Protein 8A12 (pdb70)

Radius of gyration: 35.51 Å; Cα contacts (8 Å, |Δi|>4): 1707; chains: 3; bounding box: 98×62×115 Å

Organism: Plasmodium falciparum (isolate 3D7) (NCBI:txid36329)

Secondary structure (DSSP, 8-state):
---HHHHHHHHHH--------B-TTSPBPTT-EEEES--HHHHH-TT---EEEEEPTT-BTTBEEEEEEES------EEE-GGGEEE--TT--GGG-SBGGGSS--SHHHHHHHHHHHHHTT--EEEETTEEEEE--SS--S-SSHHHHHHHHH-S-GGGSPP-HHHHHHHHHHHHHHH---EEEEEE-STTSSHHHHHHHHHHHHT--SS--TTHHHHHHHHHHHHHHHHHHEE--SS-TTEE-SEEEEEEEE-TTS-EEEEEEEEE---GGGGT---TT--SBHHHHHHHHHS-HHHHHHHT---GGG-TTS-TT----TT--HHHHHHHHHHHHHHTT--HHHHHHHHHHHHHHHHHHT--EEEE----EEEE-GGGHHHHHHHHHHTT--HHHHHHHHHEEEEEETTEEEEEE--HHHHHHHHHHHHHHHHHHHHHHHHHHHHHHHS-TT--SS-EEEEE-------SSB-HHHHHHHHHHHHHHHHHHHHHHHHHHHHHHHHT--GGG------HHHHHHHH-SSSSHHHHHHHHHTSTT--HHHHHHHHHHH-TTSTTEEE-SSSTTSEEEEEETTEEEEEE-TTHHHHHH----THHHHHHHT-SSHHHHHHTTTPPP---GGG-HHHHHHHHHHHHHHHHHTSEEEEEEEE---SS--SS---HHHHHHHHHHTTHHHHHHHHHSSS-EEEEHHHHHHHHGGGGHHHHT-TTS-HHHHHHHHHHHHT--GGGEEE-SSEEEE-HHHHHHHHHHHHHHTGGGHHHHHHHHHHHHHHHHHHHHHHTHHHHHHHHHHHHHHHHT-/-HHHHHHHHHH-BTTEEEHHHHHHHHHHTT----HHHHHHHHHHHTTEEEHHHHHHHHHHT--TT--HHHHSHHHHHT-TT--SEEEHHHHHHHHHHSSSPPPHHHHHHHHHHH-SSSEEEHHHHHHHHH-/----HHHHHHHHHHHTTT-SEE-HHHHHHHHHTTT----HHHHHTS-SSEEHHHHHHHHHHH--SS-TTTTT--SSS----EE-HHHHHHHHHHTT----HHHHHHHHHHH-SS---EEHHHHHHHHHHT-

Foldseek 3Di:
DQDPVLVVVLVVLAFADADDQADPVRWGDVFFKWKFQDDVVCVVDLLDRIFMWGFDTPAHRQKTWTATPPPHDDRDIDIDGRRGIHHEQPDDDLVPAAELLPGPDNHQVNVQVSCQVCQLVVNQWGDLVPEIEGADQLDDPVCLDPVNLCVCQVPPDNNVPHDDLSVVLLVQLCVCVVPVFFEEEEEEEAWPLQLLVSVLSSLVSQQDAPPDEPQVLLSLLVNLCSLVQQQLAFWCDLQHNRTGQWKKKKKFDGDSRHRTQFMAIDTHRGPLCLQQDDDPLIWGRLNLLLCLVAPDPVLCVVLVGDHQLPFNRTDNPNSDDPPDDSNVSSVSNVVSLVSLVQDPVSVQLLVLLVSLLRLLRVFAWDFDPVVTFIDTDPVCLVSQVSSCVSLLFDSVLLRCVLFWDWDADPRDTDIDTDHRVSSNLVSSLVSSLSSVLSSVLSSVSSNVVGHDPPHDSHIYMYIRAYFQDADPAAEPSNLLRLLLNLLVVQLVQVLLLVVVVVVCVVFVHDCPQADGDDPVLLNCQDDPAPRHLLNLLLVLLVDVPRDLQVSLVVSVVRHPVDPQWAADPPPSRFKTWGQGPLGIGIYGSVCSSVVFQSFDAAVVLVSQLPRPDVSSVCSCPPPDHDPDSVRTSSSVSVVVSVVVSVVNSSGHYRHYQGAHQDSPSHRSRGRSSRRSSSCRSRCSSVSSVNCLGDQNDKDFLVRCCVLQCQLPVVLSPDPVDDSLVSVVVSLVPNPDDPRQWDRTPGIIGGRPVRVVSSVVSSCVSVVVCPVVVVVVVVVVVVVVVVVVVVVCVVVVVVVVVVVVVVVVVD/DVLLVVQCVVQDDPQKHFLVSLCVSLVVVVFHDFVVLVVVLCVPPNGIGHSVSSVVSSVVRRPPVDDLVVVCVVVCVVVVVPPLKDFLVVQLCVQQPDGPHDPSVVSCVLVVVVDVDRIDNSSVSSVVSSD/DDDCLVVLLVLVCVLQVNDQKHALVSLCVSCVLQQFDDDPVVSVPDDRIDGSVNSSVVCVVGADPPQRNVVLPNPVDPPCAFDAPVVVVVVCVVVPHPQDPVNVVVLCVQQPPDNDRGHSVSSSVSSVVVD

Solvent-accessible surface area: 48955 Å² total

Structure (mmCIF, N/CA/C/O backbone):
data_8A12
#
_entry.id   8A12
#
_cell.length_a   90.125
_cell.length_b   115.140
_cell.length_c   170.223
_cell.angle_alpha   90.000
_cell.angle_beta   90.000
_cell.angle_gamma   90.000
#
_symmetry.space_group_name_H-M   'P 21 21 21'
#
loop_
_entity.id
_entity.type
_entity.pdbx_description
1 polymer Myosin-A
2 polymer 'Myosin A tail domain interacting protein'
3 polymer 'Myosin essential light chain ELC'
4 non-polymer "ADENOSINE-5'-DIPHOSPHATE"
5 non-polymer 'SULFATE ION'
6 non-polymer 1,2-ETHANEDIOL
7 non-polymer 'MAGNESIUM ION'
8 water water
#
loop_
_atom_site.group_PDB
_atom_site.id
_atom_site.type_symbol
_atom_site.label_atom_id
_atom_site.label_alt_id
_atom_site.label_comp_id
_atom_site.label_asym_id
_atom_site.label_entity_id
_atom_site.label_seq_id
_atom_site.pdbx_PDB_ins_code
_atom_site.Cartn_x
_atom_site.Cartn_y
_atom_site.Cartn_z
_atom_site.occupancy
_atom_site.B_iso_or_equiv
_atom_site.auth_seq_id
_atom_site.auth_comp_id
_atom_site.auth_asym_id
_atom_site.auth_atom_id
_atom_site.pdbx_PDB_model_num
ATOM 1 N N . ALA A 1 2 ? 1.284 17.440 30.649 1.00 71.68 2 ALA A N 1
ATOM 2 C CA . ALA A 1 2 ? 0.704 18.543 31.433 1.00 85.66 2 ALA A CA 1
ATOM 3 C C . ALA A 1 2 ? -0.756 18.242 31.788 1.00 90.03 2 ALA A C 1
ATOM 4 O O . ALA A 1 2 ? -1.491 17.675 30.960 1.00 82.22 2 ALA A O 1
ATOM 6 N N . VAL A 1 3 ? -1.185 18.625 32.995 1.00 79.48 3 VAL A N 1
ATOM 7 C CA . VAL A 1 3 ? -2.500 18.215 33.490 1.00 88.77 3 VAL A CA 1
ATOM 8 C C . VAL A 1 3 ? -3.548 19.180 32.937 1.00 82.87 3 VAL A C 1
ATOM 9 O O . VAL A 1 3 ? -3.593 20.350 33.320 1.00 89.17 3 VAL A O 1
ATOM 13 N N . THR A 1 4 ? -4.388 18.682 32.029 1.00 84.01 4 THR A N 1
ATOM 14 C CA . THR A 1 4 ? -5.455 19.469 31.430 1.00 89.22 4 THR A CA 1
ATOM 15 C C . THR A 1 4 ? -6.545 19.767 32.459 1.00 89.34 4 THR A C 1
ATOM 16 O O . THR A 1 4 ? -6.723 19.050 33.451 1.00 92.53 4 THR A O 1
ATOM 20 N N . ASN A 1 5 ? -7.281 20.852 32.217 1.00 90.11 5 ASN A N 1
ATOM 21 C CA . ASN A 1 5 ? -8.436 21.138 33.055 1.00 95.95 5 ASN A CA 1
ATOM 22 C C . ASN A 1 5 ? -9.586 20.187 32.761 1.00 92.34 5 ASN A C 1
ATOM 23 O O . ASN A 1 5 ? -10.463 20.022 33.618 1.00 89.42 5 ASN A O 1
ATOM 28 N N . GLU A 1 6 ? -9.593 19.558 31.575 1.00 81.81 6 GLU A N 1
ATOM 29 C CA . GLU A 1 6 ? -10.489 18.432 31.339 1.00 85.90 6 GLU A CA 1
ATOM 30 C C . GLU A 1 6 ? -10.075 17.200 32.152 1.00 84.58 6 GLU A C 1
ATOM 31 O O . GLU A 1 6 ? -10.941 16.419 32.570 1.00 78.61 6 GLU A O 1
ATOM 37 N N . GLU A 1 7 ? -8.777 17.033 32.437 1.00 74.59 7 GLU A N 1
ATOM 38 C CA . GLU A 1 7 ? -8.349 15.910 33.275 1.00 82.88 7 GLU A CA 1
ATOM 39 C C . GLU A 1 7 ? -8.674 16.117 34.755 1.00 83.46 7 GLU A C 1
ATOM 40 O O . GLU A 1 7 ? -8.962 15.141 35.465 1.00 60.45 7 GLU A O 1
ATOM 46 N N . ILE A 1 8 ? -8.605 17.365 35.242 1.00 84.85 8 ILE A N 1
ATOM 47 C CA . ILE A 1 8 ? -9.029 17.660 36.608 1.00 83.97 8 ILE A CA 1
ATOM 48 C C . ILE A 1 8 ? -10.537 17.463 36.749 1.00 74.46 8 ILE A C 1
ATOM 49 O O . ILE A 1 8 ? -11.024 16.969 37.776 1.00 69.08 8 ILE A O 1
ATOM 54 N N . LYS A 1 9 ? -11.298 17.848 35.722 1.00 72.32 9 LYS A N 1
ATOM 55 C CA . LYS A 1 9 ? -12.752 17.710 35.759 1.00 85.14 9 LYS A CA 1
ATOM 56 C C . LYS A 1 9 ? -13.152 16.236 35.848 1.00 81.48 9 LYS A C 1
ATOM 57 O O . LYS A 1 9 ? -13.938 15.843 36.722 1.00 80.95 9 LYS A O 1
ATOM 63 N N . THR A 1 10 ? -12.584 15.387 34.988 1.00 77.32 10 THR A N 1
ATOM 64 C CA . THR A 1 10 ? -13.008 13.989 35.024 1.00 80.39 10 THR A CA 1
ATOM 65 C C . THR A 1 10 ? -12.450 13.266 36.246 1.00 73.09 10 THR A C 1
ATOM 66 O O . THR A 1 10 ? -13.115 12.371 36.794 1.00 78.31 10 THR A O 1
ATOM 70 N N . ALA A 1 11 ? -11.230 13.616 36.682 1.00 63.97 11 ALA A N 1
ATOM 71 C CA . ALA A 1 11 ? -10.700 12.994 37.895 1.00 66.13 11 ALA A CA 1
ATOM 72 C C . ALA A 1 11 ? -11.594 13.302 39.097 1.00 71.31 11 ALA A C 1
ATOM 73 O O . ALA A 1 11 ? -11.899 12.406 39.895 1.00 61.81 11 ALA A O 1
ATOM 75 N N . SER A 1 12 ? -12.070 14.551 39.217 1.00 74.55 12 SER A N 1
ATOM 76 C CA . SER A 1 12 ? -12.921 14.916 40.352 1.00 76.23 12 SER A CA 1
ATOM 77 C C . SER A 1 12 ? -14.299 14.246 40.321 1.00 69.79 12 SER A C 1
ATOM 78 O O . SER A 1 12 ? -14.945 14.148 41.382 1.00 72.88 12 SER A O 1
ATOM 81 N N . LYS A 1 13 ? -14.758 13.757 39.152 1.00 71.40 13 LYS A N 1
ATOM 82 C CA . LYS A 1 13 ? -16.007 12.980 39.131 1.00 77.56 13 LYS A CA 1
ATOM 83 C C . LYS A 1 13 ? -15.836 11.560 39.676 1.00 72.79 13 LYS A C 1
ATOM 84 O O . LYS A 1 13 ? -16.777 10.997 40.269 1.00 78.02 13 LYS A O 1
ATOM 90 N N . ILE A 1 14 ? -14.662 10.960 39.457 1.00 65.85 14 ILE A N 1
ATOM 91 C CA . ILE A 1 14 ? -14.377 9.637 40.003 1.00 69.48 14 ILE A CA 1
ATOM 92 C C . ILE A 1 14 ? -14.282 9.694 41.515 1.00 63.69 14 ILE A C 1
ATOM 93 O O . ILE A 1 14 ? -14.678 8.737 42.203 1.00 58.00 14 ILE A O 1
ATOM 98 N N . VAL A 1 15 ? -13.816 10.834 42.053 1.00 56.63 15 VAL A N 1
ATOM 99 C CA . VAL A 1 15 ? -13.642 10.984 43.496 1.00 65.39 15 VAL A CA 1
ATOM 100 C C . VAL A 1 15 ? -14.976 10.820 44.218 1.00 72.49 15 VAL A C 1
ATOM 101 O O . VAL A 1 15 ? -15.975 11.465 43.869 1.00 69.38 15 VAL A O 1
ATOM 105 N N . ARG A 1 16 ? -14.992 9.953 45.239 1.00 66.49 16 ARG A N 1
ATOM 106 C CA . ARG A 1 16 ? -16.163 9.698 46.071 1.00 68.99 16 ARG A CA 1
ATOM 107 C C . ARG A 1 16 ? -15.682 9.605 47.517 1.00 69.52 16 ARG A C 1
ATOM 108 O O . ARG A 1 16 ? -14.509 9.307 47.789 1.00 66.40 16 ARG A O 1
ATOM 116 N N . ARG A 1 17 ? -16.596 9.867 48.446 1.00 68.89 17 ARG A N 1
ATOM 117 C CA . ARG A 1 17 ? -16.351 9.702 49.875 1.00 72.73 17 ARG A CA 1
ATOM 118 C C . ARG A 1 17 ? -17.367 8.685 50.381 1.00 69.19 17 ARG A C 1
ATOM 119 O O . ARG A 1 17 ? -18.580 8.886 50.226 1.00 77.37 17 ARG A O 1
ATOM 127 N N . VAL A 1 18 ? -16.876 7.589 50.961 1.00 69.80 18 VAL A N 1
ATOM 128 C CA . VAL A 1 18 ? -17.776 6.548 51.465 1.00 84.05 18 VAL A CA 1
ATOM 129 C C . VAL A 1 18 ? -17.858 6.467 53.005 1.00 73.61 18 VAL A C 1
ATOM 130 O O . VAL A 1 18 ? -18.815 6.966 53.611 1.00 79.73 18 VAL A O 1
ATOM 144 N N . ASN A 1 20 ? -17.212 7.016 57.014 1.00 62.63 20 ASN A N 1
ATOM 145 C CA . ASN A 1 20 ? -17.098 8.188 57.856 1.00 67.75 20 ASN A CA 1
ATOM 146 C C . ASN A 1 20 ? -15.804 8.177 58.658 1.00 63.48 20 ASN A C 1
ATOM 147 O O . ASN A 1 20 ? -15.195 7.130 58.925 1.00 53.34 20 ASN A O 1
ATOM 152 N N . VAL A 1 21 ? -15.376 9.371 59.011 1.00 61.13 21 VAL A N 1
ATOM 153 C CA . VAL A 1 21 ? -14.142 9.563 59.749 1.00 57.04 21 VAL A CA 1
ATOM 154 C C . VAL A 1 21 ? -14.473 9.527 61.227 1.00 50.75 21 VAL A C 1
ATOM 155 O O . VAL A 1 21 ? -15.435 10.151 61.670 1.00 61.61 21 VAL A O 1
ATOM 159 N N . GLU A 1 22 ? -13.687 8.780 61.981 1.00 58.33 22 GLU A N 1
ATOM 160 C CA . GLU A 1 22 ? -13.910 8.593 63.396 1.00 59.42 22 GLU A CA 1
ATOM 161 C C . GLU A 1 22 ? -12.851 9.382 64.146 1.00 54.78 22 GLU A C 1
ATOM 162 O O . GLU A 1 22 ? -11.895 8.808 64.674 1.00 54.37 22 GLU A O 1
ATOM 168 N N . ALA A 1 23 ? -12.995 10.714 64.138 1.00 56.89 23 ALA A N 1
ATOM 169 C CA . ALA A 1 23 ? -11.944 11.549 64.702 1.00 54.76 23 ALA A CA 1
ATOM 170 C C . ALA A 1 23 ? -12.171 11.815 66.175 1.00 53.34 23 ALA A C 1
ATOM 171 O O . ALA A 1 23 ? -11.266 12.352 66.837 1.00 51.40 23 ALA A O 1
ATOM 173 N N . PHE A 1 24 ? -13.351 11.473 66.708 1.00 52.31 24 PHE A N 1
ATOM 174 C CA . PHE A 1 24 ? -13.720 11.814 68.080 1.00 58.71 24 PHE A CA 1
ATOM 175 C C . PHE A 1 24 ? -13.959 10.571 68.917 1.00 54.19 24 PHE A C 1
ATOM 176 O O . PHE A 1 24 ? -14.451 9.558 68.421 1.00 61.47 24 PHE A O 1
ATOM 184 N N . ASP A 1 25 ? -13.579 10.666 70.192 1.00 65.40 25 ASP A N 1
ATOM 185 C CA . ASP A 1 25 ? -13.845 9.656 71.198 1.00 65.99 25 ASP A CA 1
ATOM 186 C C . ASP A 1 25 ? -15.269 9.827 71.741 1.00 69.19 25 ASP A C 1
ATOM 187 O O . ASP A 1 25 ? -15.988 10.769 71.370 1.00 61.06 25 ASP A O 1
ATOM 192 N N . LYS A 1 26 ? -15.701 8.859 72.581 1.00 74.79 26 LYS A N 1
ATOM 193 C CA . LYS A 1 26 ? -17.057 8.914 73.136 1.00 64.79 26 LYS A CA 1
ATOM 194 C C . LYS A 1 26 ? -17.267 10.220 73.878 1.00 60.68 26 LYS A C 1
ATOM 195 O O . LYS A 1 26 ? -18.359 10.801 73.864 1.00 69.87 26 LYS A O 1
ATOM 201 N N . SER A 1 27 ? -16.212 10.718 74.504 1.00 63.20 27 SER A N 1
ATOM 202 C CA . SER A 1 27 ? -16.285 12.013 75.162 1.00 64.12 27 SER A CA 1
ATOM 203 C C . SER A 1 27 ? -16.615 13.154 74.212 1.00 68.33 27 SER A C 1
ATOM 204 O O . SER A 1 27 ? -16.976 14.242 74.672 1.00 70.69 27 SER A O 1
ATOM 207 N N . GLY A 1 28 ? -16.487 12.949 72.903 1.00 70.55 28 GLY A N 1
ATOM 208 C CA . GLY A 1 28 ? -16.605 14.036 71.941 1.00 71.32 28 GLY A CA 1
ATOM 209 C C . GLY A 1 28 ? -15.336 14.834 71.698 1.00 64.24 28 GLY A C 1
ATOM 210 O O . GLY A 1 28 ? -15.391 15.882 71.035 1.00 63.12 28 GLY A O 1
ATOM 211 N N . SER A 1 29 ? -14.211 14.383 72.229 1.00 56.96 29 SER A N 1
ATOM 212 C CA . SER A 1 29 ? -12.913 15.015 72.073 1.00 62.93 29 SER A CA 1
ATOM 213 C C . SER A 1 29 ? -12.143 14.345 70.935 1.00 54.23 29 SER A C 1
ATOM 214 O O . SER A 1 29 ? -12.313 13.155 70.670 1.00 53.44 29 SER A O 1
ATOM 217 N N . VAL A 1 30 ? -11.283 15.110 70.285 1.00 47.70 30 VAL A N 1
ATOM 218 C CA . VAL A 1 30 ? -10.580 14.631 69.100 1.00 50.48 30 VAL A CA 1
ATOM 219 C C . VAL A 1 30 ? -9.496 13.685 69.559 1.00 36.52 30 VAL A C 1
ATOM 220 O O . VAL A 1 30 ? -8.795 13.957 70.542 1.00 50.61 30 VAL A O 1
ATOM 224 N N . PHE A 1 31 ? -9.317 12.591 68.831 1.00 41.09 31 PHE A N 1
ATOM 225 C CA . PHE A 1 31 ? -8.210 11.697 69.161 1.00 48.21 31 PHE A CA 1
ATOM 226 C C . PHE A 1 31 ? -6.888 12.431 68.939 1.00 53.43 31 PHE A C 1
ATOM 227 O O . PHE A 1 31 ? -6.600 12.917 67.839 1.00 47.91 31 PHE A O 1
ATOM 235 N N . LYS A 1 32 ? -6.052 12.473 69.952 1.00 50.48 32 LYS A N 1
ATOM 236 C CA . LYS A 1 32 ? -4.822 13.235 69.829 1.00 43.46 32 LYS A CA 1
ATOM 237 C C . LYS A 1 32 ? -4.012 12.796 68.622 1.00 48.53 32 LYS A C 1
ATOM 238 O O . LYS A 1 32 ? -3.552 11.654 68.551 1.00 44.13 32 LYS A O 1
ATOM 244 N N . GLY A 1 33 ? -3.812 13.717 67.679 1.00 49.94 33 GLY A N 1
ATOM 245 C CA . GLY A 1 33 ? -2.979 13.443 66.513 1.00 39.67 33 GLY A CA 1
ATOM 246 C C . GLY A 1 33 ? -3.685 12.833 65.327 1.00 34.54 33 GLY A C 1
ATOM 247 O O . GLY A 1 33 ? -3.016 12.484 64.325 1.00 39.26 33 GLY A O 1
ATOM 248 N N . TYR A 1 34 ? -5.010 12.720 65.386 1.00 42.73 34 TYR A N 1
ATOM 249 C CA . TYR A 1 34 ? -5.743 11.974 64.376 1.00 35.58 34 TYR A CA 1
ATOM 250 C C . TYR A 1 34 ? -5.449 12.545 63.004 1.00 40.24 34 TYR A C 1
ATOM 251 O O . TYR A 1 34 ? -5.584 13.747 62.789 1.00 38.66 34 TYR A O 1
ATOM 260 N N . GLN A 1 35 ? -5.194 11.673 62.050 1.00 39.51 35 GLN A N 1
ATOM 261 C CA . GLN A 1 35 ? -4.836 12.042 60.688 1.00 39.63 35 GLN A CA 1
ATOM 262 C C . GLN A 1 35 ? -5.944 11.678 59.715 1.00 46.51 35 GLN A C 1
ATOM 263 O O . GLN A 1 35 ? -6.551 10.614 59.834 1.00 38.92 35 GLN A O 1
ATOM 269 N N . ILE A 1 36 ? -6.145 12.550 58.714 1.00 40.79 36 ILE A N 1
ATOM 270 C CA . ILE A 1 36 ? -7.087 12.344 57.627 1.00 35.67 36 ILE A CA 1
ATOM 271 C C . ILE A 1 36 ? -6.442 12.764 56.316 1.00 43.20 36 ILE A C 1
ATOM 272 O O . ILE A 1 36 ? -5.417 13.441 56.296 1.00 39.31 36 ILE A O 1
ATOM 277 N N . TRP A 1 37 ? -7.071 12.380 55.201 1.00 45.17 37 TRP A N 1
ATOM 278 C CA . TRP A 1 37 ? -6.727 12.915 53.881 1.00 38.37 37 TRP A CA 1
ATOM 279 C C . TRP A 1 37 ? -7.756 13.978 53.553 1.00 39.90 37 TRP A C 1
ATOM 280 O O . TRP A 1 37 ? -8.927 13.809 53.876 1.00 36.03 37 TRP A O 1
ATOM 291 N N . THR A 1 38 ? -7.365 15.017 52.805 1.00 40.63 38 THR A N 1
ATOM 292 C CA . THR A 1 38 ? -8.380 15.931 52.294 1.00 35.47 38 THR A CA 1
ATOM 293 C C . THR A 1 38 ? -7.947 16.421 50.928 1.00 35.29 38 THR A C 1
ATOM 294 O O . THR A 1 38 ? -6.767 16.312 50.563 1.00 36.04 38 THR A O 1
ATOM 298 N N . ASP A 1 39 ? -8.929 16.888 50.145 1.00 36.68 39 ASP A N 1
ATOM 299 C CA . ASP A 1 39 ? -8.668 17.478 48.837 1.00 41.78 39 ASP A CA 1
ATOM 300 C C . ASP A 1 39 ? -8.738 19.016 48.863 1.00 30.35 39 ASP A C 1
ATOM 301 O O . ASP A 1 39 ? -8.840 19.659 47.804 1.00 40.60 39 ASP A O 1
ATOM 306 N N . ILE A 1 40 ? -8.688 19.622 50.047 1.00 37.22 40 ILE A N 1
ATOM 307 C CA . ILE A 1 40 ? -8.732 21.071 50.202 1.00 38.35 40 ILE A CA 1
ATOM 308 C C . ILE A 1 40 ? -7.381 21.506 50.739 1.00 44.70 40 ILE A C 1
ATOM 309 O O . ILE A 1 40 ? -7.017 21.168 51.865 1.00 41.44 40 ILE A O 1
ATOM 314 N N . SER A 1 41 ? -6.615 22.226 49.922 1.00 37.24 41 SER A N 1
ATOM 315 C CA . SER A 1 41 ? -5.271 22.616 50.289 1.00 37.81 41 SER A CA 1
ATOM 316 C C . SER A 1 41 ? -4.691 23.548 49.228 1.00 40.46 41 SER A C 1
ATOM 317 O O . SER A 1 41 ? -4.881 23.336 48.019 1.00 42.90 41 SER A O 1
ATOM 320 N N . PRO A 1 42 ? -4.025 24.616 49.629 1.00 39.61 42 PRO A N 1
ATOM 321 C CA . PRO A 1 42 ? -3.316 25.411 48.626 1.00 46.12 42 PRO A CA 1
ATOM 322 C C . PRO A 1 42 ? -2.305 24.576 47.870 1.00 41.85 42 PRO A C 1
ATOM 323 O O . PRO A 1 42 ? -1.984 24.887 46.725 1.00 38.56 42 PRO A O 1
ATOM 327 N N . THR A 1 43 ? -1.743 23.551 48.503 1.00 41.13 43 THR A N 1
ATOM 328 C CA . THR A 1 43 ? -0.863 22.657 47.771 1.00 40.90 43 THR A CA 1
ATOM 329 C C . THR A 1 43 ? -1.559 22.102 46.554 1.00 44.49 43 THR A C 1
ATOM 330 O O . THR A 1 43 ? -0.940 21.935 45.509 1.00 37.56 43 THR A O 1
ATOM 334 N N . ILE A 1 44 ? -2.864 21.866 46.654 1.00 46.70 44 ILE A N 1
ATOM 335 C CA . ILE A 1 44 ? -3.584 21.215 45.584 1.00 44.85 44 ILE A CA 1
ATOM 336 C C . ILE A 1 44 ? -3.968 22.233 44.535 1.00 42.48 44 ILE A C 1
ATOM 337 O O . ILE A 1 44 ? -3.927 21.933 43.350 1.00 40.78 44 ILE A O 1
ATOM 342 N N . GLU A 1 45 ? -4.252 23.473 44.923 1.00 40.01 45 GLU A N 1
ATOM 343 C CA . GLU A 1 45 ? -4.568 24.478 43.908 1.00 43.49 45 GLU A CA 1
ATOM 344 C C . GLU A 1 45 ? -3.338 24.829 43.088 1.00 43.29 45 GLU A C 1
ATOM 345 O O . GLU A 1 45 ? -3.446 25.259 41.938 1.00 42.85 45 GLU A O 1
ATOM 351 N N . ASN A 1 46 ? -2.166 24.649 43.651 1.00 41.33 46 ASN A N 1
ATOM 352 C CA . ASN A 1 46 ? -0.951 25.120 43.030 1.00 35.36 46 ASN A CA 1
ATOM 353 C C . ASN A 1 46 ? -0.191 24.021 42.310 1.00 44.30 46 ASN A C 1
ATOM 354 O O . ASN A 1 46 ? 0.702 24.330 41.510 1.00 45.76 46 ASN A O 1
ATOM 359 N N . ASP A 1 47 ? -0.411 22.756 42.654 1.00 43.91 47 ASP A N 1
ATOM 360 C CA . ASP A 1 47 ? 0.343 21.659 42.038 1.00 40.32 47 ASP A CA 1
ATOM 361 C C . ASP A 1 47 ? -0.590 20.635 41.425 1.00 36.30 47 ASP A C 1
ATOM 362 O O . ASP A 1 47 ? -1.087 19.752 42.140 1.00 42.09 47 ASP A O 1
ATOM 367 N N . PRO A 1 48 ? -0.804 20.654 40.110 1.00 46.11 48 PRO A N 1
ATOM 368 C CA . PRO A 1 48 ? -1.775 19.696 39.517 1.00 50.14 48 PRO A CA 1
ATOM 369 C C . PRO A 1 48 ? -1.363 18.204 39.611 1.00 39.38 48 PRO A C 1
ATOM 370 O O . PRO A 1 48 ? -2.182 17.328 39.329 1.00 48.27 48 PRO A O 1
ATOM 374 N N . ASN A 1 49 ? -0.149 17.888 40.034 1.00 42.19 49 ASN A N 1
ATOM 375 C CA . ASN A 1 49 ? 0.161 16.495 40.281 1.00 42.82 49 ASN A CA 1
ATOM 376 C C . ASN A 1 49 ? -0.475 15.984 41.564 1.00 45.27 49 ASN A C 1
ATOM 377 O O . ASN A 1 49 ? -0.470 14.772 41.781 1.00 38.75 49 ASN A O 1
ATOM 382 N N . ILE A 1 50 ? -0.997 16.851 42.437 1.00 37.59 50 ILE A N 1
ATOM 383 C CA . ILE A 1 50 ? -1.426 16.442 43.771 1.00 38.87 50 ILE A CA 1
ATOM 384 C C . ILE A 1 50 ? -2.919 16.665 43.890 1.00 39.36 50 ILE A C 1
ATOM 385 O O . ILE A 1 50 ? -3.406 17.759 43.578 1.00 41.39 50 ILE A O 1
ATOM 390 N N . MET A 1 51 ? -3.638 15.657 44.355 1.00 33.30 51 MET A N 1
ATOM 391 C CA . MET A 1 51 ? -5.082 15.709 44.564 1.00 44.19 51 MET A CA 1
ATOM 392 C C . MET A 1 51 ? -5.493 15.670 46.020 1.00 40.91 51 MET A C 1
ATOM 393 O O . MET A 1 51 ? -6.572 16.167 46.337 1.00 39.53 51 MET A O 1
ATOM 398 N N . PHE A 1 52 ? -4.681 15.076 46.900 1.00 37.84 52 PHE A N 1
ATOM 399 C CA . PHE A 1 52 ? -5.002 14.999 48.311 1.00 41.66 52 PHE A CA 1
ATOM 400 C C . PHE A 1 52 ? -3.783 15.341 49.139 1.00 43.01 52 PHE A C 1
ATOM 401 O O . PHE A 1 52 ? -2.654 15.137 48.719 1.00 37.93 52 PHE A O 1
ATOM 409 N N . VAL A 1 53 ? -4.019 15.869 50.340 1.00 37.27 53 VAL A N 1
ATOM 410 C CA . VAL A 1 53 ? -2.936 16.036 51.283 1.00 36.13 53 VAL A CA 1
ATOM 411 C C . VAL A 1 53 ? -3.356 15.415 52.600 1.00 34.95 53 VAL A C 1
ATOM 412 O O . VAL A 1 53 ? -4.538 15.174 52.862 1.00 32.62 53 VAL A O 1
ATOM 416 N N . LYS A 1 54 ? -2.368 15.192 53.456 1.00 35.48 54 LYS A N 1
ATOM 417 C CA . LYS A 1 54 ? -2.588 14.619 54.767 1.00 41.54 54 LYS A CA 1
ATOM 418 C C . LYS A 1 54 ? -2.606 15.724 55.807 1.00 42.79 54 LYS A C 1
ATOM 419 O O . LYS A 1 54 ? -1.773 16.633 55.753 1.00 38.09 54 LYS A O 1
ATOM 425 N N . CYS A 1 55 ? -3.534 15.633 56.757 1.00 34.45 55 CYS A N 1
ATOM 426 C CA . CYS A 1 55 ? -3.745 16.650 57.771 1.00 38.87 55 CYS A CA 1
ATOM 427 C C . CYS A 1 55 ? -3.974 16.003 59.122 1.00 40.82 55 CYS A C 1
ATOM 428 O O . CYS A 1 55 ? -4.369 14.835 59.205 1.00 36.09 55 CYS A O 1
ATOM 431 N N . VAL A 1 56 ? -3.784 16.783 60.181 1.00 36.12 56 VAL A N 1
ATOM 432 C CA . VAL A 1 56 ? -4.110 16.365 61.535 1.00 34.42 56 VAL A CA 1
ATOM 433 C C . VAL A 1 56 ? -5.356 17.116 61.949 1.00 39.75 56 VAL A C 1
ATOM 434 O O . VAL A 1 56 ? -5.419 18.340 61.786 1.00 33.45 56 VAL A O 1
ATOM 438 N N . VAL A 1 57 ? -6.364 16.415 62.437 1.00 39.75 57 VAL A N 1
ATOM 439 C CA . VAL A 1 57 ? -7.505 17.120 63.025 1.00 38.74 57 VAL A CA 1
ATOM 440 C C . VAL A 1 57 ? -7.115 17.732 64.368 1.00 38.76 57 VAL A C 1
ATOM 441 O O . VAL A 1 57 ? -6.524 17.074 65.231 1.00 39.87 57 VAL A O 1
ATOM 445 N N . GLN A 1 58 ? -7.522 18.960 64.587 1.00 37.81 58 GLN A N 1
ATOM 446 C CA . GLN A 1 58 ? -7.089 19.725 65.757 1.00 47.01 58 GLN A CA 1
ATOM 447 C C . GLN A 1 58 ? -8.053 19.616 66.933 1.00 48.06 58 GLN A C 1
ATOM 448 O O . GLN A 1 58 ? -9.278 19.630 66.768 1.00 45.30 58 GLN A O 1
ATOM 454 N N . GLN A 1 59 ? -7.492 19.573 68.137 1.00 50.59 59 GLN A N 1
ATOM 455 C CA . GLN A 1 59 ? -8.296 19.630 69.344 1.00 54.96 59 GLN A CA 1
ATOM 456 C C . GLN A 1 59 ? -9.276 20.771 69.219 1.00 48.05 59 GLN A C 1
ATOM 457 O O . GLN A 1 59 ? -8.907 21.883 68.853 1.00 56.35 59 GLN A O 1
ATOM 463 N N . GLY A 1 60 ? -10.539 20.486 69.465 1.00 56.69 60 GLY A N 1
ATOM 464 C CA . GLY A 1 60 ? -11.538 21.527 69.385 1.00 45.19 60 GLY A CA 1
ATOM 465 C C . GLY A 1 60 ? -12.429 21.463 68.176 1.00 61.18 60 GLY A C 1
ATOM 466 O O . GLY A 1 60 ? -13.456 22.163 68.144 1.00 66.51 60 GLY A O 1
ATOM 467 N N . SER A 1 61 ? -12.075 20.673 67.172 1.00 52.73 61 SER A N 1
ATOM 468 C CA . SER A 1 61 ? -12.965 20.584 66.033 1.00 55.69 61 SER A CA 1
ATOM 469 C C . SER A 1 61 ? -14.335 20.107 66.495 1.00 65.51 61 SER A C 1
ATOM 470 O O . SER A 1 61 ? -14.514 19.635 67.623 1.00 56.61 61 SER A O 1
ATOM 473 N N . LYS A 1 62 ? -15.288 20.172 65.566 1.00 57.95 62 LYS A N 1
ATOM 474 C CA . LYS A 1 62 ? -16.676 19.814 65.779 1.00 61.66 62 LYS A CA 1
ATOM 475 C C . LYS A 1 62 ? -17.052 18.801 64.713 1.00 58.31 62 LYS A C 1
ATOM 476 O O . LYS A 1 62 ? -16.436 18.718 63.643 1.00 65.72 62 LYS A O 1
ATOM 482 N N . LYS A 1 63 ? -18.059 18.006 65.025 1.00 57.24 63 LYS A N 1
ATOM 483 C CA . LYS A 1 63 ? -18.353 16.855 64.190 1.00 68.53 63 LYS A CA 1
ATOM 484 C C . LYS A 1 63 ? -18.742 17.291 62.782 1.00 64.07 63 LYS A C 1
ATOM 485 O O . LYS A 1 63 ? -18.469 16.575 61.808 1.00 62.40 63 LYS A O 1
ATOM 491 N N . GLU A 1 64 ? -19.325 18.483 62.661 1.00 67.36 64 GLU A N 1
ATOM 492 C CA . GLU A 1 64 ? -19.898 18.986 61.423 1.00 69.44 64 GLU A CA 1
ATOM 493 C C . GLU A 1 64 ? -18.945 19.867 60.623 1.00 54.35 64 GLU A C 1
ATOM 494 O O . GLU A 1 64 ? -19.246 20.170 59.463 1.00 54.58 64 GLU A O 1
ATOM 500 N N . LYS A 1 65 ? -17.841 20.323 61.220 1.00 61.26 65 LYS A N 1
ATOM 501 C CA . LYS A 1 65 ? -16.854 21.142 60.514 1.00 51.49 65 LYS A CA 1
ATOM 502 C C . LYS A 1 65 ? -15.531 20.920 61.215 1.00 46.80 65 LYS A C 1
ATOM 503 O O . LYS A 1 65 ? -15.339 21.401 62.335 1.00 51.69 65 LYS A O 1
ATOM 509 N N . LEU A 1 66 ? -14.641 20.183 60.570 1.00 42.35 66 LEU A N 1
ATOM 510 C CA . LEU A 1 66 ? -13.373 19.841 61.165 1.00 48.58 66 LEU A CA 1
ATOM 511 C C . LEU A 1 66 ? -12.364 20.966 60.941 1.00 43.90 66 LEU A C 1
ATOM 512 O O . LEU A 1 66 ? -12.336 21.588 59.887 1.00 46.42 66 LEU A O 1
ATOM 517 N N . THR A 1 67 ? -11.546 21.219 61.950 1.00 44.83 67 THR A N 1
ATOM 518 C CA . THR A 1 67 ? -10.420 22.115 61.856 1.00 44.20 67 THR A CA 1
ATOM 519 C C . THR A 1 67 ? -9.175 21.270 61.747 1.00 40.62 67 THR A C 1
ATOM 520 O O . THR A 1 67 ? -8.952 20.371 62.576 1.00 39.62 67 THR A O 1
ATOM 524 N N . VAL A 1 68 ? -8.384 21.511 60.709 1.00 38.08 68 VAL A N 1
ATOM 525 C CA . VAL A 1 68 ? -7.269 20.624 60.390 1.00 36.55 68 VAL A CA 1
ATOM 526 C C . VAL A 1 68 ? -6.035 21.452 60.036 1.00 43.14 68 VAL A C 1
ATOM 527 O O . VAL A 1 68 ? -6.126 22.621 59.659 1.00 39.55 68 VAL A O 1
ATOM 531 N N . VAL A 1 69 ? -4.865 20.835 60.158 1.00 38.12 69 VAL A N 1
ATOM 532 C CA . VAL A 1 69 ? -3.586 21.436 59.797 1.00 34.84 69 VAL A CA 1
ATOM 533 C C . VAL A 1 69 ? -2.852 20.434 58.904 1.00 40.97 69 VAL A C 1
ATOM 534 O O . VAL A 1 69 ? -2.728 19.269 59.261 1.00 36.14 69 VAL A O 1
ATOM 538 N N . GLN A 1 70 ? -2.410 20.861 57.727 1.00 34.39 70 GLN A N 1
ATOM 539 C CA . GLN A 1 70 ? -1.762 19.964 56.797 1.00 33.76 70 GLN A CA 1
ATOM 540 C C . GLN A 1 70 ? -0.363 19.591 57.311 1.00 40.31 70 GLN A C 1
ATOM 541 O O . GLN A 1 70 ? 0.403 20.455 57.752 1.00 37.95 70 GLN A O 1
ATOM 547 N N . ILE A 1 71 ? 0.011 18.313 57.198 1.00 38.14 71 ILE A N 1
ATOM 548 C CA . ILE A 1 71 ? 1.354 17.895 57.575 1.00 36.02 71 ILE A CA 1
ATOM 549 C C . ILE A 1 71 ? 2.130 17.275 56.425 1.00 34.64 71 ILE A C 1
ATOM 550 O O . ILE A 1 71 ? 3.365 17.251 56.493 1.00 43.19 71 ILE A O 1
ATOM 555 N N . ASP A 1 72 ? 1.493 16.766 55.394 1.00 40.24 72 ASP A N 1
ATOM 556 C CA . ASP A 1 72 ? 2.229 16.102 54.326 1.00 43.61 72 ASP A CA 1
ATOM 557 C C . ASP A 1 72 ? 1.473 16.374 53.050 1.00 37.81 72 ASP A C 1
ATOM 558 O O . ASP A 1 72 ? 0.304 15.966 52.948 1.00 44.75 72 ASP A O 1
ATOM 563 N N . PRO A 1 73 ? 2.062 17.078 52.055 1.00 36.26 73 PRO A N 1
ATOM 564 C CA . PRO A 1 73 ? 3.395 17.673 52.026 1.00 38.80 73 PRO A CA 1
ATOM 565 C C . PRO A 1 73 ? 3.521 18.768 53.039 1.00 42.30 73 PRO A C 1
ATOM 566 O O . PRO A 1 73 ? 2.509 19.236 53.578 1.00 46.44 73 PRO A O 1
ATOM 570 N N . PRO A 1 74 ? 4.746 19.212 53.281 1.00 46.86 74 PRO A N 1
ATOM 571 C CA . PRO A 1 74 ? 4.964 20.226 54.313 1.00 39.78 74 PRO A CA 1
ATOM 572 C C . PRO A 1 74 ? 4.156 21.492 54.056 1.00 44.05 74 PRO A C 1
ATOM 573 O O . PRO A 1 74 ? 4.031 21.961 52.916 1.00 39.59 74 PRO A O 1
ATOM 577 N N . GLY A 1 75 ? 3.647 22.082 55.139 1.00 40.47 75 GLY A N 1
ATOM 578 C CA . GLY A 1 75 ? 2.821 23.266 55.037 1.00 43.55 75 GLY A CA 1
ATOM 579 C C . GLY A 1 75 ? 3.251 24.412 55.944 1.00 43.24 75 GLY A C 1
ATOM 580 O O . GLY A 1 75 ? 4.439 24.693 56.117 1.00 48.00 75 GLY A O 1
ATOM 581 N N . THR A 1 76 ? 2.247 25.152 56.413 1.00 38.37 76 THR A N 1
ATOM 582 C CA . THR A 1 76 ? 2.458 26.390 57.137 1.00 38.18 76 THR A CA 1
ATOM 583 C C . THR A 1 76 ? 2.125 26.264 58.596 1.00 42.30 76 THR A C 1
ATOM 584 O O . THR A 1 76 ? 2.443 27.168 59.348 1.00 38.56 76 THR A O 1
ATOM 588 N N . GLY A 1 77 ? 1.423 25.206 59.001 1.00 37.06 77 GLY A N 1
ATOM 589 C CA . GLY A 1 77 ? 0.884 25.142 60.347 1.00 41.19 77 GLY A CA 1
ATOM 590 C C . GLY A 1 77 ? -0.435 25.837 60.529 1.00 38.26 77 GLY A C 1
ATOM 591 O O . GLY A 1 77 ? -0.992 25.801 61.639 1.00 40.49 77 GLY A O 1
ATOM 592 N N . THR A 1 78 ? -0.959 26.447 59.485 1.00 38.72 78 THR A N 1
ATOM 593 C CA . THR A 1 78 ? -2.194 27.190 59.590 1.00 38.23 78 THR A CA 1
ATOM 594 C C . THR A 1 78 ? -3.435 26.304 59.781 1.00 36.13 78 THR A C 1
ATOM 595 O O . THR A 1 78 ? -3.727 25.471 58.916 1.00 36.38 78 THR A O 1
ATOM 599 N N . PRO A 1 79 ? -4.239 26.524 60.817 1.00 32.64 79 PRO A N 1
ATOM 600 C CA . PRO A 1 79 ? -5.535 25.843 60.895 1.00 35.34 79 PRO A CA 1
ATOM 601 C C . PRO A 1 79 ? -6.475 26.283 59.799 1.00 42.95 79 PRO A C 1
ATOM 602 O O . PRO A 1 79 ? -6.496 27.445 59.417 1.00 40.17 79 PRO A O 1
ATOM 606 N N . TYR A 1 80 ? -7.283 25.351 59.293 1.00 41.37 80 TYR A N 1
ATOM 607 C CA . TYR A 1 80 ? -8.401 25.741 58.448 1.00 38.52 80 TYR A CA 1
ATOM 608 C C . TYR A 1 80 ? -9.465 24.679 58.549 1.00 40.80 80 TYR A C 1
ATOM 609 O O . TYR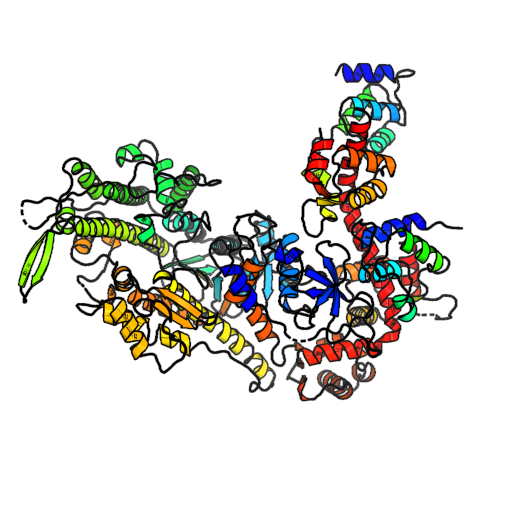 A 1 80 ? -9.243 23.615 59.121 1.00 36.03 80 TYR A O 1
ATOM 618 N N . ASP A 1 81 ? -10.625 24.964 57.979 1.00 40.21 81 ASP A N 1
ATOM 619 C CA . ASP A 1 81 ? -11.840 24.214 58.255 1.00 43.28 81 ASP A CA 1
ATOM 620 C C . ASP A 1 81 ? -12.300 23.514 57.000 1.00 46.92 81 ASP A C 1
ATOM 621 O O . ASP A 1 81 ? -12.264 24.085 55.913 1.00 43.20 81 ASP A O 1
ATOM 626 N N . ILE A 1 82 ? -12.676 22.245 57.138 1.00 46.50 82 ILE A N 1
ATOM 627 C CA . ILE A 1 82 ? -13.210 21.479 56.025 1.00 41.98 82 ILE A CA 1
ATOM 628 C C . ILE A 1 82 ? -14.507 20.804 56.479 1.00 42.07 82 ILE A C 1
ATOM 629 O O . ILE A 1 82 ? -14.626 20.344 57.623 1.00 49.70 82 ILE A O 1
ATOM 634 N N . ASP A 1 83 ? -15.479 20.749 55.593 1.00 50.06 83 ASP A N 1
ATOM 635 C CA . ASP A 1 83 ? -16.651 19.929 55.823 1.00 54.63 83 ASP A CA 1
ATOM 636 C C . ASP A 1 83 ? -16.255 18.449 55.861 1.00 52.17 83 ASP A C 1
ATOM 637 O O . ASP A 1 83 ? -15.386 18.010 55.091 1.00 50.26 83 ASP A O 1
ATOM 642 N N . PRO A 1 84 ? -16.859 17.662 56.764 1.00 55.39 84 PRO A N 1
ATOM 643 C CA . PRO A 1 84 ? -16.495 16.235 56.874 1.00 48.34 84 PRO A CA 1
ATOM 644 C C . PRO A 1 84 ? -16.573 15.453 55.588 1.00 46.95 84 PRO A C 1
ATOM 645 O O . PRO A 1 84 ? -15.852 14.462 55.427 1.00 54.86 84 PRO A O 1
ATOM 649 N N . THR A 1 85 ? -17.440 15.834 54.669 1.00 49.39 85 THR A N 1
ATOM 650 C CA . THR A 1 85 ? -17.481 15.166 53.379 1.00 48.95 85 THR A CA 1
ATOM 651 C C . THR A 1 85 ? -16.256 15.434 52.518 1.00 56.60 85 THR A C 1
ATOM 652 O O . THR A 1 85 ? -16.233 14.981 51.364 1.00 53.12 85 THR A O 1
ATOM 656 N N . HIS A 1 86 ? -15.293 16.221 52.995 1.00 44.91 86 HIS A N 1
ATOM 657 C CA . HIS A 1 86 ? -14.031 16.426 52.310 1.00 47.31 86 HIS A CA 1
ATOM 658 C C . HIS A 1 86 ? -12.873 15.849 53.100 1.00 48.24 86 HIS A C 1
ATOM 659 O O . HIS A 1 86 ? -11.735 16.254 52.896 1.00 37.77 86 HIS A O 1
ATOM 666 N N . ALA A 1 87 ? -13.167 14.996 54.066 1.00 41.98 87 ALA A N 1
ATOM 667 C CA . ALA A 1 87 ? -12.166 14.276 54.826 1.00 49.08 87 ALA A CA 1
ATOM 668 C C . ALA A 1 87 ? -12.327 12.778 54.588 1.00 42.50 87 ALA A C 1
ATOM 669 O O . ALA A 1 87 ? -13.442 12.280 54.439 1.00 48.23 87 ALA A O 1
ATOM 671 N N . TRP A 1 88 ? -11.209 12.078 54.555 1.00 38.99 88 TRP A N 1
ATOM 672 C CA . TRP A 1 88 ? -11.202 10.658 54.214 1.00 40.08 88 TRP A CA 1
ATOM 673 C C . TRP A 1 88 ? -10.336 9.986 55.248 1.00 44.93 88 TRP A C 1
ATOM 674 O O . TRP A 1 88 ? -9.334 10.568 55.690 1.00 38.07 88 TRP A O 1
ATOM 685 N N . ASN A 1 89 ? -10.718 8.791 55.674 1.00 38.38 89 ASN A N 1
ATOM 686 C CA . ASN A 1 89 ? -9.839 8.063 56.580 1.00 38.55 89 ASN A CA 1
ATOM 687 C C . ASN A 1 89 ? -8.482 7.815 55.957 1.00 43.31 89 ASN A C 1
ATOM 688 O O . ASN A 1 89 ? -8.349 7.722 54.742 1.00 39.34 89 ASN A O 1
ATOM 693 N N . CYS A 1 90 ? -7.487 7.633 56.828 1.00 35.27 90 CYS A N 1
ATOM 694 C CA . CYS A 1 90 ? -6.095 7.486 56.500 1.00 37.68 90 CYS A CA 1
ATOM 695 C C . CYS A 1 90 ? -5.568 6.223 57.158 1.00 45.21 90 CYS A C 1
ATOM 696 O O . CYS A 1 90 ? -5.953 5.904 58.289 1.00 50.38 90 CYS A O 1
ATOM 699 N N . ASN A 1 91 ? -4.772 5.453 56.409 1.00 48.30 91 ASN A N 1
ATOM 700 C CA . ASN A 1 91 ? -4.065 4.292 56.963 1.00 42.57 91 ASN A CA 1
ATOM 701 C C . ASN A 1 91 ? -2.718 4.820 57.441 1.00 42.10 91 ASN A C 1
ATOM 702 O O . ASN A 1 91 ? -1.710 4.801 56.707 1.00 49.27 91 ASN A O 1
ATOM 707 N N . SER A 1 92 ? -2.696 5.322 58.684 1.00 52.69 92 SER A N 1
ATOM 708 C CA . SER A 1 92 ? -1.601 6.170 59.149 1.00 55.36 92 SER A CA 1
ATOM 709 C C . SER A 1 92 ? -0.330 5.398 59.473 1.00 58.20 92 SER A C 1
ATOM 710 O O . SER A 1 92 ? 0.770 5.957 59.309 1.00 63.35 92 SER A O 1
ATOM 713 N N . GLN A 1 93 ? -0.432 4.153 59.967 1.00 47.10 93 GLN A N 1
ATOM 714 C CA . GLN A 1 93 ? 0.757 3.441 60.432 1.00 59.03 93 GLN A CA 1
ATOM 715 C C . GLN A 1 93 ? 1.098 2.166 59.663 1.00 56.79 93 GLN A C 1
ATOM 716 O O . GLN A 1 93 ? 1.868 1.346 60.158 1.00 81.86 93 GLN A O 1
ATOM 722 N N . VAL A 1 94 ? 0.598 1.975 58.488 1.00 61.84 94 VAL A N 1
ATOM 723 C CA . VAL A 1 94 ? 0.829 0.714 57.787 1.00 57.73 94 VAL A CA 1
ATOM 724 C C . VAL A 1 94 ? 2.020 0.871 56.860 1.00 47.44 94 VAL A C 1
ATOM 725 O O . VAL A 1 94 ? 2.168 1.909 56.229 1.00 52.84 94 VAL A O 1
ATOM 729 N N . ASP A 1 95 ? 2.863 -0.149 56.776 1.00 45.33 95 ASP A N 1
ATOM 730 C CA . ASP A 1 95 ? 3.980 -0.140 55.842 1.00 49.99 95 ASP A CA 1
ATOM 731 C C . ASP A 1 95 ? 3.471 -0.595 54.473 1.00 51.78 95 ASP A C 1
ATOM 732 O O . ASP A 1 95 ? 3.172 -1.766 54.312 1.00 46.88 95 ASP A O 1
ATOM 737 N N . PRO A 1 96 ? 3.375 0.257 53.462 1.00 41.55 96 PRO A N 1
ATOM 738 C CA . PRO A 1 96 ? 2.827 -0.216 52.180 1.00 38.86 96 PRO A CA 1
ATOM 739 C C . PRO A 1 96 ? 3.609 -1.335 51.538 1.00 41.83 96 PRO A C 1
ATOM 740 O O . PRO A 1 96 ? 3.071 -2.028 50.678 1.00 40.44 96 PRO A O 1
ATOM 744 N N . MET A 1 97 ? 4.866 -1.540 51.892 1.00 37.60 97 MET A N 1
ATOM 745 C CA . MET A 1 97 ? 5.603 -2.651 51.311 1.00 39.72 97 MET A CA 1
ATOM 746 C C . MET A 1 97 ? 5.314 -3.989 51.967 1.00 46.43 97 MET A C 1
ATOM 747 O O . MET A 1 97 ? 5.830 -5.012 51.492 1.00 43.57 97 MET A O 1
ATOM 752 N N . SER A 1 98 ? 4.505 -4.033 53.015 1.00 37.81 98 SER A N 1
ATOM 753 C CA . SER A 1 98 ? 4.481 -5.231 53.828 1.00 44.57 98 SER A CA 1
ATOM 754 C C . SER A 1 98 ? 3.485 -6.237 53.303 1.00 46.08 98 SER A C 1
ATOM 755 O O . SER A 1 98 ? 3.412 -7.346 53.835 1.00 51.67 98 SER A O 1
ATOM 758 N N . PHE A 1 99 ? 2.715 -5.881 52.285 1.00 45.90 99 PHE A N 1
ATOM 759 C CA . PHE A 1 99 ? 1.818 -6.853 51.690 1.00 47.86 99 PHE A CA 1
ATOM 760 C C . PHE A 1 99 ? 1.421 -6.396 50.290 1.00 43.02 99 PHE A C 1
ATOM 761 O O . PHE A 1 99 ? 1.571 -5.228 49.919 1.00 44.72 99 PHE A O 1
ATOM 769 N N . GLY A 1 100 ? 0.910 -7.350 49.521 1.00 38.99 100 GLY A N 1
ATOM 770 C CA . GLY A 1 100 ? 0.835 -7.190 48.087 1.00 41.80 100 GLY A CA 1
ATOM 771 C C . GLY A 1 100 ? -0.499 -6.777 47.512 1.00 39.73 100 GLY A C 1
ATOM 772 O O . GLY A 1 100 ? -0.511 -6.269 46.390 1.00 40.36 100 GLY A O 1
ATOM 773 N N . ASP A 1 101 ? -1.614 -6.989 48.225 1.00 35.75 101 ASP A N 1
ATOM 774 C CA . ASP A 1 101 ? -2.937 -6.641 47.734 1.00 34.71 101 ASP A CA 1
ATOM 775 C C . ASP A 1 101 ? -3.482 -5.397 48.410 1.00 38.72 101 ASP A C 1
ATOM 776 O O . ASP A 1 101 ? -3.387 -5.246 49.624 1.00 36.70 101 ASP A O 1
ATOM 781 N N . ILE A 1 102 ? -4.107 -4.532 47.613 1.00 42.75 102 ILE A N 1
ATOM 782 C CA . ILE A 1 102 ? -4.657 -3.296 48.132 1.00 36.69 102 ILE A CA 1
ATOM 783 C C . ILE A 1 102 ? -5.747 -3.575 49.147 1.00 35.57 102 ILE A C 1
ATOM 784 O O . ILE A 1 102 ? -6.036 -2.735 49.986 1.00 37.54 102 ILE A O 1
ATOM 789 N N . GLY A 1 103 ? -6.400 -4.699 49.063 1.00 43.33 103 GLY A N 1
ATOM 790 C CA . GLY A 1 103 ? -7.595 -4.880 49.893 1.00 37.42 103 GLY A CA 1
ATOM 791 C C . GLY A 1 103 ? -7.307 -5.272 51.321 1.00 36.26 103 GLY A C 1
ATOM 792 O O . GLY A 1 103 ? -8.217 -5.361 52.140 1.00 42.81 103 GLY A O 1
ATOM 793 N N . LEU A 1 104 ? -6.054 -5.473 51.637 1.00 41.76 104 LEU A N 1
ATOM 794 C CA . LEU A 1 104 ? -5.614 -5.730 52.988 1.00 39.99 104 LEU A CA 1
ATOM 795 C C . LEU A 1 104 ? -5.450 -4.464 53.798 1.00 46.71 104 LEU A C 1
ATOM 796 O O . LEU A 1 104 ? -5.119 -4.576 54.983 1.00 44.45 104 LEU A O 1
ATOM 801 N N . LEU A 1 105 ? -5.566 -3.289 53.178 1.00 42.35 105 LEU A N 1
ATOM 802 C CA . LEU A 1 105 ? -5.557 -2.027 53.912 1.00 46.02 105 LEU A CA 1
ATOM 803 C C . LEU A 1 105 ? -6.847 -1.902 54.708 1.00 40.31 105 LEU A C 1
ATOM 804 O O . LEU A 1 105 ? -7.920 -2.341 54.277 1.00 41.33 105 LEU A O 1
ATOM 809 N N A ASN A 1 106 ? -6.752 -1.278 55.878 0.61 40.48 106 ASN A N 1
ATOM 810 N N B ASN A 1 106 ? -6.758 -1.266 55.869 0.39 40.57 106 ASN A N 1
ATOM 811 C CA A ASN A 1 106 ? -7.964 -1.053 56.658 0.61 44.77 106 ASN A CA 1
ATOM 812 C CA B ASN A 1 106 ? -7.966 -1.073 56.663 0.39 44.75 106 ASN A CA 1
ATOM 813 C C A ASN A 1 106 ? -8.956 -0.203 55.877 0.61 43.89 106 ASN A C 1
ATOM 814 C C B ASN A 1 106 ? -8.963 -0.173 55.932 0.39 43.95 106 ASN A C 1
ATOM 815 O O A ASN A 1 106 ? -10.152 -0.503 55.826 0.61 49.26 106 ASN A O 1
ATOM 816 O O B ASN A 1 106 ? -10.172 -0.426 55.952 0.39 49.17 106 ASN A O 1
ATOM 825 N N . HIS A 1 107 ? -8.481 0.875 55.267 1.00 46.91 107 HIS A N 1
ATOM 826 C CA . HIS A 1 107 ? -9.325 1.749 54.466 1.00 44.67 107 HIS A CA 1
ATOM 827 C C . HIS A 1 107 ? -8.828 1.736 53.036 1.00 41.89 107 HIS A C 1
ATOM 828 O O . HIS A 1 107 ? -7.645 1.994 52.791 1.00 37.86 107 HIS A O 1
ATOM 835 N N . THR A 1 108 ? -9.725 1.481 52.089 1.00 37.79 108 THR A N 1
ATOM 836 C CA . THR A 1 108 ? -9.383 1.439 50.677 1.00 40.90 108 THR A CA 1
ATOM 837 C C . THR A 1 108 ? -10.039 2.565 49.892 1.00 40.59 108 THR A C 1
ATOM 838 O O . THR A 1 108 ? -10.332 2.407 48.705 1.00 37.55 108 THR A O 1
ATOM 842 N N . ASN A 1 109 ? -10.262 3.710 50.526 1.00 35.95 109 ASN A N 1
ATOM 843 C CA . ASN A 1 109 ? -10.806 4.851 49.806 1.00 40.74 109 ASN A CA 1
ATOM 844 C C . ASN A 1 109 ? -9.754 5.328 48.815 1.00 30.52 109 ASN A C 1
ATOM 845 O O . ASN A 1 109 ? -8.581 4.934 48.887 1.00 36.94 109 ASN A O 1
ATOM 850 N N . ILE A 1 110 ? -10.162 6.246 47.930 1.00 38.49 110 ILE A N 1
ATOM 851 C CA . ILE A 1 110 ? -9.248 6.668 46.855 1.00 38.48 110 ILE A CA 1
ATOM 852 C C . ILE A 1 110 ? -7.963 7.256 47.308 1.00 37.73 110 ILE A C 1
ATOM 853 O O . ILE A 1 110 ? -6.877 6.827 46.844 1.00 37.32 110 ILE A O 1
ATOM 858 N N . PRO A 1 111 ? -7.898 8.274 48.193 1.00 36.58 111 PRO A N 1
ATOM 859 C CA . PRO A 1 111 ? -6.580 8.784 48.614 1.00 37.91 111 PRO A CA 1
ATOM 860 C C . PRO A 1 111 ? -5.713 7.735 49.278 1.00 33.53 111 PRO A C 1
ATOM 861 O O . PRO A 1 111 ? -4.485 7.812 49.179 1.00 33.28 111 PRO A O 1
ATOM 865 N N . CYS A 1 112 ? -6.303 6.774 49.995 1.00 33.47 112 CYS A N 1
ATOM 866 C CA . CYS A 1 112 ? -5.533 5.684 50.586 1.00 38.13 112 CYS A CA 1
ATOM 867 C C . CYS A 1 112 ? -4.939 4.747 49.518 1.00 38.52 112 CYS A C 1
ATOM 868 O O . CYS A 1 112 ? -3.776 4.332 49.615 1.00 37.49 112 CYS A O 1
ATOM 871 N N . VAL A 1 113 ? -5.738 4.380 48.517 1.00 36.68 113 VAL A N 1
ATOM 872 C CA . VAL A 1 113 ? -5.235 3.570 47.394 1.00 37.89 113 VAL A CA 1
ATOM 873 C C . VAL A 1 113 ? -4.103 4.284 46.673 1.00 34.70 113 VAL A C 1
ATOM 874 O O . VAL A 1 113 ? -3.024 3.708 46.429 1.00 36.76 113 VAL A O 1
ATOM 878 N N . LEU A 1 114 ? -4.301 5.558 46.351 1.00 35.22 114 LEU A N 1
ATOM 879 C CA . LEU A 1 114 ? -3.239 6.276 45.642 1.00 32.43 114 LEU A CA 1
ATOM 880 C C . LEU A 1 114 ? -1.965 6.314 46.467 1.00 38.30 114 LEU A C 1
ATOM 881 O O . LEU A 1 114 ? -0.857 6.133 45.936 1.00 35.13 114 LEU A O 1
ATOM 886 N N . ASP A 1 115 ? -2.090 6.581 47.761 1.00 40.35 115 ASP A N 1
ATOM 887 C CA . ASP A 1 115 ? -0.893 6.696 48.572 1.00 33.48 115 ASP A CA 1
ATOM 888 C C . ASP A 1 115 ? -0.174 5.376 48.735 1.00 39.02 115 ASP A C 1
ATOM 889 O O . ASP A 1 115 ? 1.057 5.371 48.855 1.00 34.33 115 ASP A O 1
ATOM 894 N N . PHE A 1 116 ? -0.914 4.262 48.793 1.00 39.11 116 PHE A N 1
ATOM 895 C CA . PHE A 1 116 ? -0.316 2.929 48.894 1.00 33.61 116 PHE A CA 1
ATOM 896 C C . PHE A 1 116 ? 0.486 2.543 47.658 1.00 31.58 116 PHE A C 1
ATOM 897 O O . PHE A 1 116 ? 1.617 2.024 47.759 1.00 36.06 116 PHE A O 1
ATOM 905 N N . LEU A 1 117 ? -0.122 2.718 46.480 1.00 34.33 117 LEU A N 1
ATOM 906 C CA . LEU A 1 117 ? 0.574 2.460 45.231 1.00 35.11 117 LEU A CA 1
ATOM 907 C C . LEU A 1 117 ? 1.790 3.354 45.093 1.00 36.84 117 LEU A C 1
ATOM 908 O O . LEU A 1 117 ? 2.841 2.923 44.568 1.00 35.57 117 LEU A O 1
ATOM 913 N N . LYS A 1 118 ? 1.644 4.611 45.495 1.00 33.21 118 LYS A N 1
ATOM 914 C CA . LYS A 1 118 ? 2.697 5.607 45.314 1.00 36.10 118 LYS A CA 1
ATOM 915 C C . LYS A 1 118 ? 3.916 5.247 46.117 1.00 33.89 118 LYS A C 1
ATOM 916 O O . LYS A 1 118 ? 5.039 5.249 45.604 1.00 35.71 118 LYS A O 1
ATOM 922 N N . HIS A 1 119 ? 3.730 4.930 47.395 1.00 37.08 119 HIS A N 1
ATOM 923 C CA . HIS A 1 119 ? 4.890 4.608 48.204 1.00 41.76 119 HIS A CA 1
ATOM 924 C C . HIS A 1 119 ? 5.533 3.302 47.795 1.00 39.57 119 HIS A C 1
ATOM 925 O O . HIS A 1 119 ? 6.762 3.188 47.847 1.00 37.68 119 HIS A O 1
ATOM 932 N N . ARG A 1 120 ? 4.745 2.326 47.325 1.00 38.76 120 ARG A N 1
ATOM 933 C CA . ARG A 1 120 ? 5.353 1.129 46.761 1.00 34.52 120 ARG A CA 1
ATOM 934 C C . ARG A 1 120 ? 6.174 1.499 45.549 1.00 37.69 120 ARG A C 1
ATOM 935 O O . ARG A 1 120 ? 7.330 1.062 45.406 1.00 37.53 120 ARG A O 1
ATOM 943 N N . TYR A 1 121 ? 5.601 2.330 44.676 1.00 32.65 121 TYR A N 1
ATOM 944 C CA . TYR A 1 121 ? 6.253 2.687 43.420 1.00 42.39 121 TYR A CA 1
ATOM 945 C C . TYR A 1 121 ? 7.529 3.472 43.673 1.00 44.47 121 TYR A C 1
ATOM 946 O O . TYR A 1 121 ? 8.518 3.308 42.947 1.00 39.00 121 TYR A O 1
ATOM 955 N N . LEU A 1 122 ? 7.511 4.379 44.648 1.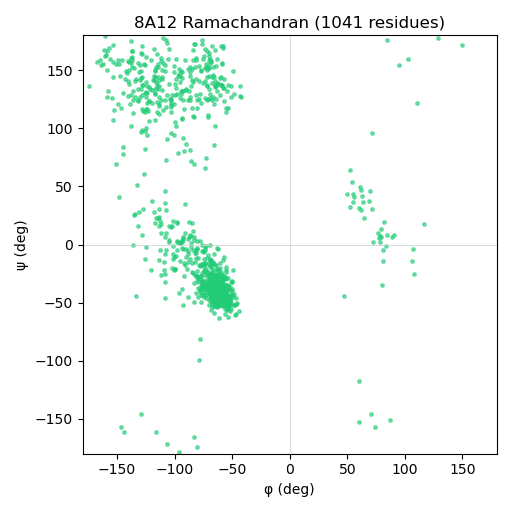00 34.99 122 LEU A N 1
ATOM 956 C CA . LEU A 1 122 ? 8.711 5.148 44.921 1.00 42.08 122 LEU A CA 1
ATOM 957 C C . LEU A 1 122 ? 9.795 4.261 45.492 1.00 42.56 122 LEU A C 1
ATOM 958 O O . LEU A 1 122 ? 10.965 4.627 45.464 1.00 45.53 122 LEU A O 1
ATOM 963 N N . LYS A 1 123 ? 9.444 3.084 45.984 1.00 39.72 123 LYS A N 1
ATOM 964 C CA . LYS A 1 123 ? 10.451 2.101 46.362 1.00 46.98 123 LYS A CA 1
ATOM 965 C C . LYS A 1 123 ? 10.686 1.041 45.282 1.00 39.59 123 LYS A C 1
ATOM 966 O O . LYS A 1 123 ? 11.275 -0.015 45.557 1.00 47.68 123 LYS A O 1
ATOM 972 N N . ASN A 1 124 ? 10.293 1.338 44.046 1.00 42.45 124 ASN A N 1
ATOM 973 C CA . ASN A 1 124 ? 10.482 0.459 42.905 1.00 33.80 124 ASN A CA 1
ATOM 974 C C . ASN A 1 124 ? 9.715 -0.837 43.008 1.00 37.51 124 ASN A C 1
ATOM 975 O O . ASN A 1 124 ? 10.061 -1.801 42.355 1.00 38.05 124 ASN A O 1
ATOM 980 N N . GLN A 1 125 ? 8.658 -0.896 43.793 1.00 35.35 125 GLN A N 1
ATOM 981 C CA . GLN A 1 125 ? 7.775 -2.066 43.824 1.00 31.85 125 GLN A CA 1
ATOM 982 C C . GLN A 1 125 ? 6.588 -1.659 42.966 1.00 38.56 125 GLN A C 1
ATOM 983 O O . GLN A 1 125 ? 5.708 -0.929 43.433 1.00 36.87 125 GLN A O 1
ATOM 989 N N . ILE A 1 126 ? 6.616 -2.004 41.671 1.00 33.78 126 ILE A N 1
ATOM 990 C CA . ILE A 1 126 ? 5.648 -1.426 40.737 1.00 32.46 126 ILE A CA 1
ATOM 991 C C . ILE A 1 126 ? 4.429 -2.291 40.507 1.00 30.31 126 ILE A C 1
ATOM 992 O O . ILE A 1 126 ? 3.538 -1.874 39.788 1.00 34.56 126 ILE A O 1
ATOM 997 N N . TYR A 1 127 ? 4.331 -3.446 41.171 1.00 33.65 127 TYR A N 1
ATOM 998 C CA . TYR A 1 127 ? 3.311 -4.459 40.955 1.00 34.50 127 TYR A CA 1
ATOM 999 C C . TYR A 1 127 ? 2.558 -4.667 42.262 1.00 36.63 127 TYR A C 1
ATOM 1000 O O . TYR A 1 127 ? 3.188 -4.818 43.301 1.00 32.52 127 TYR A O 1
ATOM 1009 N N . THR A 1 128 ? 1.226 -4.714 42.215 1.00 33.47 128 THR A N 1
ATOM 1010 C CA . THR A 1 128 ? 0.349 -4.706 43.367 1.00 35.36 128 THR A CA 1
ATOM 1011 C C . THR A 1 128 ? -0.904 -5.422 42.895 1.00 35.28 128 THR A C 1
ATOM 1012 O O . THR A 1 128 ? -1.279 -5.272 41.745 1.00 38.65 128 THR A O 1
ATOM 1016 N N . THR A 1 129 ? -1.559 -6.188 43.742 1.00 32.88 129 THR A N 1
ATOM 1017 C CA . THR A 1 129 ? -2.756 -6.853 43.274 1.00 39.34 129 THR A CA 1
ATOM 1018 C C . THR A 1 129 ? -3.985 -6.183 43.842 1.00 37.64 129 THR A C 1
ATOM 1019 O O . THR A 1 129 ? -3.926 -5.463 44.841 1.00 40.87 129 THR A O 1
ATOM 1023 N N . ALA A 1 130 ? -5.108 -6.423 43.156 1.00 35.99 130 ALA A N 1
ATOM 1024 C CA . ALA A 1 130 ? -6.459 -6.068 43.555 1.00 38.82 130 ALA A CA 1
ATOM 1025 C C . ALA A 1 130 ? -7.219 -7.280 42.971 1.00 37.71 130 ALA A C 1
ATOM 1026 O O . ALA A 1 130 ? -7.805 -7.227 41.857 1.00 31.62 130 ALA A O 1
ATOM 1028 N N . VAL A 1 131 ? -7.139 -8.403 43.683 1.00 39.09 131 VAL A N 1
ATOM 1029 C CA . VAL A 1 131 ? -7.525 -9.705 43.138 1.00 41.32 131 VAL A CA 1
ATOM 1030 C C . VAL A 1 131 ? -8.825 -9.521 42.371 1.00 33.81 131 VAL A C 1
ATOM 1031 O O . VAL A 1 131 ? -9.749 -8.885 42.901 1.00 42.34 131 VAL A O 1
ATOM 1035 N N . PRO A 1 132 ? -8.975 -10.108 41.171 1.00 39.46 132 PRO A N 1
ATOM 1036 C CA . PRO A 1 132 ? -7.997 -10.885 40.411 1.00 39.14 132 PRO A CA 1
ATOM 1037 C C . PRO A 1 132 ? -7.039 -10.068 39.530 1.00 39.06 132 PRO A C 1
ATOM 1038 O O . PRO A 1 132 ? -6.469 -10.627 38.576 1.00 40.48 132 PRO A O 1
ATOM 1042 N N . LEU A 1 133 ? -6.901 -8.782 39.798 1.00 40.38 133 LEU A N 1
ATOM 1043 C CA . LEU A 1 133 ? -6.177 -7.898 38.914 1.00 31.53 133 LEU A CA 1
ATOM 1044 C C . LEU A 1 133 ? -4.748 -7.815 39.388 1.00 35.62 133 LEU A C 1
ATOM 1045 O O . LEU A 1 133 ? -4.474 -7.851 40.589 1.00 38.17 133 LEU A O 1
ATOM 1050 N N . ILE A 1 134 ? -3.828 -7.626 38.464 1.00 39.57 134 ILE A N 1
ATOM 1051 C CA . ILE A 1 134 ? -2.456 -7.260 38.807 1.00 37.15 134 ILE A CA 1
ATOM 1052 C C . ILE A 1 134 ? -2.232 -5.877 38.232 1.00 35.02 134 ILE A C 1
ATOM 1053 O O . ILE A 1 134 ? -2.511 -5.647 37.040 1.00 33.37 134 ILE A O 1
ATOM 1058 N N . VAL A 1 135 ? -1.866 -4.927 39.099 1.00 30.69 135 VAL A N 1
ATOM 1059 C CA . VAL A 1 135 ? -1.584 -3.550 38.693 1.00 33.27 135 VAL A CA 1
ATOM 1060 C C . VAL A 1 135 ? -0.078 -3.407 38.461 1.00 39.45 135 VAL A C 1
ATOM 1061 O O . VAL A 1 135 ? 0.724 -3.784 39.326 1.00 35.67 135 VAL A O 1
ATOM 1065 N N . ALA A 1 136 ? 0.319 -2.854 37.313 1.00 32.84 136 ALA A N 1
ATOM 1066 C CA . ALA A 1 136 ? 1.724 -2.662 36.963 1.00 34.03 136 ALA A CA 1
ATOM 1067 C C . ALA A 1 136 ? 1.973 -1.221 36.536 1.00 38.40 136 ALA A C 1
ATOM 1068 O O . ALA A 1 136 ? 1.455 -0.770 35.513 1.00 33.72 136 ALA A O 1
ATOM 1070 N N . ILE A 1 137 ? 2.804 -0.502 37.289 1.00 33.26 137 ILE A N 1
ATOM 1071 C CA . ILE A 1 137 ? 3.031 0.919 37.033 1.00 37.90 137 ILE A CA 1
ATOM 1072 C C . ILE A 1 137 ? 4.350 1.079 36.317 1.00 28.79 137 ILE A C 1
ATOM 1073 O O . ILE A 1 137 ? 5.391 0.603 36.798 1.00 34.42 137 ILE A O 1
ATOM 1078 N N . ASN A 1 138 ? 4.327 1.794 35.200 1.00 35.10 138 ASN A N 1
ATOM 1079 C CA . ASN A 1 138 ? 5.525 1.956 34.385 1.00 27.77 138 ASN A CA 1
ATOM 1080 C C . ASN A 1 138 ? 6.574 2.754 35.133 1.00 38.10 138 ASN A C 1
ATOM 1081 O O . ASN A 1 138 ? 6.330 3.911 35.429 1.00 36.05 138 ASN A O 1
ATOM 1086 N N . PRO A 1 139 ? 7.780 2.210 35.368 1.00 32.87 139 PRO A N 1
ATOM 1087 C CA . PRO A 1 139 ? 8.797 2.960 36.126 1.00 34.61 139 PRO A CA 1
ATOM 1088 C C . PRO A 1 139 ? 9.661 3.837 35.258 1.00 37.98 139 PRO A C 1
ATOM 1089 O O . PRO A 1 139 ? 10.468 4.618 35.792 1.00 39.27 139 PRO A O 1
ATOM 1093 N N . TYR A 1 140 ? 9.534 3.712 33.947 1.00 36.07 140 TYR A N 1
ATOM 1094 C CA . TYR A 1 140 ? 10.262 4.516 32.959 1.00 41.29 140 TYR A CA 1
ATOM 1095 C C . TYR A 1 140 ? 11.753 4.471 33.239 1.00 41.80 140 TYR A C 1
ATOM 1096 O O . TYR A 1 140 ? 12.458 5.448 33.012 1.00 44.21 140 TYR A O 1
ATOM 1105 N N . LYS A 1 141 ? 12.219 3.341 33.762 1.00 40.21 141 LYS A N 1
ATOM 1106 C CA . LYS A 1 141 ? 13.639 3.035 33.878 1.00 48.97 141 LYS A CA 1
ATOM 1107 C C . LYS A 1 141 ? 13.772 1.548 34.090 1.00 46.18 141 LYS A C 1
ATOM 1108 O O . LYS A 1 141 ? 12.846 0.892 34.563 1.00 39.77 141 LYS A O 1
ATOM 1114 N N . ASP A 1 142 ? 14.930 1.016 33.723 1.00 49.34 142 ASP A N 1
ATOM 1115 C CA . ASP A 1 142 ? 15.185 -0.395 33.977 1.00 44.65 142 ASP A CA 1
ATOM 1116 C C . ASP A 1 142 ? 15.393 -0.640 35.466 1.00 47.76 142 ASP A C 1
ATOM 1117 O O . ASP A 1 142 ? 16.428 -0.286 36.031 1.00 55.83 142 ASP A O 1
ATOM 1122 N N . LEU A 1 143 ? 14.430 -1.305 36.098 1.00 48.04 143 LEU A N 1
ATOM 1123 C CA . LEU A 1 143 ? 14.561 -1.587 37.508 1.00 37.11 143 LEU A CA 1
ATOM 1124 C C . LEU A 1 143 ? 15.411 -2.782 37.788 1.00 38.86 143 LEU A C 1
ATOM 1125 O O . LEU A 1 143 ? 15.652 -3.080 38.952 1.00 36.47 143 LEU A O 1
ATOM 1130 N N . GLY A 1 144 ? 15.736 -3.565 36.778 1.00 46.26 144 GLY A N 1
ATOM 1131 C CA . GLY A 1 144 ? 16.513 -4.745 37.057 1.00 43.55 144 GLY A CA 1
ATOM 1132 C C . GLY A 1 144 ? 15.716 -5.897 37.604 1.00 41.86 144 GLY A C 1
ATOM 1133 O O . GLY A 1 144 ? 16.309 -6.848 38.124 1.00 39.60 144 GLY A O 1
ATOM 1134 N N . ASN A 1 145 ? 14.381 -5.845 37.529 1.00 43.03 145 ASN A N 1
ATOM 1135 C CA . ASN A 1 145 ? 13.559 -6.849 38.204 1.00 44.54 145 ASN A CA 1
ATOM 1136 C C . ASN A 1 145 ? 12.996 -7.889 37.251 1.00 39.83 145 ASN A C 1
ATOM 1137 O O . ASN A 1 145 ? 12.107 -8.662 37.651 1.00 43.00 145 ASN A O 1
ATOM 1142 N N . THR A 1 146 ? 13.524 -7.970 36.026 1.00 40.03 146 THR A N 1
ATOM 1143 C CA . THR A 1 146 ? 13.036 -8.941 35.050 1.00 43.91 146 THR A CA 1
ATOM 1144 C C . THR A 1 146 ? 14.192 -9.633 34.345 1.00 45.05 146 THR A C 1
ATOM 1145 O O . THR A 1 146 ? 14.011 -10.190 33.254 1.00 44.06 146 THR A O 1
ATOM 1149 N N . THR A 1 147 ? 15.353 -9.691 34.993 1.00 40.09 147 THR A N 1
ATOM 1150 C CA . THR A 1 147 ? 16.501 -10.387 34.441 1.00 41.19 147 THR A CA 1
ATOM 1151 C C . THR A 1 147 ? 16.300 -11.906 34.522 1.00 47.59 147 THR A C 1
ATOM 1152 O O . THR A 1 147 ? 15.432 -12.390 35.233 1.00 45.21 147 THR A O 1
ATOM 1156 N N . ASN A 1 148 ? 17.156 -12.673 33.832 1.00 47.32 148 ASN A N 1
ATOM 1157 C CA . ASN A 1 148 ? 17.162 -14.130 34.032 1.00 47.39 148 ASN A CA 1
ATOM 1158 C C . ASN A 1 148 ? 17.250 -14.522 35.506 1.00 52.50 148 ASN A C 1
ATOM 1159 O O . ASN A 1 148 ? 16.636 -15.515 35.921 1.00 48.14 148 ASN A O 1
ATOM 1164 N N . GLU A 1 149 ? 17.931 -13.738 36.334 1.00 46.94 149 GLU A N 1
ATOM 1165 C CA . GLU A 1 149 ? 18.052 -14.135 37.730 1.00 50.20 149 GLU A CA 1
ATOM 1166 C C . GLU A 1 149 ? 16.704 -14.034 38.429 1.00 41.29 149 GLU A C 1
ATOM 1167 O O . GLU A 1 149 ? 16.384 -14.852 39.297 1.00 49.66 149 GLU A O 1
ATOM 1173 N N . TRP A 1 150 ? 15.910 -13.007 38.099 1.00 47.23 150 TRP A N 1
ATOM 1174 C CA . TRP A 1 150 ? 14.561 -12.903 38.669 1.00 40.21 150 TRP A CA 1
ATOM 1175 C C . TRP A 1 150 ? 13.585 -13.942 38.091 1.00 39.14 150 TRP A C 1
ATOM 1176 O O . TRP A 1 150 ? 12.665 -14.384 38.790 1.00 39.07 150 TRP A O 1
ATOM 1187 N N . ILE A 1 151 ? 13.697 -14.271 36.799 1.00 42.67 151 ILE A N 1
ATOM 1188 C CA . ILE A 1 151 ? 12.935 -15.393 36.238 1.00 40.45 151 ILE A CA 1
ATOM 1189 C C . ILE A 1 151 ? 13.201 -16.648 37.029 1.00 46.69 151 ILE A C 1
ATOM 1190 O O . ILE A 1 151 ? 12.273 -17.340 37.479 1.00 41.20 151 ILE A O 1
ATOM 1195 N N . ARG A 1 152 ? 14.484 -16.980 37.189 1.00 44.96 152 ARG A N 1
ATOM 1196 C CA . ARG A 1 152 ? 14.824 -18.209 37.889 1.00 51.20 152 ARG A CA 1
ATOM 1197 C C . ARG A 1 152 ? 14.320 -18.152 39.305 1.00 41.98 152 ARG A C 1
ATOM 1198 O O . ARG A 1 152 ? 13.867 -19.165 39.842 1.00 47.60 152 ARG A O 1
ATOM 1206 N N . ARG A 1 153 ? 14.359 -16.960 39.922 1.00 46.46 153 ARG A N 1
ATOM 1207 C CA . ARG A 1 153 ? 13.825 -16.814 41.278 1.00 42.45 153 ARG A CA 1
ATOM 1208 C C . ARG A 1 153 ? 12.323 -17.104 41.307 1.00 41.31 153 ARG A C 1
ATOM 1209 O O . ARG A 1 153 ? 11.851 -17.913 42.101 1.00 42.41 153 ARG A O 1
ATOM 1217 N N . TYR A 1 154 ? 11.542 -16.434 40.470 1.00 39.37 154 TYR A N 1
ATOM 1218 C CA . TYR A 1 154 ? 10.107 -16.686 40.524 1.00 43.59 154 TYR A CA 1
ATOM 1219 C C . TYR A 1 154 ? 9.761 -18.081 40.053 1.00 43.19 154 TYR A C 1
ATOM 1220 O O . TYR A 1 154 ? 8.767 -18.660 40.507 1.00 40.79 154 TYR A O 1
ATOM 1229 N N . ARG A 1 155 ? 10.594 -18.679 39.196 1.00 44.52 155 ARG A N 1
ATOM 1230 C CA . ARG A 1 155 ? 10.258 -20.008 38.704 1.00 42.86 155 ARG A CA 1
ATOM 1231 C C . ARG A 1 155 ? 10.614 -21.088 39.728 1.00 46.37 155 ARG A C 1
ATOM 1232 O O . ARG A 1 155 ? 9.812 -21.998 39.985 1.00 39.48 155 ARG A O 1
ATOM 1240 N N . ASP A 1 156 ? 11.812 -21.006 40.338 1.00 45.16 156 ASP A N 1
ATOM 1241 C CA . ASP A 1 156 ? 12.334 -22.120 41.137 1.00 43.62 156 ASP A CA 1
ATOM 1242 C C . ASP A 1 156 ? 12.115 -21.959 42.632 1.00 43.00 156 ASP A C 1
ATOM 1243 O O . ASP A 1 156 ? 12.345 -22.914 43.373 1.00 51.03 156 ASP A O 1
ATOM 1248 N N . THR A 1 157 ? 11.682 -20.800 43.103 1.00 47.95 157 THR A N 1
ATOM 1249 C CA . THR A 1 157 ? 11.383 -20.681 44.518 1.00 52.01 157 THR A CA 1
ATOM 1250 C C . THR A 1 157 ? 10.291 -21.678 44.884 1.00 53.80 157 THR A C 1
ATOM 1251 O O . THR A 1 157 ? 9.328 -21.872 44.136 1.00 56.75 157 THR A O 1
ATOM 1255 N N . ALA A 1 158 ? 10.473 -22.342 46.027 1.00 51.60 158 ALA A N 1
ATOM 1256 C CA . ALA A 1 158 ? 9.496 -23.322 46.487 1.00 56.68 158 ALA A CA 1
ATOM 1257 C C . ALA A 1 158 ? 8.109 -22.700 46.650 1.00 54.79 158 ALA A C 1
ATOM 1258 O O . ALA A 1 158 ? 7.114 -23.256 46.170 1.00 58.60 158 ALA A O 1
ATOM 1260 N N . ASP A 1 159 ? 8.022 -21.549 47.325 1.00 66.12 159 ASP A N 1
ATOM 1261 C CA . ASP A 1 159 ? 6.739 -20.896 47.597 1.00 67.14 159 ASP A CA 1
ATOM 1262 C C . ASP A 1 159 ? 6.724 -19.453 47.104 1.00 63.39 159 ASP A C 1
ATOM 1263 O O . ASP A 1 159 ? 7.177 -18.547 47.818 1.00 54.15 159 ASP A O 1
ATOM 1268 N N . HIS A 1 160 ? 6.161 -19.241 45.903 1.00 60.18 160 HIS A N 1
ATOM 1269 C CA . HIS A 1 160 ? 6.271 -17.934 45.249 1.00 64.12 160 HIS A CA 1
ATOM 1270 C C . HIS A 1 160 ? 5.370 -16.874 45.896 1.00 64.82 160 HIS A C 1
ATOM 1271 O O . HIS A 1 160 ? 5.540 -15.665 45.631 1.00 61.06 160 HIS A O 1
ATOM 1278 N N . THR A 1 161 ? 4.367 -17.303 46.672 1.00 57.81 161 THR A N 1
ATOM 1279 C CA . THR A 1 161 ? 3.511 -16.361 47.376 1.00 63.61 161 THR A CA 1
ATOM 1280 C C . THR A 1 161 ? 4.296 -15.571 48.417 1.00 61.15 161 THR A C 1
ATOM 1281 O O . THR A 1 161 ? 3.806 -14.539 48.889 1.00 61.71 161 THR A O 1
ATOM 1285 N N . LYS A 1 162 ? 5.477 -16.053 48.798 1.00 58.75 162 LYS A N 1
ATOM 1286 C CA . LYS A 1 162 ? 6.393 -15.329 49.671 1.00 56.55 162 LYS A CA 1
ATOM 1287 C C . LYS A 1 162 ? 7.233 -14.300 48.929 1.00 62.21 162 LYS A C 1
ATOM 1288 O O . LYS A 1 162 ? 7.964 -13.527 49.570 1.00 60.21 162 LYS A O 1
ATOM 1294 N N . LEU A 1 163 ? 7.158 -14.264 47.590 1.00 62.11 163 LEU A N 1
ATOM 1295 C CA . LEU A 1 163 ? 7.730 -13.154 46.837 1.00 52.49 163 LEU A CA 1
ATOM 1296 C C . LEU A 1 163 ? 6.693 -12.059 46.621 1.00 49.74 163 LEU A C 1
ATOM 1297 O O . LEU A 1 163 ? 5.483 -12.282 46.741 1.00 43.73 163 LEU A O 1
ATOM 1302 N N . PRO A 1 164 ? 7.130 -10.838 46.353 1.00 46.02 164 PRO A N 1
ATOM 1303 C CA . PRO A 1 164 ? 6.159 -9.761 46.081 1.00 45.28 164 PRO A CA 1
ATOM 1304 C C . PRO A 1 164 ? 5.447 -10.008 44.763 1.00 42.45 164 PRO A C 1
ATOM 1305 O O . PRO A 1 164 ? 5.991 -10.700 43.895 1.00 39.95 164 PRO A O 1
ATOM 1309 N N . PRO A 1 165 ? 4.256 -9.443 44.572 1.00 42.68 165 PRO A N 1
ATOM 1310 C CA . PRO A 1 165 ? 3.587 -9.522 43.268 1.00 38.27 165 PRO A CA 1
ATOM 1311 C C . PRO A 1 165 ? 4.519 -9.136 42.128 1.00 39.02 165 PRO A C 1
ATOM 1312 O O . PRO A 1 165 ? 5.396 -8.288 42.290 1.00 39.13 165 PRO A O 1
ATOM 1316 N N . HIS A 1 166 ? 4.293 -9.734 40.952 1.00 34.03 166 HIS A N 1
ATOM 1317 C CA . HIS A 1 166 ? 5.168 -9.542 39.781 1.00 36.82 166 HIS A CA 1
ATOM 1318 C C . HIS A 1 166 ? 4.443 -10.114 38.565 1.00 35.80 166 HIS A C 1
ATOM 1319 O O . HIS A 1 166 ? 3.616 -10.995 38.713 1.00 33.46 166 HIS A O 1
ATOM 1326 N N . VAL A 1 167 ? 4.804 -9.659 37.356 1.00 39.58 167 VAL A N 1
ATOM 1327 C CA . VAL A 1 167 ? 4.226 -10.310 36.177 1.00 34.08 167 VAL A CA 1
ATOM 1328 C C . VAL A 1 167 ? 4.634 -11.777 36.115 1.00 38.34 167 VAL A C 1
ATOM 1329 O O . VAL A 1 167 ? 3.891 -12.635 35.604 1.00 38.43 167 VAL A O 1
ATOM 1333 N N . PHE A 1 168 ? 5.784 -12.120 36.671 1.00 35.32 168 PHE A N 1
ATOM 1334 C CA . PHE A 1 168 ? 6.186 -13.528 36.691 1.00 35.39 168 PHE A CA 1
ATOM 1335 C C . PHE A 1 168 ? 5.302 -14.348 37.622 1.00 32.95 168 PHE A C 1
ATOM 1336 O O . PHE A 1 168 ? 5.164 -15.539 37.440 1.00 36.86 168 PHE A O 1
ATOM 1344 N N . THR A 1 169 ? 4.791 -13.781 38.693 1.00 36.58 169 THR A N 1
ATOM 1345 C CA . THR A 1 169 ? 3.827 -14.510 39.509 1.00 36.41 169 THR A CA 1
ATOM 1346 C C . THR A 1 169 ? 2.640 -14.952 38.671 1.00 40.83 169 THR A C 1
ATOM 1347 O O . THR A 1 169 ? 2.177 -16.084 38.790 1.00 39.10 169 THR A O 1
ATOM 1351 N N . CYS A 1 170 ? 2.179 -14.077 37.773 1.00 44.72 170 CYS A N 1
ATOM 1352 C CA . CYS A 1 170 ? 1.089 -14.385 36.855 1.00 34.81 170 CYS A CA 1
ATOM 1353 C C . CYS A 1 170 ? 1.509 -15.432 35.833 1.00 32.08 170 CYS A C 1
ATOM 1354 O O . CYS A 1 170 ? 0.785 -16.407 35.587 1.00 34.93 170 CYS A O 1
ATOM 1357 N N . ALA A 1 171 ? 2.686 -15.292 35.254 1.00 32.73 171 ALA A N 1
ATOM 1358 C CA . ALA A 1 171 ? 3.128 -16.324 34.326 1.00 37.42 171 ALA A CA 1
ATOM 1359 C C . ALA A 1 171 ? 3.220 -17.667 35.017 1.00 39.14 171 ALA A C 1
ATOM 1360 O O . ALA A 1 171 ? 2.819 -18.692 34.449 1.00 36.83 171 ALA A O 1
ATOM 1362 N N . ARG A 1 172 ? 3.765 -17.708 36.227 1.00 38.62 172 ARG A N 1
ATOM 1363 C CA . ARG A 1 172 ? 3.920 -19.002 36.885 1.00 36.98 172 ARG A CA 1
ATOM 1364 C C . ARG A 1 172 ? 2.581 -19.626 37.264 1.00 38.87 172 ARG A C 1
ATOM 1365 O O . ARG A 1 172 ? 2.389 -20.863 37.135 1.00 37.93 172 ARG A O 1
ATOM 1373 N N . GLU A 1 173 ? 1.686 -18.818 37.859 1.00 37.92 173 GLU A N 1
ATOM 1374 C CA . GLU A 1 173 ? 0.394 -19.351 38.289 1.00 33.94 173 GLU A CA 1
ATOM 1375 C C . GLU A 1 173 ? -0.448 -19.791 37.093 1.00 37.40 173 GLU A C 1
ATOM 1376 O O . GLU A 1 173 ? -1.160 -20.789 37.157 1.00 36.37 173 GLU A O 1
ATOM 1382 N N . ALA A 1 174 ? -0.344 -19.091 35.971 1.00 34.28 174 ALA A N 1
ATOM 1383 C CA . ALA A 1 174 ? -1.066 -19.523 34.789 1.00 34.66 174 ALA A CA 1
ATOM 1384 C C . ALA A 1 174 ? -0.518 -20.833 34.234 1.00 36.65 174 ALA A C 1
ATOM 1385 O O . ALA A 1 174 ? -1.284 -21.717 33.826 1.00 31.97 174 ALA A O 1
ATOM 1387 N N . LEU A 1 175 ? 0.805 -20.942 34.093 1.00 31.06 175 LEU A N 1
ATOM 1388 C CA . LEU A 1 175 ? 1.364 -22.191 33.593 1.00 34.57 175 LEU A CA 1
ATOM 1389 C C . LEU A 1 175 ? 1.082 -23.352 34.558 1.00 34.70 175 LEU A C 1
ATOM 1390 O O . LEU A 1 175 ? 0.762 -24.466 34.137 1.00 35.81 175 LEU A O 1
ATOM 1395 N N . SER A 1 176 ? 1.122 -23.097 35.845 1.00 38.26 176 SER A N 1
ATOM 1396 C CA . SER A 1 176 ? 0.832 -24.119 36.844 1.00 39.62 176 SER A CA 1
ATOM 1397 C C . SER A 1 176 ? -0.615 -24.611 36.785 1.00 35.97 176 SER A C 1
ATOM 1398 O O . SER A 1 176 ? -0.883 -25.831 36.894 1.00 37.00 176 SER A O 1
ATOM 1401 N N A ASN A 1 177 ? -1.572 -23.701 36.677 0.55 35.04 177 ASN A N 1
ATOM 1402 N N B ASN A 1 177 ? -1.565 -23.685 36.655 0.45 35.07 177 ASN A N 1
ATOM 1403 C CA A ASN A 1 177 ? -2.947 -24.165 36.507 0.55 39.13 177 ASN A CA 1
ATOM 1404 C CA B ASN A 1 177 ? -2.965 -24.089 36.523 0.45 39.14 177 ASN A CA 1
ATOM 1405 C C A ASN A 1 177 ? -3.088 -24.928 35.199 0.55 35.83 177 ASN A C 1
ATOM 1406 C C B ASN A 1 177 ? -3.209 -24.790 35.183 0.45 35.89 177 ASN A C 1
ATOM 1407 O O A ASN A 1 177 ? -3.715 -25.985 35.145 0.55 33.72 177 ASN A O 1
ATOM 1408 O O B ASN A 1 177 ? -4.050 -25.679 35.093 0.45 33.89 177 ASN A O 1
ATOM 1417 N N . LEU A 1 178 ? -2.481 -24.432 34.130 1.00 37.62 178 LEU A N 1
ATOM 1418 C CA . LEU A 1 178 ? -2.664 -25.115 32.845 1.00 36.71 178 LEU A CA 1
ATOM 1419 C C . LEU A 1 178 ? -2.257 -26.579 32.928 1.00 42.90 178 LEU A C 1
ATOM 1420 O O . LEU A 1 178 ? -2.992 -27.483 32.472 1.00 38.29 178 LEU A O 1
ATOM 1425 N N . HIS A 1 179 ? -1.087 -26.846 33.492 1.00 35.20 179 HIS A N 1
ATOM 1426 C CA . HIS A 1 179 ? -0.575 -28.191 33.610 1.00 37.94 179 HIS A CA 1
ATOM 1427 C C . HIS A 1 179 ? -1.160 -28.908 34.813 1.00 39.00 179 HIS A C 1
ATOM 1428 O O . HIS A 1 179 ? -1.049 -30.126 34.882 1.00 39.63 179 HIS A O 1
ATOM 1435 N N . GLY A 1 180 ? -1.776 -28.183 35.745 1.00 33.83 180 GLY A N 1
ATOM 1436 C CA . GLY A 1 180 ? -2.332 -28.712 36.972 1.00 34.91 180 GLY A CA 1
ATOM 1437 C C . GLY A 1 180 ? -3.697 -29.317 36.726 1.00 41.84 180 GLY A C 1
ATOM 1438 O O . GLY A 1 180 ? -3.990 -30.384 37.253 1.00 36.00 180 GLY A O 1
ATOM 1439 N N . VAL A 1 181 ? -4.548 -28.663 35.924 1.00 35.84 181 VAL A N 1
ATOM 1440 C CA . VAL A 1 181 ? -5.893 -29.185 35.700 1.00 36.96 181 VAL A CA 1
ATOM 1441 C C . VAL A 1 181 ? -6.242 -29.218 34.224 1.00 39.68 181 VAL A C 1
ATOM 1442 O O . VAL A 1 181 ? -7.422 -29.341 33.870 1.00 41.41 181 VAL A O 1
ATOM 1446 N N . ASN A 1 182 ? -5.226 -29.095 33.350 1.00 36.19 182 ASN A N 1
ATOM 1447 C CA . ASN A 1 182 ? -5.369 -29.292 31.911 1.00 36.21 182 ASN A CA 1
ATOM 1448 C C . ASN A 1 182 ? -6.336 -28.264 31.347 1.00 37.18 182 ASN A C 1
ATOM 1449 O O . ASN A 1 182 ? -7.167 -28.563 30.509 1.00 40.95 182 ASN A O 1
ATOM 1454 N N . LYS A 1 183 ? -6.226 -27.036 31.812 1.00 37.25 183 LYS A N 1
ATOM 1455 C CA . LYS A 1 183 ? -7.096 -25.945 31.395 1.00 36.95 183 LYS A CA 1
ATOM 1456 C C . LYS A 1 183 ? -6.303 -24.853 30.689 1.00 35.12 183 LYS A C 1
ATOM 1457 O O . LYS A 1 183 ? -5.282 -24.373 31.212 1.00 36.97 183 LYS A O 1
ATOM 1463 N N . SER A 1 184 ? -6.771 -24.438 29.507 1.00 35.32 184 SER A N 1
ATOM 1464 C CA . SER A 1 184 ? -6.144 -23.319 28.823 1.00 34.24 184 SER A CA 1
ATOM 1465 C C . SER A 1 184 ? -6.295 -22.031 29.617 1.00 37.35 184 SER A C 1
ATOM 1466 O O . SER A 1 184 ? -7.234 -21.837 30.380 1.00 35.76 184 SER A O 1
ATOM 1469 N N . GLN A 1 185 ? -5.358 -21.113 29.407 1.00 32.59 185 GLN A N 1
ATOM 1470 C CA . GLN A 1 185 ? -5.286 -19.881 30.146 1.00 32.41 185 GLN A CA 1
ATOM 1471 C C . GLN A 1 185 ? -5.123 -18.768 29.148 1.00 33.35 185 GLN A C 1
ATOM 1472 O O . GLN A 1 185 ? -4.640 -18.993 28.029 1.00 39.43 185 GLN A O 1
ATOM 1478 N N . THR A 1 186 ? -5.518 -17.563 29.550 1.00 33.84 186 THR A N 1
ATOM 1479 C CA . THR A 1 186 ? -5.241 -16.359 28.776 1.00 33.57 186 THR A CA 1
ATOM 1480 C C . THR A 1 186 ? -4.827 -15.254 29.706 1.00 30.67 186 THR A C 1
ATOM 1481 O O . THR A 1 186 ? -5.541 -14.969 30.683 1.00 35.89 186 THR A O 1
ATOM 1485 N N . ILE A 1 187 ? -3.693 -14.628 29.383 1.00 30.26 187 ILE A N 1
ATOM 1486 C CA . ILE A 1 187 ? -3.190 -13.442 30.060 1.00 28.69 187 ILE A CA 1
ATOM 1487 C C . ILE A 1 187 ? -3.513 -12.232 29.221 1.00 32.54 187 ILE A C 1
ATOM 1488 O O . ILE A 1 187 ? -2.967 -12.070 28.127 1.00 32.56 187 ILE A O 1
ATOM 1493 N N . ILE A 1 188 ? -4.263 -11.308 29.788 1.00 27.73 188 ILE A N 1
ATOM 1494 C CA . ILE A 1 188 ? -4.857 -10.179 29.092 1.00 31.79 188 ILE A CA 1
ATOM 1495 C C . ILE A 1 188 ? -4.222 -8.923 29.673 1.00 34.66 188 ILE A C 1
ATOM 1496 O O . ILE A 1 188 ? -4.411 -8.630 30.855 1.00 34.24 188 ILE A O 1
ATOM 1501 N N . VAL A 1 189 ? -3.462 -8.195 28.869 1.00 35.59 189 VAL A N 1
ATOM 1502 C CA . VAL A 1 189 ? -2.684 -7.056 29.344 1.00 32.61 189 VAL A CA 1
ATOM 1503 C C . VAL A 1 189 ? -3.270 -5.825 28.709 1.00 33.85 189 VAL A C 1
ATOM 1504 O O . VAL A 1 189 ? -3.240 -5.711 27.492 1.00 34.48 189 VAL A O 1
ATOM 1508 N N . SER A 1 190 ? -3.760 -4.884 29.502 1.00 30.62 190 SER A N 1
ATOM 1509 C CA . SER A 1 190 ? -4.461 -3.736 28.963 1.00 34.78 190 SER A CA 1
ATOM 1510 C C . SER A 1 190 ? -3.996 -2.488 29.688 1.00 40.79 190 SER A C 1
ATOM 1511 O O . SER A 1 190 ? -3.275 -2.546 30.687 1.00 32.10 190 SER A O 1
ATOM 1514 N N . GLY A 1 191 ? -4.343 -1.358 29.128 1.00 32.62 191 GLY A N 1
ATOM 1515 C CA . GLY A 1 191 ? -3.899 -0.084 29.658 1.00 36.17 191 GLY A CA 1
ATOM 1516 C C . GLY A 1 191 ? -3.773 0.918 28.527 1.00 34.64 191 GLY A C 1
ATOM 1517 O O . GLY A 1 191 ? -3.838 0.574 27.349 1.00 36.01 191 GLY A O 1
ATOM 1518 N N . GLU A 1 192 ? -3.542 2.167 28.898 1.00 33.71 192 GLU A N 1
ATOM 1519 C CA . GLU A 1 192 ? -3.466 3.196 27.889 1.00 36.35 192 GLU A CA 1
ATOM 1520 C C . GLU A 1 192 ? -2.063 3.222 27.295 1.00 36.44 192 GLU A C 1
ATOM 1521 O O . GLU A 1 192 ? -1.151 2.534 27.757 1.00 32.66 192 GLU A O 1
ATOM 1527 N N . SER A 1 193 ? -1.920 4.029 26.241 1.00 36.42 193 SER A N 1
ATOM 1528 C CA . SER A 1 193 ? -0.671 4.156 25.506 1.00 41.78 193 SER A CA 1
ATOM 1529 C C . SER A 1 193 ? 0.490 4.517 26.416 1.00 40.57 193 SER A C 1
ATOM 1530 O O . SER A 1 193 ? 0.434 5.487 27.170 1.00 36.86 193 SER A O 1
ATOM 1533 N N . GLY A 1 194 ? 1.601 3.794 26.267 1.00 36.43 194 GLY A N 1
ATOM 1534 C CA . GLY A 1 194 ? 2.754 4.077 27.090 1.00 34.55 194 GLY A CA 1
ATOM 1535 C C . GLY A 1 194 ? 2.669 3.546 28.503 1.00 30.62 194 GLY A C 1
ATOM 1536 O O . GLY A 1 194 ? 3.636 3.718 29.268 1.00 36.17 194 GLY A O 1
ATOM 1537 N N . ALA A 1 195 ? 1.620 2.783 28.853 1.00 29.54 195 ALA A N 1
ATOM 1538 C CA . ALA A 1 195 ? 1.550 2.231 30.214 1.00 35.82 195 ALA A CA 1
ATOM 1539 C C . ALA A 1 195 ? 2.417 1.008 30.466 1.00 34.90 195 ALA A C 1
ATOM 1540 O O . ALA A 1 195 ? 2.658 0.669 31.621 1.00 32.29 195 ALA A O 1
ATOM 1542 N N . GLY A 1 196 ? 2.874 0.311 29.422 1.00 42.00 196 GLY A N 1
ATOM 1543 C CA . GLY A 1 196 ? 3.811 -0.782 29.625 1.00 37.60 196 GLY A CA 1
ATOM 1544 C C . GLY A 1 196 ? 3.323 -2.159 29.226 1.00 38.92 196 GLY A C 1
ATOM 1545 O O . GLY A 1 196 ? 3.904 -3.142 29.661 1.00 36.42 196 GLY A O 1
ATOM 1546 N N . LYS A 1 197 ? 2.271 -2.245 28.425 1.00 35.25 197 LYS A N 1
ATOM 1547 C CA . LYS A 1 197 ? 1.693 -3.533 28.098 1.00 37.61 197 LYS A CA 1
ATOM 1548 C C . LYS A 1 197 ? 2.629 -4.394 27.272 1.00 38.16 197 LYS A C 1
ATOM 1549 O O . LYS A 1 197 ? 2.696 -5.622 27.459 1.00 32.87 197 LYS A O 1
ATOM 1555 N N . THR A 1 198 ? 3.309 -3.801 26.301 1.00 32.27 198 THR A N 1
ATOM 1556 C CA . THR A 1 198 ? 4.140 -4.595 25.405 1.00 31.56 198 THR A CA 1
ATOM 1557 C C . THR A 1 198 ? 5.402 -5.036 26.116 1.00 40.95 198 THR A C 1
ATOM 1558 O O . THR A 1 198 ? 5.873 -6.160 25.913 1.00 35.58 198 THR A O 1
ATOM 1562 N N . GLU A 1 199 ? 5.943 -4.194 26.993 1.00 32.40 199 GLU A N 1
ATOM 1563 C CA . GLU A 1 199 ? 7.083 -4.616 27.799 1.00 36.35 199 GLU A CA 1
ATOM 1564 C C . GLU A 1 199 ? 6.693 -5.746 28.731 1.00 34.08 199 GLU A C 1
ATOM 1565 O O . GLU A 1 199 ? 7.410 -6.746 28.871 1.00 34.32 199 GLU A O 1
ATOM 1571 N N . ALA A 1 200 ? 5.542 -5.620 29.379 1.00 34.67 200 ALA A N 1
ATOM 1572 C CA . ALA A 1 200 ? 5.099 -6.708 30.247 1.00 31.47 200 ALA A CA 1
ATOM 1573 C C . ALA A 1 200 ? 4.962 -8.024 29.477 1.00 31.28 200 ALA A C 1
ATOM 1574 O O . ALA A 1 200 ? 5.358 -9.093 29.950 1.00 32.41 200 ALA A O 1
ATOM 1576 N N . THR A 1 201 ? 4.289 -7.972 28.337 1.00 30.90 201 THR A N 1
ATOM 1577 C CA . THR A 1 201 ? 4.136 -9.111 27.440 1.00 40.02 201 THR A CA 1
ATOM 1578 C C . THR A 1 201 ? 5.488 -9.747 27.118 1.00 37.10 201 THR A C 1
ATOM 1579 O O . THR A 1 201 ? 5.666 -10.962 27.236 1.00 39.37 201 THR A O 1
ATOM 1583 N N . LYS A 1 202 ? 6.452 -8.960 26.681 1.00 38.31 202 LYS A N 1
ATOM 1584 C CA . LYS A 1 202 ? 7.752 -9.557 26.393 1.00 34.79 202 LYS A CA 1
ATOM 1585 C C . LYS A 1 202 ? 8.412 -10.134 27.645 1.00 33.57 202 LYS A C 1
ATOM 1586 O O . LYS A 1 202 ? 9.135 -11.124 27.548 1.00 36.06 202 LYS A O 1
ATOM 1592 N N . GLN A 1 203 ? 8.237 -9.516 28.818 1.00 30.84 203 GLN A N 1
ATOM 1593 C CA . GLN A 1 203 ? 8.819 -10.082 30.034 1.00 36.81 203 GLN A CA 1
ATOM 1594 C C . GLN A 1 203 ? 8.237 -11.462 30.334 1.00 35.41 203 GLN A C 1
ATOM 1595 O O . GLN A 1 203 ? 8.954 -12.384 30.709 1.00 32.22 203 GLN A O 1
ATOM 1601 N N . ILE A 1 204 ? 6.923 -11.589 30.210 1.00 34.20 204 ILE A N 1
ATOM 1602 C CA . ILE A 1 204 ? 6.259 -12.862 30.425 1.00 29.28 204 ILE A CA 1
ATOM 1603 C C . ILE A 1 204 ? 6.685 -13.875 29.390 1.00 31.04 204 ILE A C 1
ATOM 1604 O O . ILE A 1 204 ? 6.927 -15.040 29.703 1.00 32.00 204 ILE A O 1
ATOM 1609 N N . MET A 1 205 ? 6.809 -13.454 28.135 1.00 31.90 205 MET A N 1
ATOM 1610 C CA . MET A 1 205 ? 7.264 -14.388 27.123 1.00 34.92 205 MET A CA 1
ATOM 1611 C C . MET A 1 205 ? 8.645 -14.945 27.476 1.00 40.56 205 MET A C 1
ATOM 1612 O O . MET A 1 205 ? 8.946 -16.140 27.275 1.00 37.26 205 MET A O 1
ATOM 1617 N N . ARG A 1 206 ? 9.517 -14.087 27.979 1.00 35.39 206 ARG A N 1
ATOM 1618 C CA . ARG A 1 206 ? 10.878 -14.525 28.254 1.00 35.07 206 ARG A CA 1
ATOM 1619 C C . ARG A 1 206 ? 10.895 -15.520 29.409 1.00 34.31 206 ARG A C 1
ATOM 1620 O O . ARG A 1 206 ? 11.690 -16.465 29.424 1.00 36.58 206 ARG A O 1
ATOM 1628 N N . TYR A 1 207 ? 10.052 -15.283 30.399 1.00 33.69 207 TYR A N 1
ATOM 1629 C CA . TYR A 1 207 ? 9.858 -16.237 31.482 1.00 36.86 207 TYR A CA 1
ATOM 1630 C C . TYR A 1 207 ? 9.455 -17.611 30.949 1.00 34.28 207 TYR A C 1
ATOM 1631 O O . TYR A 1 207 ? 9.998 -18.638 31.379 1.00 36.98 207 TYR A O 1
ATOM 1640 N N . PHE A 1 208 ? 8.499 -17.640 30.019 1.00 31.29 208 PHE A N 1
ATOM 1641 C CA . PHE A 1 208 ? 7.974 -18.881 29.455 1.00 35.37 208 PHE A CA 1
ATOM 1642 C C . PHE A 1 208 ? 8.993 -19.565 28.570 1.00 37.57 208 PHE A C 1
ATOM 1643 O O . PHE A 1 208 ? 8.995 -20.797 28.437 1.00 34.25 208 PHE A O 1
ATOM 1651 N N . ALA A 1 209 ? 9.843 -18.785 27.928 1.00 29.79 209 ALA A N 1
ATOM 1652 C CA . ALA A 1 209 ? 10.968 -19.326 27.181 1.00 35.25 209 ALA A CA 1
ATOM 1653 C C . ALA A 1 209 ? 12.121 -19.845 28.056 1.00 36.64 209 ALA A C 1
ATOM 1654 O O . ALA A 1 209 ? 13.044 -20.451 27.517 1.00 45.90 209 ALA A O 1
ATOM 1656 N N . SER A 1 210 ? 12.105 -19.675 29.359 1.00 36.12 210 SER A N 1
ATOM 1657 C CA . SER A 1 210 ? 13.256 -20.094 30.171 1.00 42.86 210 SER A CA 1
ATOM 1658 C C . SER A 1 210 ? 13.005 -21.491 30.675 1.00 35.94 210 SER A C 1
ATOM 1659 O O . SER A 1 210 ? 12.167 -21.698 31.561 1.00 52.48 210 SER A O 1
ATOM 1662 N N . SER A 1 211 ? 13.717 -22.461 30.127 1.00 45.85 211 SER A N 1
ATOM 1663 C CA . SER A 1 211 ? 13.463 -23.829 30.533 1.00 43.50 211 SER A CA 1
ATOM 1664 C C . SER A 1 211 ? 14.464 -24.201 31.608 1.00 50.87 211 SER A C 1
ATOM 1665 O O . SER A 1 211 ? 15.593 -23.707 31.629 1.00 55.26 211 SER A O 1
ATOM 1668 N N . LYS A 1 212 ? 14.033 -25.032 32.542 1.00 47.60 212 LYS A N 1
ATOM 1669 C CA . LYS A 1 212 ? 14.973 -25.444 33.577 1.00 60.22 212 LYS A CA 1
ATOM 1670 C C . LYS A 1 212 ? 16.122 -26.263 32.991 1.00 55.10 212 LYS A C 1
ATOM 1671 O O . LYS A 1 212 ? 17.262 -26.156 33.461 1.00 52.76 212 LYS A O 1
ATOM 1677 N N . SER A 1 213 ? 15.862 -27.056 31.955 1.00 52.06 213 SER A N 1
ATOM 1678 C CA . SER A 1 213 ? 16.877 -27.977 31.453 1.00 57.48 213 SER A CA 1
ATOM 1679 C C . SER A 1 213 ? 16.750 -28.193 29.947 1.00 56.74 213 SER A C 1
ATOM 1680 O O . SER A 1 213 ? 16.898 -29.316 29.453 1.00 69.62 213 SER A O 1
ATOM 1683 N N . GLY A 1 214 ? 16.484 -27.134 29.200 1.00 53.62 214 GLY A N 1
ATOM 1684 C CA . GLY A 1 214 ? 16.607 -27.203 27.764 1.00 53.86 214 GLY A CA 1
ATOM 1685 C C . GLY A 1 214 ? 15.271 -27.324 27.041 1.00 50.07 214 GLY A C 1
ATOM 1686 O O . GLY A 1 214 ? 14.241 -27.709 27.604 1.00 51.46 214 GLY A O 1
ATOM 1687 N N . ASN A 1 215 ? 15.303 -26.971 25.760 1.00 53.23 215 ASN A N 1
ATOM 1688 C CA . ASN A 1 215 ? 14.118 -26.973 24.896 1.00 50.87 215 ASN A CA 1
ATOM 1689 C C . ASN A 1 215 ? 14.475 -27.551 23.529 1.00 52.49 215 ASN A C 1
ATOM 1690 O O . ASN A 1 215 ? 15.050 -26.864 22.678 1.00 49.56 215 ASN A O 1
ATOM 1695 N N . MET A 1 216 ? 14.107 -28.810 23.297 1.00 54.20 216 MET A N 1
ATOM 1696 C CA . MET A 1 216 ? 14.415 -29.422 21.999 1.00 54.48 216 MET A CA 1
ATOM 1697 C C . MET A 1 216 ? 13.763 -28.653 20.841 1.00 55.08 216 MET A C 1
ATOM 1698 O O . MET A 1 216 ? 14.244 -28.733 19.694 1.00 52.72 216 MET A O 1
ATOM 1703 N N . ASP A 1 217 ? 12.662 -27.925 21.098 1.00 52.57 217 ASP A N 1
ATOM 1704 C CA . ASP A 1 217 ? 12.037 -27.108 20.057 1.00 56.05 217 ASP A CA 1
ATOM 1705 C C . ASP A 1 217 ? 12.580 -25.672 20.038 1.00 52.66 217 ASP A C 1
ATOM 1706 O O . ASP A 1 217 ? 11.843 -24.717 19.740 1.00 44.17 217 ASP A O 1
ATOM 1711 N N . LEU A 1 218 ? 13.867 -25.495 20.334 1.00 50.60 218 LEU A N 1
ATOM 1712 C CA . LEU A 1 218 ? 14.447 -24.153 20.297 1.00 50.25 218 LEU A CA 1
ATOM 1713 C C . LEU A 1 218 ? 14.196 -23.466 18.954 1.00 41.20 218 LEU A C 1
ATOM 1714 O O . LEU A 1 218 ? 13.982 -22.258 18.895 1.00 48.23 218 LEU A O 1
ATOM 1719 N N . ARG A 1 219 ? 14.216 -24.219 17.869 1.00 40.58 219 ARG A N 1
ATOM 1720 C CA . ARG A 1 219 ? 13.996 -23.617 16.561 1.00 44.73 219 ARG A CA 1
ATOM 1721 C C . ARG A 1 219 ? 12.696 -22.843 16.517 1.00 39.82 219 ARG A C 1
ATOM 1722 O O . ARG A 1 219 ? 12.642 -21.737 15.956 1.00 40.46 219 ARG A O 1
ATOM 1730 N N . ILE A 1 220 ? 11.631 -23.409 17.082 1.00 34.85 220 ILE A N 1
ATOM 1731 C CA . ILE A 1 220 ? 10.329 -22.752 17.040 1.00 39.05 220 ILE A CA 1
ATOM 1732 C C . ILE A 1 220 ? 10.251 -21.631 18.060 1.00 37.48 220 ILE A C 1
ATOM 1733 O O . ILE A 1 220 ? 9.666 -20.586 17.791 1.00 34.36 220 ILE A O 1
ATOM 1738 N N . GLN A 1 221 ? 10.777 -21.844 19.260 1.00 41.12 221 GLN A N 1
ATOM 1739 C CA . GLN A 1 221 ? 10.825 -20.753 20.234 1.00 42.72 221 GLN A CA 1
ATOM 1740 C C . GLN A 1 221 ? 11.639 -19.574 19.717 1.00 38.57 221 GLN A C 1
ATOM 1741 O O . GLN A 1 221 ? 11.299 -18.410 19.959 1.00 37.61 221 GLN A O 1
ATOM 1747 N N . THR A 1 222 ? 12.771 -19.848 19.063 1.00 38.26 222 THR A N 1
ATOM 1748 C CA . THR A 1 222 ? 13.591 -18.757 18.535 1.00 37.84 222 THR A CA 1
ATOM 1749 C C . THR A 1 222 ? 12.845 -17.946 17.499 1.00 34.86 222 THR A C 1
ATOM 1750 O O . THR A 1 222 ? 12.997 -16.717 17.412 1.00 37.81 222 THR A O 1
ATOM 1754 N N . ALA A 1 223 ? 12.020 -18.602 16.705 1.00 34.89 223 ALA A N 1
ATOM 1755 C CA . ALA A 1 223 ? 11.215 -17.883 15.733 1.00 39.56 223 ALA A CA 1
ATOM 1756 C C . ALA A 1 223 ? 10.158 -17.053 16.405 1.00 39.25 223 ALA A C 1
ATOM 1757 O O . ALA A 1 223 ? 9.848 -15.954 15.956 1.00 36.72 223 ALA A O 1
ATOM 1759 N N . ILE A 1 224 ? 9.548 -17.576 17.454 1.00 35.00 224 ILE A N 1
ATOM 1760 C CA . ILE A 1 224 ? 8.522 -16.814 18.170 1.00 27.76 224 ILE A CA 1
ATOM 1761 C C . ILE A 1 224 ? 9.110 -15.600 18.839 1.00 38.89 224 ILE A C 1
ATOM 1762 O O . ILE A 1 224 ? 8.526 -14.508 18.801 1.00 35.75 224 ILE A O 1
ATOM 1767 N N . MET A 1 225 ? 10.201 -15.778 19.563 1.00 36.08 225 MET A N 1
ATOM 1768 C CA . MET A 1 225 ? 10.820 -14.618 20.196 1.00 39.08 225 MET A CA 1
ATOM 1769 C C . MET A 1 225 ? 11.353 -13.675 19.138 1.00 39.67 225 MET A C 1
ATOM 1770 O O . MET A 1 225 ? 11.352 -12.452 19.327 1.00 41.14 225 MET A O 1
ATOM 1775 N N . ALA A 1 226 ? 11.815 -14.221 18.006 1.00 47.25 226 ALA A N 1
ATOM 1776 C CA . ALA A 1 226 ? 12.368 -13.324 16.992 1.00 39.88 226 ALA A CA 1
ATOM 1777 C C . ALA A 1 226 ? 11.316 -12.415 16.423 1.00 42.60 226 ALA A C 1
ATOM 1778 O O . ALA A 1 226 ? 11.641 -11.391 15.820 1.00 44.19 226 ALA A O 1
ATOM 1780 N N . ALA A 1 227 ? 10.063 -12.799 16.536 1.00 39.41 227 ALA A N 1
ATOM 1781 C CA . ALA A 1 227 ? 8.978 -12.019 15.976 1.00 38.33 227 ALA A CA 1
ATOM 1782 C C . ALA A 1 227 ? 8.725 -10.724 16.722 1.00 44.97 227 ALA A C 1
ATOM 1783 O O . ALA A 1 227 ? 8.134 -9.803 16.143 1.00 41.04 227 ALA A O 1
ATOM 1785 N N . ASN A 1 228 ? 9.101 -10.625 17.994 1.00 36.35 228 ASN A N 1
ATOM 1786 C CA . ASN A 1 228 ? 8.892 -9.367 18.714 1.00 42.41 228 ASN A CA 1
ATOM 1787 C C . ASN A 1 228 ? 9.512 -8.139 18.046 1.00 37.38 228 ASN A C 1
ATOM 1788 O O . ASN A 1 228 ? 8.767 -7.173 17.771 1.00 41.47 228 ASN A O 1
ATOM 1793 N N . PRO A 1 229 ? 10.792 -8.139 17.657 1.00 31.46 229 PRO A N 1
ATOM 1794 C CA . PRO A 1 229 ? 11.353 -6.958 16.988 1.00 39.14 229 PRO A CA 1
ATOM 1795 C C . PRO A 1 229 ? 10.745 -6.744 15.646 1.00 37.82 229 PRO A C 1
ATOM 1796 O O . PRO A 1 229 ? 10.673 -5.588 15.185 1.00 36.62 229 PRO A O 1
ATOM 1800 N N . VAL A 1 230 ? 10.330 -7.826 14.983 1.00 39.52 230 VAL A N 1
ATOM 1801 C CA . VAL A 1 230 ? 9.759 -7.714 13.633 1.00 39.04 230 VAL A CA 1
ATOM 1802 C C . VAL A 1 230 ? 8.348 -7.147 13.706 1.00 40.90 230 VAL A C 1
ATOM 1803 O O . VAL A 1 230 ? 7.961 -6.272 12.920 1.00 35.47 230 VAL A O 1
ATOM 1807 N N . LEU A 1 231 ? 7.539 -7.648 14.635 1.00 33.19 231 LEU A N 1
ATOM 1808 C CA . LEU A 1 231 ? 6.205 -7.068 14.812 1.00 40.88 231 LEU A CA 1
ATOM 1809 C C . LEU A 1 231 ? 6.253 -5.606 15.290 1.00 35.82 231 LEU A C 1
ATOM 1810 O O . LEU A 1 231 ? 5.489 -4.757 14.806 1.00 32.69 231 LEU A O 1
ATOM 1815 N N . GLU A 1 232 ? 7.204 -5.276 16.159 1.00 34.52 232 GLU A N 1
ATOM 1816 C CA . GLU A 1 232 ? 7.367 -3.881 16.551 1.00 40.51 232 GLU A CA 1
ATOM 1817 C C . GLU A 1 232 ? 7.815 -3.008 15.390 1.00 41.74 232 GLU A C 1
ATOM 1818 O O . GLU A 1 232 ? 7.326 -1.875 15.239 1.00 35.97 232 GLU A O 1
ATOM 1824 N N . ALA A 1 233 ? 8.718 -3.509 14.546 1.00 37.66 233 ALA A N 1
ATOM 1825 C CA . ALA A 1 233 ? 9.207 -2.680 13.441 1.00 37.04 233 ALA A CA 1
ATOM 1826 C C . ALA A 1 233 ? 8.100 -2.358 12.462 1.00 38.63 233 ALA A C 1
ATOM 1827 O O . ALA A 1 233 ? 8.024 -1.237 11.937 1.00 39.57 233 ALA A O 1
ATOM 1829 N N . PHE A 1 234 ? 7.244 -3.327 12.174 1.00 34.01 234 PHE A N 1
ATOM 1830 C CA . PHE A 1 234 ? 6.247 -3.129 11.136 1.00 34.05 234 PHE A CA 1
ATOM 1831 C C . PHE A 1 234 ? 4.966 -2.564 11.706 1.00 36.83 234 PHE A C 1
ATOM 1832 O O . PHE A 1 234 ? 4.124 -2.078 10.935 1.00 38.00 234 PHE A O 1
ATOM 1840 N N . GLY A 1 235 ? 4.761 -2.666 13.026 1.00 37.49 235 GLY A N 1
ATOM 1841 C CA . GLY A 1 235 ? 3.456 -2.326 13.568 1.00 34.73 235 GLY A CA 1
ATOM 1842 C C . GLY A 1 235 ? 3.496 -1.272 14.658 1.00 37.54 235 GLY A C 1
ATOM 1843 O O . GLY A 1 235 ? 2.456 -0.881 15.170 1.00 34.70 235 GLY A O 1
ATOM 1844 N N . ASN A 1 236 ? 4.681 -0.807 15.031 1.00 35.07 236 ASN A N 1
ATOM 1845 C CA . ASN A 1 236 ? 4.821 0.174 16.088 1.00 34.62 236 ASN A CA 1
ATOM 1846 C C . ASN A 1 236 ? 5.389 1.453 15.501 1.00 39.70 236 ASN A C 1
ATOM 1847 O O . ASN A 1 236 ? 6.124 1.426 14.520 1.00 38.12 236 ASN A O 1
ATOM 1852 N N . ALA A 1 237 ? 5.068 2.567 16.133 1.00 40.66 237 ALA A N 1
ATOM 1853 C CA . ALA A 1 237 ? 5.437 3.870 15.622 1.00 36.29 237 ALA A CA 1
ATOM 1854 C C . ALA A 1 237 ? 5.661 4.764 16.818 1.00 37.79 237 ALA A C 1
ATOM 1855 O O . ALA A 1 237 ? 5.149 4.497 17.914 1.00 38.37 237 ALA A O 1
ATOM 1857 N N . LYS A 1 238 ? 6.469 5.803 16.612 1.00 38.07 238 LYS A N 1
ATOM 1858 C CA . LYS A 1 238 ? 6.676 6.827 17.620 1.00 41.83 238 LYS A CA 1
ATOM 1859 C C . LYS A 1 238 ? 5.507 7.782 17.572 1.00 41.66 238 LYS A C 1
ATOM 1860 O O . LYS A 1 238 ? 5.323 8.456 16.556 1.00 41.03 238 LYS A O 1
ATOM 1866 N N . THR A 1 239 ? 4.744 7.863 18.664 1.00 36.44 239 THR A N 1
ATOM 1867 C CA . THR A 1 239 ? 3.743 8.898 18.904 1.00 42.45 239 THR A CA 1
ATOM 1868 C C . THR A 1 239 ? 4.186 9.842 20.027 1.00 43.84 239 THR A C 1
ATOM 1869 O O . THR A 1 239 ? 5.233 9.675 20.674 1.00 41.36 239 THR A O 1
ATOM 1873 N N . ILE A 1 240 ? 3.357 10.854 20.289 1.00 48.87 240 ILE A N 1
ATOM 1874 C CA . ILE A 1 240 ? 3.676 11.797 21.360 1.00 37.01 240 ILE A CA 1
ATOM 1875 C C . ILE A 1 240 ? 3.627 11.092 22.706 1.00 40.40 240 ILE A C 1
ATOM 1876 O O . ILE A 1 240 ? 4.442 11.371 23.597 1.00 50.00 240 ILE A O 1
ATOM 1881 N N . ARG A 1 241 ? 2.774 10.089 22.848 1.00 43.34 241 ARG A N 1
ATOM 1882 C CA . ARG A 1 241 ? 2.660 9.399 24.131 1.00 44.69 241 ARG A CA 1
ATOM 1883 C C . ARG A 1 241 ? 3.614 8.209 24.286 1.00 49.34 241 ARG A C 1
ATOM 1884 O O . ARG A 1 241 ? 3.911 7.805 25.429 1.00 42.21 241 ARG A O 1
ATOM 1892 N N . ASN A 1 242 ? 4.112 7.639 23.193 1.00 36.82 242 ASN A N 1
ATOM 1893 C CA . ASN A 1 242 ? 4.968 6.470 23.309 1.00 37.97 242 ASN A CA 1
ATOM 1894 C C . ASN A 1 242 ? 5.911 6.406 22.118 1.00 38.82 242 ASN A C 1
ATOM 1895 O O . ASN A 1 242 ? 5.479 6.310 20.970 1.00 38.76 242 ASN A O 1
ATOM 1900 N N . ASN A 1 243 ? 7.204 6.529 22.389 1.00 37.69 243 ASN A N 1
ATOM 1901 C CA . ASN A 1 243 ? 8.187 6.362 21.344 1.00 39.23 243 ASN A CA 1
ATOM 1902 C C . ASN A 1 243 ? 8.073 5.023 20.628 1.00 36.04 243 ASN A C 1
ATOM 1903 O O . ASN A 1 243 ? 8.612 4.885 19.516 1.00 41.09 243 ASN A O 1
ATOM 1908 N N . ASN A 1 244 ? 7.411 4.037 21.238 1.00 39.22 244 ASN A N 1
ATOM 1909 C CA . ASN A 1 244 ? 7.272 2.673 20.683 1.00 46.35 244 ASN A CA 1
ATOM 1910 C C . ASN A 1 244 ? 5.827 2.185 20.768 1.00 37.90 244 ASN A C 1
ATOM 1911 O O . ASN A 1 244 ? 5.554 1.106 21.283 1.00 37.21 244 ASN A O 1
ATOM 1916 N N . SER A 1 245 ? 4.891 2.994 20.275 1.00 38.90 245 SER A N 1
ATOM 1917 C CA . SER A 1 245 ? 3.460 2.716 20.389 1.00 38.21 245 SER A CA 1
ATOM 1918 C C . SER A 1 245 ? 3.077 1.572 19.485 1.00 42.10 245 SER A C 1
ATOM 1919 O O . SER A 1 245 ? 3.370 1.622 18.292 1.00 41.82 245 SER A O 1
ATOM 1922 N N . SER A 1 246 ? 2.461 0.527 20.052 1.00 40.27 246 SER A N 1
ATOM 1923 C CA . SER A 1 246 ? 1.860 -0.522 19.238 1.00 39.95 246 SER A CA 1
ATOM 1924 C C . SER A 1 246 ? 0.634 -0.003 18.515 1.00 35.06 246 SER A C 1
ATOM 1925 O O . SER A 1 246 ? -0.303 0.494 19.149 1.00 39.20 246 SER A O 1
ATOM 1928 N N . ARG A 1 247 ? 0.590 -0.157 17.181 1.00 37.40 247 ARG A N 1
ATOM 1929 C CA . ARG A 1 247 ? -0.541 0.388 16.430 1.00 34.78 247 ARG A CA 1
ATOM 1930 C C . ARG A 1 247 ? -1.456 -0.720 15.929 1.00 38.54 247 ARG A C 1
ATOM 1931 O O . ARG A 1 247 ? -1.992 -0.628 14.828 1.00 39.66 247 ARG A O 1
ATOM 1939 N N . PHE A 1 248 ? -1.617 -1.770 16.728 1.00 36.75 248 PHE A N 1
ATOM 1940 C CA . PHE A 1 248 ? -2.373 -2.983 16.448 1.00 42.36 248 PHE A CA 1
ATOM 1941 C C . PHE A 1 248 ? -2.567 -3.680 17.786 1.00 40.12 248 PHE A C 1
ATOM 1942 O O . PHE A 1 248 ? -1.813 -3.430 18.735 1.00 41.95 248 PHE A O 1
ATOM 1950 N N . GLY A 1 249 ? -3.569 -4.555 17.855 1.00 39.05 249 GLY A N 1
ATOM 1951 C CA . GLY A 1 249 ? -3.725 -5.449 18.974 1.00 38.26 249 GLY A CA 1
ATOM 1952 C C . GLY A 1 249 ? -3.139 -6.810 18.656 1.00 43.87 249 GLY A C 1
ATOM 1953 O O . GLY A 1 249 ? -3.175 -7.245 17.520 1.00 32.16 249 GLY A O 1
ATOM 1954 N N . ARG A 1 250 ? -2.555 -7.460 19.660 1.00 38.65 250 ARG A N 1
ATOM 1955 C CA . ARG A 1 250 ? -1.821 -8.682 19.401 1.00 37.16 250 ARG A CA 1
ATOM 1956 C C . ARG A 1 250 ? -2.406 -9.782 20.259 1.00 36.48 250 ARG A C 1
ATOM 1957 O O . ARG A 1 250 ? -2.517 -9.607 21.471 1.00 34.29 250 ARG A O 1
ATOM 1965 N N . PHE A 1 251 ? -2.711 -10.921 19.650 1.00 33.62 251 PHE A N 1
ATOM 1966 C CA . PHE A 1 251 ? -3.149 -12.108 20.375 1.00 30.99 251 PHE A CA 1
ATOM 1967 C C . PHE A 1 251 ? -2.204 -13.233 20.043 1.00 28.89 251 PHE A C 1
ATOM 1968 O O . PHE A 1 251 ? -1.872 -13.447 18.865 1.00 33.94 251 PHE A O 1
ATOM 1976 N N . MET A 1 252 ? -1.787 -13.970 21.037 1.00 32.75 252 MET A N 1
ATOM 1977 C CA . MET A 1 252 ? -0.904 -15.094 20.811 1.00 33.66 252 MET A CA 1
ATOM 1978 C C . MET A 1 252 ? -1.467 -16.320 21.483 1.00 33.27 252 MET A C 1
ATOM 1979 O O . MET A 1 252 ? -2.083 -16.242 22.547 1.00 36.56 252 MET A O 1
ATOM 1984 N N . GLN A 1 253 ? -1.196 -17.487 20.906 1.00 31.34 253 GLN A N 1
ATOM 1985 C CA . GLN A 1 253 ? -1.394 -18.740 21.600 1.00 29.92 253 GLN A CA 1
ATOM 1986 C C . GLN A 1 253 ? -0.043 -19.421 21.706 1.00 31.61 253 GLN A C 1
ATOM 1987 O O . GLN A 1 253 ? 0.747 -19.366 20.761 1.00 40.02 253 GLN A O 1
ATOM 1993 N N . LEU A 1 254 ? 0.235 -20.076 22.823 1.00 31.96 254 LEU A N 1
ATOM 1994 C CA . LEU A 1 254 ? 1.550 -20.654 23.006 1.00 39.70 254 LEU A CA 1
ATOM 1995 C C . LEU A 1 254 ? 1.407 -22.000 23.693 1.00 36.68 254 LEU A C 1
ATOM 1996 O O . LEU A 1 254 ? 0.536 -22.180 24.544 1.00 33.51 254 LEU A O 1
ATOM 2001 N N . VAL A 1 255 ? 2.312 -22.911 23.353 1.00 31.81 255 VAL A N 1
ATOM 2002 C CA . VAL A 1 255 ? 2.374 -24.229 23.957 1.00 36.51 255 VAL A CA 1
ATOM 2003 C C . VAL A 1 255 ? 3.668 -24.269 24.719 1.00 33.21 255 VAL A C 1
ATOM 2004 O O . VAL A 1 255 ? 4.735 -23.982 24.153 1.00 36.32 255 VAL A O 1
ATOM 2008 N N . ILE A 1 256 ? 3.586 -24.498 26.015 1.00 36.70 256 ILE A N 1
ATOM 2009 C CA . ILE A 1 256 ? 4.734 -24.287 26.894 1.00 29.04 256 ILE A CA 1
ATOM 2010 C C . ILE A 1 256 ? 4.920 -25.496 27.793 1.00 32.57 256 ILE A C 1
ATOM 2011 O O . ILE A 1 256 ? 4.001 -25.831 28.558 1.00 31.45 256 ILE A O 1
ATOM 2016 N N . SER A 1 257 ? 6.125 -26.097 27.766 1.00 33.81 257 SER A N 1
ATOM 2017 C CA . SER A 1 257 ? 6.373 -27.227 28.657 1.00 43.69 257 SER A CA 1
ATOM 2018 C C . SER A 1 257 ? 6.281 -26.797 30.120 1.00 35.24 257 SER A C 1
ATOM 2019 O O . SER A 1 257 ? 6.445 -25.624 30.461 1.00 35.91 257 SER A O 1
ATOM 2022 N N . HIS A 1 258 ? 6.065 -27.772 31.000 1.00 38.83 258 HIS A N 1
ATOM 2023 C CA . HIS A 1 258 ? 5.742 -27.420 32.378 1.00 39.58 258 HIS A CA 1
ATOM 2024 C C . HIS A 1 258 ? 6.954 -26.909 33.113 1.00 40.99 258 HIS A C 1
ATOM 2025 O O . HIS A 1 258 ? 6.791 -26.206 34.110 1.00 47.75 258 HIS A O 1
ATOM 2032 N N . GLU A 1 259 ? 8.151 -27.141 32.583 1.00 39.55 259 GLU A N 1
ATOM 2033 C CA . GLU A 1 259 ? 9.390 -26.604 33.137 1.00 41.93 259 GLU A CA 1
ATOM 2034 C C . GLU A 1 259 ? 9.957 -25.447 32.322 1.00 46.29 259 GLU A C 1
ATOM 2035 O O . GLU A 1 259 ? 11.139 -25.104 32.469 1.00 44.30 259 GLU A O 1
ATOM 2041 N N . GLY A 1 260 ? 9.140 -24.863 31.457 1.00 41.69 260 GLY A N 1
ATOM 2042 C CA . GLY A 1 260 ? 9.582 -23.807 30.567 1.00 35.67 260 GLY A CA 1
ATOM 2043 C C . GLY A 1 260 ? 9.980 -24.316 29.200 1.00 34.29 260 GLY A C 1
ATOM 2044 O O . GLY A 1 260 ? 10.339 -25.482 29.001 1.00 35.48 260 GLY A O 1
ATOM 2045 N N . GLY A 1 261 ? 9.871 -23.422 28.231 1.00 35.18 261 GLY A N 1
ATOM 2046 C CA . GLY A 1 261 ? 10.243 -23.672 26.866 1.00 38.10 261 GLY A CA 1
ATOM 2047 C C . GLY A 1 261 ? 8.993 -23.718 26.031 1.00 32.87 261 GLY A C 1
ATOM 2048 O O . GLY A 1 261 ? 8.052 -24.458 26.363 1.00 37.80 261 GLY A O 1
ATOM 2049 N N . ILE A 1 262 ? 8.941 -22.844 25.034 1.00 34.86 262 ILE A N 1
ATOM 2050 C CA . ILE A 1 262 ? 7.812 -22.679 24.121 1.00 30.69 262 ILE A CA 1
ATOM 2051 C C . ILE A 1 262 ? 7.986 -23.669 22.995 1.00 36.24 262 ILE A C 1
ATOM 2052 O O . ILE A 1 262 ? 9.059 -23.712 22.368 1.00 40.40 262 ILE A O 1
ATOM 2057 N N . ARG A 1 263 ? 6.955 -24.483 22.734 1.00 30.20 263 ARG A N 1
ATOM 2058 C CA . ARG A 1 263 ? 7.053 -25.562 21.763 1.00 31.58 263 ARG A CA 1
ATOM 2059 C C . ARG A 1 263 ? 6.257 -25.295 20.511 1.00 36.37 263 ARG A C 1
ATOM 2060 O O . ARG A 1 263 ? 6.615 -25.810 19.455 1.00 31.92 263 ARG A O 1
ATOM 2068 N N . TYR A 1 264 ? 5.251 -24.420 20.573 1.00 32.77 264 TYR A N 1
ATOM 2069 C CA . TYR A 1 264 ? 4.421 -24.091 19.419 1.00 30.87 264 TYR A CA 1
ATOM 2070 C C . TYR A 1 264 ? 3.860 -22.721 19.706 1.00 32.95 264 TYR A C 1
ATOM 2071 O O . TYR A 1 264 ? 3.776 -22.318 20.861 1.00 35.14 264 TYR A O 1
ATOM 2080 N N . GLY A 1 265 ? 3.419 -22.021 18.666 1.00 35.03 265 GLY A N 1
ATOM 2081 C CA . GLY A 1 265 ? 2.674 -20.803 18.936 1.00 37.88 265 GLY A CA 1
ATOM 2082 C C . GLY A 1 265 ? 1.866 -20.396 17.724 1.00 39.97 265 GLY A C 1
ATOM 2083 O O . GLY A 1 265 ? 1.919 -21.042 16.682 1.00 36.22 265 GLY A O 1
ATOM 2084 N N . 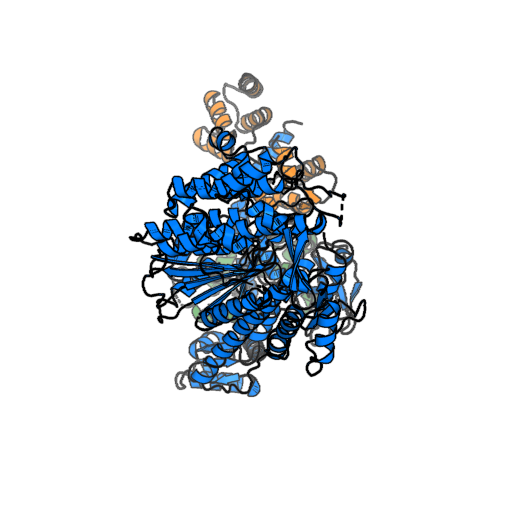SER A 1 266 ? 1.128 -19.293 17.856 1.00 37.81 266 SER A N 1
ATOM 2085 C CA . SER A 1 266 ? 0.336 -18.753 16.765 1.00 35.08 266 SER A CA 1
ATOM 2086 C C . SER A 1 266 ? 0.114 -17.296 17.082 1.00 38.06 266 SER A C 1
ATOM 2087 O O . SER A 1 266 ? -0.211 -16.989 18.226 1.00 37.72 266 SER A O 1
ATOM 2090 N N . VAL A 1 267 ? 0.350 -16.410 16.103 1.00 37.98 267 VAL A N 1
ATOM 2091 C CA . VAL A 1 267 ? 0.221 -14.960 16.275 1.00 35.06 267 VAL A CA 1
ATOM 2092 C C . VAL A 1 267 ? -0.919 -14.383 15.431 1.00 39.21 267 VAL A C 1
ATOM 2093 O O . VAL A 1 267 ? -1.134 -14.799 14.280 1.00 40.10 267 VAL A O 1
ATOM 2097 N N . VAL A 1 268 ? -1.634 -13.405 16.015 1.00 38.47 268 VAL A N 1
ATOM 2098 C CA . VAL A 1 268 ? -2.720 -12.662 15.384 1.00 33.80 268 VAL A CA 1
ATOM 2099 C C . VAL A 1 268 ? -2.555 -11.166 15.662 1.00 36.47 268 VAL A C 1
ATOM 2100 O O . VAL A 1 268 ? -2.381 -10.759 16.815 1.00 38.34 268 VAL A O 1
ATOM 2104 N N . ALA A 1 269 ? -2.557 -10.345 14.601 1.00 38.51 269 ALA A N 1
ATOM 2105 C CA . ALA A 1 269 ? -2.538 -8.896 14.726 1.00 37.37 269 ALA A CA 1
ATOM 2106 C C . ALA A 1 269 ? -3.862 -8.402 14.180 1.00 45.18 269 ALA A C 1
ATOM 2107 O O . ALA A 1 269 ? -4.295 -8.885 13.135 1.00 50.17 269 ALA A O 1
ATOM 2109 N N . PHE A 1 270 ? -4.535 -7.489 14.892 1.00 43.26 270 PHE A N 1
ATOM 2110 C CA . PHE A 1 270 ? -5.745 -6.884 14.351 1.00 46.67 270 PHE A CA 1
ATOM 2111 C C . PHE A 1 270 ? -5.742 -5.377 14.633 1.00 56.64 270 PHE A C 1
ATOM 2112 O O . PHE A 1 270 ? -4.912 -4.849 15.391 1.00 42.44 270 PHE A O 1
ATOM 2120 N N . LEU A 1 271 ? -6.571 -4.671 13.861 1.00 58.50 271 LEU A N 1
ATOM 2121 C CA . LEU A 1 271 ? -6.754 -3.233 14.026 1.00 50.69 271 LEU A CA 1
ATOM 2122 C C . LEU A 1 271 ? -5.515 -2.420 13.637 1.00 48.22 271 LEU A C 1
ATOM 2123 O O . LEU A 1 271 ? -5.186 -1.430 14.293 1.00 50.82 271 LEU A O 1
ATOM 2128 N N . LEU A 1 272 ? -4.802 -2.822 12.586 1.00 49.09 272 LEU A N 1
ATOM 2129 C CA . LEU A 1 272 ? -3.627 -2.050 12.211 1.00 52.08 272 LEU A CA 1
ATOM 2130 C C . LEU A 1 272 ? -4.067 -0.663 11.721 1.00 55.08 272 LEU A C 1
ATOM 2131 O O . LEU A 1 272 ? -4.924 -0.545 10.848 1.00 57.53 272 LEU A O 1
ATOM 2136 N N . GLU A 1 273 ? -3.490 0.388 12.305 1.00 51.11 273 GLU A N 1
ATOM 2137 C CA . GLU A 1 273 ? -3.709 1.756 11.845 1.00 55.61 273 GLU A CA 1
ATOM 2138 C C . GLU A 1 273 ? -3.141 2.017 10.449 1.00 61.74 273 GLU A C 1
ATOM 2139 O O . GLU A 1 273 ? -2.008 2.505 10.322 1.00 46.22 273 GLU A O 1
ATOM 2145 N N . LYS A 1 274 ? -3.930 1.699 9.408 1.00 54.40 274 LYS A N 1
ATOM 2146 C CA . LYS A 1 274 ? -3.464 1.877 8.029 1.00 66.87 274 LYS A CA 1
ATOM 2147 C C . LYS A 1 274 ? -3.053 3.327 7.747 1.00 62.83 274 LYS A C 1
ATOM 2148 O O . LYS A 1 274 ? -1.963 3.592 7.197 1.00 55.10 274 LYS A O 1
ATOM 2154 N N . SER A 1 275 ? -3.917 4.283 8.116 1.00 46.81 275 SER A N 1
ATOM 2155 C CA . SER A 1 275 ? -3.654 5.682 7.792 1.00 51.96 275 SER A CA 1
ATOM 2156 C C . SER A 1 275 ? -2.246 6.141 8.171 1.00 52.46 275 SER A C 1
ATOM 2157 O O . SER A 1 275 ? -1.762 7.162 7.668 1.00 54.44 275 SER A O 1
ATOM 2160 N N . ARG A 1 276 ? -1.588 5.470 9.097 1.00 50.24 276 ARG A N 1
ATOM 2161 C CA . ARG A 1 276 ? -0.332 6.026 9.570 1.00 48.70 276 ARG A CA 1
ATOM 2162 C C . ARG A 1 276 ? 0.698 6.025 8.462 1.00 46.99 276 ARG A C 1
ATOM 2163 O O . ARG A 1 276 ? 1.677 6.783 8.515 1.00 50.52 276 ARG A O 1
ATOM 2171 N N . ILE A 1 277 ? 0.570 5.108 7.511 1.00 49.98 277 ILE A N 1
ATOM 2172 C CA . ILE A 1 277 ? 1.642 5.057 6.536 1.00 51.07 277 ILE A CA 1
ATOM 2173 C C . ILE A 1 277 ? 1.538 6.200 5.525 1.00 52.91 277 ILE A C 1
ATOM 2174 O O . ILE A 1 277 ? 2.526 6.481 4.832 1.00 51.85 277 ILE A O 1
ATOM 2179 N N . ILE A 1 278 ? 0.378 6.855 5.419 1.00 47.77 278 ILE A N 1
ATOM 2180 C CA . ILE A 1 278 ? 0.182 7.963 4.475 1.00 49.42 278 ILE A CA 1
ATOM 2181 C C . ILE A 1 278 ? 0.566 9.305 5.093 1.00 51.43 278 ILE A C 1
ATOM 2182 O O . ILE A 1 278 ? 1.261 10.126 4.470 1.00 51.76 278 ILE A O 1
ATOM 2187 N N . THR A 1 279 ? 0.142 9.557 6.334 1.00 45.68 279 THR A N 1
ATOM 2188 C CA . THR A 1 279 ? 0.466 10.815 6.989 1.00 51.11 279 THR A CA 1
ATOM 2189 C C . THR A 1 279 ? 0.592 10.628 8.502 1.00 44.17 279 THR A C 1
ATOM 2190 O O . THR A 1 279 ? 0.068 9.668 9.080 1.00 54.47 279 THR A O 1
ATOM 2194 N N . GLN A 1 280 ? 1.297 11.564 9.141 1.00 42.09 280 GLN A N 1
ATOM 2195 C CA . GLN A 1 280 ? 1.557 11.493 10.566 1.00 54.48 280 GLN A CA 1
ATOM 2196 C C . GLN A 1 280 ? 1.439 12.888 11.144 1.00 52.96 280 GLN A C 1
ATOM 2197 O O . GLN A 1 280 ? 1.848 13.845 10.502 1.00 50.71 280 GLN A O 1
ATOM 2203 N N . ASP A 1 281 ? 0.856 12.996 12.331 1.00 52.61 281 ASP A N 1
ATOM 2204 C CA . ASP A 1 281 ? 0.809 14.268 13.022 1.00 49.74 281 ASP A CA 1
ATOM 2205 C C . ASP A 1 281 ? 2.226 14.746 13.256 1.00 60.42 281 ASP A C 1
ATOM 2206 O O . ASP A 1 281 ? 3.197 14.009 13.058 1.00 50.51 281 ASP A O 1
ATOM 2211 N N . ASP A 1 282 ? 2.349 15.985 13.714 1.00 57.10 282 ASP A N 1
ATOM 2212 C CA . ASP A 1 282 ? 3.668 16.533 13.946 1.00 53.07 282 ASP A CA 1
ATOM 2213 C C . ASP A 1 282 ? 4.273 15.911 15.198 1.00 48.31 282 ASP A C 1
ATOM 2214 O O . ASP A 1 282 ? 3.561 15.501 16.128 1.00 47.52 282 ASP A O 1
ATOM 2219 N N A ASN A 1 283 ? 5.604 15.836 15.202 0.53 47.09 283 ASN A N 1
ATOM 2220 N N B ASN A 1 283 ? 5.603 15.830 15.209 0.47 47.12 283 ASN A N 1
ATOM 2221 C CA A ASN A 1 283 ? 6.382 15.193 16.255 0.53 54.10 283 ASN A CA 1
ATOM 2222 C CA B ASN A 1 283 ? 6.334 15.202 16.295 0.47 54.04 283 ASN A CA 1
ATOM 2223 C C A ASN A 1 283 ? 6.128 13.691 16.328 0.53 44.73 283 ASN A C 1
ATOM 2224 C C B ASN A 1 283 ? 6.074 13.696 16.361 0.47 44.79 283 ASN A C 1
ATOM 2225 O O A ASN A 1 283 ? 6.502 13.045 17.314 0.53 49.88 283 ASN A O 1
ATOM 2226 O O B ASN A 1 283 ? 6.394 13.053 17.370 0.47 49.94 283 ASN A O 1
ATOM 2235 N N . GLU A 1 284 ? 5.517 13.116 15.295 1.00 40.28 284 GLU A N 1
ATOM 2236 C CA . GLU A 1 284 ? 5.239 11.678 15.243 1.00 44.00 284 GLU A CA 1
ATOM 2237 C C . GLU A 1 284 ? 5.856 11.066 13.998 1.00 51.88 284 GLU A C 1
ATOM 2238 O O . GLU A 1 284 ? 5.940 11.716 12.941 1.00 48.41 284 GLU A O 1
ATOM 2244 N N . ARG A 1 285 ? 6.222 9.779 14.086 1.00 42.17 285 ARG A N 1
ATOM 2245 C CA . ARG A 1 285 ? 6.752 9.086 12.917 1.00 44.63 285 ARG A CA 1
ATOM 2246 C C . ARG A 1 285 ? 5.749 8.099 12.330 1.00 45.44 285 ARG A C 1
ATOM 2247 O O . ARG A 1 285 ? 4.727 7.780 12.937 1.00 41.09 285 ARG A O 1
ATOM 2255 N N . SER A 1 286 ? 6.117 7.528 11.190 1.00 36.09 286 SER A N 1
ATOM 2256 C CA . SER A 1 286 ? 5.429 6.362 10.664 1.00 40.66 286 SER A CA 1
ATOM 2257 C C . SER A 1 286 ? 6.002 5.114 11.350 1.00 36.55 286 SER A C 1
ATOM 2258 O O . SER A 1 286 ? 6.676 5.202 12.397 1.00 35.78 286 SER A O 1
ATOM 2261 N N . TYR A 1 287 ? 5.716 3.950 10.798 1.00 31.90 287 TYR A N 1
ATOM 2262 C CA . TYR A 1 287 ? 6.182 2.683 11.377 1.00 37.45 287 TYR A CA 1
ATOM 2263 C C . TYR A 1 287 ? 7.689 2.636 11.382 1.00 33.82 287 TYR A C 1
ATOM 2264 O O . TYR A 1 287 ? 8.337 3.106 10.452 1.00 34.44 287 TYR A O 1
ATOM 2273 N N . HIS A 1 288 ? 8.256 2.129 12.469 1.00 30.37 288 HIS A N 1
ATOM 2274 C CA . HIS A 1 288 ? 9.710 2.156 12.602 1.00 38.86 288 HIS A CA 1
ATOM 2275 C C . HIS A 1 288 ? 10.451 1.620 11.379 1.00 41.04 288 HIS A C 1
ATOM 2276 O O . HIS A 1 288 ? 11.588 2.048 11.103 1.00 38.10 288 HIS A O 1
ATOM 2283 N N . ILE A 1 289 ? 9.853 0.643 10.665 1.00 38.34 289 ILE A N 1
ATOM 2284 C CA . ILE A 1 289 ? 10.613 -0.157 9.700 1.00 38.89 289 ILE A CA 1
ATOM 2285 C C . ILE A 1 289 ? 11.139 0.721 8.589 1.00 41.55 289 ILE A C 1
ATOM 2286 O O . ILE A 1 289 ? 12.241 0.495 8.064 1.00 40.58 289 ILE A O 1
ATOM 2291 N N . PHE A 1 290 ? 10.367 1.742 8.215 1.00 46.06 290 PHE A N 1
ATOM 2292 C CA . PHE A 1 290 ? 10.785 2.635 7.132 1.00 42.19 290 PHE A CA 1
ATOM 2293 C C . PHE A 1 290 ? 12.086 3.328 7.485 1.00 39.93 290 PHE A C 1
ATOM 2294 O O . PHE A 1 290 ? 12.928 3.564 6.620 1.00 38.68 290 PHE A O 1
ATOM 2302 N N . TYR A 1 291 ? 12.220 3.751 8.730 1.00 36.75 291 TYR A N 1
ATOM 2303 C CA . TYR A 1 291 ? 13.412 4.465 9.169 1.00 42.41 291 TYR A CA 1
ATOM 2304 C C . TYR A 1 291 ? 14.565 3.511 9.406 1.00 43.44 291 TYR A C 1
ATOM 2305 O O . TYR A 1 291 ? 15.702 3.868 9.147 1.00 38.70 291 TYR A O 1
ATOM 2314 N N . GLN A 1 292 ? 14.286 2.326 9.961 1.00 39.86 292 GLN A N 1
ATOM 2315 C CA . GLN A 1 292 ? 15.283 1.281 10.094 1.00 39.24 292 GLN A CA 1
ATOM 2316 C C . GLN A 1 292 ? 15.912 0.973 8.756 1.00 39.14 292 GLN A C 1
ATOM 2317 O O . GLN A 1 292 ? 17.137 0.988 8.615 1.00 38.61 292 GLN A O 1
ATOM 2323 N N . PHE A 1 293 ? 15.065 0.731 7.760 1.00 37.11 293 PHE A N 1
ATOM 2324 C CA . PHE A 1 293 ? 15.442 0.371 6.394 1.00 42.90 293 PHE A CA 1
ATOM 2325 C C . PHE A 1 293 ? 16.206 1.476 5.682 1.00 42.01 293 PHE A C 1
ATOM 2326 O O . PHE A 1 293 ? 17.234 1.217 5.033 1.00 39.43 293 PHE A O 1
ATOM 2334 N N . LEU A 1 294 ? 15.680 2.693 5.689 1.00 40.49 294 LEU A N 1
ATOM 2335 C CA . LEU A 1 294 ? 16.339 3.728 4.890 1.00 43.15 294 LEU A CA 1
ATOM 2336 C C . LEU A 1 294 ? 17.704 4.118 5.451 1.00 41.60 294 LEU A C 1
ATOM 2337 O O . LEU A 1 294 ? 18.613 4.479 4.691 1.00 47.07 294 LEU A O 1
ATOM 2342 N N . LYS A 1 295 ? 17.840 4.110 6.779 1.00 41.56 295 LYS A N 1
ATOM 2343 C CA . LYS A 1 295 ? 19.104 4.387 7.435 1.00 43.69 295 LYS A CA 1
ATOM 2344 C C . LYS A 1 295 ? 19.998 3.169 7.553 1.00 45.26 295 LYS A C 1
ATOM 2345 O O . LYS A 1 295 ? 21.213 3.323 7.724 1.00 48.30 295 LYS A O 1
ATOM 2351 N N . GLY A 1 296 ? 19.428 1.971 7.530 1.00 45.60 296 GLY A N 1
ATOM 2352 C CA . GLY A 1 296 ? 20.216 0.789 7.787 1.00 42.67 296 GLY A CA 1
ATOM 2353 C C . GLY A 1 296 ? 20.652 0.031 6.552 1.00 43.78 296 GLY A C 1
ATOM 2354 O O . GLY A 1 296 ? 21.621 -0.730 6.632 1.00 46.80 296 GLY A O 1
ATOM 2355 N N . ALA A 1 297 ? 19.969 0.219 5.415 1.00 41.15 297 ALA A N 1
ATOM 2356 C CA . ALA A 1 297 ? 20.292 -0.545 4.208 1.00 46.81 297 ALA A CA 1
ATOM 2357 C C . ALA A 1 297 ? 21.731 -0.287 3.796 1.00 43.95 297 ALA A C 1
ATOM 2358 O O . ALA A 1 297 ? 22.216 0.834 3.921 1.00 45.06 297 ALA A O 1
ATOM 2360 N N . ASN A 1 298 ? 22.423 -1.311 3.276 1.00 48.97 298 ASN A N 1
ATOM 2361 C CA . ASN A 1 298 ? 23.798 -1.051 2.844 1.00 45.08 298 ASN A CA 1
ATOM 2362 C C . ASN A 1 298 ? 23.794 -0.399 1.457 1.00 45.37 298 ASN A C 1
ATOM 2363 O O . ASN A 1 298 ? 22.774 -0.344 0.769 1.00 50.11 298 ASN A O 1
ATOM 2368 N N A SER A 1 299 ? 24.957 0.095 1.043 0.55 49.25 299 SER A N 1
ATOM 2369 N N B SER A 1 299 ? 24.964 0.098 1.040 0.45 49.24 299 SER A N 1
ATOM 2370 C CA A SER A 1 299 ? 25.042 0.857 -0.198 0.55 47.78 299 SER A CA 1
ATOM 2371 C CA B SER A 1 299 ? 25.037 0.857 -0.208 0.45 47.79 299 SER A CA 1
ATOM 2372 C C A SER A 1 299 ? 24.572 0.055 -1.407 0.55 46.19 299 SER A C 1
ATOM 2373 C C B SER A 1 299 ? 24.520 0.048 -1.392 0.45 46.19 299 SER A C 1
ATOM 2374 O O A SER A 1 299 ? 24.031 0.626 -2.367 0.55 44.46 299 SER A O 1
ATOM 2375 O O B SER A 1 299 ? 23.948 0.606 -2.344 0.45 44.48 299 SER A O 1
ATOM 2380 N N . THR A 1 300 ? 24.769 -1.258 -1.396 1.00 47.78 300 THR A N 1
ATOM 2381 C CA . THR A 1 300 ? 24.310 -2.070 -2.526 1.00 46.89 300 THR A CA 1
ATOM 2382 C C . THR A 1 300 ? 22.793 -2.168 -2.539 1.00 45.57 300 THR A C 1
ATOM 2383 O O . THR A 1 300 ? 22.161 -2.151 -3.605 1.00 40.22 300 THR A O 1
ATOM 2387 N N . MET A 1 301 ? 22.178 -2.273 -1.368 1.00 47.23 301 MET A N 1
ATOM 2388 C CA . MET A 1 301 ? 20.718 -2.331 -1.349 1.00 49.48 301 MET A CA 1
ATOM 2389 C C . MET A 1 301 ? 20.108 -0.970 -1.682 1.00 44.64 301 MET A C 1
ATOM 2390 O O . MET A 1 301 ? 19.075 -0.897 -2.357 1.00 46.56 301 MET A O 1
ATOM 2395 N N . LYS A 1 302 ? 20.721 0.132 -1.237 1.00 49.76 302 LYS A N 1
ATOM 2396 C CA . LYS A 1 302 ? 20.153 1.439 -1.594 1.00 45.98 302 LYS A CA 1
ATOM 2397 C C . LYS A 1 302 ? 20.229 1.639 -3.097 1.00 46.52 302 LYS A C 1
ATOM 2398 O O . LYS A 1 302 ? 19.275 2.106 -3.736 1.00 48.17 302 LYS A O 1
ATOM 2404 N N . SER A 1 303 ? 21.356 1.268 -3.687 1.00 44.81 303 SER A N 1
ATOM 2405 C CA . SER A 1 303 ? 21.514 1.463 -5.116 1.00 47.13 303 SER A CA 1
ATOM 2406 C C . SER A 1 303 ? 20.534 0.589 -5.884 1.00 42.63 303 SER A C 1
ATOM 2407 O O . SER A 1 303 ? 19.951 1.012 -6.892 1.00 52.28 303 SER A O 1
ATOM 2410 N N . LYS A 1 304 ? 20.344 -0.637 -5.422 1.00 50.36 304 LYS A N 1
ATOM 2411 C CA . LYS A 1 304 ? 19.461 -1.573 -6.109 1.00 53.19 304 LYS A CA 1
ATOM 2412 C C . LYS A 1 304 ? 18.022 -1.068 -6.116 1.00 57.65 304 LYS A C 1
ATOM 2413 O O . LYS A 1 304 ? 17.334 -1.105 -7.142 1.00 47.92 304 LYS A O 1
ATOM 2419 N N . PHE A 1 305 ? 17.565 -0.550 -4.992 1.00 47.20 305 PHE A N 1
ATOM 2420 C CA . PHE A 1 305 ? 16.192 -0.115 -4.842 1.00 48.37 305 PHE A CA 1
ATOM 2421 C C . PHE A 1 305 ? 15.995 1.365 -5.153 1.00 52.30 305 PHE A C 1
ATOM 2422 O O . PHE A 1 305 ? 14.864 1.856 -5.112 1.00 53.62 305 PHE A O 1
ATOM 2430 N N . GLY A 1 306 ? 17.061 2.100 -5.442 1.00 48.09 306 GLY A N 1
ATOM 2431 C CA . GLY A 1 306 ? 16.922 3.530 -5.630 1.00 47.04 306 GLY A CA 1
ATOM 2432 C C . GLY A 1 306 ? 16.419 4.269 -4.414 1.00 51.47 306 GLY A C 1
ATOM 2433 O O . GLY A 1 306 ? 15.535 5.130 -4.510 1.00 56.98 306 GLY A O 1
ATOM 2434 N N . LEU A 1 307 ? 17.001 3.969 -3.264 1.00 48.40 307 LEU A N 1
ATOM 2435 C CA . LEU A 1 307 ? 16.529 4.550 -2.020 1.00 52.29 307 LEU A CA 1
ATOM 2436 C C . LEU A 1 307 ? 17.142 5.918 -1.804 1.00 48.95 307 LEU A C 1
ATOM 2437 O O . LEU A 1 307 ? 18.328 6.119 -2.063 1.00 49.56 307 LEU A O 1
ATOM 2442 N N . LYS A 1 308 ? 16.331 6.851 -1.303 1.00 53.96 308 LYS A N 1
ATOM 2443 C CA . LYS A 1 308 ? 16.746 8.174 -0.869 1.00 48.74 308 LYS A CA 1
ATOM 2444 C C . LYS A 1 308 ? 16.735 8.242 0.660 1.00 48.28 308 LYS A C 1
ATOM 2445 O O . LYS A 1 308 ? 16.573 7.223 1.359 1.00 44.93 308 LYS A O 1
ATOM 2451 N N . GLY A 1 309 ? 16.932 9.442 1.198 1.00 47.88 309 GLY A N 1
ATOM 2452 C CA . GLY A 1 309 ? 17.045 9.589 2.632 1.00 43.17 309 GLY A CA 1
ATOM 2453 C C . GLY A 1 309 ? 15.712 9.687 3.323 1.00 48.72 309 GLY A C 1
ATOM 2454 O O . GLY A 1 309 ? 14.680 9.851 2.668 1.00 42.99 309 GLY A O 1
ATOM 2455 N N . VAL A 1 310 ? 15.743 9.559 4.659 1.00 46.88 310 VAL A N 1
ATOM 2456 C CA . VAL A 1 310 ? 14.502 9.591 5.436 1.00 48.82 310 VAL A CA 1
ATOM 2457 C C . VAL A 1 310 ? 13.748 10.892 5.243 1.00 53.42 310 VAL A C 1
ATOM 2458 O O . VAL A 1 310 ? 12.517 10.933 5.390 1.00 48.02 310 VAL A O 1
ATOM 2462 N N . THR A 1 311 ? 14.451 11.979 4.923 1.00 52.07 311 THR A N 1
ATOM 2463 C CA . THR A 1 311 ? 13.797 13.266 4.760 1.00 48.97 311 THR A CA 1
ATOM 2464 C C . THR A 1 311 ? 13.292 13.472 3.354 1.00 47.55 311 THR A C 1
ATOM 2465 O O . THR A 1 311 ? 12.763 14.536 3.059 1.00 53.12 311 THR A O 1
ATOM 2469 N N . GLU A 1 312 ? 13.363 12.458 2.493 1.00 48.20 312 GLU A N 1
ATOM 2470 C CA . GLU A 1 312 ? 13.060 12.680 1.086 1.00 49.28 312 GLU A CA 1
ATOM 2471 C C . GLU A 1 312 ? 11.862 11.870 0.604 1.00 47.43 312 GLU A C 1
ATOM 2472 O O . GLU A 1 312 ? 11.755 11.549 -0.584 1.00 53.55 312 GLU A O 1
ATOM 2478 N N . TYR A 1 313 ? 10.932 11.542 1.487 1.00 49.11 313 TYR A N 1
ATOM 2479 C CA . TYR A 1 313 ? 9.776 10.754 1.074 1.00 43.66 313 TYR A CA 1
ATOM 2480 C C . TYR A 1 313 ? 8.487 11.426 1.510 1.00 42.81 313 TYR A C 1
ATOM 2481 O O . TYR A 1 313 ? 8.334 11.798 2.679 1.00 49.07 313 TYR A O 1
ATOM 2490 N N . LYS A 1 314 ? 7.572 11.592 0.563 1.00 47.94 314 LYS A N 1
ATOM 2491 C CA . LYS A 1 314 ? 6.293 12.200 0.877 1.00 47.57 314 LYS A CA 1
ATOM 2492 C C . LYS A 1 314 ? 5.643 11.534 2.087 1.00 46.58 314 LYS A C 1
ATOM 2493 O O . LYS A 1 314 ? 5.136 12.225 2.974 1.00 47.64 314 LYS A O 1
ATOM 2499 N N . LEU A 1 315 ? 5.686 10.197 2.151 1.00 45.96 315 LEU A N 1
ATOM 2500 C CA . LEU A 1 315 ? 4.980 9.425 3.171 1.00 46.34 315 LEU A CA 1
ATOM 2501 C C . LEU A 1 315 ? 5.626 9.506 4.538 1.00 50.62 315 LEU A C 1
ATOM 2502 O O . LEU A 1 315 ? 5.081 8.918 5.482 1.00 49.00 315 LEU A O 1
ATOM 2507 N N . LEU A 1 316 ? 6.759 10.181 4.687 1.00 47.12 316 LEU A N 1
ATOM 2508 C CA . LEU A 1 316 ? 7.471 10.213 5.955 1.00 45.36 316 LEU A CA 1
ATOM 2509 C C . LEU A 1 316 ? 7.637 11.663 6.358 1.00 50.34 316 LEU A C 1
ATOM 2510 O O . LEU A 1 316 ? 8.216 12.461 5.601 1.00 48.70 316 LEU A O 1
ATOM 2515 N N . ASN A 1 317 ? 7.118 11.998 7.538 1.00 51.53 317 ASN A N 1
ATOM 2516 C CA . ASN A 1 317 ? 7.188 13.344 8.067 1.00 42.12 317 ASN A CA 1
ATOM 2517 C C . ASN A 1 317 ? 8.648 13.739 8.077 1.00 42.34 317 ASN A C 1
ATOM 2518 O O . ASN A 1 317 ? 9.433 13.132 8.800 1.00 44.72 317 ASN A O 1
ATOM 2523 N N . PRO A 1 318 ? 9.061 14.728 7.278 1.00 46.85 318 PRO A N 1
ATOM 2524 C CA . PRO A 1 318 ? 10.495 15.024 7.149 1.00 44.21 318 PRO A CA 1
ATOM 2525 C C . PRO A 1 318 ? 11.132 15.563 8.398 1.00 47.95 318 PRO A C 1
ATOM 2526 O O . PRO A 1 318 ? 12.370 15.568 8.488 1.00 51.34 318 PRO A O 1
ATOM 2530 N N . ASN A 1 319 ? 10.342 16.020 9.365 1.00 49.41 319 ASN A N 1
ATOM 2531 C CA . ASN A 1 319 ? 10.863 16.689 10.552 1.00 49.56 319 ASN A CA 1
ATOM 2532 C C . ASN A 1 319 ? 10.946 15.813 11.795 1.00 55.53 319 ASN A C 1
ATOM 2533 O O . ASN A 1 319 ? 11.605 16.212 12.756 1.00 52.14 319 ASN A O 1
ATOM 2538 N N . SER A 1 320 ? 10.361 14.607 11.803 1.00 50.42 320 SER A N 1
ATOM 2539 C CA . SER A 1 320 ? 10.370 13.805 13.032 1.00 46.23 320 SER A CA 1
ATOM 2540 C C . SER A 1 320 ? 11.207 12.526 12.932 1.00 47.65 320 SER A C 1
ATOM 2541 O O . SER A 1 320 ? 11.067 11.620 13.770 1.00 53.65 320 SER A O 1
ATOM 2544 N N . THR A 1 321 ? 12.137 12.462 11.983 1.00 41.80 321 THR A N 1
ATOM 2545 C CA . THR A 1 321 ? 12.734 11.205 11.566 1.00 43.60 321 THR A CA 1
ATOM 2546 C C . THR A 1 321 ? 13.621 10.613 12.625 1.00 48.36 321 THR A C 1
ATOM 2547 O O . THR A 1 321 ? 14.013 9.447 12.503 1.00 47.54 321 THR A O 1
ATOM 2551 N N . GLU A 1 322 ? 13.960 11.382 13.634 1.00 46.20 322 GLU A N 1
ATOM 2552 C CA . GLU A 1 322 ? 14.912 10.976 14.651 1.00 47.91 322 GLU A CA 1
ATOM 2553 C C . GLU A 1 322 ? 14.191 10.929 15.978 1.00 53.47 322 GLU A C 1
ATOM 2554 O O . GLU A 1 322 ? 13.463 11.873 16.305 1.00 52.14 322 GLU A O 1
ATOM 2560 N N . VAL A 1 323 ? 14.412 9.845 16.735 1.00 51.93 323 VAL A N 1
ATOM 2561 C CA . VAL A 1 323 ? 13.782 9.603 18.025 1.00 46.07 323 VAL A CA 1
ATOM 2562 C C . VAL A 1 323 ? 14.880 9.378 19.054 1.00 49.59 323 VAL A C 1
ATOM 2563 O O . VAL A 1 323 ? 15.753 8.527 18.867 1.00 48.97 323 VAL A O 1
ATOM 2567 N N . SER A 1 324 ? 14.839 10.130 20.140 1.00 57.97 324 SER A N 1
ATOM 2568 C CA . SER A 1 324 ? 15.911 10.055 21.122 1.00 55.54 324 SER A CA 1
ATOM 2569 C C . SER A 1 324 ? 15.938 8.674 21.763 1.00 42.40 324 SER A C 1
ATOM 2570 O O . SER A 1 324 ? 14.901 8.117 22.124 1.00 53.96 324 SER A O 1
ATOM 2573 N N . GLY A 1 325 ? 17.139 8.131 21.933 1.00 58.07 325 GLY A N 1
ATOM 2574 C CA . GLY A 1 325 ? 17.269 6.806 22.509 1.00 48.11 325 GLY A CA 1
ATOM 2575 C C . GLY A 1 325 ? 16.970 5.670 21.554 1.00 43.94 325 GLY A C 1
ATOM 2576 O O . GLY A 1 325 ? 16.846 4.519 21.988 1.00 49.53 325 GLY A O 1
ATOM 2577 N N . VAL A 1 326 ? 16.779 5.960 20.278 1.00 47.65 326 VAL A N 1
ATOM 2578 C CA . VAL A 1 326 ? 16.422 4.952 19.298 1.00 43.77 326 VAL A CA 1
ATOM 2579 C C . VAL A 1 326 ? 17.448 4.987 18.178 1.00 49.69 326 VAL A C 1
ATOM 2580 O O . VAL A 1 326 ? 17.530 5.979 17.440 1.00 48.88 326 VAL A O 1
ATOM 2584 N N . ASP A 1 327 ? 18.180 3.889 18.016 1.00 45.08 327 ASP A N 1
ATOM 2585 C CA . ASP A 1 327 ? 19.175 3.704 16.957 1.00 45.07 327 ASP A CA 1
ATOM 2586 C C . ASP A 1 327 ? 18.528 2.807 15.911 1.00 43.02 327 ASP A C 1
ATOM 2587 O O . ASP A 1 327 ? 18.573 1.585 16.018 1.00 47.64 327 ASP A O 1
ATOM 2592 N N . ASP A 1 328 ? 17.959 3.422 14.876 1.00 41.03 328 ASP A N 1
ATOM 2593 C CA . ASP A 1 328 ? 17.240 2.681 13.857 1.00 37.60 328 ASP A CA 1
ATOM 2594 C C . ASP A 1 328 ? 18.157 1.772 13.069 1.00 42.95 328 ASP A C 1
ATOM 2595 O O . ASP A 1 328 ? 17.696 0.759 12.519 1.00 41.94 328 ASP A O 1
ATOM 2600 N N . VAL A 1 329 ? 19.442 2.109 12.972 1.00 42.32 329 VAL A N 1
ATOM 2601 C CA . VAL A 1 329 ? 20.368 1.243 12.245 1.00 46.41 329 VAL A CA 1
ATOM 2602 C C . VAL A 1 329 ? 20.604 -0.059 13.013 1.00 49.62 329 VAL A C 1
ATOM 2603 O O . VAL A 1 329 ? 20.544 -1.153 12.442 1.00 42.79 329 VAL A O 1
ATOM 2607 N N . LYS A 1 330 ? 20.883 0.035 14.311 1.00 44.65 330 LYS A N 1
ATOM 2608 C CA . LYS A 1 330 ? 21.038 -1.164 15.118 1.00 45.69 330 LYS A CA 1
ATOM 2609 C C . LYS A 1 330 ? 19.736 -1.944 15.161 1.00 42.89 330 LYS A C 1
ATOM 2610 O O . LYS A 1 330 ? 19.749 -3.174 15.099 1.00 43.74 330 LYS A O 1
ATOM 2616 N N . ASP A 1 331 ? 18.596 -1.248 15.241 1.00 36.97 331 ASP A N 1
ATOM 2617 C CA . ASP A 1 331 ? 17.301 -1.939 15.187 1.00 49.31 331 ASP A CA 1
ATOM 2618 C C . ASP A 1 331 ? 17.111 -2.676 13.853 1.00 42.74 331 ASP A C 1
ATOM 2619 O O . ASP A 1 331 ? 16.539 -3.774 13.805 1.00 39.74 331 ASP A O 1
ATOM 2624 N N . PHE A 1 332 ? 17.534 -2.073 12.746 1.00 41.02 332 PHE A N 1
ATOM 2625 C CA . PHE A 1 332 ? 17.404 -2.767 11.464 1.00 39.90 332 PHE A CA 1
ATOM 2626 C C . PHE A 1 332 ? 18.213 -4.057 11.450 1.00 42.95 332 PHE A C 1
ATOM 2627 O O . PHE A 1 332 ? 17.745 -5.105 10.972 1.00 41.53 332 PHE A O 1
ATOM 2635 N N . GLU A 1 333 ? 19.452 -3.996 11.923 1.00 39.77 333 GLU A N 1
ATOM 2636 C CA . GLU A 1 333 ? 20.268 -5.202 11.942 1.00 43.00 333 GLU A CA 1
ATOM 2637 C C . GLU A 1 333 ? 19.577 -6.311 12.708 1.00 41.75 333 GLU A C 1
ATOM 2638 O O . GLU A 1 333 ? 19.594 -7.472 12.284 1.00 36.11 333 GLU A O 1
ATOM 2644 N N . GLU A 1 334 ? 18.965 -5.972 13.846 1.00 37.58 334 GLU A N 1
ATOM 2645 C CA . GLU A 1 334 ? 18.246 -6.974 14.631 1.00 38.70 334 GLU A CA 1
ATOM 2646 C C . GLU A 1 334 ? 17.020 -7.498 13.881 1.00 39.94 334 GLU A C 1
ATOM 2647 O O . GLU A 1 334 ? 16.690 -8.687 13.951 1.00 41.43 334 GLU A O 1
ATOM 2653 N N . VAL A 1 335 ? 16.352 -6.632 13.122 1.00 42.66 335 VAL A N 1
ATOM 2654 C CA . VAL A 1 335 ? 15.209 -7.079 12.350 1.00 36.35 335 VAL A CA 1
ATOM 2655 C C . VAL A 1 335 ? 15.654 -8.029 11.260 1.00 41.85 335 VAL A C 1
ATOM 2656 O O . VAL A 1 335 ? 15.007 -9.042 11.015 1.00 36.00 335 VAL A O 1
ATOM 2660 N N . ILE A 1 336 ? 16.744 -7.723 10.567 1.00 35.96 336 ILE A N 1
ATOM 2661 C CA . ILE A 1 336 ? 17.221 -8.644 9.533 1.00 35.44 336 ILE A CA 1
ATOM 2662 C C . ILE A 1 336 ? 17.598 -9.994 10.157 1.00 45.03 336 ILE A C 1
ATOM 2663 O O . ILE A 1 336 ? 17.275 -11.059 9.618 1.00 40.83 336 ILE A O 1
ATOM 2668 N N . GLU A 1 337 ? 18.278 -9.983 11.302 1.00 37.40 337 GLU A N 1
ATOM 2669 C CA . GLU A 1 337 ? 18.614 -11.229 11.976 1.00 41.56 337 GLU A CA 1
ATO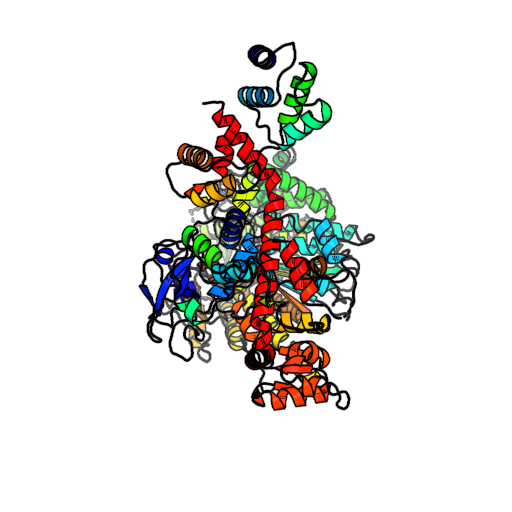M 2670 C C . GLU A 1 337 ? 17.351 -11.991 12.395 1.00 40.26 337 GLU A C 1
ATOM 2671 O O . GLU A 1 337 ? 17.273 -13.213 12.232 1.00 41.42 337 GLU A O 1
ATOM 2677 N N . SER A 1 338 ? 16.333 -11.272 12.849 1.00 38.07 338 SER A N 1
ATOM 2678 C CA . SER A 1 338 ? 15.102 -11.895 13.314 1.00 42.45 338 SER A CA 1
ATOM 2679 C C . SER A 1 338 ? 14.336 -12.510 12.171 1.00 36.79 338 SER A C 1
ATOM 2680 O O . SER A 1 338 ? 13.795 -13.608 12.305 1.00 37.00 338 SER A O 1
ATOM 2683 N N . LEU A 1 339 ? 14.247 -11.803 11.032 1.00 40.69 339 LEU A N 1
ATOM 2684 C CA . LEU A 1 339 ? 13.590 -12.416 9.874 1.00 34.04 339 LEU A CA 1
ATOM 2685 C C . LEU A 1 339 ? 14.242 -13.751 9.504 1.00 37.34 339 LEU A C 1
ATOM 2686 O O . LEU A 1 339 ? 13.552 -14.724 9.170 1.00 38.05 339 LEU A O 1
ATOM 2691 N N . LYS A 1 340 ? 15.572 -13.834 9.553 1.00 42.08 340 LYS A N 1
ATOM 2692 C CA . LYS A 1 340 ? 16.231 -15.104 9.301 1.00 36.80 340 LYS A CA 1
ATOM 2693 C C . LYS A 1 340 ? 15.824 -16.123 10.344 1.00 37.72 340 LYS A C 1
ATOM 2694 O O . LYS A 1 340 ? 15.590 -17.283 10.030 1.00 36.57 340 LYS A O 1
ATOM 2700 N N . ASN A 1 341 ? 15.739 -15.721 11.595 1.00 39.52 341 ASN A N 1
ATOM 2701 C CA . ASN A 1 341 ? 15.356 -16.663 12.630 1.00 37.21 341 ASN A CA 1
ATOM 2702 C C . ASN A 1 341 ? 13.911 -17.101 12.487 1.00 45.08 341 ASN A C 1
ATOM 2703 O O . ASN A 1 341 ? 13.534 -18.112 13.092 1.00 40.93 341 ASN A O 1
ATOM 2708 N N . MET A 1 342 ? 13.138 -16.407 11.667 1.00 37.26 342 MET A N 1
ATOM 2709 C CA . MET A 1 342 ? 11.780 -16.800 11.317 1.00 41.23 342 MET A CA 1
ATOM 2710 C C . MET A 1 342 ? 11.786 -17.677 10.071 1.00 43.68 342 MET A C 1
ATOM 2711 O O . MET A 1 342 ? 10.724 -17.944 9.510 1.00 37.68 342 MET A O 1
ATOM 2716 N N . GLU A 1 343 ? 12.966 -18.115 9.616 1.00 43.66 343 GLU A N 1
ATOM 2717 C CA . GLU A 1 343 ? 13.094 -19.026 8.475 1.00 41.23 343 GLU A CA 1
ATOM 2718 C C . GLU A 1 343 ? 12.578 -18.377 7.190 1.00 44.22 343 GLU A C 1
ATOM 2719 O O . GLU A 1 343 ? 11.979 -19.034 6.337 1.00 53.27 343 GLU A O 1
ATOM 2725 N N . LEU A 1 344 ? 12.810 -17.068 7.045 1.00 45.12 344 LEU A N 1
ATOM 2726 C CA . LEU A 1 344 ? 12.717 -16.402 5.751 1.00 44.05 344 LEU A CA 1
ATOM 2727 C C . LEU A 1 344 ? 14.088 -16.466 5.110 1.00 42.01 344 LEU A C 1
ATOM 2728 O O . LEU A 1 344 ? 15.096 -16.171 5.766 1.00 40.95 344 LEU A O 1
ATOM 2733 N N . SER A 1 345 ? 14.128 -16.842 3.830 1.00 43.53 345 SER A N 1
ATOM 2734 C CA . SER A 1 345 ? 15.413 -16.861 3.137 1.00 46.86 345 SER A CA 1
ATOM 2735 C C . SER A 1 345 ? 15.856 -15.441 2.774 1.00 50.21 345 SER A C 1
ATOM 2736 O O . SER A 1 345 ? 15.106 -14.467 2.898 1.00 46.70 345 SER A O 1
ATOM 2739 N N . GLU A 1 346 ? 17.093 -15.339 2.284 1.00 44.04 346 GLU A N 1
ATOM 2740 C CA . GLU A 1 346 ? 17.647 -14.057 1.885 1.00 47.52 346 GLU A CA 1
ATOM 2741 C C . GLU A 1 346 ? 16.868 -13.494 0.714 1.00 48.79 346 GLU A C 1
ATOM 2742 O O . GLU A 1 346 ? 16.555 -12.305 0.702 1.00 43.58 346 GLU A O 1
ATOM 2748 N N . SER A 1 347 ? 16.537 -14.334 -0.268 1.00 38.88 347 SER A N 1
ATOM 2749 C CA . SER A 1 347 ? 15.611 -13.930 -1.324 1.00 47.22 347 SER A CA 1
ATOM 2750 C C . SER A 1 347 ? 14.272 -13.455 -0.770 1.00 42.00 347 SER A C 1
ATOM 2751 O O . SER A 1 347 ? 13.747 -12.425 -1.210 1.00 44.84 347 SER A O 1
ATOM 2754 N N . ASP A 1 348 ? 13.695 -14.182 0.199 1.00 46.18 348 ASP A N 1
ATOM 2755 C CA . ASP A 1 348 ? 12.430 -13.731 0.792 1.00 42.00 348 ASP A CA 1
ATOM 2756 C C . ASP A 1 348 ? 12.600 -12.330 1.383 1.00 41.86 348 ASP A C 1
ATOM 2757 O O . ASP A 1 348 ? 11.737 -11.456 1.224 1.00 36.45 348 ASP A O 1
ATOM 2762 N N . ILE A 1 349 ? 13.679 -12.131 2.134 1.00 35.69 349 ILE A N 1
ATOM 2763 C CA . ILE A 1 349 ? 13.895 -10.869 2.807 1.00 43.54 349 ILE A CA 1
ATOM 2764 C C . ILE A 1 349 ? 14.108 -9.761 1.805 1.00 42.39 349 ILE A C 1
ATOM 2765 O O . ILE A 1 349 ? 13.693 -8.618 2.046 1.00 41.57 349 ILE A O 1
ATOM 2770 N N . GLU A 1 350 ? 14.707 -10.061 0.660 1.00 44.52 350 GLU A N 1
ATOM 2771 C CA . GLU A 1 350 ? 14.897 -9.000 -0.319 1.00 48.42 350 GLU A CA 1
ATOM 2772 C C . GLU A 1 350 ? 13.582 -8.636 -0.996 1.00 38.12 350 GLU A C 1
ATOM 2773 O O . GLU A 1 350 ? 13.360 -7.465 -1.345 1.00 45.28 350 GLU A O 1
ATOM 2779 N N . VAL A 1 351 ? 12.690 -9.607 -1.190 1.00 42.00 351 VAL A N 1
ATOM 2780 C CA . VAL A 1 351 ? 11.368 -9.261 -1.712 1.00 35.80 351 VAL A CA 1
ATOM 2781 C C . VAL A 1 351 ? 10.643 -8.358 -0.735 1.00 42.72 351 VAL A C 1
ATOM 2782 O O . VAL A 1 351 ? 9.908 -7.430 -1.119 1.00 41.30 351 VAL A O 1
ATOM 2786 N N . ILE A 1 352 ? 10.749 -8.675 0.547 1.00 43.95 352 ILE A N 1
ATOM 2787 C CA . ILE A 1 352 ? 10.013 -7.922 1.555 1.00 36.91 352 ILE A CA 1
ATOM 2788 C C . ILE A 1 352 ? 10.406 -6.452 1.490 1.00 39.07 352 ILE A C 1
ATOM 2789 O O . ILE A 1 352 ? 9.558 -5.550 1.479 1.00 38.31 352 ILE A O 1
ATOM 2794 N N . PHE A 1 353 ? 11.703 -6.181 1.486 1.00 36.55 353 PHE A N 1
ATOM 2795 C CA . PHE A 1 353 ? 12.173 -4.808 1.444 1.00 39.51 353 PHE A CA 1
ATOM 2796 C C . PHE A 1 353 ? 12.080 -4.216 0.054 1.00 41.35 353 PHE A C 1
ATOM 2797 O O . PHE A 1 353 ? 11.981 -2.991 -0.071 1.00 40.21 353 PHE A O 1
ATOM 2805 N N . SER A 1 354 ? 11.973 -5.045 -0.981 1.00 38.19 354 SER A N 1
ATOM 2806 C CA . SER A 1 354 ? 11.651 -4.472 -2.280 1.00 42.60 354 SER A CA 1
ATOM 2807 C C . SER A 1 354 ? 10.267 -3.855 -2.225 1.00 35.78 354 SER A C 1
ATOM 2808 O O . SER A 1 354 ? 10.048 -2.738 -2.704 1.00 39.89 354 SER A O 1
ATOM 2811 N N . ILE A 1 355 ? 9.313 -4.584 -1.632 1.00 42.65 355 ILE A N 1
ATOM 2812 C CA . ILE A 1 355 ? 7.941 -4.073 -1.550 1.00 41.03 355 ILE A CA 1
ATOM 2813 C C . ILE A 1 355 ? 7.922 -2.823 -0.712 1.00 37.75 355 ILE A C 1
ATOM 2814 O O . ILE A 1 355 ? 7.305 -1.821 -1.080 1.00 36.56 355 ILE A O 1
ATOM 2819 N N . VAL A 1 356 ? 8.642 -2.833 0.416 1.00 42.64 356 VAL A N 1
ATOM 2820 C CA . VAL A 1 356 ? 8.685 -1.647 1.258 1.00 35.98 356 VAL A CA 1
ATOM 2821 C C . VAL A 1 356 ? 9.225 -0.455 0.477 1.00 41.34 356 VAL A C 1
ATOM 2822 O O . VAL A 1 356 ? 8.680 0.655 0.567 1.00 39.11 356 VAL A O 1
ATOM 2826 N N . ALA A 1 357 ? 10.281 -0.667 -0.319 1.00 43.14 357 ALA A N 1
ATOM 2827 C CA . ALA A 1 357 ? 10.859 0.421 -1.107 1.00 43.93 357 ALA A CA 1
ATOM 2828 C C . ALA A 1 357 ? 9.895 0.864 -2.196 1.00 36.55 357 ALA A C 1
ATOM 2829 O O . ALA A 1 357 ? 9.867 2.034 -2.577 1.00 43.40 357 ALA A O 1
ATOM 2831 N N . GLY A 1 358 ? 9.137 -0.070 -2.750 1.00 37.94 358 GLY A N 1
ATOM 2832 C CA . GLY A 1 358 ? 8.156 0.306 -3.767 1.00 48.90 358 GLY A CA 1
ATOM 2833 C C . GLY A 1 358 ? 6.999 1.141 -3.229 1.00 44.31 358 GLY A C 1
ATOM 2834 O O . GLY A 1 358 ? 6.467 2.016 -3.929 1.00 48.26 358 GLY A O 1
ATOM 2835 N N . ILE A 1 359 ? 6.562 0.862 -2.004 1.00 44.17 359 ILE A N 1
ATOM 2836 C CA . ILE A 1 359 ? 5.500 1.661 -1.392 1.00 39.35 359 ILE A CA 1
ATOM 2837 C C . ILE A 1 359 ? 5.990 3.087 -1.167 1.00 45.86 359 ILE A C 1
ATOM 2838 O O . ILE A 1 359 ? 5.317 4.067 -1.503 1.00 43.80 359 ILE A O 1
ATOM 2843 N N . LEU A 1 360 ? 7.159 3.221 -0.540 1.00 38.34 360 LEU A N 1
ATOM 2844 C CA . LEU A 1 360 ? 7.801 4.517 -0.396 1.00 38.19 360 LEU A CA 1
ATOM 2845 C C . LEU A 1 360 ? 7.939 5.243 -1.727 1.00 46.39 360 LEU A C 1
ATOM 2846 O O . LEU A 1 360 ? 7.622 6.440 -1.829 1.00 43.83 360 LEU A O 1
ATOM 2851 N N . THR A 1 361 ? 8.413 4.541 -2.762 1.00 44.05 361 THR A N 1
ATOM 2852 C CA . THR A 1 361 ? 8.656 5.189 -4.052 1.00 48.69 361 THR A CA 1
ATOM 2853 C C . THR A 1 361 ? 7.344 5.629 -4.677 1.00 52.17 361 THR A C 1
ATOM 2854 O O . THR A 1 361 ? 7.237 6.731 -5.233 1.00 50.40 361 THR A O 1
ATOM 2858 N N . LEU A 1 362 ? 6.319 4.785 -4.583 1.00 46.22 362 LEU A N 1
ATOM 2859 C CA . LEU A 1 362 ? 5.016 5.177 -5.102 1.00 49.03 362 LEU A CA 1
ATOM 2860 C C . LEU A 1 362 ? 4.495 6.412 -4.378 1.00 50.96 362 LEU A C 1
ATOM 2861 O O . LEU A 1 362 ? 3.844 7.276 -4.976 1.00 46.44 362 LEU A O 1
ATOM 2866 N N . GLY A 1 363 ? 4.752 6.525 -3.082 1.00 42.36 363 GLY A N 1
ATOM 2867 C CA . GLY A 1 363 ? 4.277 7.719 -2.416 1.00 47.05 363 GLY A CA 1
ATOM 2868 C C . GLY A 1 363 ? 4.840 8.996 -2.992 1.00 51.48 363 GLY A C 1
ATOM 2869 O O . GLY A 1 363 ? 4.248 10.058 -2.811 1.00 49.61 363 GLY A O 1
ATOM 2870 N N . ASN A 1 364 ? 5.991 8.913 -3.652 1.00 55.96 364 ASN A N 1
ATOM 2871 C CA . ASN A 1 364 ? 6.699 10.040 -4.216 1.00 46.77 364 ASN A CA 1
ATOM 2872 C C . ASN A 1 364 ? 6.299 10.337 -5.645 1.00 43.54 364 ASN A C 1
ATOM 2873 O O . ASN A 1 364 ? 6.766 11.333 -6.203 1.00 52.05 364 ASN A O 1
ATOM 2878 N N . VAL A 1 365 ? 5.440 9.512 -6.238 1.00 51.45 365 VAL A N 1
ATOM 2879 C CA . VAL A 1 365 ? 4.878 9.822 -7.542 1.00 53.08 365 VAL A CA 1
ATOM 2880 C C . VAL A 1 365 ? 3.850 10.930 -7.403 1.00 55.04 365 VAL A C 1
ATOM 2881 O O . VAL A 1 365 ? 2.905 10.814 -6.622 1.00 49.93 365 VAL A O 1
ATOM 2885 N N . ARG A 1 366 ? 4.011 11.993 -8.176 1.00 46.49 366 ARG A N 1
ATOM 2886 C CA . ARG A 1 366 ? 3.084 13.117 -8.143 1.00 61.02 366 ARG A CA 1
ATOM 2887 C C . ARG A 1 366 ? 2.093 13.026 -9.289 1.00 59.42 366 ARG A C 1
ATOM 2888 O O . ARG A 1 366 ? 2.447 12.604 -10.393 1.00 53.55 366 ARG A O 1
ATOM 2896 N N . LEU A 1 367 ? 0.853 13.414 -9.020 1.00 58.42 367 LEU A N 1
ATOM 2897 C CA . LEU A 1 367 ? -0.182 13.470 -10.039 1.00 66.09 367 LEU A CA 1
ATOM 2898 C C . LEU A 1 367 ? -0.562 14.922 -10.297 1.00 61.58 367 LEU A C 1
ATOM 2899 O O . LEU A 1 367 ? -0.362 15.805 -9.445 1.00 60.10 367 LEU A O 1
ATOM 2904 N N . ILE A 1 368 ? -1.186 15.143 -11.459 1.00 66.34 368 ILE A N 1
ATOM 2905 C CA . ILE A 1 368 ? -1.613 16.472 -11.887 1.00 73.51 368 ILE A CA 1
ATOM 2906 C C . ILE A 1 368 ? -3.005 16.407 -12.493 1.00 73.17 368 ILE A C 1
ATOM 2907 O O . ILE A 1 368 ? -3.459 15.344 -12.937 1.00 68.98 368 ILE A O 1
ATOM 2912 N N A GLU A 1 369 ? -3.684 17.563 -12.496 0.50 75.82 369 GLU A N 1
ATOM 2913 N N B GLU A 1 369 ? -3.682 17.567 -12.503 0.50 75.82 369 GLU A N 1
ATOM 2914 C CA A GLU A 1 369 ? -4.952 17.710 -13.206 0.50 77.00 369 GLU A CA 1
ATOM 2915 C CA B GLU A 1 369 ? -4.959 17.729 -13.196 0.50 77.00 369 GLU A CA 1
ATOM 2916 C C A GLU A 1 369 ? -4.664 17.984 -14.676 0.50 76.05 369 GLU A C 1
ATOM 2917 C C B GLU A 1 369 ? -4.690 18.007 -14.673 0.50 76.06 369 GLU A C 1
ATOM 2918 O O A GLU A 1 369 ? -4.002 18.971 -15.008 0.50 77.06 369 GLU A O 1
ATOM 2919 O O B GLU A 1 369 ? -4.057 19.011 -15.010 0.50 77.08 369 GLU A O 1
ATOM 2930 N N . LYS A 1 370 ? -5.144 17.107 -15.551 1.00 76.29 370 LYS A N 1
ATOM 2931 C CA . LYS A 1 370 ? -5.069 17.292 -17.001 1.00 81.47 370 LYS A CA 1
ATOM 2932 C C . LYS A 1 370 ? -6.461 17.709 -17.489 1.00 90.38 370 LYS A C 1
ATOM 2933 O O . LYS A 1 370 ? -7.424 16.939 -17.395 1.00 91.80 370 LYS A O 1
ATOM 2939 N N . GLN A 1 371 ? -6.577 18.936 -17.984 1.00 100.43 371 GLN A N 1
ATOM 2940 C CA . GLN A 1 371 ? -7.842 19.475 -18.470 1.00 105.64 371 GLN A CA 1
ATOM 2941 C C . GLN A 1 371 ? -7.750 19.686 -19.975 1.00 108.72 371 GLN A C 1
ATOM 2942 O O . GLN A 1 371 ? -6.806 20.325 -20.457 1.00 105.88 371 GLN A O 1
ATOM 2948 N N . GLU A 1 372 ? -8.712 19.119 -20.709 1.00 110.52 372 GLU A N 1
ATOM 2949 C CA . GLU A 1 372 ? -8.757 19.211 -22.168 1.00 109.46 372 GLU A CA 1
ATOM 2950 C C . GLU A 1 372 ? -10.162 19.567 -22.627 1.00 93.54 372 GLU A C 1
ATOM 2951 O O . GLU A 1 372 ? -11.127 18.931 -22.196 1.00 91.55 372 GLU A O 1
ATOM 2957 N N . SER A 1 376 ? -13.769 16.145 -19.404 1.00 82.11 376 SER A N 1
ATOM 2958 C CA . SER A 1 376 ? -13.768 16.534 -17.996 1.00 92.45 376 SER A CA 1
ATOM 2959 C C . SER A 1 376 ? -12.371 16.486 -17.333 1.00 103.24 376 SER A C 1
ATOM 2960 O O . SER A 1 376 ? -11.406 15.953 -17.908 1.00 83.52 376 SER A O 1
ATOM 2963 N N . ASP A 1 377 ? -12.294 17.059 -16.121 1.00 89.31 377 ASP A N 1
ATOM 2964 C CA . ASP A 1 377 ? -11.075 17.068 -15.313 1.00 89.61 377 ASP A CA 1
ATOM 2965 C C . ASP A 1 377 ? -10.540 15.654 -15.131 1.00 87.73 377 ASP A C 1
ATOM 2966 O O . ASP A 1 377 ? -11.213 14.794 -14.546 1.00 82.55 377 ASP A O 1
ATOM 2971 N N . ALA A 1 378 ? -9.330 15.409 -15.630 1.00 83.39 378 ALA A N 1
ATOM 2972 C CA . ALA A 1 378 ? -8.707 14.098 -15.509 1.00 76.68 378 ALA A CA 1
ATOM 2973 C C . ALA A 1 378 ? -7.383 14.182 -14.758 1.00 77.56 378 ALA A C 1
ATOM 2974 O O . ALA A 1 378 ? -6.754 15.237 -14.645 1.00 78.11 378 ALA A O 1
ATOM 2976 N N . ALA A 1 379 ? -6.966 13.047 -14.229 1.00 70.81 379 ALA A N 1
ATOM 2977 C CA . ALA A 1 379 ? -5.691 12.957 -13.547 1.00 66.68 379 ALA A CA 1
ATOM 2978 C C . ALA A 1 379 ? -4.646 12.336 -14.467 1.00 60.32 379 ALA A C 1
ATOM 2979 O O . ALA A 1 379 ? -4.963 11.587 -15.401 1.00 56.46 379 ALA A O 1
ATOM 2981 N N . ALA A 1 380 ? -3.393 12.677 -14.203 1.00 57.75 380 ALA A N 1
ATOM 2982 C CA . ALA A 1 380 ? -2.287 12.081 -14.924 1.00 62.71 380 ALA A CA 1
ATOM 2983 C C . ALA A 1 380 ? -1.069 12.052 -14.018 1.00 56.83 380 ALA A C 1
ATOM 2984 O O . ALA A 1 380 ? -0.945 12.840 -13.071 1.00 57.58 380 ALA A O 1
ATOM 2986 N N . ILE A 1 381 ? -0.182 11.119 -14.309 1.00 59.38 381 ILE A N 1
ATOM 2987 C CA . ILE A 1 381 ? 1.116 11.085 -13.648 1.00 65.08 381 ILE A CA 1
ATOM 2988 C C . ILE A 1 381 ? 1.989 12.167 -14.278 1.00 57.88 381 ILE A C 1
ATOM 2989 O O . ILE A 1 381 ? 2.193 12.173 -15.495 1.00 62.06 381 ILE A O 1
ATOM 2994 N N . MET A 1 382 ? 2.471 13.102 -13.459 1.00 56.72 382 MET A N 1
ATOM 2995 C CA . MET A 1 382 ? 3.479 14.054 -13.890 1.00 62.33 382 MET A CA 1
ATOM 2996 C C . MET A 1 382 ? 4.551 13.350 -14.714 1.00 70.18 382 MET A C 1
ATOM 2997 O O . MET A 1 382 ? 5.097 12.324 -14.292 1.00 59.59 382 MET A O 1
ATOM 3002 N N . ASP A 1 383 ? 4.830 13.884 -15.911 1.00 72.47 383 ASP A N 1
ATOM 3003 C CA . ASP A 1 383 ? 5.716 13.172 -16.827 1.00 69.31 383 ASP A CA 1
ATOM 3004 C C . ASP A 1 383 ? 7.103 13.046 -16.244 1.00 55.03 383 ASP A C 1
ATOM 3005 O O . ASP A 1 383 ? 7.832 12.101 -16.563 1.00 68.46 383 ASP A O 1
ATOM 3010 N N . GLU A 1 384 ? 7.487 14.001 -15.399 1.00 63.49 384 GLU A N 1
ATOM 3011 C CA . GLU A 1 384 ? 8.776 13.933 -14.731 1.00 62.99 384 GLU A CA 1
ATOM 3012 C C . GLU A 1 384 ? 8.871 12.706 -13.822 1.00 73.62 384 GLU A C 1
ATOM 3013 O O . GLU A 1 384 ? 9.977 12.216 -13.535 1.00 69.20 384 GLU A O 1
ATOM 3019 N N . ASP A 1 385 ? 7.731 12.186 -13.370 1.00 67.99 385 ASP A N 1
ATOM 3020 C CA . ASP A 1 385 ? 7.732 11.131 -12.368 1.00 62.17 385 ASP A CA 1
ATOM 3021 C C . ASP A 1 385 ? 7.350 9.786 -12.944 1.00 58.72 385 ASP A C 1
ATOM 3022 O O . ASP A 1 385 ? 7.126 8.837 -12.185 1.00 66.39 385 ASP A O 1
ATOM 3027 N N . MET A 1 386 ? 7.263 9.665 -14.263 1.00 54.65 386 MET A N 1
ATOM 3028 C CA . MET A 1 386 ? 6.790 8.400 -14.812 1.00 61.26 386 MET A CA 1
ATOM 3029 C C . MET A 1 386 ? 7.793 7.272 -14.572 1.00 60.27 386 MET A C 1
ATOM 3030 O O . MET A 1 386 ? 7.412 6.094 -14.472 1.00 55.92 386 MET A O 1
ATOM 3035 N N . GLY A 1 387 ? 9.067 7.603 -14.505 1.00 56.17 387 GLY A N 1
ATOM 3036 C CA . GLY A 1 387 ? 10.072 6.607 -14.260 1.00 58.72 387 GLY A CA 1
ATOM 3037 C C . GLY A 1 387 ? 10.011 6.187 -12.812 1.00 45.63 387 GLY A C 1
ATOM 3038 O O . GLY A 1 387 ? 10.258 5.029 -12.510 1.00 49.24 387 GLY A O 1
ATOM 3039 N N . VAL A 1 388 ? 9.757 7.148 -11.922 1.00 52.80 388 VAL A N 1
ATOM 3040 C CA . VAL A 1 388 ? 9.605 6.851 -10.506 1.00 53.99 388 VAL A CA 1
ATOM 3041 C C . VAL A 1 388 ? 8.433 5.921 -10.318 1.00 51.12 388 VAL A C 1
ATOM 3042 O O . VAL A 1 388 ? 8.497 4.975 -9.541 1.00 45.91 388 VAL A O 1
ATOM 3046 N N . PHE A 1 389 ? 7.331 6.189 -11.029 1.00 56.91 389 PHE A N 1
ATOM 3047 C CA . PHE A 1 389 ? 6.188 5.285 -10.992 1.00 45.08 389 PHE A CA 1
ATOM 3048 C C . PHE A 1 389 ? 6.567 3.894 -11.463 1.00 46.75 389 PHE A C 1
ATOM 3049 O O . PHE A 1 389 ? 6.227 2.893 -10.819 1.00 48.79 389 PHE A O 1
ATOM 3057 N N . ASN A 1 390 ? 7.247 3.792 -12.604 1.00 53.54 390 ASN A N 1
ATOM 3058 C CA . ASN A 1 390 ? 7.590 2.467 -13.123 1.00 48.94 390 ASN A CA 1
ATOM 3059 C C . ASN A 1 390 ? 8.491 1.696 -12.151 1.00 42.28 390 ASN A C 1
ATOM 3060 O O . ASN A 1 390 ? 8.347 0.476 -11.989 1.00 51.44 390 ASN A O 1
ATOM 3065 N N . LYS A 1 391 ? 9.477 2.369 -11.557 1.00 41.28 391 LYS A N 1
ATOM 3066 C CA . LYS A 1 391 ? 10.345 1.708 -10.582 1.00 51.24 391 LYS A CA 1
ATOM 3067 C C . LYS A 1 391 ? 9.548 1.265 -9.357 1.00 44.14 391 LYS A C 1
ATOM 3068 O O . LYS A 1 391 ? 9.788 0.189 -8.798 1.00 53.35 391 LYS A O 1
ATOM 3074 N N . ALA A 1 392 ? 8.603 2.088 -8.920 1.00 46.14 392 ALA A N 1
ATOM 3075 C CA . ALA A 1 392 ? 7.764 1.698 -7.792 1.00 48.25 392 ALA A CA 1
ATOM 3076 C C . ALA A 1 392 ? 7.047 0.387 -8.075 1.00 45.40 392 ALA A C 1
ATOM 3077 O O . ALA A 1 392 ? 7.076 -0.527 -7.248 1.00 52.62 392 ALA A O 1
ATOM 3079 N N . CYS A 1 393 ? 6.418 0.263 -9.263 1.00 47.67 393 CYS A N 1
ATOM 3080 C CA . CYS A 1 393 ? 5.705 -0.977 -9.595 1.00 46.47 393 CYS A CA 1
ATOM 3081 C C . CYS A 1 393 ? 6.648 -2.156 -9.819 1.00 55.76 393 CYS A C 1
ATOM 3082 O O . CYS A 1 393 ? 6.307 -3.307 -9.479 1.00 50.03 393 CYS A O 1
ATOM 3085 N N . GLU A 1 394 ? 7.827 -1.907 -10.389 1.00 47.05 394 GLU A N 1
ATOM 3086 C CA . GLU A 1 394 ? 8.813 -2.973 -10.464 1.00 49.62 394 GLU A CA 1
ATOM 3087 C C . GLU A 1 394 ? 9.215 -3.456 -9.073 1.00 47.27 394 GLU A C 1
ATOM 3088 O O . GLU A 1 394 ? 9.394 -4.665 -8.849 1.00 51.59 394 GLU A O 1
ATOM 3094 N N . LEU A 1 395 ? 9.399 -2.520 -8.131 1.00 52.37 395 LEU A N 1
ATOM 3095 C CA . LEU A 1 395 ? 9.832 -2.904 -6.795 1.00 41.92 395 LEU A CA 1
ATOM 3096 C C . LEU A 1 395 ? 8.773 -3.753 -6.137 1.00 45.87 395 LEU A C 1
ATOM 3097 O O . LEU A 1 395 ? 9.101 -4.626 -5.332 1.00 44.86 395 LEU A O 1
ATOM 3102 N N . MET A 1 396 ? 7.506 -3.534 -6.485 1.00 42.09 396 MET A N 1
ATOM 3103 C CA . MET A 1 396 ? 6.370 -4.281 -5.951 1.00 39.69 396 MET A CA 1
ATOM 3104 C C . MET A 1 396 ? 6.008 -5.470 -6.802 1.00 48.26 396 MET A C 1
ATOM 3105 O O . MET A 1 396 ? 5.054 -6.177 -6.473 1.00 48.77 396 MET A O 1
ATOM 3110 N N . TYR A 1 397 ? 6.779 -5.752 -7.857 1.00 44.57 397 TYR A N 1
ATOM 3111 C CA . TYR A 1 397 ? 6.469 -6.860 -8.748 1.00 47.03 397 TYR A CA 1
ATOM 3112 C C . TYR A 1 397 ? 5.063 -6.724 -9.282 1.00 43.76 397 TYR A C 1
ATOM 3113 O O . TYR A 1 397 ? 4.319 -7.700 -9.335 1.00 48.64 397 TYR A O 1
ATOM 3122 N N . LEU A 1 398 ? 4.701 -5.510 -9.680 1.00 47.22 398 LEU A N 1
ATOM 3123 C CA . LEU A 1 398 ? 3.376 -5.220 -10.196 1.00 47.34 398 LEU A CA 1
ATOM 3124 C C . LEU A 1 398 ? 3.448 -4.756 -11.648 1.00 51.47 398 LEU A C 1
ATOM 3125 O O . LEU A 1 398 ? 4.407 -4.108 -12.059 1.00 46.18 398 LEU A O 1
ATOM 3130 N N . ASP A 1 399 ? 2.396 -5.035 -12.406 1.00 56.20 399 ASP A N 1
ATOM 3131 C CA . ASP A 1 399 ? 2.335 -4.621 -13.808 1.00 52.80 399 ASP A CA 1
ATOM 3132 C C . ASP A 1 399 ? 2.158 -3.118 -13.939 1.00 44.18 399 ASP A C 1
ATOM 3133 O O . ASP A 1 399 ? 1.079 -2.606 -13.599 1.00 54.90 399 ASP A O 1
ATOM 3138 N N . PRO A 1 400 ? 3.151 -2.375 -14.431 1.00 46.50 400 PRO A N 1
ATOM 3139 C CA . PRO A 1 400 ? 3.046 -0.904 -14.350 1.00 51.65 400 PRO A CA 1
ATOM 3140 C C . PRO A 1 400 ? 1.881 -0.332 -15.143 1.00 57.07 400 PRO A C 1
ATOM 3141 O O . PRO A 1 400 ? 1.234 0.625 -14.688 1.00 55.86 400 PRO A O 1
ATOM 3145 N N A GLU A 1 401 ? 1.578 -0.884 -16.321 0.45 56.35 401 GLU A N 1
ATOM 3146 N N B GLU A 1 401 ? 1.592 -0.894 -16.322 0.55 56.35 401 GLU A N 1
ATOM 3147 C CA A GLU A 1 401 ? 0.510 -0.294 -17.119 0.45 60.29 401 GLU A CA 1
ATOM 3148 C CA B GLU A 1 401 ? 0.524 -0.343 -17.151 0.55 60.36 401 GLU A CA 1
ATOM 3149 C C A GLU A 1 401 ? -0.858 -0.597 -16.516 0.45 58.05 401 GLU A C 1
ATOM 3150 C C B GLU A 1 401 ? -0.844 -0.607 -16.526 0.55 58.08 401 GLU A C 1
ATOM 3151 O O A GLU A 1 401 ? -1.748 0.264 -16.524 0.45 55.54 401 GLU A O 1
ATOM 3152 O O B GLU A 1 401 ? -1.715 0.274 -16.527 0.55 55.53 401 GLU A O 1
ATOM 3163 N N . LEU A 1 402 ? -1.044 -1.809 -15.975 1.00 55.34 402 LEU A N 1
ATOM 3164 C CA . LEU A 1 402 ? -2.339 -2.137 -15.386 1.00 52.38 402 LEU A CA 1
ATOM 3165 C C . LEU A 1 402 ? -2.571 -1.357 -14.098 1.00 50.81 402 LEU A C 1
ATOM 3166 O O . LEU A 1 402 ? -3.690 -0.893 -13.834 1.00 55.32 402 LEU A O 1
ATOM 3171 N N . ILE A 1 403 ? -1.531 -1.192 -13.280 1.00 50.02 403 ILE A N 1
ATOM 3172 C CA . ILE A 1 403 ? -1.659 -0.359 -12.080 1.00 51.73 403 ILE A CA 1
ATOM 3173 C C . ILE A 1 403 ? -1.969 1.083 -12.456 1.00 53.22 403 ILE A C 1
ATOM 3174 O O . ILE A 1 403 ? -2.760 1.754 -11.790 1.00 60.21 403 ILE A O 1
ATOM 3179 N N . LYS A 1 404 ? -1.334 1.597 -13.509 1.00 56.81 404 LYS A N 1
ATOM 3180 C CA . LYS A 1 404 ? -1.667 2.933 -13.999 1.00 53.87 404 LYS A CA 1
ATOM 3181 C C . LYS A 1 404 ? -3.160 3.054 -14.333 1.00 51.87 404 LYS A C 1
ATOM 3182 O O . LYS A 1 404 ? -3.828 4.024 -13.948 1.00 48.87 404 LYS A O 1
ATOM 3188 N N . ARG A 1 405 ? -3.695 2.105 -15.099 1.00 56.43 405 ARG A N 1
ATOM 3189 C CA . ARG A 1 405 ? -5.083 2.252 -15.539 1.00 54.13 405 ARG A CA 1
ATOM 3190 C C . ARG A 1 405 ? -6.022 2.264 -14.342 1.00 58.86 405 ARG A C 1
ATOM 3191 O O . ARG A 1 405 ? -6.976 3.040 -14.301 1.00 58.30 405 ARG A O 1
ATOM 3199 N N . GLU A 1 406 ? -5.711 1.480 -13.311 1.00 58.38 406 GLU A N 1
ATOM 3200 C CA . GLU A 1 406 ? -6.588 1.440 -12.147 1.00 53.98 406 GLU A CA 1
ATOM 3201 C C . GLU A 1 406 ? -6.560 2.743 -11.366 1.00 60.14 406 GLU A C 1
ATOM 3202 O O . GLU A 1 406 ? -7.548 3.105 -10.708 1.00 54.09 406 GLU A O 1
ATOM 3208 N N . ILE A 1 407 ? -5.445 3.462 -11.399 1.00 53.79 407 ILE A N 1
ATOM 3209 C CA . ILE A 1 407 ? -5.402 4.720 -10.663 1.00 45.47 407 ILE A CA 1
ATOM 3210 C C . ILE A 1 407 ? -5.994 5.873 -11.443 1.00 54.88 407 ILE A C 1
ATOM 3211 O O . ILE A 1 407 ? -6.433 6.857 -10.832 1.00 53.66 407 ILE A O 1
ATOM 3216 N N . LEU A 1 408 ? -6.011 5.783 -12.777 1.00 56.11 408 LEU A N 1
ATOM 3217 C CA . LEU A 1 408 ? -6.438 6.883 -13.640 1.00 60.24 408 LEU A CA 1
ATOM 3218 C C . LEU A 1 408 ? -7.780 6.661 -14.324 1.00 53.62 408 LEU A C 1
ATOM 3219 O O . LEU A 1 408 ? -8.508 7.628 -14.553 1.00 56.34 408 LEU A O 1
ATOM 3224 N N . ILE A 1 409 ? -8.130 5.421 -14.651 1.00 60.55 409 ILE A N 1
ATOM 3225 C CA . ILE A 1 409 ? -9.344 5.115 -15.401 1.00 56.89 409 ILE A CA 1
ATOM 3226 C C . ILE A 1 409 ? -10.439 4.653 -14.443 1.00 59.75 409 ILE A C 1
ATOM 3227 O O . ILE A 1 409 ? -10.237 3.760 -13.613 1.00 59.35 409 ILE A O 1
ATOM 3232 N N . LYS A 1 410 ? -11.598 5.277 -14.560 1.00 66.54 410 LYS A N 1
ATOM 3233 C CA . LYS A 1 410 ? -12.765 5.029 -13.727 1.00 65.96 410 LYS A CA 1
ATOM 3234 C C . LYS A 1 410 ? -13.805 4.300 -14.564 1.00 65.76 410 LYS A C 1
ATOM 3235 O O . LYS A 1 410 ? -13.877 4.477 -15.781 1.00 73.06 410 LYS A O 1
ATOM 3241 N N . VAL A 1 411 ? -14.605 3.468 -13.917 1.00 62.81 411 VAL A N 1
ATOM 3242 C CA . VAL A 1 411 ? -15.772 2.897 -14.564 1.00 60.41 411 VAL A CA 1
ATOM 3243 C C . VAL A 1 411 ? -16.979 3.155 -13.676 1.00 62.25 411 VAL A C 1
ATOM 3244 O O . VAL A 1 411 ? -17.036 2.670 -12.544 1.00 66.94 411 VAL A O 1
ATOM 3248 N N . THR A 1 412 ? -17.917 3.952 -14.164 1.00 65.78 412 THR A N 1
ATOM 3249 C CA . THR A 1 412 ? -19.126 4.279 -13.433 1.00 61.37 412 THR A CA 1
ATOM 3250 C C . THR A 1 412 ? -20.286 3.566 -14.106 1.00 61.80 412 THR A C 1
ATOM 3251 O O . THR A 1 412 ? -20.234 3.254 -15.294 1.00 67.44 412 THR A O 1
ATOM 3255 N N . VAL A 1 413 ? -21.334 3.311 -13.336 1.00 60.30 413 VAL A N 1
ATOM 3256 C CA . VAL A 1 413 ? -22.576 2.737 -13.836 1.00 65.57 413 VAL A CA 1
ATOM 3257 C C . VAL A 1 413 ? -23.632 3.826 -13.761 1.00 66.92 413 VAL A C 1
ATOM 3258 O O . VAL A 1 413 ? -23.980 4.287 -12.663 1.00 64.57 413 VAL A O 1
ATOM 3262 N N . ALA A 1 414 ? -24.142 4.234 -14.921 1.00 67.03 414 ALA A N 1
ATOM 3263 C CA . ALA A 1 414 ? -25.223 5.204 -15.025 1.00 61.88 414 ALA A CA 1
ATOM 3264 C C . ALA A 1 414 ? -26.346 4.574 -15.836 1.00 71.16 414 ALA A C 1
ATOM 3265 O O . ALA A 1 414 ? -26.093 3.935 -16.868 1.00 62.21 414 ALA A O 1
ATOM 3267 N N . GLY A 1 415 ? -27.589 4.815 -15.412 1.00 74.23 415 GLY A N 1
ATOM 3268 C CA . GLY A 1 415 ? -28.703 4.016 -15.895 1.00 65.85 415 GLY A CA 1
ATOM 3269 C C . GLY A 1 415 ? -28.380 2.589 -15.475 1.00 84.86 415 GLY A C 1
ATOM 3270 O O . GLY A 1 415 ? -28.235 2.277 -14.276 1.00 88.68 415 GLY A O 1
ATOM 3271 N N . GLY A 1 416 ? -28.213 1.714 -16.452 1.00 70.98 416 GLY A N 1
ATOM 3272 C CA . GLY A 1 416 ? -27.656 0.416 -16.126 1.00 80.37 416 GLY A CA 1
ATOM 3273 C C . GLY A 1 416 ? -26.477 0.092 -17.009 1.00 76.32 416 GLY A C 1
ATOM 3274 O O . GLY A 1 416 ? -26.229 -1.076 -17.333 1.00 82.96 416 GLY A O 1
ATOM 3275 N N . THR A 1 417 ? -25.753 1.130 -17.425 1.00 78.29 417 THR A N 1
ATOM 3276 C CA . THR A 1 417 ? -24.660 0.977 -18.372 1.00 73.58 417 THR A CA 1
ATOM 3277 C C . THR A 1 417 ? -23.338 1.368 -17.724 1.00 65.02 417 THR A C 1
ATOM 3278 O O . THR A 1 417 ? -23.266 2.334 -16.953 1.00 62.83 417 THR A O 1
ATOM 3282 N N . LYS A 1 418 ? -22.314 0.580 -18.039 1.00 72.31 418 LYS A N 1
ATOM 3283 C CA . LYS A 1 418 ? -20.940 0.842 -17.651 1.00 62.05 418 LYS A CA 1
ATOM 3284 C C . LYS A 1 418 ? -20.349 1.895 -18.589 1.00 66.30 418 LYS A C 1
ATOM 3285 O O . LYS A 1 418 ? -20.365 1.739 -19.820 1.00 72.01 418 LYS A O 1
ATOM 3291 N N . ILE A 1 419 ? -19.829 2.968 -18.008 1.00 59.05 419 ILE A N 1
ATOM 3292 C CA . ILE A 1 419 ? -19.323 4.110 -18.740 1.00 65.61 419 ILE A CA 1
ATOM 3293 C C . ILE A 1 419 ? -17.896 4.322 -18.290 1.00 62.27 419 ILE A C 1
ATOM 3294 O O . ILE A 1 419 ? -17.650 4.591 -17.110 1.00 60.49 419 ILE A O 1
ATOM 3299 N N . GLU A 1 420 ? -16.951 4.182 -19.205 1.00 66.13 420 GLU A N 1
ATOM 3300 C CA . GLU A 1 420 ? -15.571 4.469 -18.854 1.00 65.72 420 GLU A CA 1
ATOM 3301 C C . GLU A 1 420 ? -15.382 5.979 -18.735 1.00 60.54 420 GLU A C 1
ATOM 3302 O O . GLU A 1 420 ? -15.967 6.766 -19.485 1.00 77.27 420 GLU A O 1
ATOM 3308 N N . GLY A 1 421 ? -14.610 6.382 -17.744 1.00 61.37 421 GLY A N 1
ATOM 3309 C CA . GLY A 1 421 ? -14.288 7.774 -17.515 1.00 61.20 421 GLY A CA 1
ATOM 3310 C C . GLY A 1 421 ? -12.878 7.898 -16.955 1.00 62.53 421 GLY A C 1
ATOM 3311 O O . GLY A 1 421 ? -12.048 6.992 -17.107 1.00 60.88 421 GLY A O 1
ATOM 3312 N N . ARG A 1 422 ? -12.598 8.996 -16.266 1.00 60.16 422 ARG A N 1
ATOM 3313 C CA . ARG A 1 422 ? -11.268 9.259 -15.743 1.00 59.93 422 ARG A CA 1
ATOM 3314 C C . ARG A 1 422 ? -11.430 9.778 -14.319 1.00 62.99 422 ARG A C 1
ATOM 3315 O O . ARG A 1 422 ? -12.299 10.613 -14.059 1.00 60.81 422 ARG A O 1
ATOM 3323 N N . TRP A 1 423 ? -10.656 9.213 -13.388 1.00 58.60 423 TRP A N 1
ATOM 3324 C CA . TRP A 1 423 ? -10.550 9.775 -12.047 1.00 62.77 423 TRP A CA 1
ATOM 3325 C C . TRP A 1 423 ? -9.936 11.166 -12.120 1.00 55.70 423 TRP A C 1
ATOM 3326 O O . TRP A 1 423 ? -8.989 11.406 -12.873 1.00 57.81 423 TRP A O 1
ATOM 3337 N N . ASN A 1 424 ? -10.484 12.094 -11.347 1.00 60.11 424 ASN A N 1
ATOM 3338 C CA . ASN A 1 424 ? -9.832 13.385 -11.230 1.00 63.48 424 ASN A CA 1
ATOM 3339 C C . ASN A 1 424 ? -8.616 13.252 -10.304 1.00 61.10 424 ASN A C 1
ATOM 3340 O O . ASN A 1 424 ? -8.356 12.197 -9.723 1.00 65.76 424 ASN A O 1
ATOM 3345 N N . LYS A 1 425 ? -7.855 14.335 -10.158 1.00 63.01 425 LYS A N 1
ATOM 3346 C CA . LYS A 1 425 ? -6.650 14.290 -9.341 1.00 66.40 425 LYS A CA 1
ATOM 3347 C C . LYS A 1 425 ? -6.961 13.784 -7.937 1.00 59.63 425 LYS A C 1
ATOM 3348 O O . LYS A 1 425 ? -6.345 12.826 -7.470 1.00 66.92 425 LYS A O 1
ATOM 3354 N N . ASN A 1 426 ? -7.898 14.424 -7.237 1.00 62.48 426 ASN A N 1
ATOM 3355 C CA . ASN A 1 426 ? -8.121 14.086 -5.833 1.00 63.35 426 ASN A CA 1
ATOM 3356 C C . ASN A 1 426 ? -8.445 12.606 -5.673 1.00 59.04 426 ASN A C 1
ATOM 3357 O O . ASN A 1 426 ? -7.840 11.902 -4.852 1.00 66.10 426 ASN A O 1
ATOM 3362 N N . ASP A 1 427 ? -9.385 12.104 -6.471 1.00 53.24 427 ASP A N 1
ATOM 3363 C CA . ASP A 1 427 ? -9.744 10.697 -6.365 1.00 55.15 427 ASP A CA 1
ATOM 3364 C C . ASP A 1 427 ? -8.568 9.802 -6.751 1.00 58.19 427 ASP A C 1
ATOM 3365 O O . ASP A 1 427 ? -8.358 8.749 -6.141 1.00 56.46 427 ASP A O 1
ATOM 3370 N N . ALA A 1 428 ? -7.788 10.180 -7.768 1.00 56.45 428 ALA A N 1
ATOM 3371 C CA . ALA A 1 428 ? -6.684 9.311 -8.161 1.00 56.22 428 ALA A CA 1
ATOM 3372 C C . ALA A 1 428 ? -5.627 9.265 -7.070 1.00 59.48 428 ALA A C 1
ATOM 3373 O O . ALA A 1 428 ? -4.977 8.226 -6.891 1.00 54.10 428 ALA A O 1
ATOM 3375 N N . GLU A 1 429 ? -5.455 10.362 -6.317 1.00 51.86 429 GLU A N 1
ATOM 3376 C CA . GLU A 1 429 ? -4.517 10.336 -5.201 1.00 51.73 429 GLU A CA 1
ATOM 3377 C C . GLU A 1 429 ? -4.994 9.376 -4.125 1.00 55.90 429 GLU A C 1
ATOM 3378 O O . GLU A 1 429 ? -4.191 8.648 -3.522 1.00 52.62 429 GLU A O 1
ATOM 3384 N N . VAL A 1 430 ? -6.297 9.401 -3.844 1.00 52.18 430 VAL A N 1
ATOM 3385 C CA . VAL A 1 430 ? -6.867 8.490 -2.861 1.00 51.86 430 VAL A CA 1
ATOM 3386 C C . VAL A 1 430 ? -6.581 7.050 -3.258 1.00 54.46 430 VAL A C 1
ATOM 3387 O O . VAL A 1 430 ? -6.316 6.201 -2.406 1.00 50.56 430 VAL A O 1
ATOM 3391 N N . LEU A 1 431 ? -6.648 6.754 -4.557 1.00 50.43 431 LEU A N 1
ATOM 3392 C CA . LEU A 1 431 ? -6.451 5.397 -5.023 1.00 47.97 431 LEU A CA 1
ATOM 3393 C C . LEU A 1 431 ? -4.997 4.998 -4.921 1.00 51.64 431 LEU A C 1
ATOM 3394 O O . LEU A 1 431 ? -4.687 3.869 -4.533 1.00 53.95 431 LEU A O 1
ATOM 3399 N N . LYS A 1 432 ? -4.097 5.896 -5.311 1.00 46.52 432 LYS A N 1
ATOM 3400 C CA . LYS A 1 432 ? -2.671 5.671 -5.133 1.00 42.46 432 LYS A CA 1
ATOM 3401 C C . LYS A 1 432 ? -2.368 5.448 -3.663 1.00 47.25 432 LYS A C 1
ATOM 3402 O O . LYS A 1 432 ? -1.655 4.511 -3.305 1.00 47.77 432 LYS A O 1
ATOM 3408 N N . SER A 1 433 ? -2.952 6.273 -2.798 1.00 42.33 433 SER A N 1
ATOM 3409 C CA . SER A 1 433 ? -2.739 6.128 -1.364 1.00 52.83 433 SER A CA 1
ATOM 3410 C C . SER A 1 433 ? -3.296 4.818 -0.855 1.00 45.72 433 SER A C 1
ATOM 3411 O O . SER A 1 433 ? -2.667 4.146 -0.040 1.00 48.58 433 SER A O 1
ATOM 3414 N N . SER A 1 434 ? -4.465 4.420 -1.325 1.00 47.72 434 SER A N 1
ATOM 3415 C CA . SER A 1 434 ? -5.016 3.187 -0.768 1.00 52.74 434 SER A CA 1
ATOM 3416 C C . SER A 1 434 ? -4.198 1.974 -1.205 1.00 45.87 434 SER A C 1
ATOM 3417 O O . SER A 1 434 ? -4.105 0.973 -0.472 1.00 53.53 434 SER A O 1
ATOM 3420 N N . LEU A 1 435 ? -3.597 2.026 -2.394 1.00 45.95 435 LEU A N 1
ATOM 3421 C CA . LEU A 1 435 ? -2.681 0.956 -2.798 1.00 49.30 435 LEU A CA 1
ATOM 3422 C C . LEU A 1 435 ? -1.471 0.882 -1.849 1.00 48.43 435 LEU A C 1
ATOM 3423 O O . LEU A 1 435 ? -1.098 -0.197 -1.356 1.00 49.86 435 LEU A O 1
ATOM 3428 N N . CYS A 1 436 ? -0.855 2.027 -1.552 1.00 44.13 436 CYS A N 1
ATOM 3429 C CA . CYS A 1 436 ? 0.227 2.025 -0.579 1.00 41.39 436 CYS A CA 1
ATOM 3430 C C . CYS A 1 436 ? -0.221 1.390 0.741 1.00 44.44 436 CYS A C 1
ATOM 3431 O O . CYS A 1 436 ? 0.442 0.509 1.271 1.00 45.16 436 CYS A O 1
ATOM 3434 N N . LYS A 1 437 ? -1.336 1.844 1.302 1.00 48.34 437 LYS A N 1
ATOM 3435 C CA . LYS A 1 437 ? -1.776 1.303 2.583 1.00 48.90 437 LYS A CA 1
ATOM 3436 C C . LYS A 1 437 ? -2.051 -0.197 2.501 1.00 45.93 437 LYS A C 1
ATOM 3437 O O . LYS A 1 437 ? -1.662 -0.965 3.391 1.00 45.65 437 LYS A O 1
ATOM 3443 N N . ALA A 1 438 ? -2.754 -0.625 1.465 1.00 47.94 438 ALA A N 1
ATOM 3444 C CA . ALA A 1 438 ? -3.142 -2.032 1.371 1.00 41.25 438 ALA A CA 1
ATOM 3445 C C . ALA A 1 438 ? -1.932 -2.933 1.180 1.00 41.68 438 ALA A C 1
ATOM 3446 O O . ALA A 1 438 ? -1.887 -4.045 1.694 1.00 38.95 438 ALA A O 1
ATOM 3448 N N . MET A 1 439 ? -0.954 -2.489 0.405 1.00 43.30 439 MET A N 1
ATOM 3449 C CA . MET A 1 439 ? 0.216 -3.332 0.195 1.00 37.64 439 MET A CA 1
ATOM 3450 C C . MET A 1 439 ? 0.983 -3.479 1.504 1.00 49.74 439 MET A C 1
ATOM 3451 O O . MET A 1 439 ? 1.488 -4.558 1.804 1.00 41.80 439 MET A O 1
ATOM 3456 N N . TYR A 1 440 ? 1.082 -2.392 2.298 1.00 41.44 440 TYR A N 1
ATOM 3457 C CA . TYR A 1 440 ? 1.812 -2.455 3.563 1.00 42.31 440 TYR A CA 1
ATOM 3458 C C . TYR A 1 440 ? 1.103 -3.344 4.564 1.00 41.35 440 TYR A C 1
ATOM 3459 O O . TYR A 1 440 ? 1.700 -4.267 5.132 1.00 38.14 440 TYR A O 1
ATOM 3468 N N . GLU A 1 441 ? -0.178 -3.101 4.778 1.00 40.05 441 GLU A N 1
ATOM 3469 C CA . GLU A 1 441 ? -0.950 -3.965 5.672 1.00 46.60 441 GLU A CA 1
ATOM 3470 C C . GLU A 1 441 ? -0.863 -5.438 5.266 1.00 41.67 441 GLU A C 1
ATOM 3471 O O . GLU A 1 441 ? -0.611 -6.297 6.113 1.00 41.53 441 GLU A O 1
ATOM 3477 N N . LYS A 1 442 ? -1.116 -5.765 3.992 1.00 38.72 442 LYS A N 1
ATOM 3478 C CA . LYS A 1 442 ? -1.072 -7.180 3.621 1.00 36.94 442 LYS A CA 1
ATOM 3479 C C . LYS A 1 442 ? 0.332 -7.749 3.766 1.00 41.97 442 LYS A C 1
ATOM 3480 O O . LYS A 1 442 ? 0.483 -8.958 3.973 1.00 38.71 442 LYS A O 1
ATOM 3486 N N . LEU A 1 443 ? 1.376 -6.927 3.609 1.00 38.97 443 LEU A N 1
ATOM 3487 C CA . LEU A 1 443 ? 2.734 -7.446 3.794 1.00 40.19 443 LEU A CA 1
ATOM 3488 C C . LEU A 1 443 ? 2.982 -7.770 5.268 1.00 40.01 443 LEU A C 1
ATOM 3489 O O . LEU A 1 443 ? 3.515 -8.824 5.605 1.00 41.87 443 LEU A O 1
ATOM 3494 N N . PHE A 1 444 ? 2.589 -6.882 6.171 1.00 37.49 444 PHE A N 1
ATOM 3495 C CA . PHE A 1 444 ? 2.602 -7.203 7.606 1.00 33.33 444 PHE A CA 1
ATOM 3496 C C . PHE A 1 444 ? 1.880 -8.521 7.906 1.00 41.95 444 PHE A C 1
ATOM 3497 O O . PHE A 1 444 ? 2.434 -9.429 8.541 1.00 37.04 444 PHE A O 1
ATOM 3505 N N . LEU A 1 445 ? 0.622 -8.622 7.481 1.00 37.23 445 LEU A N 1
ATOM 3506 C CA . LEU A 1 445 ? -0.135 -9.838 7.732 1.00 41.06 445 LEU A CA 1
ATOM 3507 C C . LEU A 1 445 ? 0.475 -11.043 7.032 1.00 41.44 445 LEU A C 1
ATOM 3508 O O . LEU A 1 445 ? 0.368 -12.161 7.531 1.00 40.84 445 LEU A O 1
ATOM 3513 N N . TRP A 1 446 ? 1.111 -10.856 5.885 1.00 42.79 446 TRP A N 1
ATOM 3514 C CA . TRP A 1 446 ? 1.776 -11.979 5.233 1.00 37.32 446 TRP A CA 1
ATOM 3515 C C . TRP A 1 446 ? 2.980 -12.433 6.058 1.00 37.43 446 TRP A C 1
ATOM 3516 O O . TRP A 1 446 ? 3.308 -13.623 6.113 1.00 37.55 446 TRP A O 1
ATOM 3527 N N . ILE A 1 447 ? 3.690 -11.502 6.688 1.00 38.73 447 ILE A N 1
ATOM 3528 C CA . ILE A 1 447 ? 4.843 -11.931 7.470 1.00 42.11 447 ILE A CA 1
ATOM 3529 C C . ILE A 1 447 ? 4.371 -12.767 8.630 1.00 41.59 447 ILE A C 1
ATOM 3530 O O . ILE A 1 447 ? 4.990 -13.763 9.005 1.00 35.74 447 ILE A O 1
ATOM 3535 N N . ILE A 1 448 ? 3.228 -12.404 9.190 1.00 38.98 448 ILE A N 1
ATOM 3536 C CA . ILE A 1 448 ? 2.684 -13.143 10.314 1.00 42.17 448 ILE A CA 1
ATOM 3537 C C . ILE A 1 448 ? 2.195 -14.510 9.866 1.00 37.69 448 ILE A C 1
ATOM 3538 O O . ILE A 1 448 ? 2.361 -15.506 10.585 1.00 36.02 448 ILE A O 1
ATOM 3543 N N . ARG A 1 449 ? 1.636 -14.596 8.658 1.00 38.68 449 ARG A N 1
ATOM 3544 C CA . ARG A 1 449 ? 1.131 -15.884 8.202 1.00 41.46 449 ARG A CA 1
ATOM 3545 C C . ARG A 1 449 ? 2.298 -16.801 7.958 1.00 36.91 449 ARG A C 1
ATOM 3546 O O . ARG A 1 449 ? 2.235 -18.010 8.244 1.00 42.56 449 ARG A O 1
ATOM 3554 N N . HIS A 1 450 ? 3.385 -16.243 7.430 1.00 42.01 450 HIS A N 1
ATOM 3555 C CA . HIS A 1 450 ? 4.598 -17.037 7.252 1.00 40.23 450 HIS A CA 1
ATOM 3556 C C . HIS A 1 450 ? 5.083 -17.554 8.586 1.00 42.09 450 HIS A C 1
ATOM 3557 O O . HIS A 1 450 ? 5.421 -18.743 8.737 1.00 41.72 450 HIS A O 1
ATOM 3564 N N . LEU A 1 451 ? 5.169 -16.660 9.568 1.00 39.49 451 LEU A N 1
ATOM 3565 C CA . LEU A 1 451 ? 5.606 -17.063 10.896 1.00 39.76 451 LEU A CA 1
ATOM 3566 C C . LEU A 1 451 ? 4.734 -18.207 11.395 1.00 39.64 451 LEU A C 1
ATOM 3567 O O . LEU A 1 451 ? 5.226 -19.226 11.882 1.00 36.40 451 LEU A O 1
ATOM 3572 N N . ASN A 1 452 ? 3.418 -18.050 11.280 1.00 33.42 452 ASN A N 1
ATOM 3573 C CA . ASN A 1 452 ? 2.518 -19.052 11.812 1.00 34.27 452 ASN A CA 1
ATOM 3574 C C . ASN A 1 452 ? 2.712 -20.386 11.096 1.00 39.58 452 ASN A C 1
ATOM 3575 O O . ASN A 1 452 ? 2.612 -21.444 11.718 1.00 38.11 452 ASN A O 1
ATOM 3580 N N . SER A 1 453 ? 3.061 -20.361 9.801 1.00 37.64 453 SER A N 1
ATOM 3581 C CA . SER A 1 453 ? 3.266 -21.609 9.088 1.00 37.91 453 SER A CA 1
ATOM 3582 C C . SER A 1 453 ? 4.468 -22.359 9.603 1.00 43.73 453 SER A C 1
ATOM 3583 O O . SER A 1 453 ? 4.615 -23.517 9.261 1.00 46.08 453 SER A O 1
ATOM 3586 N N . ARG A 1 454 ? 5.352 -21.724 10.384 1.00 34.09 454 ARG A N 1
ATOM 3587 C CA . ARG A 1 454 ? 6.524 -22.407 10.925 1.00 39.11 454 ARG A CA 1
ATOM 3588 C C . ARG A 1 454 ? 6.384 -22.806 12.388 1.00 45.00 454 ARG A C 1
ATOM 3589 O O . ARG A 1 454 ? 7.174 -23.618 12.877 1.00 38.97 454 ARG A O 1
ATOM 3597 N N . ILE A 1 455 ? 5.472 -22.173 13.129 1.00 39.33 455 ILE A N 1
ATOM 3598 C CA . ILE A 1 455 ? 5.415 -22.355 14.572 1.00 38.29 455 ILE A CA 1
ATOM 3599 C C . ILE A 1 455 ? 4.153 -23.052 15.042 1.00 39.81 455 ILE A C 1
ATOM 3600 O O . ILE A 1 455 ? 4.102 -23.458 16.203 1.00 42.35 455 ILE A O 1
ATOM 3605 N N . GLU A 1 456 ? 3.152 -23.189 14.231 1.00 36.20 456 GLU A N 1
ATOM 3606 C CA . GLU A 1 456 ? 1.869 -23.704 14.693 1.00 38.47 456 GLU A CA 1
ATOM 3607 C C . GLU A 1 456 ? 1.902 -25.216 14.737 1.00 45.97 456 GLU A C 1
ATOM 3608 O O . GLU A 1 456 ? 2.622 -25.826 13.956 1.00 42.64 456 GLU A O 1
ATOM 3614 N N . PRO A 1 457 ? 1.108 -25.836 15.607 1.00 38.03 457 PRO A N 1
ATOM 3615 C CA . PRO A 1 457 ? 1.017 -27.287 15.635 1.00 39.89 457 PRO A CA 1
ATOM 3616 C C . PRO A 1 457 ? 0.161 -27.808 14.490 1.00 50.08 457 PRO A C 1
ATOM 3617 O O . PRO A 1 457 ? -0.795 -27.161 14.045 1.00 52.08 457 PRO A O 1
ATOM 3621 N N . GLU A 1 458 ? 0.502 -29.021 14.036 1.00 49.80 458 GLU A N 1
ATOM 3622 C CA . GLU A 1 458 ? -0.168 -29.580 12.867 1.00 60.47 458 GLU A CA 1
ATOM 3623 C C . GLU A 1 458 ? -1.678 -29.627 13.079 1.00 49.94 458 GLU A C 1
ATOM 3624 O O . GLU A 1 458 ? -2.460 -29.201 12.213 1.00 73.85 458 GLU A O 1
ATOM 3630 N N . GLY A 1 459 ? -2.115 -30.135 14.221 1.00 50.16 459 GLY A N 1
ATOM 3631 C CA . GLY A 1 459 ? -3.534 -30.393 14.342 1.00 53.22 459 GLY A CA 1
ATOM 3632 C C . GLY A 1 459 ? -4.337 -29.386 15.130 1.00 55.55 459 GLY A C 1
ATOM 3633 O O . GLY A 1 459 ? -5.439 -29.686 15.581 1.00 54.59 459 GLY A O 1
ATOM 3634 N N . GLY A 1 460 ? -3.822 -28.180 15.287 1.00 46.25 460 GLY A N 1
ATOM 3635 C CA . GLY A 1 460 ? -4.441 -27.233 16.184 1.00 46.24 460 GLY A CA 1
ATOM 3636 C C . GLY A 1 460 ? -3.993 -27.416 17.621 1.00 47.06 460 GLY A C 1
ATOM 3637 O O . GLY A 1 460 ? -3.228 -28.310 17.963 1.00 46.75 460 GLY A O 1
ATOM 3638 N N . PHE A 1 461 ? -4.474 -26.519 18.485 1.00 40.84 461 PHE A N 1
ATOM 3639 C CA . PHE A 1 461 ? -4.068 -26.513 19.875 1.00 41.81 461 PHE A CA 1
ATOM 3640 C C . PHE A 1 461 ? -5.047 -27.349 20.676 1.00 46.35 461 PHE A C 1
ATOM 3641 O O . PHE A 1 461 ? -6.263 -27.163 20.570 1.00 48.13 461 PHE A O 1
ATOM 3649 N N . LYS A 1 462 ? -4.511 -28.229 21.507 1.00 43.62 462 LYS A N 1
ATOM 3650 C CA . LYS A 1 462 ? -5.260 -28.866 22.577 1.00 48.73 462 LYS A CA 1
ATOM 3651 C C . LYS A 1 462 ? -5.383 -27.863 23.730 1.00 55.59 462 LYS A C 1
ATOM 3652 O O . LYS A 1 462 ? -6.388 -27.171 23.880 1.00 67.71 462 LYS A O 1
ATOM 3658 N N . THR A 1 463 ? -4.357 -27.748 24.529 1.00 47.91 463 THR A N 1
ATOM 3659 C CA . THR A 1 463 ? -4.332 -26.827 25.635 1.00 47.05 463 THR A CA 1
ATOM 3660 C C . THR A 1 463 ? -3.327 -25.764 25.278 1.00 41.67 463 THR A C 1
ATOM 3661 O O . THR A 1 463 ? -2.364 -26.056 24.582 1.00 44.51 463 THR A O 1
ATOM 3665 N N . PHE A 1 464 ? -3.594 -24.519 25.667 1.00 37.61 464 PHE A N 1
ATOM 3666 C CA . PHE A 1 464 ? -2.749 -23.427 25.186 1.00 31.98 464 PHE A CA 1
ATOM 3667 C C . PHE A 1 464 ? -2.776 -22.289 26.191 1.00 35.28 464 PHE A C 1
ATOM 3668 O O . PHE A 1 464 ? -3.684 -22.183 27.028 1.00 36.07 464 PHE A O 1
ATOM 3676 N N . MET A 1 465 ? -1.724 -21.476 26.142 1.00 33.83 465 MET A N 1
ATOM 3677 C CA . MET A 1 465 ? -1.577 -20.253 26.915 1.00 34.71 465 MET A CA 1
ATOM 3678 C C . MET A 1 465 ? -1.844 -19.098 25.958 1.00 35.44 465 MET A C 1
ATOM 3679 O O . MET A 1 465 ? -1.043 -18.857 25.035 1.00 40.88 465 MET A O 1
ATOM 3684 N N . GLY A 1 466 ? -2.927 -18.352 26.194 1.00 31.89 466 GLY A N 1
ATOM 3685 C CA . GLY A 1 466 ? -3.233 -17.175 25.419 1.00 30.56 466 GLY A CA 1
ATOM 3686 C C . GLY A 1 466 ? -2.544 -15.953 25.998 1.00 34.89 466 GLY A C 1
ATOM 3687 O O . GLY A 1 466 ? -2.271 -15.883 27.179 1.00 31.82 466 GLY A O 1
ATOM 3688 N N . MET A 1 467 ? -2.261 -14.961 25.162 1.00 29.14 467 MET A N 1
ATOM 3689 C CA . MET A 1 467 ? -1.797 -13.683 25.672 1.00 31.01 467 MET A CA 1
ATOM 3690 C C . MET A 1 467 ? -2.383 -12.644 24.771 1.00 34.90 467 MET A C 1
ATOM 3691 O O . MET A 1 467 ? -2.375 -12.852 23.552 1.00 32.21 467 MET A O 1
ATOM 3696 N N . LEU A 1 468 ? -3.013 -11.608 25.348 1.00 33.61 468 LEU A N 1
ATOM 3697 C CA . LEU A 1 468 ? -3.595 -10.500 24.597 1.00 35.54 468 LEU A CA 1
ATOM 3698 C C . LEU A 1 468 ? -2.901 -9.231 25.063 1.00 36.27 468 LEU A C 1
ATOM 3699 O O . LEU A 1 468 ? -2.728 -9.055 26.268 1.00 32.68 468 LEU A O 1
ATOM 3704 N N . ASP A 1 469 ? -2.476 -8.389 24.128 1.00 33.98 469 ASP A N 1
ATOM 3705 C CA . ASP A 1 469 ? -1.786 -7.116 24.380 1.00 34.75 469 ASP A CA 1
ATOM 3706 C C . ASP A 1 469 ? -2.567 -6.096 23.577 1.00 42.90 469 ASP A C 1
ATOM 3707 O O . ASP A 1 469 ? -2.376 -6.009 22.359 1.00 41.33 469 ASP A O 1
ATOM 3712 N N . ILE A 1 470 ? -3.473 -5.359 24.226 1.00 39.86 470 ILE A N 1
ATOM 3713 C CA . ILE A 1 470 ? -4.433 -4.509 23.516 1.00 38.20 470 ILE A CA 1
ATOM 3714 C C . ILE A 1 470 ? -4.632 -3.184 24.251 1.00 37.85 470 ILE A C 1
ATOM 3715 O O . ILE A 1 470 ? -4.436 -3.078 25.465 1.00 43.21 470 ILE A O 1
ATOM 3720 N N . PHE A 1 471 ? -5.087 -2.184 23.500 1.00 46.69 471 PHE A N 1
ATOM 3721 C CA . PHE A 1 471 ? -5.468 -0.898 24.070 1.00 47.83 471 PHE A CA 1
ATOM 3722 C C . PHE A 1 471 ? -6.576 -1.117 25.073 1.00 39.81 471 PHE A C 1
ATOM 3723 O O . PHE A 1 471 ? -7.507 -1.895 24.815 1.00 46.55 471 PHE A O 1
ATOM 3731 N N . GLY A 1 472 ? -6.485 -0.434 26.215 1.00 41.09 472 GLY A N 1
ATOM 3732 C CA . GLY A 1 472 ? -7.597 -0.371 27.154 1.00 42.06 472 GLY A CA 1
ATOM 3733 C C . GLY A 1 472 ? -8.625 0.675 26.716 1.00 44.92 472 GLY A C 1
ATOM 3734 O O . GLY A 1 472 ? -8.539 1.244 25.632 1.00 40.57 472 GLY A O 1
ATOM 3735 N N . PHE A 1 473 ? -9.628 0.917 27.555 1.00 47.53 473 PHE A N 1
ATOM 3736 C CA . PHE A 1 473 ? -10.602 1.950 27.202 1.00 48.24 473 PHE A CA 1
ATOM 3737 C C . PHE A 1 473 ? -9.883 3.250 26.841 1.00 41.64 473 PHE A C 1
ATOM 3738 O O . PHE A 1 473 ? -8.952 3.667 27.545 1.00 55.23 473 PHE A O 1
ATOM 3746 N N . GLU A 1 474 ? -10.346 3.896 25.766 1.00 49.08 474 GLU A N 1
ATOM 3747 C CA . GLU A 1 474 ? -9.779 5.143 25.245 1.00 59.70 474 GLU A CA 1
ATOM 3748 C C . GLU A 1 474 ? -10.846 6.230 25.210 1.00 61.65 474 GLU A C 1
ATOM 3749 O O . GLU A 1 474 ? -11.877 6.081 24.534 1.00 58.26 474 GLU A O 1
ATOM 3755 N N . VAL A 1 475 ? -10.573 7.350 25.870 1.00 70.96 475 VAL A N 1
ATOM 3756 C CA . VAL A 1 475 ? -11.496 8.490 25.884 1.00 73.14 475 VAL A CA 1
ATOM 3757 C C . VAL A 1 475 ? -10.676 9.723 25.490 1.00 70.63 475 VAL A C 1
ATOM 3758 O O . VAL A 1 475 ? -9.957 10.294 26.315 1.00 68.58 475 VAL A O 1
ATOM 3762 N N . PHE A 1 476 ? -10.736 10.094 24.212 1.00 75.22 476 PHE A N 1
ATOM 3763 C CA . PHE A 1 476 ? -10.075 11.272 23.671 1.00 80.28 476 PHE A CA 1
ATOM 3764 C C . PHE A 1 476 ? -11.089 12.382 23.403 1.00 84.66 476 PHE A C 1
ATOM 3765 O O . PHE A 1 476 ? -12.309 12.174 23.427 1.00 84.19 476 PHE A O 1
ATOM 3773 N N . LYS A 1 477 ? -10.565 13.582 23.137 1.00 87.79 477 LYS A N 1
ATOM 3774 C CA . LYS A 1 477 ? -11.421 14.682 22.711 1.00 91.44 477 LYS A CA 1
ATOM 3775 C C . LYS A 1 477 ? -12.251 14.264 21.501 1.00 85.60 477 LYS A C 1
ATOM 3776 O O . LYS A 1 477 ? -13.489 14.212 21.548 1.00 79.65 477 LYS A O 1
ATOM 3782 N N . ASN A 1 478 ? -11.572 13.945 20.402 1.00 77.75 478 ASN A N 1
ATOM 3783 C CA . ASN A 1 478 ? -12.233 13.444 19.207 1.00 84.96 478 ASN A CA 1
ATOM 3784 C C . ASN A 1 478 ? -12.091 11.920 19.179 1.00 83.14 478 ASN A C 1
ATOM 3785 O O . ASN A 1 478 ? -11.012 11.391 18.887 1.00 75.99 478 ASN A O 1
ATOM 3790 N N . ASN A 1 479 ? -13.182 11.221 19.483 1.00 76.13 479 ASN A N 1
ATOM 3791 C CA . ASN A 1 479 ? -13.248 9.780 19.329 1.00 62.19 479 ASN A CA 1
ATOM 3792 C C . ASN A 1 479 ? -13.815 9.425 17.970 1.00 56.82 479 ASN A C 1
ATOM 3793 O O . ASN A 1 479 ? -14.907 9.863 17.615 1.00 67.55 479 ASN A O 1
ATOM 3798 N N . SER A 1 480 ? -13.074 8.633 17.214 1.00 54.97 480 SER A N 1
ATOM 3799 C CA . SER A 1 480 ? -13.549 8.235 15.897 1.00 64.23 480 SER A CA 1
ATOM 3800 C C . SER A 1 480 ? -13.769 6.723 15.812 1.00 52.44 480 SER A C 1
ATOM 3801 O O . SER A 1 480 ? -13.928 6.055 16.838 1.00 51.59 480 SER A O 1
ATOM 3804 N N . LEU A 1 481 ? -13.832 6.194 14.587 1.00 55.12 481 LEU A N 1
ATOM 3805 C CA . LEU A 1 481 ? -14.211 4.803 14.400 1.00 49.70 481 LEU A CA 1
ATOM 3806 C C . LEU A 1 481 ? -13.220 3.859 15.082 1.00 60.70 481 LEU A C 1
ATOM 3807 O O . LEU A 1 481 ? -13.622 2.861 15.693 1.00 52.97 481 LEU A O 1
ATOM 3812 N N . GLU A 1 482 ? -11.925 4.161 14.977 1.00 57.79 482 GLU A N 1
ATOM 3813 C CA . GLU A 1 482 ? -10.888 3.356 15.603 1.00 49.86 482 GLU A CA 1
ATOM 3814 C C . GLU A 1 482 ? -11.115 3.238 17.091 1.00 51.11 482 GLU A C 1
ATOM 3815 O O . GLU A 1 482 ? -10.855 2.186 17.686 1.00 54.38 482 GLU A O 1
ATOM 3821 N N . GLN A 1 483 ? -11.569 4.317 17.726 1.00 54.10 483 GLN A N 1
ATOM 3822 C CA . GLN A 1 483 ? -11.831 4.266 19.156 1.00 54.82 483 GLN A CA 1
ATOM 3823 C C . GLN A 1 483 ? -13.089 3.448 19.449 1.00 51.44 483 GLN A C 1
ATOM 3824 O O . GLN A 1 483 ? -13.182 2.783 20.487 1.00 46.62 483 GLN A O 1
ATOM 3830 N N . LEU A 1 484 ? -14.095 3.547 18.588 1.00 43.43 484 LEU A N 1
ATOM 3831 C CA . LEU A 1 484 ? -15.286 2.723 18.770 1.00 56.20 484 LEU A CA 1
ATOM 3832 C C . LEU A 1 484 ? -14.911 1.244 18.811 1.00 46.14 484 LEU A C 1
ATOM 3833 O O . LEU A 1 484 ? -15.323 0.506 19.712 1.00 51.73 484 LEU A O 1
ATOM 3838 N N . PHE A 1 485 ? -14.144 0.786 17.825 1.00 47.29 485 PHE A N 1
ATOM 3839 C CA . PHE A 1 485 ? -13.762 -0.617 17.815 1.00 54.74 485 PHE A CA 1
ATOM 3840 C C . PHE A 1 485 ? -12.988 -0.973 19.082 1.00 46.13 485 PHE A C 1
ATOM 3841 O O . PHE A 1 485 ? -13.165 -2.055 19.656 1.00 44.72 485 PHE A O 1
ATOM 3849 N N . ILE A 1 486 ? -12.106 -0.087 19.526 1.00 49.34 486 ILE A N 1
ATOM 3850 C CA . ILE A 1 486 ? -11.313 -0.398 20.716 1.00 45.10 486 ILE A CA 1
ATOM 3851 C C . ILE A 1 486 ? -12.208 -0.546 21.923 1.00 45.75 486 ILE A C 1
ATOM 3852 O O . ILE A 1 486 ? -11.970 -1.407 22.776 1.00 44.95 486 ILE A O 1
ATOM 3857 N N . ASN A 1 487 ? -13.209 0.325 22.039 1.00 42.53 487 ASN A N 1
ATOM 3858 C CA . ASN A 1 487 ? -14.024 0.399 23.248 1.00 46.23 487 ASN A CA 1
ATOM 3859 C C . ASN A 1 487 ? -15.077 -0.680 23.267 1.00 40.22 487 ASN A C 1
ATOM 3860 O O . ASN A 1 487 ? -15.486 -1.125 24.338 1.00 45.82 487 ASN A O 1
ATOM 3865 N N . ILE A 1 488 ? -15.494 -1.141 22.094 1.00 44.27 488 ILE A N 1
ATOM 3866 C CA . ILE A 1 488 ? -16.283 -2.366 22.009 1.00 45.90 488 ILE A CA 1
ATOM 3867 C C . ILE A 1 488 ? -15.466 -3.561 22.487 1.00 43.35 488 ILE A C 1
ATOM 3868 O O . ILE A 1 488 ? -15.954 -4.419 23.240 1.00 40.57 488 ILE A O 1
ATOM 3873 N N . THR A 1 489 ? -14.209 -3.653 22.043 1.00 44.41 489 THR A N 1
ATOM 3874 C CA . THR A 1 489 ? -13.364 -4.753 22.517 1.00 41.06 489 THR A CA 1
ATOM 3875 C C . THR A 1 489 ? -13.303 -4.760 24.038 1.00 35.33 489 THR A C 1
ATOM 3876 O O . THR A 1 489 ? -13.403 -5.814 24.683 1.00 41.06 489 THR A O 1
ATOM 3880 N N . ASN A 1 490 ? -13.144 -3.596 24.637 1.00 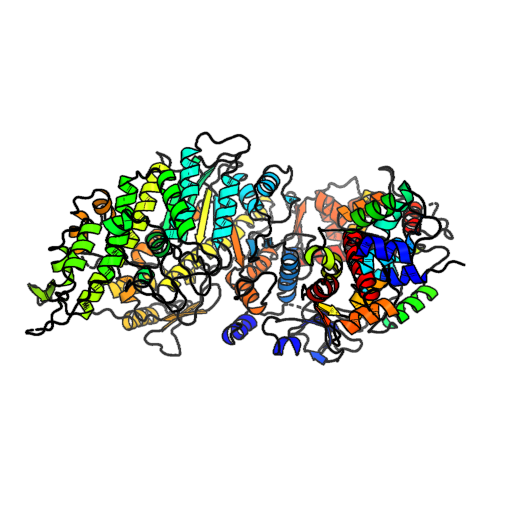41.63 490 ASN A N 1
ATOM 3881 C CA . ASN A 1 490 ? -13.015 -3.572 26.083 1.00 44.81 490 ASN A CA 1
ATOM 3882 C C . ASN A 1 490 ? -14.319 -3.803 26.802 1.00 40.38 490 ASN A C 1
ATOM 3883 O O . ASN A 1 490 ? -14.284 -4.205 27.970 1.00 45.63 490 ASN A O 1
ATOM 3888 N N . GLU A 1 491 ? -15.473 -3.610 26.155 1.00 45.82 491 GLU A N 1
ATOM 3889 C CA . GLU A 1 491 ? -16.712 -4.033 26.812 1.00 46.52 491 GLU A CA 1
ATOM 3890 C C . GLU A 1 491 ? -16.758 -5.558 26.865 1.00 44.92 491 GLU A C 1
ATOM 3891 O O . GLU A 1 491 ? -17.216 -6.148 27.856 1.00 43.46 491 GLU A O 1
ATOM 3897 N N . MET A 1 492 ? -16.275 -6.220 25.810 1.00 42.16 492 MET A N 1
ATOM 3898 C CA . MET A 1 492 ? -16.208 -7.683 25.811 1.00 35.10 492 MET A CA 1
ATOM 3899 C C . MET A 1 492 ? -15.263 -8.181 26.915 1.00 46.24 492 MET A C 1
ATOM 3900 O O . MET A 1 492 ? -15.532 -9.165 27.596 1.00 42.85 492 MET A O 1
ATOM 3905 N N . LEU A 1 493 ? -14.116 -7.543 27.079 1.00 41.41 493 LEU A N 1
ATOM 3906 C CA . LEU A 1 493 ? -13.215 -7.974 28.134 1.00 47.20 493 LEU A CA 1
ATOM 3907 C C . LEU A 1 493 ? -13.764 -7.648 29.519 1.00 39.19 493 LEU A C 1
ATOM 3908 O O . LEU A 1 493 ? -13.604 -8.438 30.462 1.00 42.98 493 LEU A O 1
ATOM 3913 N N . GLN A 1 494 ? -14.423 -6.499 29.671 1.00 41.71 494 GLN A N 1
ATOM 3914 C CA . GLN A 1 494 ? -15.079 -6.217 30.949 1.00 41.91 494 GLN A CA 1
ATOM 3915 C C . GLN A 1 494 ? -16.005 -7.354 31.326 1.00 40.31 494 GLN A C 1
ATOM 3916 O O . GLN A 1 494 ? -16.036 -7.808 32.478 1.00 38.56 494 GLN A O 1
ATOM 3922 N N . LYS A 1 495 ? -16.792 -7.825 30.368 1.00 45.22 495 LYS A N 1
ATOM 3923 C CA . LYS A 1 495 ? -17.714 -8.913 30.662 1.00 43.64 495 LYS A CA 1
ATOM 3924 C C . LYS A 1 495 ? -16.959 -10.176 31.055 1.00 44.61 495 LYS A C 1
ATOM 3925 O O . LYS A 1 495 ? -17.381 -10.920 31.957 1.00 45.96 495 LYS A O 1
ATOM 3931 N N . ASN A 1 496 ? -15.857 -10.463 30.381 1.00 46.29 496 ASN A N 1
ATOM 3932 C CA . ASN A 1 496 ? -15.064 -11.618 30.777 1.00 45.73 496 ASN A CA 1
ATOM 3933 C C . ASN A 1 496 ? -14.613 -11.479 32.220 1.00 37.97 496 ASN A C 1
ATOM 3934 O O . ASN A 1 496 ? -14.690 -12.429 32.988 1.00 39.88 496 ASN A O 1
ATOM 3939 N N . PHE A 1 497 ? -14.221 -10.268 32.625 1.00 36.36 497 PHE A N 1
ATOM 3940 C CA . PHE A 1 497 ? -13.809 -9.996 34.017 1.00 41.97 497 PHE A CA 1
ATOM 3941 C C . PHE A 1 497 ? -14.969 -10.163 35.008 1.00 47.70 497 PHE A C 1
ATOM 3942 O O . PHE A 1 497 ? -14.831 -10.851 36.033 1.00 46.67 497 PHE A O 1
ATOM 3950 N N . VAL A 1 498 ? -16.128 -9.553 34.741 1.00 47.34 498 VAL A N 1
ATOM 3951 C CA . VAL A 1 498 ? -17.210 -9.658 35.729 1.00 48.36 498 VAL A CA 1
ATOM 3952 C C . VAL A 1 498 ? -17.773 -11.063 35.776 1.00 43.62 498 VAL A C 1
ATOM 3953 O O . VAL A 1 498 ? -18.250 -11.522 36.821 1.00 48.79 498 VAL A O 1
ATOM 3957 N N . ASP A 1 499 ? -17.689 -11.800 34.676 1.00 46.60 499 ASP A N 1
ATOM 3958 C CA . ASP A 1 499 ? -18.238 -13.142 34.684 1.00 46.92 499 ASP A CA 1
ATOM 3959 C C . ASP A 1 499 ? -17.377 -14.076 35.502 1.00 46.94 499 ASP A C 1
ATOM 3960 O O . ASP A 1 499 ? -17.901 -14.931 36.212 1.00 45.64 499 ASP A O 1
ATOM 3965 N N . ILE A 1 500 ? -16.053 -13.948 35.410 1.00 48.09 500 ILE A N 1
ATOM 3966 C CA . ILE A 1 500 ? -15.169 -14.917 36.051 1.00 44.15 500 ILE A CA 1
ATOM 3967 C C . ILE A 1 500 ? -15.146 -14.653 37.522 1.00 36.33 500 ILE A C 1
ATOM 3968 O O . ILE A 1 500 ? -14.996 -15.568 38.307 1.00 38.70 500 ILE A O 1
ATOM 3973 N N . VAL A 1 501 ? -15.261 -13.401 37.931 1.00 39.98 501 VAL A N 1
ATOM 3974 C CA . VAL A 1 501 ? -15.357 -13.087 39.358 1.00 41.58 501 VAL A CA 1
ATOM 3975 C C . VAL A 1 501 ? -16.630 -13.691 39.949 1.00 42.51 501 VAL A C 1
ATOM 3976 O O . VAL A 1 501 ? -16.605 -14.353 40.991 1.00 44.47 501 VAL A O 1
ATOM 3980 N N . PHE A 1 502 ? -17.757 -13.488 39.267 1.00 46.00 502 PHE A N 1
ATOM 3981 C CA . PHE A 1 502 ? -19.019 -14.070 39.702 1.00 48.60 502 PHE A CA 1
ATOM 3982 C C . PHE A 1 502 ? -18.971 -15.593 39.713 1.00 44.46 502 PHE A C 1
ATOM 3983 O O . PHE A 1 502 ? -19.451 -16.230 40.661 1.00 51.28 502 PHE A O 1
ATOM 3991 N N . GLU A 1 503 ? -18.511 -16.200 38.610 1.00 46.89 503 GLU A N 1
ATOM 3992 C CA . GLU A 1 503 ? -18.437 -17.656 38.533 1.00 47.68 503 GLU A CA 1
ATOM 3993 C C . GLU A 1 503 ? -17.663 -18.216 39.713 1.00 45.44 503 GLU A C 1
ATOM 3994 O O . GLU A 1 503 ? -18.067 -19.197 40.329 1.00 48.76 503 GLU A O 1
ATOM 4000 N N . ARG A 1 504 ? -16.518 -17.619 40.019 1.00 46.11 504 ARG A N 1
ATOM 4001 C CA . ARG A 1 504 ? -15.622 -18.183 41.029 1.00 43.55 504 ARG A CA 1
ATOM 4002 C C . ARG A 1 504 ? -16.187 -18.000 42.426 1.00 46.20 504 ARG A C 1
ATOM 4003 O O . ARG A 1 504 ? -16.035 -18.875 43.291 1.00 47.37 504 ARG A O 1
ATOM 4011 N N . GLU A 1 505 ? -16.821 -16.851 42.672 1.00 46.00 505 GLU A N 1
ATOM 4012 C CA . GLU A 1 505 ? -17.442 -16.636 43.974 1.00 50.03 505 GLU A CA 1
ATOM 4013 C C . GLU A 1 505 ? -18.619 -17.582 44.162 1.00 52.16 505 GLU A C 1
ATOM 4014 O O . GLU A 1 505 ? -18.770 -18.190 45.230 1.00 51.83 505 GLU A O 1
ATOM 4020 N N A SER A 1 506 ? -19.462 -17.717 43.131 0.46 49.17 506 SER A N 1
ATOM 4021 N N B SER A 1 506 ? -19.472 -17.705 43.136 0.54 49.14 506 SER A N 1
ATOM 4022 C CA A SER A 1 506 ? -20.630 -18.586 43.229 0.46 56.56 506 SER A CA 1
ATOM 4023 C CA B SER A 1 506 ? -20.629 -18.588 43.236 0.54 56.60 506 SER A CA 1
ATOM 4024 C C A SER A 1 506 ? -20.219 -20.030 43.467 0.46 54.34 506 SER A C 1
ATOM 4025 C C B SER A 1 506 ? -20.198 -20.021 43.496 0.54 54.33 506 SER A C 1
ATOM 4026 O O A SER A 1 506 ? -20.864 -20.751 44.233 0.46 59.51 506 SER A O 1
ATOM 4027 O O B SER A 1 506 ? -20.810 -20.731 44.299 0.54 59.53 506 SER A O 1
ATOM 4032 N N . LYS A 1 507 ? -19.141 -20.474 42.826 1.00 51.41 507 LYS A N 1
ATOM 4033 C CA . LYS A 1 507 ? -18.708 -21.847 43.025 1.00 51.77 507 LYS A CA 1
ATOM 4034 C C . LYS A 1 507 ? -18.234 -22.066 44.448 1.00 54.43 507 LYS A C 1
ATOM 4035 O O . LYS A 1 507 ? -18.505 -23.113 45.038 1.00 57.47 507 LYS A O 1
ATOM 4041 N N . LEU A 1 508 ? -17.505 -21.105 45.016 1.00 51.53 508 LEU A N 1
ATOM 4042 C CA . LEU A 1 508 ? -17.018 -21.271 46.381 1.00 50.64 508 LEU A CA 1
ATOM 4043 C C . LEU A 1 508 ? -18.183 -21.319 47.371 1.00 56.32 508 LEU A C 1
ATOM 4044 O O . LEU A 1 508 ? -18.185 -22.131 48.299 1.00 55.72 508 LEU A O 1
ATOM 4049 N N . TYR A 1 509 ? -19.151 -20.427 47.215 1.00 51.97 509 TYR A N 1
ATOM 4050 C CA . TYR A 1 509 ? -20.313 -20.440 48.091 1.00 58.06 509 TYR A CA 1
ATOM 4051 C C . TYR A 1 509 ? -21.010 -21.786 48.006 1.00 62.77 509 TYR A C 1
ATOM 4052 O O . TYR A 1 509 ? -21.262 -22.431 49.030 1.00 62.96 509 TYR A O 1
ATOM 4061 N N . LYS A 1 510 ? -21.284 -22.250 46.779 1.00 59.90 510 LYS A N 1
ATOM 4062 C CA . LYS A 1 510 ? -21.958 -23.539 46.589 1.00 62.92 510 LYS A CA 1
ATOM 4063 C C . LYS A 1 510 ? -21.150 -24.698 47.174 1.00 58.61 510 LYS A C 1
ATOM 4064 O O . LYS A 1 510 ? -21.675 -25.482 47.966 1.00 65.59 510 LYS A O 1
ATOM 4070 N N . ASP A 1 511 ? -19.866 -24.812 46.829 1.00 58.03 511 ASP A N 1
ATOM 4071 C CA . ASP A 1 511 ? -19.063 -25.885 47.413 1.00 59.28 511 ASP A CA 1
ATOM 4072 C C . ASP A 1 511 ? -19.079 -25.860 48.937 1.00 64.52 511 ASP A C 1
ATOM 4073 O O . ASP A 1 511 ? -18.798 -26.881 49.572 1.00 68.47 511 ASP A O 1
ATOM 4078 N N . GLU A 1 512 ? -19.383 -24.726 49.548 1.00 62.68 512 GLU A N 1
ATOM 4079 C CA . GLU A 1 512 ? -19.313 -24.592 50.992 1.00 57.48 512 GLU A CA 1
ATOM 4080 C C . GLU A 1 512 ? -20.693 -24.525 51.644 1.00 49.30 512 GLU A C 1
ATOM 4081 O O . GLU A 1 512 ? -20.792 -24.495 52.880 1.00 58.31 512 GLU A O 1
ATOM 4087 N N . GLY A 1 513 ? -21.755 -24.506 50.851 1.00 56.04 513 GLY A N 1
ATOM 4088 C CA . GLY A 1 513 ? -23.104 -24.562 51.353 1.00 58.78 513 GLY A CA 1
ATOM 4089 C C . GLY A 1 513 ? -23.731 -23.220 51.644 1.00 66.23 513 GLY A C 1
ATOM 4090 O O . GLY A 1 513 ? -24.818 -23.185 52.230 1.00 63.72 513 GLY A O 1
ATOM 4091 N N . ILE A 1 514 ? -23.085 -22.133 51.265 1.00 58.64 514 ILE A N 1
ATOM 4092 C CA . ILE A 1 514 ? -23.529 -20.770 51.547 1.00 53.36 514 ILE A CA 1
ATOM 4093 C C . ILE A 1 514 ? -24.485 -20.326 50.455 1.00 63.04 514 ILE A C 1
ATOM 4094 O O . ILE A 1 514 ? -24.354 -20.684 49.275 1.00 63.66 514 ILE A O 1
ATOM 4099 N N . SER A 1 515 ? -25.434 -19.487 50.830 1.00 68.92 515 SER A N 1
ATOM 4100 C CA . SER A 1 515 ? -26.450 -19.066 49.880 1.00 73.14 515 SER A CA 1
ATOM 4101 C C . SER A 1 515 ? -25.905 -18.001 48.941 1.00 68.76 515 SER A C 1
ATOM 4102 O O . SER A 1 515 ? -25.366 -16.977 49.386 1.00 71.46 515 SER A O 1
ATOM 4105 N N . THR A 1 516 ? -26.090 -18.228 47.643 1.00 77.70 516 THR A N 1
ATOM 4106 C CA . THR A 1 516 ? -25.652 -17.312 46.600 1.00 71.84 516 THR A CA 1
ATOM 4107 C C . THR A 1 516 ? -26.673 -16.221 46.316 1.00 73.92 516 THR A C 1
ATOM 4108 O O . THR A 1 516 ? -26.426 -15.359 45.473 1.00 74.97 516 THR A O 1
ATOM 4112 N N . ALA A 1 517 ? -27.825 -16.233 46.980 1.00 81.89 517 ALA A N 1
ATOM 4113 C CA . ALA A 1 517 ? -28.833 -15.232 46.650 1.00 88.50 517 ALA A CA 1
ATOM 4114 C C . ALA A 1 517 ? -28.342 -13.829 46.969 1.00 81.14 517 ALA A C 1
ATOM 4115 O O . ALA A 1 517 ? -28.866 -12.849 46.421 1.00 75.03 517 ALA A O 1
ATOM 4117 N N . GLU A 1 518 ? -27.310 -13.721 47.791 1.00 72.94 518 GLU A N 1
ATOM 4118 C CA . GLU A 1 518 ? -26.756 -12.437 48.170 1.00 79.53 518 GLU A CA 1
ATOM 4119 C C . GLU A 1 518 ? -25.674 -11.931 47.218 1.00 83.23 518 GLU A C 1
ATOM 4120 O O . GLU A 1 518 ? -25.063 -10.899 47.507 1.00 86.03 518 GLU A O 1
ATOM 4126 N N . LEU A 1 519 ? -25.404 -12.628 46.111 1.00 79.20 519 LEU A N 1
ATOM 4127 C CA . LEU A 1 519 ? -24.307 -12.263 45.224 1.00 73.28 519 LEU A CA 1
ATOM 4128 C C . LEU A 1 519 ? -24.773 -11.232 44.204 1.00 69.05 519 LEU A C 1
ATOM 4129 O O . LEU A 1 519 ? -25.914 -11.240 43.754 1.00 78.98 519 LEU A O 1
ATOM 4134 N N . LYS A 1 520 ? -23.878 -10.326 43.857 1.00 68.56 520 LYS A N 1
ATOM 4135 C CA . LYS A 1 520 ? -24.172 -9.233 42.954 1.00 71.77 520 LYS A CA 1
ATOM 4136 C C . LYS A 1 520 ? -23.365 -9.380 41.665 1.00 77.29 520 LYS A C 1
ATOM 4137 O O . LYS A 1 520 ? -22.299 -10.025 41.603 1.00 68.87 520 LYS A O 1
ATOM 4143 N N . TYR A 1 521 ? -23.913 -8.767 40.626 1.00 71.14 521 TYR A N 1
ATOM 4144 C CA . TYR A 1 521 ? -23.371 -8.884 39.283 1.00 71.96 521 TYR A CA 1
ATOM 4145 C C . TYR A 1 521 ? -23.819 -7.623 38.558 1.00 70.37 521 TYR A C 1
ATOM 4146 O O . TYR A 1 521 ? -25.002 -7.278 38.583 1.00 68.05 521 TYR A O 1
ATOM 4155 N N . THR A 1 522 ? -22.871 -6.910 37.978 1.00 75.36 522 THR A N 1
ATOM 4156 C CA . THR A 1 522 ? -23.117 -5.645 37.293 1.00 64.16 522 THR A CA 1
ATOM 4157 C C . THR A 1 522 ? -23.006 -5.932 35.803 1.00 65.57 522 THR A C 1
ATOM 4158 O O . THR A 1 522 ? -21.919 -5.869 35.215 1.00 77.71 522 THR A O 1
ATOM 4162 N N . SER A 1 523 ? -24.130 -6.269 35.186 1.00 55.51 523 SER A N 1
ATOM 4163 C CA . SER A 1 523 ? -24.112 -6.624 33.782 1.00 55.30 523 SER A CA 1
ATOM 4164 C C . SER A 1 523 ? -23.765 -5.427 32.905 1.00 58.07 523 SER A C 1
ATOM 4165 O O . SER A 1 523 ? -24.138 -4.283 33.183 1.00 55.44 523 SER A O 1
ATOM 4168 N N . ASN A 1 524 ? -23.036 -5.696 31.830 1.00 55.63 524 ASN A N 1
ATOM 4169 C CA . ASN A 1 524 ? -22.899 -4.727 30.751 1.00 54.72 524 ASN A CA 1
ATOM 4170 C C . ASN A 1 524 ? -23.513 -5.260 29.466 1.00 51.82 524 ASN A C 1
ATOM 4171 O O . ASN A 1 524 ? -23.169 -4.801 28.371 1.00 58.35 524 ASN A O 1
ATOM 4176 N N . LYS A 1 525 ? -24.444 -6.212 29.592 1.00 59.29 525 LYS A N 1
ATOM 4177 C CA . LYS A 1 525 ? -25.175 -6.746 28.441 1.00 54.31 525 LYS A CA 1
ATOM 4178 C C . LYS A 1 525 ? -25.832 -5.646 27.599 1.00 55.83 525 LYS A C 1
ATOM 4179 O O . LYS A 1 525 ? -25.771 -5.667 26.360 1.00 56.69 525 LYS A O 1
ATOM 4185 N N . GLU A 1 526 ? -26.476 -4.684 28.238 1.00 52.28 526 GLU A N 1
ATOM 4186 C CA . GLU A 1 526 ? -27.213 -3.707 27.449 1.00 63.86 526 GLU A CA 1
ATOM 4187 C C . GLU A 1 526 ? -26.288 -2.930 26.531 1.00 50.88 526 GLU A C 1
ATOM 4188 O O . GLU A 1 526 ? -26.617 -2.681 25.369 1.00 59.79 526 GLU A O 1
ATOM 4194 N N . VAL A 1 527 ? -25.112 -2.544 27.026 1.00 58.49 527 VAL A N 1
ATOM 4195 C CA . VAL A 1 527 ? -24.237 -1.696 26.222 1.00 52.24 527 VAL A CA 1
ATOM 4196 C C . VAL A 1 527 ? -23.561 -2.504 25.121 1.00 54.94 527 VAL A C 1
ATOM 4197 O O . VAL A 1 527 ? -23.378 -2.007 24.003 1.00 55.97 527 VAL A O 1
ATOM 4201 N N . ILE A 1 528 ? -23.225 -3.766 25.373 1.00 51.47 528 ILE A N 1
ATOM 4202 C CA . ILE A 1 528 ? -22.703 -4.589 24.278 1.00 56.51 528 ILE A CA 1
ATOM 4203 C C . ILE A 1 528 ? -23.740 -4.699 23.152 1.00 60.18 528 ILE A C 1
ATOM 4204 O O . ILE A 1 528 ? -23.412 -4.631 21.954 1.00 54.57 528 ILE A O 1
ATOM 4209 N N . ASN A 1 529 ? -25.003 -4.898 23.521 1.00 56.38 529 ASN A N 1
ATOM 4210 C CA . ASN A 1 529 ? -26.055 -5.040 22.523 1.00 58.02 529 ASN A CA 1
ATOM 4211 C C . ASN A 1 529 ? -26.242 -3.751 21.730 1.00 50.95 529 ASN A C 1
ATOM 4212 O O . ASN A 1 529 ? -26.372 -3.775 20.502 1.00 56.79 529 ASN A O 1
ATOM 4217 N N . VAL A 1 530 ? -26.237 -2.607 22.410 1.00 53.92 530 VAL A N 1
ATOM 4218 C CA . VAL A 1 530 ? -26.444 -1.369 21.695 1.00 46.22 530 VAL A CA 1
ATOM 4219 C C . VAL A 1 530 ? -25.328 -1.141 20.722 1.00 56.43 530 VAL A C 1
ATOM 4220 O O . VAL A 1 530 ? -25.494 -0.387 19.761 1.00 59.54 530 VAL A O 1
ATOM 4224 N N . LEU A 1 531 ? -24.188 -1.788 20.935 1.00 55.08 531 LEU A N 1
ATOM 4225 C CA . LEU A 1 531 ? -23.034 -1.658 20.059 1.00 55.98 531 LEU A CA 1
ATOM 4226 C C . LEU A 1 531 ? -23.002 -2.742 19.007 1.00 47.37 531 LEU A C 1
ATOM 4227 O O . LEU A 1 531 ? -22.639 -2.461 17.858 1.00 55.24 531 LEU A O 1
ATOM 4232 N N . CYS A 1 532 ? -23.390 -3.983 19.369 1.00 48.81 532 CYS A N 1
ATOM 4233 C CA . CYS A 1 532 ? -23.171 -5.119 18.475 1.00 59.39 532 CYS A CA 1
ATOM 4234 C C . CYS A 1 532 ? -24.376 -5.991 18.102 1.00 54.03 532 CYS A C 1
ATOM 4235 O O . CYS A 1 532 ? -24.225 -6.824 17.196 1.00 55.82 532 CYS A O 1
ATOM 4238 N N . GLU A 1 533 ? -25.524 -5.873 18.761 1.00 53.26 533 GLU A N 1
ATOM 4239 C CA . GLU A 1 533 ? -26.626 -6.766 18.428 1.00 63.60 533 GLU A CA 1
ATOM 4240 C C . GLU A 1 533 ? -26.964 -6.619 16.956 1.00 60.99 533 GLU A C 1
ATOM 4241 O O . GLU A 1 533 ? -27.049 -5.493 16.459 1.00 61.42 533 GLU A O 1
ATOM 4247 N N . LYS A 1 534 ? -27.151 -7.746 16.255 1.00 59.77 534 LYS A N 1
ATOM 4248 C CA . LYS A 1 534 ? -27.477 -7.678 14.825 1.00 74.95 534 LYS A CA 1
ATOM 4249 C C . LYS A 1 534 ? -28.829 -6.995 14.617 1.00 73.41 534 LYS A C 1
ATOM 4250 O O . LYS A 1 534 ? -29.796 -7.249 15.341 1.00 76.44 534 LYS A O 1
ATOM 4256 N N . GLY A 1 535 ? -28.891 -6.104 13.641 1.00 63.27 535 GLY A N 1
ATOM 4257 C CA . GLY A 1 535 ? -30.133 -5.414 13.366 1.00 68.32 535 GLY A CA 1
ATOM 4258 C C . GLY A 1 535 ? -30.430 -4.250 14.283 1.00 79.04 535 GLY A C 1
ATOM 4259 O O . GLY A 1 535 ? -30.993 -3.246 13.842 1.00 93.87 535 GLY A O 1
ATOM 4260 N N . LYS A 1 536 ? -30.051 -4.349 15.553 1.00 69.74 536 LYS A N 1
ATOM 4261 C CA . LYS A 1 536 ? -30.433 -3.297 16.493 1.00 68.73 536 LYS A CA 1
ATOM 4262 C C . LYS A 1 536 ? -29.216 -2.752 17.236 1.00 72.39 536 LYS A C 1
ATOM 4263 O O . LYS A 1 536 ? -29.143 -2.816 18.471 1.00 68.51 536 LYS A O 1
ATOM 4269 N N . SER A 1 537 ? -28.262 -2.189 16.498 1.00 61.20 537 SER A N 1
ATOM 4270 C CA . SER A 1 537 ? -27.008 -1.788 17.112 1.00 66.54 537 SER A CA 1
ATOM 4271 C C . SER A 1 537 ? -26.312 -0.743 16.260 1.00 59.18 537 SER A C 1
ATOM 4272 O O . SER A 1 537 ? -26.643 -0.538 15.094 1.00 67.93 537 SER A O 1
ATOM 4275 N N . VAL A 1 538 ? -25.303 -0.107 16.865 1.00 55.51 538 VAL A N 1
ATOM 4276 C CA . VAL A 1 538 ? -24.500 0.867 16.138 1.00 55.14 538 VAL A CA 1
ATOM 4277 C C . VAL A 1 538 ? -23.749 0.200 15.002 1.00 59.42 538 VAL A C 1
ATOM 4278 O O . VAL A 1 538 ? -23.696 0.724 13.882 1.00 65.16 538 VAL A O 1
ATOM 4282 N N . LEU A 1 539 ? -23.137 -0.945 15.263 1.00 55.97 539 LEU A N 1
ATOM 4283 C CA . LEU A 1 539 ? -22.384 -1.614 14.206 1.00 63.51 539 LEU A CA 1
ATOM 4284 C C . LEU A 1 539 ? -23.308 -2.115 13.102 1.00 61.33 539 LEU A C 1
ATOM 4285 O O . LEU A 1 539 ? -22.897 -2.223 11.939 1.00 63.36 539 LEU A O 1
ATOM 4290 N N . SER A 1 540 ? -24.545 -2.467 13.455 1.00 62.72 540 SER A N 1
ATOM 4291 C CA . SER A 1 540 ? -25.497 -2.903 12.440 1.00 67.91 540 SER A CA 1
ATOM 4292 C C . SER A 1 540 ? -25.861 -1.756 11.503 1.00 63.17 540 SER A C 1
ATOM 4293 O O . SER A 1 540 ? -25.833 -1.921 10.274 1.00 67.80 540 SER A O 1
ATOM 4296 N N . TYR A 1 541 ? -26.184 -0.581 12.072 1.00 64.11 541 TYR A N 1
ATOM 4297 C CA . TYR A 1 541 ? -26.536 0.608 11.300 1.00 67.21 541 TYR A CA 1
ATOM 4298 C C . TYR A 1 541 ? -25.334 1.274 10.630 1.00 68.02 541 TYR A C 1
ATOM 4299 O O . TYR A 1 541 ? -25.523 1.978 9.629 1.00 72.54 541 TYR A O 1
ATOM 4308 N N . LEU A 1 542 ? -24.106 1.071 11.120 1.00 70.82 542 LEU A N 1
ATOM 4309 C CA . LEU A 1 542 ? -22.948 1.507 10.331 1.00 64.21 542 LEU A CA 1
ATOM 4310 C C . LEU A 1 542 ? -22.796 0.655 9.070 1.00 65.62 542 LEU A C 1
ATOM 4311 O O . LEU A 1 542 ? -22.472 1.166 7.982 1.00 62.40 542 LEU A O 1
ATOM 4316 N N . GLU A 1 543 ? -23.036 -0.649 9.202 1.00 60.43 543 GLU A N 1
ATOM 4317 C CA . GLU A 1 543 ? -22.988 -1.543 8.054 1.00 68.93 543 GLU A CA 1
ATOM 4318 C C . GLU A 1 543 ? -24.075 -1.204 7.041 1.00 73.76 543 GLU A C 1
ATOM 4319 O O . GLU A 1 543 ? -23.790 -1.063 5.848 1.00 76.00 543 GLU A O 1
ATOM 4325 N N . ASP A 1 544 ? -25.337 -1.107 7.493 1.00 72.03 544 ASP A N 1
ATOM 4326 C CA . ASP A 1 544 ? -26.438 -0.790 6.583 1.00 69.53 544 ASP A CA 1
ATOM 4327 C C . ASP A 1 544 ? -26.141 0.485 5.802 1.00 67.36 544 ASP A C 1
ATOM 4328 O O . ASP A 1 544 ? -26.184 0.498 4.574 1.00 65.92 544 ASP A O 1
ATOM 4333 N N . GLN A 1 545 ? -25.839 1.579 6.508 1.00 64.07 545 GLN A N 1
ATOM 4334 C CA . GLN A 1 545 ? -25.507 2.828 5.827 1.00 67.71 545 GLN A CA 1
ATOM 4335 C C . GLN A 1 545 ? -24.360 2.654 4.830 1.00 78.95 545 GLN A C 1
ATOM 4336 O O . GLN A 1 545 ? -24.383 3.243 3.741 1.00 86.32 545 GLN A O 1
ATOM 4342 N N . CYS A 1 546 ? -23.336 1.870 5.179 1.00 82.90 546 CYS A N 1
ATOM 4343 C CA . CYS A 1 546 ? -22.251 1.638 4.223 1.00 82.61 546 CYS A CA 1
ATOM 4344 C C . CYS A 1 546 ? -22.761 0.941 2.965 1.00 76.27 546 CYS A C 1
ATOM 4345 O O . CYS A 1 546 ? -22.366 1.282 1.844 1.00 79.62 546 CYS A O 1
ATOM 4348 N N . LEU A 1 547 ? -23.645 -0.028 3.132 1.00 79.34 547 LEU A N 1
ATOM 4349 C CA . LEU A 1 547 ? -24.187 -0.805 2.034 1.00 71.98 547 LEU A CA 1
ATOM 4350 C C . LEU A 1 547 ? -25.365 -0.130 1.344 1.00 85.36 547 LEU A C 1
ATOM 4351 O O . LEU A 1 547 ? -26.077 -0.780 0.559 1.00 80.24 547 LEU A O 1
ATOM 4356 N N . ALA A 1 548 ? -25.604 1.144 1.635 1.00 82.44 548 ALA A N 1
ATOM 4357 C CA . ALA A 1 548 ? -26.718 1.865 1.040 1.00 82.78 548 ALA A CA 1
ATOM 4358 C C . ALA A 1 548 ? -26.211 2.931 0.081 1.00 91.92 548 ALA A C 1
ATOM 4359 O O . ALA A 1 548 ? -25.281 3.684 0.422 1.00 82.08 548 ALA A O 1
ATOM 4361 N N . PRO A 1 549 ? -26.778 3.009 -1.126 1.00 95.85 549 PRO A N 1
ATOM 4362 C CA . PRO A 1 549 ? -26.458 4.136 -2.009 1.00 79.66 549 PRO A CA 1
ATOM 4363 C C . PRO A 1 549 ? -26.931 5.428 -1.366 1.00 93.11 549 PRO A C 1
ATOM 4364 O O . PRO A 1 549 ? -28.064 5.522 -0.874 1.00 87.56 549 PRO A O 1
ATOM 4368 N N . GLY A 1 550 ? -26.046 6.421 -1.356 1.00 92.20 550 GLY A N 1
ATOM 4369 C CA . GLY A 1 550 ? -26.370 7.668 -0.691 1.00 92.74 550 GLY A CA 1
ATOM 4370 C C . GLY A 1 550 ? -26.387 7.560 0.814 1.00 93.20 550 GLY A C 1
ATOM 4371 O O . GLY A 1 550 ? -27.171 8.257 1.479 1.00 84.87 550 GLY A O 1
ATOM 4372 N N . GLY A 1 551 ? -25.570 6.671 1.372 1.00 92.46 551 GLY A N 1
ATOM 4373 C CA . GLY A 1 551 ? -25.388 6.658 2.804 1.00 74.45 551 GLY A CA 1
ATOM 4374 C C . GLY A 1 551 ? -24.568 7.853 3.241 1.00 73.77 551 GLY A C 1
ATOM 4375 O O . GLY A 1 551 ? -23.706 8.347 2.511 1.00 78.41 551 GLY A O 1
ATOM 4376 N N . THR A 1 552 ? -24.829 8.312 4.460 1.00 74.89 552 THR A N 1
ATOM 4377 C CA . THR A 1 552 ? -24.111 9.451 5.016 1.00 79.14 552 THR A CA 1
ATOM 4378 C C . THR A 1 552 ? -23.790 9.202 6.484 1.00 71.62 552 THR A C 1
ATOM 4379 O O . THR A 1 552 ? -24.457 8.420 7.168 1.00 71.08 552 THR A O 1
ATOM 4383 N N . ASP A 1 553 ? -22.762 9.893 6.969 1.00 72.20 553 ASP A N 1
ATOM 4384 C CA . ASP A 1 553 ? -22.495 9.866 8.395 1.00 74.28 553 ASP A CA 1
ATOM 4385 C C . ASP A 1 553 ? -23.745 10.241 9.164 1.00 73.59 553 ASP A C 1
ATOM 4386 O O . ASP A 1 553 ? -24.179 9.521 10.077 1.00 65.10 553 ASP A O 1
ATOM 4391 N N . GLU A 1 554 ? -24.345 11.371 8.792 1.00 76.07 554 GLU A N 1
ATOM 4392 C CA . GLU A 1 554 ? -25.477 11.913 9.541 1.00 84.10 554 GLU A CA 1
ATOM 4393 C C . GLU A 1 554 ? -26.692 10.981 9.481 1.00 65.72 554 GLU A C 1
ATOM 4394 O O . GLU A 1 554 ? -27.419 10.830 10.474 1.00 67.84 554 GLU A O 1
ATOM 4400 N N . LYS A 1 555 ? -26.931 10.356 8.326 1.00 61.60 555 LYS A N 1
ATOM 4401 C CA . LYS A 1 555 ? -28.000 9.366 8.227 1.00 69.50 555 LYS A CA 1
ATOM 4402 C C . LYS A 1 555 ? -27.709 8.163 9.111 1.00 77.50 555 LYS A C 1
ATOM 4403 O O . LYS A 1 555 ? -28.614 7.603 9.746 1.00 74.30 555 LYS A O 1
ATOM 4409 N N . PHE A 1 556 ? -26.445 7.745 9.155 1.00 83.33 556 PHE A N 1
ATOM 4410 C CA . PHE A 1 556 ? -26.049 6.719 10.104 1.00 65.37 556 PHE A CA 1
ATOM 4411 C C . PHE A 1 556 ? -26.408 7.140 11.519 1.00 67.78 556 PHE A C 1
ATOM 4412 O O . PHE A 1 556 ? -27.114 6.418 12.237 1.00 67.54 556 PHE A O 1
ATOM 4420 N N . VAL A 1 557 ? -25.930 8.312 11.943 1.00 61.79 557 VAL A N 1
ATOM 4421 C CA . VAL A 1 557 ? -26.250 8.780 13.286 1.00 58.70 557 VAL A CA 1
ATOM 4422 C C . VAL A 1 557 ? -27.758 8.812 13.465 1.00 76.21 557 VAL A C 1
ATOM 4423 O O . VAL A 1 557 ? -28.306 8.266 14.433 1.00 68.75 557 VAL A O 1
ATOM 4427 N N . SER A 1 558 ? -28.453 9.440 12.510 1.00 73.87 558 SER A N 1
ATOM 4428 C CA . SER A 1 558 ? -29.902 9.591 12.604 1.00 81.13 558 SER A CA 1
ATOM 4429 C C . SER A 1 558 ? -30.578 8.244 12.806 1.00 73.85 558 SER A C 1
ATOM 4430 O O . SER A 1 558 ? -31.371 8.062 13.744 1.00 72.77 558 SER A O 1
ATOM 4433 N N . SER A 1 559 ? -30.250 7.278 11.942 1.00 70.28 559 SER A N 1
ATOM 4434 C CA . SER A 1 559 ? -30.882 5.970 12.037 1.00 75.49 559 SER A CA 1
ATOM 4435 C C . SER A 1 559 ? -30.632 5.349 13.396 1.00 82.28 559 SER A C 1
ATOM 4436 O O . SER A 1 559 ? -31.488 4.627 13.921 1.00 83.49 559 SER A O 1
ATOM 4439 N N . CYS A 1 560 ? -29.469 5.631 13.988 1.00 80.40 560 CYS A N 1
ATOM 4440 C CA . CYS A 1 560 ? -29.154 5.085 15.306 1.00 83.61 560 CYS A CA 1
ATOM 4441 C C . CYS A 1 560 ? -30.060 5.690 16.376 1.00 78.67 560 CYS A C 1
ATOM 4442 O O . CYS A 1 560 ? -30.653 4.972 17.194 1.00 71.92 560 CYS A O 1
ATOM 4445 N N . ALA A 1 561 ? -30.103 7.024 16.439 1.00 83.46 561 ALA A N 1
ATOM 4446 C CA . ALA A 1 561 ? -30.894 7.688 17.471 1.00 84.90 561 ALA A CA 1
ATOM 4447 C C . ALA A 1 561 ? -32.346 7.231 17.421 1.00 75.79 561 ALA A C 1
ATOM 4448 O O . ALA A 1 561 ? -32.959 6.943 18.457 1.00 71.74 561 ALA A O 1
ATOM 4450 N N . THR A 1 562 ? -32.904 7.113 16.221 1.00 74.64 562 THR A N 1
ATOM 4451 C CA . THR A 1 562 ? -34.323 6.788 16.131 1.00 85.13 562 THR A CA 1
ATOM 4452 C C . THR A 1 562 ? -34.602 5.347 16.563 1.00 84.80 562 THR A C 1
ATOM 4453 O O . THR A 1 562 ? -35.667 5.066 17.132 1.00 89.31 562 THR A O 1
ATOM 4457 N N . ASN A 1 563 ? -33.650 4.434 16.362 1.00 84.85 563 ASN A N 1
ATOM 4458 C CA . ASN A 1 563 ? -33.924 3.008 16.539 1.00 90.06 563 ASN A CA 1
ATOM 4459 C C . ASN A 1 563 ? -33.424 2.425 17.854 1.00 78.30 563 ASN A C 1
ATOM 4460 O O . ASN A 1 563 ? -33.724 1.260 18.132 1.00 71.09 563 ASN A O 1
ATOM 4465 N N . LEU A 1 564 ? -32.659 3.174 18.644 1.00 79.19 564 LEU A N 1
ATOM 4466 C CA . LEU A 1 564 ? -31.982 2.659 19.826 1.00 79.16 564 LEU A CA 1
ATOM 4467 C C . LEU A 1 564 ? -32.462 3.391 21.057 1.00 82.53 564 LEU A C 1
ATOM 4468 O O . LEU A 1 564 ? -31.687 3.712 21.966 1.00 90.56 564 LEU A O 1
ATOM 4473 N N . LYS A 1 565 ? -33.751 3.700 21.083 1.00 89.37 565 LYS A N 1
ATOM 4474 C CA . LYS A 1 565 ? -34.301 4.440 22.210 1.00 89.89 565 LYS A CA 1
ATOM 4475 C C . LYS A 1 565 ? -34.559 3.521 23.391 1.00 95.65 565 LYS A C 1
ATOM 4476 O O . LYS A 1 565 ? -34.385 3.942 24.542 1.00 94.65 565 LYS A O 1
ATOM 4482 N N . GLU A 1 566 ? -34.905 2.255 23.121 1.00 97.67 566 GLU A N 1
ATOM 4483 C CA . GLU A 1 566 ? -35.384 1.335 24.148 1.00 89.21 566 GLU A CA 1
ATOM 4484 C C . GLU A 1 566 ? -34.327 1.058 25.208 1.00 85.21 566 GLU A C 1
ATOM 4485 O O . GLU A 1 566 ? -34.593 0.347 26.186 1.00 76.51 566 GLU A O 1
ATOM 4491 N N . ASN A 1 567 ? -33.128 1.611 25.029 1.00 95.66 567 ASN A N 1
ATOM 4492 C CA . ASN A 1 567 ? -32.110 1.519 26.065 1.00 100.62 567 ASN A CA 1
ATOM 4493 C C . ASN A 1 567 ? -31.336 2.823 26.214 1.00 85.92 567 ASN A C 1
ATOM 4494 O O . ASN A 1 567 ? -30.961 3.468 25.226 1.00 77.84 567 ASN A O 1
ATOM 4499 N N . ASN A 1 568 ? -31.096 3.182 27.479 1.00 79.62 568 ASN A N 1
ATOM 4500 C CA . ASN A 1 568 ? -30.334 4.376 27.821 1.00 81.49 568 ASN A CA 1
ATOM 4501 C C . ASN A 1 568 ? -28.951 4.412 27.176 1.00 88.09 568 ASN A C 1
ATOM 4502 O O . ASN A 1 568 ? -28.392 5.501 26.979 1.00 74.58 568 ASN A O 1
ATOM 4507 N N . LYS A 1 569 ? -28.399 3.246 26.817 1.00 90.14 569 LYS A N 1
ATOM 4508 C CA . LYS A 1 569 ? -26.985 3.161 26.466 1.00 79.13 569 LYS A CA 1
ATOM 4509 C C . LYS A 1 569 ? -26.627 3.999 25.246 1.00 70.63 569 LYS A C 1
ATOM 4510 O O . LYS A 1 569 ? -25.454 4.352 25.077 1.00 71.05 569 LYS A O 1
ATOM 4516 N N . PHE A 1 570 ? -27.597 4.334 24.402 1.00 84.22 570 PHE A N 1
ATOM 4517 C CA . PHE A 1 570 ? -27.377 5.303 23.342 1.00 75.21 570 PHE A CA 1
ATOM 4518 C C . PHE A 1 570 ? -27.914 6.644 23.787 1.00 77.50 570 PHE A C 1
ATOM 4519 O O . PHE A 1 570 ? -29.029 6.731 24.307 1.00 80.60 570 PHE A O 1
ATOM 4527 N N . THR A 1 571 ? -27.131 7.683 23.562 1.00 79.83 571 THR A N 1
ATOM 4528 C CA . THR A 1 571 ? -27.531 9.036 23.911 1.00 72.37 571 THR A CA 1
ATOM 4529 C C . THR A 1 571 ? -27.110 9.975 22.789 1.00 85.32 571 THR A C 1
ATOM 4530 O O . THR A 1 571 ? -25.920 10.053 22.466 1.00 77.64 571 THR A O 1
ATOM 4534 N N . PRO A 1 572 ? -28.034 10.695 22.155 1.00 93.38 572 PRO A N 1
ATOM 4535 C CA . PRO A 1 572 ? -27.607 11.702 21.173 1.00 80.71 572 PRO A CA 1
ATOM 4536 C C . PRO A 1 572 ? -26.906 12.849 21.875 1.00 79.28 572 PRO A C 1
ATOM 4537 O O . PRO A 1 572 ? -27.058 13.063 23.080 1.00 84.55 572 PRO A O 1
ATOM 4541 N N . ALA A 1 573 ? -26.097 13.566 21.101 1.00 88.94 573 ALA A N 1
ATOM 4542 C CA . ALA A 1 573 ? -25.285 14.656 21.623 1.00 95.23 573 ALA A CA 1
ATOM 4543 C C . ALA A 1 573 ? -26.095 15.946 21.652 1.00 100.42 573 ALA A C 1
ATOM 4544 O O . ALA A 1 573 ? -26.827 16.256 20.712 1.00 103.83 573 ALA A O 1
ATOM 4546 N N . LYS A 1 574 ? -25.976 16.691 22.743 0.00 96.29 574 LYS A N 1
ATOM 4547 C CA . LYS A 1 574 ? -26.679 17.966 22.801 0.00 101.06 574 LYS A CA 1
ATOM 4548 C C . LYS A 1 574 ? -26.058 18.969 21.837 0.00 102.97 574 LYS A C 1
ATOM 4549 O O . LYS A 1 574 ? -26.776 19.726 21.172 0.00 102.01 574 LYS A O 1
ATOM 4555 N N . VAL A 1 575 ? -24.735 18.966 21.723 1.00 102.15 575 VAL A N 1
ATOM 4556 C CA . VAL A 1 575 ? -24.001 19.907 20.882 1.00 97.10 575 VAL A CA 1
ATOM 4557 C C . VAL A 1 575 ? -23.566 19.190 19.608 1.00 103.30 575 VAL A C 1
ATOM 4558 O O . VAL A 1 575 ? -22.809 18.211 19.665 1.00 103.70 575 VAL A O 1
ATOM 4562 N N . ALA A 1 576 ? -24.051 19.678 18.457 1.00 114.75 576 ALA A N 1
ATOM 4563 C CA . ALA A 1 576 ? -23.743 19.119 17.129 1.00 101.65 576 ALA A CA 1
ATOM 4564 C C . ALA A 1 576 ? -24.396 17.747 16.932 1.00 102.76 576 ALA A C 1
ATOM 4565 O O . ALA A 1 576 ? -23.778 16.811 16.419 1.00 105.64 576 ALA A O 1
ATOM 4567 N N . SER A 1 577 ? -25.675 17.650 17.306 1.00 100.09 577 SER A N 1
ATOM 4568 C CA . SER A 1 577 ? -26.373 16.367 17.339 1.00 104.18 577 SER A CA 1
ATOM 4569 C C . SER A 1 577 ? -26.394 15.640 15.997 1.00 107.70 577 SER A C 1
ATOM 4570 O O . SER A 1 577 ? -26.734 14.445 15.969 1.00 93.90 577 SER A O 1
ATOM 4573 N N . ASN A 1 578 ? -26.035 16.318 14.901 1.00 111.32 578 ASN A N 1
ATOM 4574 C CA . ASN A 1 578 ? -26.196 15.746 13.566 1.00 106.40 578 ASN A CA 1
ATOM 4575 C C . ASN A 1 578 ? -25.137 14.687 13.254 1.00 97.81 578 ASN A C 1
ATOM 4576 O O . ASN A 1 578 ? -25.430 13.700 12.558 1.00 82.65 578 ASN A O 1
ATOM 4581 N N . LYS A 1 579 ? -23.900 14.886 13.742 1.00 90.78 579 LYS A N 1
ATOM 4582 C CA . LYS A 1 579 ? -22.785 13.998 13.428 1.00 94.56 579 LYS A CA 1
ATOM 4583 C C . LYS A 1 579 ? -21.987 13.639 14.685 1.00 92.01 579 LYS A C 1
ATOM 4584 O O . LYS A 1 579 ? -20.798 13.319 14.604 1.00 89.89 579 LYS A O 1
ATOM 4590 N N . ASN A 1 580 ? -22.626 13.672 15.855 1.00 94.22 580 ASN A N 1
ATOM 4591 C CA . ASN A 1 580 ? -22.011 13.229 17.101 1.00 77.23 580 ASN A CA 1
ATOM 4592 C C . ASN A 1 580 ? -23.019 12.401 17.888 1.00 81.47 580 ASN A C 1
ATOM 4593 O O . ASN A 1 580 ? -24.236 12.581 17.742 1.00 77.89 580 ASN A O 1
ATOM 4598 N N . PHE A 1 581 ? -22.502 11.480 18.713 1.00 76.41 581 PHE A N 1
ATOM 4599 C CA . PHE A 1 581 ? -23.344 10.685 19.607 1.00 75.83 581 PHE A CA 1
ATOM 4600 C C . PHE A 1 581 ? -22.519 10.178 20.779 1.00 60.01 581 PHE A C 1
ATOM 4601 O O . PHE A 1 581 ? -21.296 10.270 20.787 1.00 68.29 581 PHE A O 1
ATOM 4609 N N . ILE A 1 582 ? -23.206 9.632 21.767 1.00 64.21 582 ILE A N 1
ATOM 4610 C CA . ILE A 1 582 ? -22.594 9.256 23.033 1.00 64.54 582 ILE A CA 1
ATOM 4611 C C . ILE A 1 582 ? -23.091 7.871 23.414 1.00 72.96 582 ILE A C 1
ATOM 4612 O O . ILE A 1 582 ? -24.266 7.538 23.210 1.00 68.41 582 ILE A O 1
ATOM 4617 N N . ILE A 1 583 ? -22.179 7.063 23.951 1.00 68.49 583 ILE A N 1
ATOM 4618 C CA . ILE A 1 583 ? -22.473 5.727 24.444 1.00 65.74 583 ILE A CA 1
ATOM 4619 C C . ILE A 1 583 ? -22.159 5.727 25.927 1.00 61.70 583 ILE A C 1
ATOM 4620 O O . ILE A 1 583 ? -21.169 6.334 26.356 1.00 62.55 583 ILE A O 1
ATOM 4625 N N . GLN A 1 584 ? -22.990 5.040 26.707 1.00 61.22 584 GLN A N 1
ATOM 4626 C CA . GLN A 1 584 ? -22.769 4.904 28.145 1.00 65.99 584 GLN A CA 1
ATOM 4627 C C . GLN A 1 584 ? -21.959 3.632 28.389 1.00 65.37 584 GLN A C 1
ATOM 4628 O O . GLN A 1 584 ? -22.493 2.575 28.740 1.00 59.24 584 GLN A O 1
ATOM 4634 N N . HIS A 1 585 ? -20.638 3.750 28.188 1.00 62.46 585 HIS A N 1
ATOM 4635 C CA . HIS A 1 585 ? -19.734 2.630 28.404 1.00 55.91 585 HIS A CA 1
ATOM 4636 C C . HIS A 1 585 ? -19.657 2.332 29.897 1.00 55.54 585 HIS A C 1
ATOM 4637 O O . HIS A 1 585 ? -19.965 3.179 30.738 1.00 55.02 585 HIS A O 1
ATOM 4644 N N . THR A 1 586 ? -19.225 1.108 30.221 1.00 56.25 586 THR A N 1
ATOM 4645 C CA . THR A 1 586 ? -19.113 0.699 31.617 1.00 49.81 586 THR A CA 1
ATOM 4646 C C . THR A 1 586 ? -18.355 1.725 32.438 1.00 47.12 586 THR A C 1
ATOM 4647 O O . THR A 1 586 ? -18.690 1.936 33.595 1.00 51.10 586 THR A O 1
ATOM 4651 N N . ILE A 1 587 ? -17.381 2.424 31.851 1.00 47.45 587 ILE A N 1
ATOM 4652 C CA . ILE A 1 587 ? -16.572 3.397 32.580 1.00 48.87 587 ILE A CA 1
ATOM 4653 C C . ILE A 1 587 ? -17.113 4.807 32.471 1.00 56.29 587 ILE A C 1
ATOM 4654 O O . ILE A 1 587 ? -16.511 5.743 33.016 1.00 46.01 587 ILE A O 1
ATOM 4659 N N . GLY A 1 588 ? -18.229 4.995 31.790 1.00 56.55 588 GLY A N 1
ATOM 4660 C CA . GLY A 1 588 ? -18.855 6.288 31.722 1.00 49.83 588 GLY A CA 1
ATOM 4661 C C . GLY A 1 588 ? -19.134 6.678 30.290 1.00 55.62 588 GLY A C 1
ATOM 4662 O O . GLY A 1 588 ? -18.782 5.976 29.338 1.00 60.35 588 GLY A O 1
ATOM 4663 N N . PRO A 1 589 ? -19.757 7.832 30.115 1.00 65.53 589 PRO A N 1
ATOM 4664 C CA . PRO A 1 589 ? -20.108 8.277 28.770 1.00 54.52 589 PRO A CA 1
ATOM 4665 C C . PRO A 1 589 ? -18.873 8.614 27.957 1.00 52.50 589 PRO A C 1
ATOM 4666 O O . PRO A 1 589 ? -17.948 9.270 28.448 1.00 60.70 589 PRO A O 1
ATOM 4670 N N . ILE A 1 590 ? -18.900 8.207 26.684 1.00 55.41 590 ILE A N 1
ATOM 4671 C CA . ILE A 1 590 ? -17.843 8.508 25.725 1.00 56.62 590 ILE A CA 1
ATOM 4672 C C . ILE A 1 590 ? -18.480 9.084 24.472 1.00 65.41 590 ILE A C 1
ATOM 4673 O O . ILE A 1 590 ? -19.468 8.535 23.966 1.00 65.03 590 ILE A O 1
ATOM 4678 N N . GLN A 1 591 ? -17.908 10.175 23.966 1.00 67.81 591 GLN A N 1
ATOM 4679 C CA . GLN A 1 591 ? -18.472 10.906 22.840 1.00 66.31 591 GLN A CA 1
ATOM 4680 C C . GLN A 1 591 ? -17.696 10.586 21.578 1.00 64.20 591 GLN A C 1
ATOM 4681 O O . GLN A 1 591 ? -16.491 10.840 21.512 1.00 65.95 591 GLN A O 1
ATOM 4687 N N . TYR A 1 592 ? -18.405 10.115 20.558 1.00 65.54 592 TYR A N 1
ATOM 4688 C CA . TYR A 1 592 ? -17.824 9.797 19.269 1.00 53.94 592 TYR A CA 1
ATOM 4689 C C . TYR A 1 592 ? -18.308 10.777 18.213 1.00 70.11 592 TYR A C 1
ATOM 4690 O O . TYR A 1 592 ? -19.435 11.274 18.270 1.00 70.76 592 TYR A O 1
ATOM 4699 N N . CYS A 1 593 ? -17.453 11.009 17.224 1.00 69.51 593 CYS A N 1
ATOM 4700 C CA . CYS A 1 593 ? -17.765 11.808 16.055 1.00 63.32 593 CYS A CA 1
ATOM 4701 C C . CYS A 1 593 ? -17.905 10.870 14.866 1.00 64.27 593 CYS A C 1
ATOM 4702 O O . CYS A 1 593 ? -16.951 10.169 14.509 1.00 66.20 593 CYS A O 1
ATOM 4705 N N . ALA A 1 594 ? -19.090 10.849 14.268 1.00 61.13 594 ALA A N 1
ATOM 4706 C CA . ALA A 1 594 ? -19.385 10.015 13.116 1.00 60.72 594 ALA A CA 1
ATOM 4707 C C . ALA A 1 594 ? -18.793 10.564 11.824 1.00 63.50 594 ALA A C 1
ATOM 4708 O O . ALA A 1 594 ? -18.909 9.923 10.778 1.00 60.43 594 ALA A O 1
ATOM 4710 N N . GLU A 1 595 ? -18.201 11.747 11.857 1.00 65.23 595 GLU A N 1
ATOM 4711 C CA . GLU A 1 595 ? -17.555 12.276 10.671 1.00 69.49 595 GLU A CA 1
ATOM 4712 C C . GLU A 1 595 ? -16.604 11.234 10.105 1.00 63.37 595 GLU A C 1
ATOM 4713 O O . GLU A 1 595 ? -15.760 10.676 10.813 1.00 69.02 595 GLU A O 1
ATOM 4719 N N . SER A 1 596 ? -16.775 10.939 8.830 1.00 77.44 596 SER A N 1
ATOM 4720 C CA . SER A 1 596 ? -15.923 10.033 8.073 1.00 77.99 596 SER A CA 1
ATOM 4721 C C . SER A 1 596 ? -16.126 8.575 8.458 1.00 73.89 596 SER A C 1
ATOM 4722 O O . SER A 1 596 ? -15.424 7.706 7.908 1.00 68.29 596 SER A O 1
ATOM 4725 N N . PHE A 1 597 ? -17.046 8.262 9.378 1.00 73.06 597 PHE A N 1
ATOM 4726 C CA . PHE A 1 597 ? -17.296 6.860 9.705 1.00 59.26 597 PHE A CA 1
ATOM 4727 C C . PHE A 1 597 ? -17.466 6.025 8.443 1.00 66.63 597 PHE A C 1
ATOM 4728 O O . PHE A 1 597 ? -16.808 4.992 8.279 1.00 70.07 597 PHE A O 1
ATOM 4736 N N . LEU A 1 598 ? -18.354 6.438 7.532 1.00 66.22 598 LEU A N 1
ATOM 4737 C CA . LEU A 1 598 ? -18.578 5.597 6.354 1.00 68.91 598 LEU A CA 1
ATOM 4738 C C . LEU A 1 598 ? -17.330 5.531 5.488 1.00 71.24 598 LEU A C 1
ATOM 4739 O O . LEU A 1 598 ? -17.085 4.524 4.803 1.00 66.60 598 LEU A O 1
ATOM 4744 N N . LEU A 1 599 ? -16.548 6.605 5.475 1.00 59.76 599 LEU A N 1
ATOM 4745 C CA . LEU A 1 599 ? -15.322 6.584 4.696 1.00 69.61 599 LEU A CA 1
ATOM 4746 C C . LEU A 1 599 ? -14.356 5.560 5.277 1.00 67.17 599 LEU A C 1
ATOM 4747 O O . LEU A 1 599 ? -13.950 4.608 4.601 1.00 68.19 599 LEU A O 1
ATOM 4752 N N . LYS A 1 600 ? -13.993 5.737 6.554 1.00 69.64 600 LYS A N 1
ATOM 4753 C CA . LYS A 1 600 ? -13.075 4.813 7.211 1.00 59.79 600 LYS A CA 1
ATOM 4754 C C . LYS A 1 600 ? -13.577 3.380 7.129 1.00 55.56 600 LYS A C 1
ATOM 4755 O O . LYS A 1 600 ? -12.783 2.453 6.916 1.00 66.99 600 LYS A O 1
ATOM 4761 N N . ASN A 1 601 ? -14.885 3.166 7.265 1.00 66.04 601 ASN A N 1
ATOM 4762 C CA . ASN A 1 601 ? -15.368 1.788 7.261 1.00 61.12 601 ASN A CA 1
ATOM 4763 C C . ASN A 1 601 ? -15.202 1.110 5.915 1.00 62.11 601 ASN A C 1
ATOM 4764 O O . ASN A 1 601 ? -15.189 -0.132 5.863 1.00 62.64 601 ASN A O 1
ATOM 4769 N N . LYS A 1 602 ? -15.135 1.880 4.824 1.00 59.92 602 LYS A N 1
ATOM 4770 C CA . LYS A 1 602 ? -15.023 1.327 3.477 1.00 66.13 602 LYS A CA 1
ATOM 4771 C C . LYS A 1 602 ? -13.584 1.312 2.980 1.00 63.81 602 LYS A C 1
ATOM 4772 O O . LYS A 1 602 ? -13.328 0.852 1.864 1.00 58.84 602 LYS A O 1
ATOM 4778 N N . ASP A 1 603 ? -12.633 1.745 3.810 1.00 65.70 603 ASP A N 1
ATOM 4779 C CA . ASP A 1 603 ? -11.242 1.873 3.401 1.00 63.15 603 ASP A CA 1
ATOM 4780 C C . ASP A 1 603 ? -10.571 0.513 3.277 1.00 56.97 603 ASP A C 1
ATOM 4781 O O . ASP A 1 603 ? -9.655 0.190 4.039 1.00 66.38 603 ASP A O 1
ATOM 4786 N N . VAL A 1 604 ? -11.027 -0.278 2.315 1.00 60.57 604 VAL A N 1
ATOM 4787 C CA . VAL A 1 604 ? -10.487 -1.591 2.025 1.00 67.99 604 VAL A CA 1
ATOM 4788 C C . VAL A 1 604 ? -10.275 -1.639 0.524 1.00 64.61 604 VAL A C 1
ATOM 4789 O O . VAL A 1 604 ? -11.210 -1.396 -0.245 1.00 68.02 604 VAL A O 1
ATOM 4793 N N . LEU A 1 605 ? -9.049 -1.919 0.108 1.00 68.07 605 LEU A N 1
ATOM 4794 C CA . LEU A 1 605 ? -8.767 -2.118 -1.306 1.00 68.46 605 LEU A CA 1
ATOM 4795 C C . LEU A 1 605 ? -9.651 -3.230 -1.833 1.00 68.41 605 LEU A C 1
ATOM 4796 O O . LEU A 1 605 ? -9.635 -4.351 -1.308 1.00 78.76 605 LEU A O 1
ATOM 4801 N N . ARG A 1 606 ? -10.423 -2.942 -2.867 1.00 61.55 606 ARG A N 1
ATOM 4802 C CA . ARG A 1 606 ? -11.239 -3.991 -3.469 1.00 78.37 606 ARG A CA 1
ATOM 4803 C C . ARG A 1 606 ? -11.160 -3.838 -4.980 1.00 73.19 606 ARG A C 1
ATOM 4804 O O . ARG A 1 606 ? -10.536 -2.911 -5.504 1.00 71.25 606 ARG A O 1
ATOM 4812 N N . GLY A 1 607 ? -11.773 -4.776 -5.680 1.00 76.56 607 GLY A N 1
ATOM 4813 C CA . GLY A 1 607 ? -12.027 -4.586 -7.082 1.00 85.39 607 GLY A CA 1
ATOM 4814 C C . GLY A 1 607 ? -10.866 -5.027 -7.923 1.00 71.68 607 GLY A C 1
ATOM 4815 O O . GLY A 1 607 ? -10.124 -5.929 -7.541 1.00 67.51 607 GLY A O 1
ATOM 4816 N N . ASP A 1 608 ? -10.718 -4.395 -9.086 1.00 72.10 608 ASP A N 1
ATOM 4817 C CA . ASP A 1 608 ? -9.765 -4.852 -10.086 1.00 67.33 608 ASP A CA 1
ATOM 4818 C C . ASP A 1 608 ? -8.311 -4.669 -9.656 1.00 62.43 608 ASP A C 1
ATOM 4819 O O . ASP A 1 608 ? -7.459 -5.479 -10.048 1.00 55.68 608 ASP A O 1
ATOM 4824 N N . LEU A 1 609 ? -8.002 -3.609 -8.889 1.00 54.12 609 LEU A N 1
ATOM 4825 C CA . LEU A 1 609 ? -6.657 -3.471 -8.344 1.00 58.87 609 LEU A CA 1
ATOM 4826 C C . LEU A 1 609 ? -6.226 -4.754 -7.620 1.00 55.31 609 LEU A C 1
ATOM 4827 O O . LEU A 1 609 ? -5.152 -5.299 -7.873 1.00 53.84 609 LEU A O 1
ATOM 4832 N N . VAL A 1 610 ? -7.069 -5.291 -6.747 1.00 59.59 610 VAL A N 1
ATOM 4833 C CA . VAL A 1 610 ? -6.672 -6.530 -6.072 1.00 59.23 610 VAL A CA 1
ATOM 4834 C C . VAL A 1 610 ? -6.366 -7.643 -7.069 1.00 52.59 610 VAL A C 1
ATOM 4835 O O . VAL A 1 610 ? -5.557 -8.542 -6.783 1.00 58.16 610 VAL A O 1
ATOM 4839 N N . GLU A 1 611 ? -6.994 -7.625 -8.243 1.00 59.36 611 GLU A N 1
ATOM 4840 C CA . GLU A 1 611 ? -6.750 -8.717 -9.181 1.00 56.43 611 GLU A CA 1
ATOM 4841 C C . GLU A 1 611 ? -5.443 -8.526 -9.931 1.00 52.67 611 GLU A C 1
ATOM 4842 O O . GLU A 1 611 ? -4.773 -9.516 -10.296 1.00 49.47 611 GLU A O 1
ATOM 4848 N N . VAL A 1 612 ? -5.028 -7.268 -10.096 1.00 48.90 612 VAL A N 1
ATOM 4849 C CA . VAL A 1 612 ? -3.718 -7.001 -10.672 1.00 55.50 612 VAL A CA 1
ATOM 4850 C C . VAL A 1 612 ? -2.612 -7.447 -9.721 1.00 51.95 612 VAL A C 1
ATOM 4851 O O . VAL A 1 612 ? -1.585 -7.981 -10.143 1.00 50.75 612 VAL A O 1
ATOM 4855 N N . ILE A 1 613 ? -2.787 -7.210 -8.425 1.00 58.09 613 ILE A N 1
ATOM 4856 C CA . ILE A 1 613 ? -1.757 -7.621 -7.492 1.00 50.04 613 ILE A CA 1
ATOM 4857 C C . ILE A 1 613 ? -1.649 -9.125 -7.475 1.00 44.94 613 ILE A C 1
ATOM 4858 O O . ILE A 1 613 ? -0.548 -9.673 -7.473 1.00 45.44 613 ILE A O 1
ATOM 4863 N N . LYS A 1 614 ? -2.788 -9.815 -7.445 1.00 52.19 614 LYS A N 1
ATOM 4864 C CA . LYS A 1 614 ? -2.782 -11.266 -7.389 1.00 46.99 614 LYS A CA 1
ATOM 4865 C C . LYS A 1 614 ? -2.133 -11.853 -8.620 1.00 52.24 614 LYS A C 1
ATOM 4866 O O . LYS A 1 614 ? -1.667 -12.996 -8.567 1.00 57.03 614 LYS A O 1
ATOM 4872 N N . ASP A 1 615 ? -2.096 -11.108 -9.728 1.00 45.00 615 ASP A N 1
ATOM 4873 C CA . ASP A 1 615 ? -1.474 -11.603 -10.947 1.00 52.76 615 ASP A CA 1
ATOM 4874 C C . ASP A 1 615 ? 0.019 -11.325 -10.998 1.00 57.30 615 ASP A C 1
ATOM 4875 O O . ASP A 1 615 ? 0.632 -11.523 -12.045 1.00 61.27 615 ASP A O 1
ATOM 4880 N N . SER A 1 616 ? 0.617 -10.849 -9.913 1.00 54.22 616 SER A N 1
ATOM 4881 C CA . SER A 1 616 ? 2.055 -10.616 -9.927 1.00 54.09 616 SER A CA 1
ATOM 4882 C C . SER A 1 616 ? 2.775 -11.932 -10.194 1.00 51.23 616 SER A C 1
ATOM 4883 O O . SER A 1 616 ? 2.365 -12.991 -9.720 1.00 51.95 616 SER A O 1
ATOM 4886 N N . PRO A 1 617 ? 3.868 -11.904 -10.948 1.00 50.92 617 PRO A N 1
ATOM 4887 C CA . PRO A 1 617 ? 4.647 -13.127 -11.116 1.00 45.99 617 PRO A CA 1
ATOM 4888 C C . PRO A 1 617 ? 5.387 -13.538 -9.862 1.00 53.73 617 PRO A C 1
ATOM 4889 O O . PRO A 1 617 ? 5.861 -14.678 -9.817 1.00 55.17 617 PRO A O 1
ATOM 4893 N N . ASN A 1 618 ? 5.554 -12.636 -8.869 1.00 53.29 618 ASN A N 1
ATOM 4894 C CA . ASN A 1 618 ? 6.307 -12.949 -7.651 1.00 49.86 618 ASN A CA 1
ATOM 4895 C C . ASN A 1 618 ? 5.436 -13.724 -6.652 1.00 49.76 618 ASN A C 1
ATOM 4896 O O . ASN A 1 618 ? 4.348 -13.265 -6.279 1.00 51.45 618 ASN A O 1
ATOM 4901 N N . PRO A 1 619 ? 5.907 -14.858 -6.152 1.00 47.16 619 PRO A N 1
ATOM 4902 C CA . PRO A 1 619 ? 5.029 -15.683 -5.321 1.00 51.37 619 PRO A CA 1
ATOM 4903 C C . PRO A 1 619 ? 4.594 -15.021 -4.018 1.00 52.61 619 PRO A C 1
ATOM 4904 O O . PRO A 1 619 ? 3.455 -15.224 -3.572 1.00 57.62 619 PRO A O 1
ATOM 4908 N N . ILE A 1 620 ? 5.453 -14.234 -3.389 1.00 45.66 620 ILE A N 1
ATOM 4909 C CA . ILE A 1 620 ? 5.032 -13.545 -2.180 1.00 40.20 620 ILE A CA 1
ATOM 4910 C C . ILE A 1 620 ? 3.956 -12.526 -2.488 1.00 43.89 620 ILE A C 1
ATOM 4911 O O . ILE A 1 620 ? 2.967 -12.431 -1.761 1.00 48.58 620 ILE A O 1
ATOM 4916 N N . VAL A 1 621 ? 4.122 -11.729 -3.547 1.00 47.33 621 VAL A N 1
ATOM 4917 C CA . VAL A 1 621 ? 3.113 -10.705 -3.835 1.00 44.74 621 VAL A CA 1
ATOM 4918 C C . VAL A 1 621 ? 1.783 -11.348 -4.207 1.00 48.03 621 VAL A C 1
ATOM 4919 O O . VAL A 1 621 ? 0.708 -10.802 -3.894 1.00 45.41 621 VAL A O 1
ATOM 4923 N N . GLN A 1 622 ? 1.811 -12.492 -4.896 1.00 47.48 622 GLN A N 1
ATOM 4924 C CA . GLN A 1 622 ? 0.554 -13.202 -5.194 1.00 50.66 622 GLN A CA 1
ATOM 4925 C C . GLN A 1 622 ? -0.217 -13.573 -3.945 1.00 45.08 622 GLN A C 1
ATOM 4926 O O . GLN A 1 622 ? -1.443 -13.638 -3.988 1.00 54.71 622 GLN A O 1
ATOM 4932 N N . GLN A 1 623 ? 0.492 -13.857 -2.841 1.00 48.82 623 GLN A N 1
ATOM 4933 C CA . GLN A 1 623 ? -0.113 -14.336 -1.609 1.00 53.17 623 GLN A CA 1
ATOM 4934 C C . GLN A 1 623 ? -0.630 -13.202 -0.732 1.00 46.59 623 GLN A C 1
ATOM 4935 O O . GLN A 1 623 ? -1.421 -13.447 0.184 1.00 48.81 623 GLN A O 1
ATOM 4941 N N . LEU A 1 624 ? -0.205 -11.967 -0.995 1.00 43.04 624 LEU A N 1
ATOM 4942 C CA . LEU A 1 624 ? -0.625 -10.852 -0.146 1.00 39.96 624 LEU A CA 1
ATOM 4943 C C . LEU A 1 624 ? -2.129 -10.784 -0.022 1.00 50.82 624 LEU A C 1
ATOM 4944 O O . LEU A 1 624 ? -2.654 -10.540 1.069 1.00 50.01 624 LEU A O 1
ATOM 4949 N N . PHE A 1 625 ? -2.842 -10.947 -1.142 1.00 51.57 625 PHE A N 1
ATOM 4950 C CA . PHE A 1 625 ? -4.293 -10.860 -1.175 1.00 51.03 625 PHE A CA 1
ATOM 4951 C C . PHE A 1 625 ? -4.938 -12.211 -1.461 1.00 60.69 625 PHE A C 1
ATOM 4952 O O . PHE A 1 625 ? -6.111 -12.259 -1.828 1.00 61.38 625 PHE A O 1
ATOM 4960 N N . GLU A 1 626 ? -4.194 -13.302 -1.286 1.00 67.30 626 GLU A N 1
ATOM 4961 C CA . GLU A 1 626 ? -4.670 -14.654 -1.574 1.00 69.45 626 GLU A CA 1
ATOM 4962 C C . GLU A 1 626 ? -6.096 -14.860 -1.081 1.00 74.55 626 GLU A C 1
ATOM 4963 O O . GLU A 1 626 ? -6.408 -14.594 0.087 1.00 67.06 626 GLU A O 1
ATOM 4969 N N . GLY A 1 627 ? -6.962 -15.314 -1.996 1.00 80.12 627 GLY A N 1
ATOM 4970 C CA . GLY A 1 627 ? -8.320 -15.709 -1.671 1.00 81.26 627 GLY A CA 1
ATOM 4971 C C . GLY A 1 627 ? -9.334 -14.596 -1.483 1.00 90.87 627 GLY A C 1
ATOM 4972 O O . GLY A 1 627 ? -10.491 -14.897 -1.143 1.00 91.08 627 GLY A O 1
ATOM 4973 N N . GLN A 1 628 ? -8.953 -13.328 -1.664 1.00 84.62 628 GLN A N 1
ATOM 4974 C CA . GLN A 1 628 ? -9.915 -12.238 -1.531 1.00 90.69 628 GLN A CA 1
ATOM 4975 C C . GLN A 1 628 ? -10.997 -12.322 -2.619 1.00 94.99 628 GLN A C 1
ATOM 4976 O O . GLN A 1 628 ? -10.697 -12.561 -3.797 1.00 91.53 628 GLN A O 1
ATOM 4982 N N . VAL A 1 629 ? -12.260 -12.129 -2.212 1.00 97.88 629 VAL A N 1
ATOM 4983 C CA . VAL A 1 629 ? -13.392 -12.183 -3.136 1.00 87.94 629 VAL A CA 1
ATOM 4984 C C . VAL A 1 629 ? -13.380 -10.960 -4.041 1.00 89.16 629 VAL A C 1
ATOM 4985 O O . VAL A 1 629 ? -13.029 -9.850 -3.616 0.00 97.92 629 VAL A O 1
ATOM 4989 N N . ILE A 1 630 ? -13.788 -11.152 -5.292 1.00 100.40 630 ILE A N 1
ATOM 4990 C CA . ILE A 1 630 ? -13.793 -10.062 -6.269 1.00 107.98 630 ILE A CA 1
ATOM 4991 C C . ILE A 1 630 ? -15.035 -9.198 -6.107 1.00 106.11 630 ILE A C 1
ATOM 4992 O O . ILE A 1 630 ? -16.128 -9.697 -5.812 1.00 101.18 630 ILE A O 1
ATOM 4997 N N . GLU A 1 631 ? -14.865 -7.883 -6.295 1.00 104.29 631 GLU A N 1
ATOM 4998 C CA . GLU A 1 631 ? -15.985 -6.942 -6.265 1.00 107.52 631 GLU A CA 1
ATOM 4999 C C . GLU A 1 631 ? -15.797 -5.811 -7.283 1.00 98.75 631 GLU A C 1
ATOM 5000 O O . GLU A 1 631 ? -15.640 -4.645 -6.905 1.00 93.63 631 GLU A O 1
ATOM 5006 N N . ILE A 1 635 ? -20.217 -2.966 -3.484 1.00 83.96 635 ILE A N 1
ATOM 5007 C CA . ILE A 1 635 ? -19.529 -3.094 -2.200 1.00 87.38 635 ILE A CA 1
ATOM 5008 C C . ILE A 1 635 ? -20.256 -4.064 -1.277 1.00 79.16 635 ILE A C 1
ATOM 5009 O O . ILE A 1 635 ? -21.446 -3.901 -0.999 1.00 85.52 635 ILE A O 1
ATOM 5014 N N . ALA A 1 636 ? -19.552 -5.084 -0.808 1.00 75.40 636 ALA A N 1
ATOM 5015 C CA . ALA A 1 636 ? -20.150 -6.124 0.018 1.00 80.66 636 ALA A CA 1
ATOM 5016 C C . ALA A 1 636 ? -19.626 -6.010 1.451 1.00 88.13 636 ALA A C 1
ATOM 5017 O O . ALA A 1 636 ? -18.546 -5.462 1.699 1.00 77.70 636 ALA A O 1
ATOM 5019 N N . LYS A 1 637 ? -20.403 -6.540 2.408 1.00 83.13 637 LYS A N 1
ATOM 5020 C CA . LYS A 1 637 ? -20.056 -6.352 3.816 1.00 69.07 637 LYS A CA 1
ATOM 5021 C C . LYS A 1 637 ? -18.788 -7.107 4.192 1.00 78.47 637 LYS A C 1
ATOM 5022 O O . LYS A 1 637 ? -18.048 -6.674 5.089 1.00 69.69 637 LYS A O 1
ATOM 5028 N N . GLY A 1 638 ? -18.496 -8.206 3.494 1.00 76.69 638 GLY A N 1
ATOM 5029 C CA . GLY A 1 638 ? -17.224 -8.889 3.661 1.00 71.88 638 GLY A CA 1
ATOM 5030 C C . GLY A 1 638 ? -16.004 -8.027 3.409 1.00 73.84 638 GLY A C 1
ATOM 5031 O O . GLY A 1 638 ? -14.883 -8.466 3.702 1.00 84.13 638 GLY A O 1
ATOM 5032 N N . SER A 1 639 ? -16.179 -6.831 2.861 1.00 73.11 639 SER A N 1
ATOM 5033 C CA . SER A 1 639 ? -15.075 -5.901 2.676 1.00 76.17 639 SER A CA 1
ATOM 5034 C C . SER A 1 639 ? -15.142 -4.715 3.632 1.00 70.01 639 SER A C 1
ATOM 5035 O O . SER A 1 639 ? -14.370 -3.763 3.474 1.00 83.38 639 SER A O 1
ATOM 5038 N N . LEU A 1 640 ? -16.068 -4.717 4.587 1.00 65.45 640 LEU A N 1
ATOM 5039 C CA . LEU A 1 640 ? -16.241 -3.589 5.493 1.00 59.72 640 LEU A CA 1
ATOM 5040 C C . LEU A 1 640 ? -15.428 -3.851 6.756 1.00 65.31 640 LEU A C 1
ATOM 5041 O O . LEU A 1 640 ? -15.472 -4.951 7.313 1.00 62.14 640 LEU A O 1
ATOM 5046 N N . ILE A 1 641 ? -14.658 -2.853 7.180 1.00 60.75 641 ILE A N 1
ATOM 5047 C CA . ILE A 1 641 ? -13.827 -3.010 8.364 1.00 60.89 641 ILE A CA 1
ATOM 5048 C C . ILE A 1 641 ? -14.692 -3.381 9.560 1.00 61.27 641 ILE A C 1
ATOM 5049 O O . ILE A 1 641 ? -14.409 -4.340 10.282 1.00 58.24 641 ILE A O 1
ATOM 5054 N N . GLY A 1 642 ? -15.790 -2.668 9.768 1.00 60.56 642 GLY A N 1
ATOM 5055 C CA . GLY A 1 642 ? -16.590 -2.953 10.951 1.00 59.48 642 GLY A CA 1
ATOM 5056 C C . GLY A 1 642 ? -17.190 -4.348 10.942 1.00 48.25 642 GLY A C 1
ATOM 5057 O O . GLY A 1 642 ? -17.340 -4.982 11.983 1.00 53.04 642 GLY A O 1
ATOM 5058 N N . SER A 1 643 ? -17.543 -4.846 9.772 1.00 52.73 643 SER A N 1
ATOM 5059 C CA . SER A 1 643 ? -18.127 -6.178 9.681 1.00 58.58 643 SER A CA 1
ATOM 5060 C C . SER A 1 643 ? -17.056 -7.248 9.851 1.00 57.04 643 SER A C 1
ATOM 5061 O O . SER A 1 643 ? -17.262 -8.253 10.542 1.00 55.16 643 SER A O 1
ATOM 5064 N N . GLN A 1 644 ? -15.901 -7.050 9.234 1.00 52.26 644 GLN A N 1
ATOM 5065 C CA . GLN A 1 644 ? -14.797 -7.965 9.450 1.00 50.97 644 GLN A CA 1
ATOM 5066 C C . GLN A 1 644 ? -14.344 -7.909 10.904 1.00 59.33 644 GLN A C 1
ATOM 5067 O O . GLN A 1 644 ? -14.059 -8.945 11.511 1.00 48.58 644 GLN A O 1
ATOM 5073 N N . PHE A 1 645 ? -14.323 -6.710 11.500 1.00 54.99 645 PHE A N 1
ATOM 5074 C CA . PHE A 1 645 ? -13.799 -6.604 12.850 1.00 47.92 645 PHE A CA 1
ATOM 5075 C C . PHE A 1 645 ? -14.664 -7.371 13.836 1.00 54.39 645 PHE A C 1
ATOM 5076 O O . PHE A 1 645 ? -14.141 -8.020 14.737 1.00 48.03 645 PHE A O 1
ATOM 5084 N N . LEU A 1 646 ? -15.988 -7.289 13.701 1.00 49.41 646 LEU A N 1
ATOM 5085 C CA . LEU A 1 646 ? -16.840 -7.981 14.652 1.00 49.37 646 LEU A CA 1
ATOM 5086 C C . LEU A 1 646 ? -16.706 -9.485 14.525 1.00 54.77 646 LEU A C 1
ATOM 5087 O O . LEU A 1 646 ? -16.858 -10.203 15.523 1.00 53.80 646 LEU A O 1
ATOM 5092 N N . ASN A 1 647 ? -16.469 -9.992 13.314 1.00 52.16 647 ASN A N 1
ATOM 5093 C CA . ASN A 1 647 ? -16.217 -11.423 13.161 1.00 58.56 647 ASN A CA 1
ATOM 5094 C C . ASN A 1 647 ? -14.933 -11.826 13.886 1.00 50.29 647 ASN A C 1
ATOM 5095 O O . ASN A 1 647 ? -14.914 -12.792 14.648 1.00 52.69 647 ASN A O 1
ATOM 5100 N N . GLN A 1 648 ? -13.848 -11.098 13.650 1.00 49.67 648 GLN A N 1
ATOM 5101 C CA . GLN A 1 648 ? -12.618 -11.310 14.396 1.00 47.80 648 GLN A CA 1
ATOM 5102 C C . GLN A 1 648 ? -12.859 -11.285 15.897 1.00 46.86 648 GLN A C 1
ATOM 5103 O O . GLN A 1 648 ? -12.396 -12.161 16.631 1.00 45.68 648 GLN A O 1
ATOM 5109 N N . LEU A 1 649 ? -13.579 -10.278 16.377 1.00 45.19 649 LEU A N 1
ATOM 5110 C CA . LEU A 1 649 ? -13.730 -10.141 17.819 1.00 47.87 649 LEU A CA 1
ATOM 5111 C C . LEU A 1 649 ? -14.479 -11.325 18.399 1.00 52.50 649 LEU A C 1
ATOM 5112 O O . LEU A 1 649 ? -14.043 -11.940 19.379 1.00 47.52 649 LEU A O 1
ATOM 5117 N N . THR A 1 650 ? -15.633 -11.644 17.824 1.00 45.38 650 THR A N 1
ATOM 5118 C CA . THR A 1 650 ? -16.416 -12.778 18.298 1.00 45.79 650 THR A CA 1
ATOM 5119 C C . THR A 1 650 ? -15.595 -14.057 18.291 1.00 51.50 650 THR A C 1
ATOM 5120 O O . THR A 1 650 ? -15.594 -14.823 19.260 1.00 55.86 650 THR A O 1
ATOM 5124 N N . SER A 1 651 ? -14.872 -14.305 17.215 1.00 48.69 651 SER A N 1
ATOM 5125 C CA . SER A 1 651 ? -14.018 -15.477 17.208 1.00 58.11 651 SER A CA 1
ATOM 5126 C C . SER A 1 651 ? -12.997 -15.401 18.346 1.00 52.33 651 SER A C 1
ATOM 5127 O O . SER A 1 651 ? -12.812 -16.367 19.096 1.00 51.23 651 SER A O 1
ATOM 5130 N N . LEU A 1 652 ? -12.390 -14.234 18.549 1.00 48.16 652 LEU A N 1
ATOM 5131 C CA . LEU A 1 652 ? -11.342 -14.125 19.565 1.00 44.40 652 LEU A CA 1
ATOM 5132 C C . LEU A 1 652 ? -11.895 -14.337 20.970 1.00 48.79 652 LEU A C 1
ATOM 5133 O O . LEU A 1 652 ? -11.258 -15.015 21.794 1.00 42.40 652 LEU A O 1
ATOM 5138 N N . MET A 1 653 ? -13.088 -13.800 21.260 1.00 41.48 653 MET A N 1
ATOM 5139 C CA . MET A 1 653 ? -13.646 -13.945 22.598 1.00 44.30 653 MET A CA 1
ATOM 5140 C C . MET A 1 653 ? -14.168 -15.339 22.875 1.00 47.90 653 MET A C 1
ATOM 5141 O O . MET A 1 653 ? -14.222 -15.746 24.035 1.00 46.23 653 MET A O 1
ATOM 5146 N N . ASN A 1 654 ? -14.664 -16.040 21.861 1.00 49.12 654 ASN A N 1
ATOM 5147 C CA . ASN A 1 654 ? -15.060 -17.419 22.088 1.00 51.54 654 ASN A CA 1
ATOM 5148 C C . ASN A 1 654 ? -13.862 -18.215 22.570 1.00 48.44 654 ASN A C 1
ATOM 5149 O O . ASN A 1 654 ? -13.983 -19.043 23.472 1.00 52.64 654 ASN A O 1
ATOM 5154 N N . LEU A 1 655 ? -12.716 -18.019 21.916 1.00 43.27 655 LEU A N 1
ATOM 5155 C CA . LEU A 1 655 ? -11.457 -18.604 22.346 1.00 45.20 655 LEU A CA 1
ATOM 5156 C C . LEU A 1 655 ? -11.079 -18.166 23.763 1.00 47.21 655 LEU A C 1
ATOM 5157 O O . LEU A 1 655 ? -10.830 -19.007 24.634 1.00 47.89 655 LEU A O 1
ATOM 5162 N N . ILE A 1 656 ? -11.098 -16.862 24.038 1.00 36.05 656 ILE A N 1
ATOM 5163 C CA . ILE A 1 656 ? -10.668 -16.398 25.365 1.00 41.65 656 ILE A CA 1
ATOM 5164 C C . ILE A 1 656 ? -11.609 -16.904 26.442 1.00 40.67 656 ILE A C 1
ATOM 5165 O O . ILE A 1 656 ? -11.164 -17.301 27.522 1.00 38.56 656 ILE A O 1
ATOM 5170 N N . ASN A 1 657 ? -12.924 -16.911 26.161 1.00 40.64 657 ASN A N 1
ATOM 5171 C CA . ASN A 1 657 ? -13.907 -17.335 27.156 1.00 37.92 657 ASN A CA 1
ATOM 5172 C C . ASN A 1 657 ? -13.810 -18.806 27.469 1.00 41.43 657 ASN A C 1
ATOM 5173 O O . ASN A 1 657 ? -14.275 -19.251 28.532 1.00 45.71 657 ASN A O 1
ATOM 5178 N N . SER A 1 658 ? -13.230 -19.586 26.560 1.00 45.77 658 SER A N 1
ATOM 5179 C CA . SER A 1 658 ? -12.959 -20.975 26.872 1.00 51.87 658 SER A CA 1
ATOM 5180 C C . SER A 1 658 ? -11.733 -21.165 27.758 1.00 45.92 658 SER A C 1
ATOM 5181 O O . SER A 1 658 ? -11.397 -22.321 28.038 1.00 38.97 658 SER A O 1
ATOM 5184 N N . THR A 1 659 ? -11.071 -20.088 28.211 1.00 41.82 659 THR A N 1
ATOM 5185 C CA . THR A 1 659 ? -9.862 -20.207 29.026 1.00 37.69 659 THR A CA 1
ATOM 5186 C C . THR A 1 659 ? -10.056 -19.600 30.399 1.00 42.42 659 THR A C 1
ATOM 5187 O O . THR A 1 659 ? -11.058 -18.951 30.688 1.00 43.56 659 THR A O 1
ATOM 5191 N N . GLU A 1 660 ? -9.105 -19.870 31.274 1.00 37.83 660 GLU A N 1
ATOM 5192 C CA . GLU A 1 660 ? -9.015 -19.196 32.572 1.00 37.47 660 GLU A CA 1
ATOM 5193 C C . GLU A 1 660 ? -8.270 -17.902 32.382 1.00 34.14 660 GLU A C 1
ATOM 5194 O O . GLU A 1 660 ? -7.124 -17.927 31.898 1.00 35.26 660 GLU A O 1
ATOM 5200 N N . PRO A 1 661 ? -8.891 -16.761 32.634 1.00 36.66 661 PRO A N 1
ATOM 5201 C CA . PRO A 1 661 ? -8.238 -15.485 32.361 1.00 33.90 661 PRO A CA 1
ATOM 5202 C C . PRO A 1 661 ? -7.410 -14.966 33.525 1.00 32.02 661 PRO A C 1
ATOM 5203 O O . PRO A 1 661 ? -7.671 -15.236 34.695 1.00 41.50 661 PRO A O 1
ATOM 5207 N N . HIS A 1 662 ? -6.380 -14.208 33.152 1.00 41.46 662 HIS A N 1
ATOM 5208 C CA . HIS A 1 662 ? -5.529 -13.428 34.044 1.00 31.27 662 HIS A CA 1
ATOM 5209 C C . HIS A 1 662 ? -5.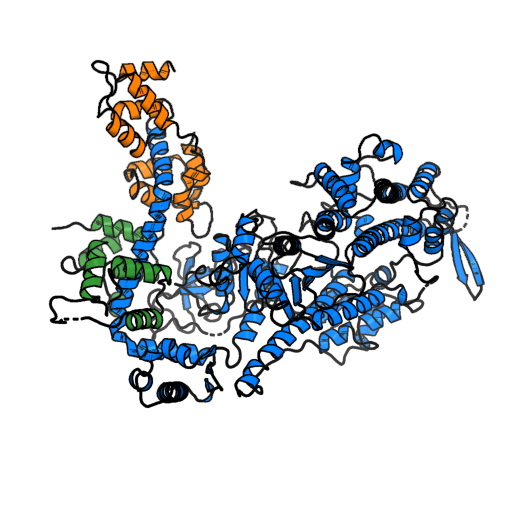477 -12.017 33.510 1.00 38.43 662 HIS A C 1
ATOM 5210 O O . HIS A 1 662 ? -5.467 -11.819 32.293 1.00 30.23 662 HIS A O 1
ATOM 5217 N N . PHE A 1 663 ? -5.439 -11.027 34.394 1.00 34.11 663 PHE A N 1
ATOM 5218 C CA . PHE A 1 663 ? -5.645 -9.642 34.019 1.00 38.92 663 PHE A CA 1
ATOM 5219 C C . PHE A 1 663 ? -4.454 -8.844 34.509 1.00 32.43 663 PHE A C 1
ATOM 5220 O O . PHE A 1 663 ? -4.277 -8.714 35.702 1.00 32.73 663 PHE A O 1
ATOM 5228 N N . ILE A 1 664 ? -3.647 -8.298 33.597 1.00 37.33 664 ILE A N 1
ATOM 5229 C CA . ILE A 1 664 ? -2.618 -7.333 33.968 1.00 29.85 664 ILE A CA 1
ATOM 5230 C C . ILE A 1 664 ? -3.033 -5.948 33.487 1.00 36.90 664 ILE A C 1
ATOM 5231 O O . ILE A 1 664 ? -3.338 -5.737 32.296 1.00 38.56 664 ILE A O 1
ATOM 5236 N N . ARG A 1 665 ? -3.080 -5.004 34.427 1.00 34.43 665 ARG A N 1
ATOM 5237 C CA . ARG A 1 665 ? -3.673 -3.689 34.224 1.00 37.53 665 ARG A CA 1
ATOM 5238 C C . ARG A 1 665 ? -2.533 -2.699 34.389 1.00 33.83 665 ARG A C 1
ATOM 5239 O O . ARG A 1 665 ? -2.104 -2.446 35.515 1.00 33.31 665 ARG A O 1
ATOM 5247 N N . CYS A 1 666 ? -2.068 -2.111 33.300 1.00 29.88 666 CYS A N 1
ATOM 5248 C CA . CYS A 1 666 ? -0.860 -1.287 33.361 1.00 32.47 666 CYS A CA 1
ATOM 5249 C C . CYS A 1 666 ? -1.229 0.169 33.528 1.00 30.71 666 CYS A C 1
ATOM 5250 O O . CYS A 1 666 ? -2.180 0.636 32.896 1.00 36.07 666 CYS A O 1
ATOM 5253 N N . ILE A 1 667 ? -0.406 0.916 34.286 1.00 36.65 667 ILE A N 1
ATOM 5254 C CA . ILE A 1 667 ? -0.657 2.324 34.582 1.00 35.54 667 ILE A CA 1
ATOM 5255 C C . ILE A 1 667 ? 0.564 3.131 34.156 1.00 31.02 667 ILE A C 1
ATOM 5256 O O . ILE A 1 667 ? 1.693 2.748 34.480 1.00 35.53 667 ILE A O 1
ATOM 5261 N N . LYS A 1 668 ? 0.337 4.216 33.416 1.00 31.79 668 LYS A N 1
ATOM 5262 C CA . LYS A 1 668 ? 1.334 5.232 33.109 1.00 36.51 668 LYS A CA 1
ATOM 5263 C C . LYS A 1 668 ? 1.273 6.333 34.161 1.00 36.09 668 LYS A C 1
ATOM 5264 O O . LYS A 1 668 ? 0.222 6.978 34.295 1.00 37.89 668 LYS A O 1
ATOM 5270 N N . PRO A 1 669 ? 2.314 6.565 34.962 1.00 34.17 669 PRO A N 1
ATOM 5271 C CA . PRO A 1 669 ? 2.147 7.448 36.133 1.00 45.50 669 PRO A CA 1
ATOM 5272 C C . PRO A 1 669 ? 2.347 8.919 35.832 1.00 42.78 669 PRO A C 1
ATOM 5273 O O . PRO A 1 669 ? 2.000 9.774 36.661 1.00 38.24 669 PRO A O 1
ATOM 5277 N N . ASN A 1 670 ? 2.879 9.238 34.669 1.00 40.94 670 ASN A N 1
ATOM 5278 C CA . ASN A 1 670 ? 3.006 10.625 34.260 1.00 39.80 670 ASN A CA 1
ATOM 5279 C C . ASN A 1 670 ? 3.151 10.634 32.754 1.00 46.02 670 ASN A C 1
ATOM 5280 O O . ASN A 1 670 ? 3.464 9.603 32.136 1.00 39.11 670 ASN A O 1
ATOM 5285 N N . GLU A 1 671 ? 2.927 11.815 32.166 1.00 50.20 671 GLU A N 1
ATOM 5286 C CA . GLU A 1 671 ? 2.985 11.999 30.719 1.00 44.61 671 GLU A CA 1
ATOM 5287 C C . GLU A 1 671 ? 4.306 12.563 30.255 1.00 38.27 671 GLU A C 1
ATOM 5288 O O . GLU A 1 671 ? 4.418 13.013 29.110 1.00 41.68 671 GLU A O 1
ATOM 5294 N N . ASN A 1 672 ? 5.335 12.471 31.085 1.00 41.62 672 ASN A N 1
ATOM 5295 C CA . ASN A 1 672 ? 6.654 12.971 30.723 1.00 41.95 672 ASN A CA 1
ATOM 5296 C C . ASN A 1 672 ? 7.693 11.881 30.535 1.00 47.02 672 ASN A C 1
ATOM 5297 O O . ASN A 1 672 ? 8.880 12.171 30.448 1.00 45.12 672 ASN A O 1
ATOM 5302 N N . LYS A 1 673 ? 7.285 10.637 30.505 1.00 44.97 673 LYS A N 1
ATOM 5303 C CA . LYS A 1 673 ? 8.207 9.508 30.333 1.00 41.81 673 LYS A CA 1
ATOM 5304 C C . LYS A 1 673 ? 9.307 9.500 31.363 1.00 41.67 673 LYS A C 1
ATOM 5305 O O . LYS A 1 673 ? 10.433 9.067 31.084 1.00 45.01 673 LYS A O 1
ATOM 5311 N N . LYS A 1 674 ? 8.977 9.894 32.578 1.00 46.05 674 LYS A N 1
ATOM 5312 C CA . LYS A 1 674 ? 10.008 10.046 33.568 1.00 42.73 674 LYS A CA 1
ATOM 5313 C C . LYS A 1 674 ? 9.833 9.037 34.673 1.00 37.59 674 LYS A C 1
ATOM 5314 O O . LYS A 1 674 ? 8.716 8.620 34.969 1.00 37.73 674 LYS A O 1
ATOM 5320 N N . PRO A 1 675 ? 10.911 8.659 35.345 1.00 41.06 675 PRO A N 1
ATOM 5321 C CA . PRO A 1 675 ? 10.788 7.824 36.543 1.00 39.31 675 PRO A CA 1
ATOM 5322 C C . PRO A 1 675 ? 10.510 8.639 37.798 1.00 46.56 675 PRO A C 1
ATOM 5323 O O . PRO A 1 675 ? 10.781 9.821 37.871 1.00 46.23 675 PRO A O 1
ATOM 5327 N N . LEU A 1 676 ? 9.966 7.975 38.803 1.00 35.21 676 LEU A N 1
ATOM 5328 C CA . LEU A 1 676 ? 9.715 8.607 40.106 1.00 48.77 676 LEU A CA 1
ATOM 5329 C C . LEU A 1 676 ? 8.981 9.943 39.983 1.00 47.08 676 LEU A C 1
ATOM 5330 O O . LEU A 1 676 ? 9.358 10.941 40.597 1.00 50.74 676 LEU A O 1
ATOM 5335 N N . GLU A 1 677 ? 7.965 9.989 39.132 1.00 34.19 677 GLU A N 1
ATOM 5336 C CA . GLU A 1 677 ? 7.120 11.160 39.000 1.00 38.46 677 GLU A CA 1
ATOM 5337 C C . GLU A 1 677 ? 5.675 10.667 38.939 1.00 45.52 677 GLU A C 1
ATOM 5338 O O . GLU A 1 677 ? 5.300 9.901 38.042 1.00 38.59 677 GLU A O 1
ATOM 5344 N N . TRP A 1 678 ? 4.848 11.166 39.834 1.00 38.54 678 TRP A N 1
ATOM 5345 C CA . TRP A 1 678 ? 3.518 10.638 40.124 1.00 35.57 678 TRP A CA 1
ATOM 5346 C C . TRP A 1 678 ? 2.445 11.689 39.933 1.00 35.26 678 TRP A C 1
ATOM 5347 O O . TRP A 1 678 ? 2.281 12.568 40.781 1.00 43.79 678 TRP A O 1
ATOM 5358 N N . CYS A 1 679 ? 1.673 11.581 38.874 1.00 37.78 679 CYS A N 1
ATOM 5359 C CA . CYS A 1 679 ? 0.586 12.543 38.633 1.00 39.30 679 CYS A CA 1
ATOM 5360 C C . CYS A 1 679 ? -0.762 11.997 39.085 1.00 44.21 679 CYS A C 1
ATOM 5361 O O . CYS A 1 679 ? -1.404 11.210 38.377 1.00 38.86 679 CYS A O 1
ATOM 5364 N N . GLU A 1 680 ? -1.231 12.451 40.233 1.00 36.37 680 GLU A N 1
ATOM 5365 C CA . GLU A 1 680 ? -2.349 11.762 40.871 1.00 43.04 680 GLU A CA 1
ATOM 5366 C C . GLU A 1 680 ? -3.612 11.832 40.034 1.00 37.02 680 GLU A C 1
ATOM 5367 O O . GLU A 1 680 ? -4.331 10.811 39.968 1.00 37.89 680 GLU A O 1
ATOM 5373 N N . PRO A 1 681 ? -3.919 12.933 39.350 1.00 38.21 681 PRO A N 1
ATOM 5374 C CA . PRO A 1 681 ? -5.160 12.940 38.547 1.00 34.14 681 PRO A CA 1
ATOM 5375 C C . PRO A 1 681 ? -5.092 11.978 37.386 1.00 37.94 681 PRO A C 1
ATOM 5376 O O . PRO A 1 681 ? -6.112 11.360 37.037 1.00 43.82 681 PRO A O 1
ATOM 5380 N N . LYS A 1 682 ? -3.938 11.853 36.714 1.00 39.95 682 LYS A N 1
ATOM 5381 C CA . LYS A 1 682 ? -3.865 10.917 35.598 1.00 40.66 682 LYS A CA 1
ATOM 5382 C C . LYS A 1 682 ? -3.939 9.486 36.101 1.00 38.82 682 LYS A C 1
ATOM 5383 O O . LYS A 1 682 ? -4.556 8.614 35.462 1.00 37.68 682 LYS A O 1
ATOM 5389 N N . ILE A 1 683 ? -3.318 9.225 37.243 1.00 35.06 683 ILE A N 1
ATOM 5390 C CA . ILE A 1 683 ? -3.359 7.871 37.762 1.00 34.66 683 ILE A CA 1
ATOM 5391 C C . ILE A 1 683 ? -4.775 7.513 38.196 1.00 40.84 683 ILE A C 1
ATOM 5392 O O . ILE A 1 683 ? -5.257 6.395 37.966 1.00 40.20 683 ILE A O 1
ATOM 5397 N N . LEU A 1 684 ? -5.456 8.436 38.864 1.00 37.82 684 LEU A N 1
ATOM 5398 C CA . LEU A 1 684 ? -6.795 8.116 39.339 1.00 39.60 684 LEU A CA 1
ATOM 5399 C C . LEU A 1 684 ? -7.717 7.853 38.164 1.00 44.17 684 LEU A C 1
ATOM 5400 O O . LEU A 1 684 ? -8.585 6.969 38.211 1.00 38.24 684 LEU A O 1
ATOM 5405 N N . ILE A 1 685 ? -7.549 8.591 37.088 1.00 42.36 685 ILE A N 1
ATOM 5406 C CA . ILE A 1 685 ? -8.377 8.339 35.916 1.00 37.46 685 ILE A CA 1
ATOM 5407 C C . ILE A 1 685 ? -8.149 6.923 35.415 1.00 46.98 685 ILE A C 1
ATOM 5408 O O . ILE A 1 685 ? -9.075 6.263 34.964 1.00 36.07 685 ILE A O 1
ATOM 5413 N N . GLN A 1 686 ? -6.921 6.418 35.500 1.00 38.93 686 GLN A N 1
ATOM 5414 C CA . GLN A 1 686 ? -6.650 5.055 35.065 1.00 42.23 686 GLN A CA 1
ATOM 5415 C C . GLN A 1 686 ? -7.122 4.007 36.079 1.00 38.74 686 GLN A C 1
ATOM 5416 O O . GLN A 1 686 ? -7.572 2.908 35.698 1.00 35.70 686 GLN A O 1
ATOM 5422 N N . LEU A 1 687 ? -7.021 4.301 37.373 1.00 39.36 687 LEU A N 1
ATOM 5423 C CA . LEU A 1 687 ? -7.589 3.387 38.359 1.00 40.17 687 LEU A CA 1
ATOM 5424 C C . LEU A 1 687 ? -9.041 3.103 37.998 1.00 35.52 687 LEU A C 1
ATOM 5425 O O . LEU A 1 687 ? -9.557 1.996 38.196 1.00 39.17 687 LEU A O 1
ATOM 5430 N N . HIS A 1 688 ? -9.725 4.103 37.501 1.00 35.50 688 HIS A N 1
ATOM 5431 C CA . HIS A 1 688 ? -11.133 3.982 37.180 1.00 37.39 688 HIS A CA 1
ATOM 5432 C C . HIS A 1 688 ? -11.324 3.226 35.865 1.00 43.99 688 HIS A C 1
ATOM 5433 O O . HIS A 1 688 ? -12.154 2.302 35.777 1.00 42.09 688 HIS A O 1
ATOM 5440 N N . ALA A 1 689 ? -10.598 3.625 34.820 1.00 37.85 689 ALA A N 1
ATOM 5441 C CA . ALA A 1 689 ? -10.804 3.007 33.521 1.00 39.00 689 ALA A CA 1
ATOM 5442 C C . ALA A 1 689 ? -10.343 1.566 33.491 1.00 33.56 689 ALA A C 1
ATOM 5443 O O . ALA A 1 689 ? -10.802 0.822 32.619 1.00 40.20 689 ALA A O 1
ATOM 5445 N N . LEU A 1 690 ? -9.526 1.120 34.457 1.00 31.54 690 LEU A N 1
ATOM 5446 C CA . LEU A 1 690 ? -9.063 -0.263 34.561 1.00 30.75 690 LEU A CA 1
ATOM 5447 C C . LEU A 1 690 ? -9.866 -1.080 35.553 1.00 36.62 690 LEU A C 1
ATOM 5448 O O . LEU A 1 690 ? -9.543 -2.238 35.812 1.00 36.63 690 LEU A O 1
ATOM 5453 N N . SER A 1 691 ? -10.891 -0.517 36.152 1.00 34.86 691 SER A N 1
ATOM 5454 C CA . SER A 1 691 ? -11.724 -1.268 37.082 1.00 31.81 691 SER A CA 1
ATOM 5455 C C . SER A 1 691 ? -10.949 -1.761 38.297 1.00 35.54 691 SER A C 1
ATOM 5456 O O . SER A 1 691 ? -11.344 -2.746 38.919 1.00 37.82 691 SER A O 1
ATOM 5459 N N . ILE A 1 692 ? -9.914 -1.025 38.711 1.00 29.11 692 ILE A N 1
ATOM 5460 C CA . ILE A 1 692 ? -9.204 -1.391 39.924 1.00 32.64 692 ILE A CA 1
ATOM 5461 C C . ILE A 1 692 ? -9.995 -0.991 41.159 1.00 38.96 692 ILE A C 1
ATOM 5462 O O . ILE A 1 692 ? -10.117 -1.774 42.117 1.00 38.47 692 ILE A O 1
ATOM 5467 N N . LEU A 1 693 ? -10.564 0.199 41.187 1.00 35.47 693 LEU A N 1
ATOM 5468 C CA . LEU A 1 693 ? -11.406 0.570 42.312 1.00 44.70 693 LEU A CA 1
ATOM 5469 C C . LEU A 1 693 ? -12.602 -0.370 42.407 1.00 45.14 693 LEU A C 1
ATOM 5470 O O . LEU A 1 693 ? -12.955 -0.838 43.504 1.00 43.49 693 LEU A O 1
ATOM 5475 N N . GLU A 1 694 ? -13.243 -0.639 41.276 1.00 37.68 694 GLU A N 1
ATOM 5476 C CA . GLU A 1 694 ? -14.355 -1.592 41.225 1.00 44.54 694 GLU A CA 1
ATOM 5477 C C . GLU A 1 694 ? -13.945 -2.984 41.696 1.00 41.34 694 GLU A C 1
ATOM 5478 O O . GLU A 1 694 ? -14.703 -3.653 42.413 1.00 40.06 694 GLU A O 1
ATOM 5484 N N . ALA A 1 695 ? -12.730 -3.418 41.376 1.00 41.71 695 ALA A N 1
ATOM 5485 C CA . ALA A 1 695 ? -12.356 -4.767 41.805 1.00 44.28 695 ALA A CA 1
ATOM 5486 C C . ALA A 1 695 ? -12.300 -4.881 43.317 1.00 39.86 695 ALA A C 1
ATOM 5487 O O . ALA A 1 695 ? -12.482 -5.974 43.890 1.00 37.50 695 ALA A O 1
ATOM 5489 N N . LEU A 1 696 ? -11.916 -3.798 43.972 1.00 42.97 696 LEU A N 1
ATOM 5490 C CA . LEU A 1 696 ? -11.907 -3.763 45.416 1.00 41.36 696 LEU A CA 1
ATOM 5491 C C . LEU A 1 696 ? -13.323 -3.890 45.917 1.00 37.69 696 LEU A C 1
ATOM 5492 O O . LEU A 1 696 ? -13.621 -4.706 46.770 1.00 43.32 696 LEU A O 1
ATOM 5497 N N . VAL A 1 697 ? -14.203 -3.044 45.418 1.00 40.50 697 VAL A N 1
ATOM 5498 C CA . VAL A 1 697 ? -15.597 -3.149 45.806 1.00 47.22 697 VAL A CA 1
ATOM 5499 C C . VAL A 1 697 ? -16.095 -4.580 45.615 1.00 49.50 697 VAL A C 1
ATOM 5500 O O . VAL A 1 697 ? -16.591 -5.214 46.549 1.00 44.51 697 VAL A O 1
ATOM 5504 N N . LEU A 1 698 ? -15.992 -5.100 44.405 1.00 46.77 698 LEU A N 1
ATOM 5505 C CA . LEU A 1 698 ? -16.491 -6.434 44.125 1.00 44.37 698 LEU A CA 1
ATOM 5506 C C . LEU A 1 698 ? -16.024 -7.450 45.156 1.00 40.99 698 LEU A C 1
ATOM 5507 O O . LEU A 1 698 ? -16.794 -8.289 45.614 1.00 47.67 698 LEU A O 1
ATOM 5512 N N . ARG A 1 699 ? -14.764 -7.385 45.542 1.00 46.69 699 ARG A N 1
ATOM 5513 C CA . ARG A 1 699 ? -14.221 -8.412 46.417 1.00 42.64 699 ARG A CA 1
ATOM 5514 C C . ARG A 1 699 ? -14.771 -8.263 47.823 1.00 53.07 699 ARG A C 1
ATOM 5515 O O . ARG A 1 699 ? -15.038 -9.267 48.492 1.00 50.78 699 ARG A O 1
ATOM 5523 N N . GLN A 1 700 ? -14.957 -7.016 48.273 1.00 51.84 700 GLN A N 1
ATOM 5524 C CA . GLN A 1 700 ? -15.409 -6.740 49.637 1.00 53.95 700 GLN A CA 1
ATOM 5525 C C . GLN A 1 700 ? -16.845 -7.153 49.889 1.00 48.75 700 GLN A C 1
ATOM 5526 O O . GLN A 1 700 ? -17.226 -7.305 51.056 1.00 69.40 700 GLN A O 1
ATOM 5532 N N . LEU A 1 701 ? -17.634 -7.353 48.838 1.00 53.96 701 LEU A N 1
ATOM 5533 C CA . LEU A 1 701 ? -19.072 -7.556 48.987 1.00 57.55 701 LEU A CA 1
ATOM 5534 C C . LEU A 1 701 ? -19.422 -8.923 49.557 1.00 53.93 701 LEU A C 1
ATOM 5535 O O . LEU A 1 701 ? -18.702 -9.908 49.398 1.00 53.98 701 LEU A O 1
ATOM 5540 N N . GLY A 1 702 ? -20.590 -8.996 50.180 1.00 56.24 702 GLY A N 1
ATOM 5541 C CA . GLY A 1 702 ? -20.951 -10.289 50.724 1.00 57.77 702 GLY A CA 1
ATOM 5542 C C . GLY A 1 702 ? -19.956 -10.808 51.756 1.00 55.96 702 GLY A C 1
ATOM 5543 O O . GLY A 1 702 ? -19.301 -10.058 52.477 1.00 54.93 702 GLY A O 1
ATOM 5544 N N . TYR A 1 703 ? -19.894 -12.132 51.863 1.00 59.49 703 TYR A N 1
ATOM 5545 C CA . TYR A 1 703 ? -19.097 -12.814 52.880 1.00 59.31 703 TYR A CA 1
ATOM 5546 C C . TYR A 1 703 ? -17.675 -12.975 52.359 1.00 56.77 703 TYR A C 1
ATOM 5547 O O . TYR A 1 703 ? -17.211 -14.063 52.003 1.00 66.27 703 TYR A O 1
ATOM 5556 N N . SER A 1 704 ? -16.974 -11.854 52.310 1.00 58.29 704 SER A N 1
ATOM 5557 C CA . SER A 1 704 ? -15.682 -11.771 51.645 1.00 58.42 704 SER A CA 1
ATOM 5558 C C . SER A 1 704 ? -14.519 -12.313 52.462 1.00 59.58 704 SER A C 1
ATOM 5559 O O . SER A 1 704 ? -13.438 -12.508 51.895 1.00 64.92 704 SER A O 1
ATOM 5562 N N . TYR A 1 705 ? -14.700 -12.582 53.752 1.00 52.16 705 TYR A N 1
ATOM 5563 C CA . TYR A 1 705 ? -13.655 -13.142 54.606 1.00 59.28 705 TYR A CA 1
ATOM 5564 C C . TYR A 1 705 ? -13.937 -14.633 54.824 1.00 53.37 705 TYR A C 1
ATOM 5565 O O . TYR A 1 705 ? -15.011 -14.994 55.309 1.00 64.73 705 TYR A O 1
ATOM 5574 N N . ARG A 1 706 ? -12.996 -15.496 54.448 1.00 63.96 706 ARG A N 1
ATOM 5575 C CA . ARG A 1 706 ? -13.152 -16.943 54.610 1.00 61.83 706 ARG A CA 1
ATOM 5576 C C . ARG A 1 706 ? -11.896 -17.501 55.251 1.00 58.81 706 ARG A C 1
ATOM 5577 O O . ARG A 1 706 ? -10.785 -17.145 54.845 1.00 73.28 706 ARG A O 1
ATOM 5585 N N . ARG A 1 707 ? -12.065 -18.356 56.254 1.00 63.20 707 ARG A N 1
ATOM 5586 C CA . ARG A 1 707 ? -10.940 -19.041 56.868 1.00 68.48 707 ARG A CA 1
ATOM 5587 C C . ARG A 1 707 ? -11.401 -20.418 57.329 1.00 60.39 707 ARG A C 1
ATOM 5588 O O . ARG A 1 707 ? -12.546 -20.601 57.752 1.00 55.40 707 ARG A O 1
ATOM 5596 N N . THR A 1 708 ? -10.503 -21.387 57.227 1.00 61.78 708 THR A N 1
ATOM 5597 C CA . THR A 1 708 ? -10.754 -22.706 57.789 1.00 68.30 708 THR A CA 1
ATOM 5598 C C . THR A 1 708 ? -10.997 -22.627 59.295 1.00 67.29 708 THR A C 1
ATOM 5599 O O . THR A 1 708 ? -10.530 -21.718 59.988 1.00 67.70 708 THR A O 1
ATOM 5603 N N . PHE A 1 709 ? -11.704 -23.628 59.814 1.00 59.94 709 PHE A N 1
ATOM 5604 C CA . PHE A 1 709 ? -12.029 -23.602 61.230 1.00 63.55 709 PHE A CA 1
ATOM 5605 C C . PHE A 1 709 ? -10.785 -23.362 62.072 1.00 70.30 709 PHE A C 1
ATOM 5606 O O . PHE A 1 709 ? -10.807 -22.543 63.001 1.00 78.08 709 PHE A O 1
ATOM 5614 N N . GLU A 1 710 ? -9.677 -24.025 61.747 1.00 73.50 710 GLU A N 1
ATOM 5615 C CA . GLU A 1 710 ? -8.482 -23.875 62.578 1.00 77.85 710 GLU A CA 1
ATOM 5616 C C . GLU A 1 710 ? -7.711 -22.606 62.262 1.00 67.18 710 GLU A C 1
ATOM 5617 O O . GLU A 1 710 ? -6.933 -22.150 63.107 1.00 68.16 710 GLU A O 1
ATOM 5623 N N . GLU A 1 711 ? -7.883 -22.046 61.061 1.00 60.36 711 GLU A N 1
ATOM 5624 C CA . GLU A 1 711 ? -7.386 -20.698 60.813 1.00 63.46 711 GLU A CA 1
ATOM 5625 C C . GLU A 1 711 ? -8.145 -19.671 61.655 1.00 63.74 711 GLU A C 1
ATOM 5626 O O . GLU A 1 711 ? -7.537 -18.842 62.345 1.00 68.91 711 GLU A O 1
ATOM 5632 N N . PHE A 1 712 ? -9.480 -19.689 61.572 1.00 62.25 712 PHE A N 1
ATOM 5633 C CA . PHE A 1 712 ? -10.306 -18.833 62.416 1.00 67.36 712 PHE A CA 1
ATOM 5634 C C . PHE A 1 712 ? -9.873 -18.940 63.865 1.00 60.47 712 PHE A C 1
ATOM 5635 O O . PHE A 1 712 ? -9.745 -17.936 64.573 1.00 64.72 712 PHE A O 1
ATOM 5643 N N . LEU A 1 713 ? -9.642 -20.159 64.329 1.00 66.47 713 LEU A N 1
ATOM 5644 C CA . LEU A 1 713 ? -9.321 -20.329 65.731 1.00 65.60 713 LEU A CA 1
ATOM 5645 C C . LEU A 1 713 ? -7.924 -19.824 66.047 1.00 73.08 713 LEU A C 1
ATOM 5646 O O . LEU A 1 713 ? -7.714 -19.267 67.130 1.00 77.07 713 LEU A O 1
ATOM 5651 N N . TYR A 1 714 ? -6.970 -19.968 65.111 1.00 73.78 714 TYR A N 1
ATOM 5652 C CA . TYR A 1 714 ? -5.618 -19.459 65.340 1.00 75.63 714 TYR A CA 1
ATOM 5653 C C . TYR A 1 714 ? -5.614 -17.947 65.335 1.00 75.15 714 TYR A C 1
ATOM 5654 O O . TYR A 1 714 ? -4.766 -17.319 65.983 1.00 80.17 714 TYR A O 1
ATOM 5663 N N . GLN A 1 715 ? -6.585 -17.356 64.648 1.00 68.69 715 GLN A N 1
ATOM 5664 C CA . GLN A 1 715 ? -6.691 -15.916 64.502 1.00 67.83 715 GLN A CA 1
ATOM 5665 C C . GLN A 1 715 ? -7.546 -15.250 65.561 1.00 60.33 715 GLN A C 1
ATOM 5666 O O . GLN A 1 715 ? -7.339 -14.070 65.848 1.00 63.47 715 GLN A O 1
ATOM 5672 N N . TYR A 1 716 ? -8.506 -15.961 66.131 1.00 59.62 716 TYR A N 1
ATOM 5673 C CA . TYR A 1 716 ? -9.522 -15.355 66.982 1.00 64.81 716 TYR A CA 1
ATOM 5674 C C . TYR A 1 716 ? -9.678 -16.120 68.284 1.00 62.12 716 TYR A C 1
ATOM 5675 O O . TYR A 1 716 ? -10.768 -16.129 68.859 1.00 70.95 716 TYR A O 1
ATOM 5684 N N . LYS A 1 717 ? -8.601 -16.780 68.741 1.00 72.09 717 LYS A N 1
ATOM 5685 C CA . LYS A 1 717 ? -8.637 -17.516 70.007 1.00 65.37 717 LYS A CA 1
ATOM 5686 C C . LYS A 1 717 ? -9.266 -16.678 71.111 1.00 70.61 717 LYS A C 1
ATOM 5687 O O . LYS A 1 717 ? -10.171 -17.138 71.818 1.00 74.57 717 LYS A O 1
ATOM 5693 N N . PHE A 1 718 ? -8.781 -15.437 71.283 1.00 68.21 718 PHE A N 1
ATOM 5694 C CA . PHE A 1 718 ? -9.048 -14.673 72.499 1.00 66.55 718 PHE A CA 1
ATOM 5695 C C . PHE A 1 718 ? -10.355 -13.909 72.449 1.00 62.29 718 PHE A C 1
ATOM 5696 O O . PHE A 1 718 ? -10.681 -13.190 73.402 1.00 66.52 718 PHE A O 1
ATOM 5704 N N . VAL A 1 719 ? -11.110 -14.030 71.364 1.00 67.10 719 VAL A N 1
ATOM 5705 C CA . VAL A 1 719 ? -12.470 -13.502 71.380 1.00 68.58 719 VAL A CA 1
ATOM 5706 C C . VAL A 1 719 ? -13.229 -14.113 72.552 1.00 55.56 719 VAL A C 1
ATOM 5707 O O . VAL A 1 719 ? -13.843 -13.416 73.360 1.00 62.18 719 VAL A O 1
ATOM 5711 N N . ASP A 1 720 ? -13.153 -15.421 72.682 1.00 67.12 720 ASP A N 1
ATOM 5712 C CA . ASP A 1 720 ? -13.696 -16.139 73.833 1.00 75.93 720 ASP A CA 1
ATOM 5713 C C . ASP A 1 720 ? -12.733 -17.300 74.084 1.00 73.29 720 ASP A C 1
ATOM 5714 O O . ASP A 1 720 ? -12.952 -18.430 73.639 1.00 75.51 720 ASP A O 1
ATOM 5719 N N . ILE A 1 721 ? -11.655 -17.007 74.812 1.00 76.38 721 ILE A N 1
ATOM 5720 C CA . ILE A 1 721 ? -10.580 -17.977 74.991 1.00 77.63 721 ILE A CA 1
ATOM 5721 C C . ILE A 1 721 ? -11.103 -19.271 75.616 1.00 85.03 721 ILE A C 1
ATOM 5722 O O . ILE A 1 721 ? -10.536 -20.354 75.385 1.00 76.84 721 ILE A O 1
ATOM 5727 N N . ALA A 1 722 ? -12.183 -19.188 76.410 1.00 81.31 722 ALA A N 1
ATOM 5728 C CA . ALA A 1 722 ? -12.775 -20.389 76.998 1.00 71.96 722 ALA A CA 1
ATOM 5729 C C . ALA A 1 722 ? -13.258 -21.338 75.902 1.00 82.12 722 ALA A C 1
ATOM 5730 O O . ALA A 1 722 ? -12.738 -22.452 75.743 1.00 78.68 722 ALA A O 1
ATOM 5732 N N . ALA A 1 723 ? -14.231 -20.881 75.100 1.00 82.81 723 ALA A N 1
ATOM 5733 C CA . ALA A 1 723 ? -14.810 -21.715 74.056 1.00 73.06 723 ALA A CA 1
ATOM 5734 C C . ALA A 1 723 ? -13.754 -22.206 73.083 1.00 71.76 723 ALA A C 1
ATOM 5735 O O . ALA A 1 723 ? -13.931 -23.248 72.439 1.00 84.68 723 ALA A O 1
ATOM 5737 N N . ALA A 1 724 ? -12.658 -21.469 72.948 1.00 75.01 724 ALA A N 1
ATOM 5738 C CA . ALA A 1 724 ? -11.653 -21.825 71.952 1.00 76.47 724 ALA A CA 1
ATOM 5739 C C . ALA A 1 724 ? -10.710 -22.916 72.444 1.00 83.82 724 ALA A C 1
ATOM 5740 O O . ALA A 1 724 ? -10.150 -23.652 71.629 1.00 79.19 724 ALA A O 1
ATOM 5742 N N . GLU A 1 725 ? -10.522 -23.036 73.760 1.00 93.64 725 GLU A N 1
ATOM 5743 C CA . GLU A 1 725 ? -9.651 -24.044 74.359 1.00 92.42 725 GLU A CA 1
ATOM 5744 C C . GLU A 1 725 ? -10.448 -25.156 75.052 1.00 87.91 725 GLU A C 1
ATOM 5745 O O . GLU A 1 725 ? -9.981 -25.762 76.013 1.00 101.62 725 GLU A O 1
ATOM 5751 N N . ASP A 1 726 ? -11.644 -25.452 74.569 1.00 85.06 726 ASP A N 1
ATOM 5752 C CA . ASP A 1 726 ? -12.435 -26.565 75.084 1.00 89.03 726 ASP A CA 1
ATOM 5753 C C . ASP A 1 726 ? -12.168 -27.805 74.228 1.00 98.13 726 ASP A C 1
ATOM 5754 O O . ASP A 1 726 ? -12.621 -27.885 73.077 1.00 90.98 726 ASP A O 1
ATOM 5759 N N . SER A 1 727 ? -11.449 -28.788 74.800 1.00 106.06 727 SER A N 1
ATOM 5760 C CA . SER A 1 727 ? -11.100 -30.003 74.054 1.00 101.22 727 SER A CA 1
ATOM 5761 C C . SER A 1 727 ? -12.310 -30.887 73.775 1.00 92.70 727 SER A C 1
ATOM 5762 O O . SER A 1 727 ? -12.232 -31.777 72.918 1.00 89.68 727 SER A O 1
ATOM 5765 N N . SER A 1 728 ? -13.411 -30.677 74.500 1.00 95.66 728 SER A N 1
ATOM 5766 C CA . SER A 1 728 ? -14.597 -31.508 74.328 1.00 92.13 728 SER A CA 1
ATOM 5767 C C . SER A 1 728 ? -15.283 -31.241 72.993 1.00 91.71 728 SER A C 1
ATOM 5768 O O . SER A 1 728 ? -15.776 -32.169 72.342 1.00 88.57 728 SER A O 1
ATOM 5771 N N . VAL A 1 729 ? -15.329 -29.993 72.570 1.00 99.02 729 VAL A N 1
ATOM 5772 C CA . VAL A 1 729 ? -16.088 -29.602 71.387 1.00 98.00 729 VAL A CA 1
ATOM 5773 C C . VAL A 1 729 ? -15.181 -29.589 70.161 1.00 88.44 729 VAL A C 1
ATOM 5774 O O . VAL A 1 729 ? -13.976 -29.331 70.249 1.00 85.74 729 VAL A O 1
ATOM 5778 N N . GLU A 1 730 ? -15.778 -29.884 69.005 1.00 92.03 730 GLU A N 1
ATOM 5779 C CA . GLU A 1 730 ? -15.062 -30.027 67.744 1.00 85.29 730 GLU A CA 1
ATOM 5780 C C . GLU A 1 730 ? -14.784 -28.666 67.108 1.00 80.63 730 GLU A C 1
ATOM 5781 O O . GLU A 1 730 ? -15.483 -27.678 67.364 1.00 77.09 730 GLU A O 1
ATOM 5787 N N . ASN A 1 731 ? -13.782 -28.632 66.223 1.00 75.45 731 ASN A N 1
ATOM 5788 C CA . ASN A 1 731 ? -13.327 -27.349 65.683 1.00 81.45 731 ASN A CA 1
ATOM 5789 C C . ASN A 1 731 ? -14.474 -26.559 65.051 1.00 75.73 731 ASN A C 1
ATOM 5790 O O . ASN A 1 731 ? -14.699 -25.386 65.377 1.00 75.37 731 ASN A O 1
ATOM 5795 N N . GLN A 1 732 ? -15.211 -27.179 64.141 1.00 67.30 732 GLN A N 1
ATOM 5796 C CA . GLN A 1 732 ? -16.373 -26.504 63.576 1.00 72.55 732 GLN A CA 1
ATOM 5797 C C . GLN A 1 732 ? -17.318 -26.002 64.665 1.00 74.28 732 GLN A C 1
ATOM 5798 O O . GLN A 1 732 ? -17.929 -24.935 64.526 1.00 75.39 732 GLN A O 1
ATOM 5804 N N . ASN A 1 733 ? -17.460 -26.747 65.753 1.00 78.78 733 ASN A N 1
ATOM 5805 C CA . ASN A 1 733 ? -18.407 -26.324 66.776 1.00 73.32 733 ASN A CA 1
ATOM 5806 C C . ASN A 1 733 ? -17.849 -25.223 67.651 1.00 68.95 733 ASN A C 1
ATOM 5807 O O . ASN A 1 733 ? -18.628 -24.417 68.180 1.00 66.49 733 ASN A O 1
ATOM 5812 N N . LYS A 1 734 ? -16.519 -25.185 67.819 1.00 69.56 734 LYS A N 1
ATOM 5813 C CA . LYS A 1 734 ? -15.883 -24.083 68.539 1.00 73.72 734 LYS A CA 1
ATOM 5814 C C . LYS A 1 734 ? -16.161 -22.757 67.849 1.00 62.37 734 LYS A C 1
ATOM 5815 O O . LYS A 1 734 ? -16.453 -21.743 68.501 1.00 66.86 734 LYS A O 1
ATOM 5821 N N . CYS A 1 735 ? -16.010 -22.731 66.529 1.00 63.40 735 CYS A N 1
ATOM 5822 C CA . CYS A 1 735 ? -16.282 -21.505 65.794 1.00 65.82 735 CYS A CA 1
ATOM 5823 C C . CYS A 1 735 ? -17.703 -21.020 66.045 1.00 59.56 735 CYS A C 1
ATOM 5824 O O . CYS A 1 735 ? -17.922 -19.835 66.325 1.00 61.35 735 CYS A O 1
ATOM 5827 N N . VAL A 1 736 ? -18.682 -21.929 65.997 1.00 60.47 736 VAL A N 1
ATOM 5828 C CA . VAL A 1 736 ? -20.062 -21.519 66.260 1.00 58.14 736 VAL A CA 1
ATOM 5829 C C . VAL A 1 736 ? -20.188 -20.949 67.665 1.00 61.75 736 VAL A C 1
ATOM 5830 O O . VAL A 1 736 ? -20.850 -19.927 67.878 1.00 64.86 736 VAL A O 1
ATOM 5834 N N . ASN A 1 737 ? -19.588 -21.619 68.650 1.00 60.76 737 ASN A N 1
ATOM 5835 C CA . ASN A 1 737 ? -19.636 -21.122 70.015 1.00 64.27 737 ASN A CA 1
ATOM 5836 C C . ASN A 1 737 ? -19.077 -19.712 70.076 1.00 67.11 737 ASN A C 1
ATOM 5837 O O . ASN A 1 737 ? -19.803 -18.762 70.394 1.00 66.18 737 ASN A O 1
ATOM 5842 N N . ILE A 1 738 ? -17.804 -19.553 69.684 1.00 66.01 738 ILE A N 1
ATOM 5843 C CA . ILE A 1 738 ? -17.144 -18.246 69.708 1.00 61.76 738 ILE A CA 1
ATOM 5844 C C . ILE A 1 738 ? -18.014 -17.184 69.051 1.00 58.42 738 ILE A C 1
ATOM 5845 O O . ILE A 1 738 ? -18.257 -16.107 69.616 1.00 58.54 738 ILE A O 1
ATOM 5850 N N . LEU A 1 739 ? -18.466 -17.458 67.825 1.00 56.20 739 LEU A N 1
ATOM 5851 C CA . LEU A 1 739 ? -19.262 -16.469 67.098 1.00 58.14 739 LEU A CA 1
ATOM 5852 C C . LEU A 1 739 ? -20.560 -16.138 67.827 1.00 62.30 739 LEU A C 1
ATOM 5853 O O . LEU A 1 739 ? -20.939 -14.965 67.907 1.00 59.58 739 LEU A O 1
ATOM 5858 N N . LYS A 1 740 ? -21.267 -17.152 68.356 1.00 60.39 740 LYS A N 1
ATOM 5859 C CA . LYS A 1 740 ? -22.507 -16.881 69.091 1.00 57.17 740 LYS A CA 1
ATOM 5860 C C . LYS A 1 740 ? -22.252 -15.988 70.302 1.00 60.70 740 LYS A C 1
ATOM 5861 O O . LYS A 1 740 ? -23.042 -15.090 70.609 1.00 66.99 740 LYS A O 1
ATOM 5867 N N . LEU A 1 741 ? -21.151 -16.208 71.000 1.00 65.89 741 LEU A N 1
ATOM 5868 C CA . LEU A 1 741 ? -20.870 -15.411 72.184 1.00 65.86 741 LEU A CA 1
ATOM 5869 C C . LEU A 1 741 ? -20.192 -14.092 71.870 1.00 63.24 741 LEU A C 1
ATOM 5870 O O . LEU A 1 741 ? -19.964 -13.320 72.790 1.00 63.57 741 LEU A O 1
ATOM 5875 N N . SER A 1 742 ? -19.830 -13.831 70.616 1.00 64.55 742 SER A N 1
ATOM 5876 C CA . SER A 1 742 ? -19.078 -12.624 70.315 1.00 64.23 742 SER A CA 1
ATOM 5877 C C . SER A 1 742 ? -19.964 -11.394 70.320 1.00 54.39 742 SER A C 1
ATOM 5878 O O . SER A 1 742 ? -19.491 -10.303 70.641 1.00 67.54 742 SER A O 1
ATOM 5881 N N . GLY A 1 743 ? -21.219 -11.531 69.909 1.00 63.24 743 GLY A N 1
ATOM 5882 C CA . GLY A 1 743 ? -22.088 -10.384 69.728 1.00 61.23 743 GLY A CA 1
ATOM 5883 C C . GLY A 1 743 ? -22.373 -10.013 68.297 1.00 62.35 743 GLY A C 1
ATOM 5884 O O . GLY A 1 743 ? -23.163 -9.086 68.070 1.00 64.54 743 GLY A O 1
ATOM 5885 N N . LEU A 1 744 ? -21.767 -10.699 67.327 1.00 61.83 744 LEU A N 1
ATOM 5886 C CA . LEU A 1 744 ? -22.073 -10.447 65.926 1.00 62.40 744 LEU A CA 1
ATOM 5887 C C . LEU A 1 744 ? -23.496 -10.863 65.619 1.00 57.23 744 LEU A C 1
ATOM 5888 O O . LEU A 1 744 ? -23.988 -11.864 66.148 1.00 66.03 744 LEU A O 1
ATOM 5893 N N . SER A 1 745 ? -24.146 -10.132 64.708 1.00 61.89 745 SER A N 1
ATOM 5894 C CA . SER A 1 745 ? -25.465 -10.561 64.259 1.00 65.13 745 SER A CA 1
ATOM 5895 C C . SER A 1 745 ? -25.350 -11.778 63.355 1.00 66.67 745 SER A C 1
ATOM 5896 O O . SER A 1 745 ? -24.331 -11.991 62.696 1.00 65.81 745 SER A O 1
ATOM 5899 N N . GLU A 1 746 ? -26.410 -12.594 63.338 1.00 75.58 746 GLU A N 1
ATOM 5900 C CA . GLU A 1 746 ? -26.418 -13.771 62.473 1.00 69.12 746 GLU A CA 1
ATOM 5901 C C . GLU A 1 746 ? -26.172 -13.364 61.028 1.00 63.57 746 GLU A C 1
ATOM 5902 O O . GLU A 1 746 ? -25.655 -14.158 60.226 1.00 69.72 746 GLU A O 1
ATOM 5908 N N . SER A 1 747 ? -26.558 -12.142 60.669 1.00 68.23 747 SER A N 1
ATOM 5909 C CA . SER A 1 747 ? -26.382 -11.681 59.297 1.00 77.12 747 SER A CA 1
ATOM 5910 C C . SER A 1 747 ? -24.924 -11.466 58.923 1.00 60.24 747 SER A C 1
ATOM 5911 O O . SER A 1 747 ? -24.634 -11.302 57.737 1.00 68.19 747 SER A O 1
ATOM 5914 N N . MET A 1 748 ? -24.019 -11.420 59.897 1.00 62.27 748 MET A N 1
ATOM 5915 C CA . MET A 1 748 ? -22.625 -11.051 59.660 1.00 58.99 748 MET A CA 1
ATOM 5916 C C . MET A 1 748 ? -21.716 -12.251 59.471 1.00 52.27 748 MET A C 1
ATOM 5917 O O . MET A 1 748 ? -20.510 -12.069 59.304 1.00 52.27 748 MET A O 1
ATOM 5922 N N . TYR A 1 749 ? -22.248 -13.465 59.507 1.00 58.72 749 TYR A N 1
ATOM 5923 C CA . TYR A 1 749 ? -21.402 -14.632 59.340 1.00 56.45 749 TYR A CA 1
ATOM 5924 C C . TYR A 1 749 ? -22.245 -15.844 59.023 1.00 56.44 749 TYR A C 1
ATOM 5925 O O . TYR A 1 749 ? -23.419 -15.906 59.387 1.00 62.16 749 TYR A O 1
ATOM 5934 N N . LYS A 1 750 ? -21.618 -16.806 58.347 1.00 60.02 750 LYS A N 1
ATOM 5935 C CA . LYS A 1 750 ? -22.215 -18.099 58.058 1.00 61.34 750 LYS A CA 1
ATOM 5936 C C . LYS A 1 750 ? -21.128 -19.157 58.185 1.00 52.57 750 LYS A C 1
ATOM 5937 O O . LYS A 1 750 ? -19.952 -18.887 57.952 1.00 59.10 750 LYS A O 1
ATOM 5943 N N . ILE A 1 751 ? -21.531 -20.359 58.584 1.00 63.35 751 ILE A N 1
ATOM 5944 C CA . ILE A 1 751 ? -20.624 -21.482 58.795 1.00 59.47 751 ILE A CA 1
ATOM 5945 C C . ILE A 1 751 ? -20.764 -22.402 57.596 1.00 60.29 751 ILE A C 1
ATOM 5946 O O . ILE A 1 751 ? -21.864 -22.889 57.320 1.00 62.77 751 ILE A O 1
ATOM 5951 N N . GLY A 1 752 ? -19.667 -22.629 56.864 1.00 59.94 752 GLY A N 1
ATOM 5952 C CA . GLY A 1 752 ? -19.666 -23.537 55.740 1.00 60.03 752 GLY A CA 1
ATOM 5953 C C . GLY A 1 752 ? -19.168 -24.938 56.087 1.00 61.17 752 GLY A C 1
ATOM 5954 O O . GLY A 1 752 ? -18.803 -25.250 57.216 1.00 61.93 752 GLY A O 1
ATOM 5955 N N . LYS A 1 753 ? -19.134 -25.779 55.053 1.00 58.81 753 LYS A N 1
ATOM 5956 C CA . LYS A 1 753 ? -18.591 -27.127 55.183 1.00 61.40 753 LYS A CA 1
ATOM 5957 C C . LYS A 1 753 ? -17.259 -27.124 55.923 1.00 60.58 753 LYS A C 1
ATOM 5958 O O . LYS A 1 753 ? -17.017 -27.960 56.797 1.00 71.08 753 LYS A O 1
ATOM 5964 N N . SER A 1 754 ? -16.367 -26.223 55.557 1.00 61.33 754 SER A N 1
ATOM 5965 C CA . SER A 1 754 ? -15.001 -26.245 56.068 1.00 62.16 754 SER A CA 1
ATOM 5966 C C . SER A 1 754 ? -14.483 -24.866 56.467 1.00 72.38 754 SER A C 1
ATOM 5967 O O . SER A 1 754 ? -13.329 -24.763 56.913 1.00 65.59 754 SER A O 1
ATOM 5970 N N . MET A 1 755 ? -15.285 -23.806 56.319 1.00 66.15 755 MET A N 1
ATOM 5971 C CA . MET A 1 755 ? -14.792 -22.455 56.474 1.00 57.51 755 MET A CA 1
ATOM 5972 C C . MET A 1 755 ? -15.815 -21.625 57.222 1.00 58.30 755 MET A C 1
ATOM 5973 O O . MET A 1 755 ? -17.017 -21.890 57.161 1.00 58.56 755 MET A O 1
ATOM 5978 N N . VAL A 1 756 ? -15.310 -20.638 57.957 1.00 59.20 756 VAL A N 1
ATOM 5979 C CA . VAL A 1 756 ? -16.130 -19.567 58.508 1.00 60.71 756 VAL A CA 1
ATOM 5980 C C . VAL A 1 756 ? -16.214 -18.455 57.476 1.00 54.48 756 VAL A C 1
ATOM 5981 O O . VAL A 1 756 ? -15.190 -17.943 57.019 1.00 52.94 756 VAL A O 1
ATOM 5985 N N . PHE A 1 757 ? -17.427 -18.074 57.106 1.00 57.28 757 PHE A N 1
ATOM 5986 C CA . PHE A 1 757 ? -17.655 -16.931 56.240 1.00 56.39 757 PHE A CA 1
ATOM 5987 C C . PHE A 1 757 ? -18.001 -15.717 57.093 1.00 51.41 757 PHE A C 1
ATOM 5988 O O . PHE A 1 757 ? -18.889 -15.777 57.950 1.00 60.37 757 PHE A O 1
ATOM 5996 N N . LEU A 1 758 ? -17.316 -14.617 56.847 1.00 53.08 758 LEU A N 1
ATOM 5997 C CA . LEU A 1 758 ? -17.591 -13.369 57.533 1.00 47.56 758 LEU A CA 1
ATOM 5998 C C . LEU A 1 758 ? -17.756 -12.263 56.508 1.00 50.49 758 LEU A C 1
ATOM 5999 O O . LEU A 1 758 ? -17.079 -12.264 55.479 1.00 51.49 758 LEU A O 1
ATOM 6004 N N . LYS A 1 759 ? -18.672 -11.349 56.769 1.00 48.57 759 LYS A N 1
ATOM 6005 C CA . LYS A 1 759 ? -18.678 -10.067 56.083 1.00 55.04 759 LYS A CA 1
ATOM 6006 C C . LYS A 1 759 ? -17.494 -9.261 56.568 1.00 52.54 759 LYS A C 1
ATOM 6007 O O . LYS A 1 759 ? -17.018 -9.466 57.689 1.00 49.06 759 LYS A O 1
ATOM 6013 N N . GLN A 1 760 ? -16.987 -8.371 55.708 1.00 54.59 760 GLN A N 1
ATOM 6014 C CA . GLN A 1 760 ? -15.823 -7.575 56.097 1.00 59.11 760 GLN A CA 1
ATOM 6015 C C . GLN A 1 760 ? -16.096 -6.860 57.416 1.00 53.21 760 GLN A C 1
ATOM 6016 O O . GLN A 1 760 ? -15.326 -6.986 58.377 1.00 58.90 760 GLN A O 1
ATOM 6022 N N . GLU A 1 761 ? -17.226 -6.147 57.500 1.00 50.22 761 GLU A N 1
ATOM 6023 C CA . GLU A 1 761 ? -17.568 -5.479 58.754 1.00 57.54 761 GLU A CA 1
ATOM 6024 C C . GLU A 1 761 ? -17.562 -6.474 59.913 1.00 54.25 761 GLU A C 1
ATOM 6025 O O . GLU A 1 761 ? -17.121 -6.152 61.016 1.00 51.00 761 GLU A O 1
ATOM 6031 N N . GLY A 1 762 ? -18.038 -7.700 59.684 1.00 59.92 762 GLY A N 1
ATOM 6032 C CA . GLY A 1 762 ? -18.059 -8.671 60.769 1.00 51.92 762 GLY A CA 1
ATOM 6033 C C . GLY A 1 762 ? -16.661 -9.018 61.235 1.00 50.49 762 GLY A C 1
ATOM 6034 O O . GLY A 1 762 ? -16.400 -9.163 62.438 1.00 51.71 762 GLY A O 1
ATOM 6035 N N . ALA A 1 763 ? -15.727 -9.117 60.291 1.00 52.68 763 ALA A N 1
ATOM 6036 C CA . ALA A 1 763 ? -14.361 -9.468 60.662 1.00 51.79 763 ALA A CA 1
ATOM 6037 C C . ALA A 1 763 ? -13.668 -8.329 61.404 1.00 53.47 763 ALA A C 1
ATOM 6038 O O . ALA A 1 763 ? -12.861 -8.578 62.314 1.00 47.90 763 ALA A O 1
ATOM 6040 N N . LYS A 1 764 ? -13.959 -7.083 61.025 1.00 49.08 764 LYS A N 1
ATOM 6041 C CA . LYS A 1 764 ? -13.399 -5.931 61.716 1.00 53.44 764 LYS A CA 1
ATOM 6042 C C . LYS A 1 764 ? -13.951 -5.824 63.134 1.00 55.66 764 LYS A C 1
ATOM 6043 O O . LYS A 1 764 ? -13.194 -5.568 64.077 1.00 51.50 764 LYS A O 1
ATOM 6049 N N . ILE A 1 765 ? -15.246 -6.101 63.322 1.00 44.45 765 ILE A N 1
ATOM 6050 C CA . ILE A 1 765 ? -15.785 -6.076 64.678 1.00 54.62 765 ILE A CA 1
ATOM 6051 C C . ILE A 1 765 ? -15.099 -7.143 65.521 1.00 54.34 765 ILE A C 1
ATOM 6052 O O . ILE A 1 765 ? -14.633 -6.882 66.637 1.00 58.71 765 ILE A O 1
ATOM 6057 N N . LEU A 1 766 ? -15.026 -8.365 64.994 1.00 54.92 766 LEU A N 1
ATOM 6058 C CA . LEU A 1 766 ? -14.424 -9.459 65.744 1.00 49.62 766 LEU A CA 1
ATOM 6059 C C . LEU A 1 766 ? -12.975 -9.150 66.086 1.00 57.02 766 LEU A C 1
ATOM 6060 O O . LEU A 1 766 ? -12.467 -9.582 67.128 1.00 51.53 766 LEU A O 1
ATOM 6065 N N . THR A 1 767 ? -12.292 -8.393 65.230 1.00 55.23 767 THR A N 1
ATOM 6066 C CA . THR A 1 767 ? -10.921 -8.015 65.535 1.00 56.63 767 THR A CA 1
ATOM 6067 C C . THR A 1 767 ? -10.873 -7.060 66.719 1.00 51.53 767 THR A C 1
ATOM 6068 O O . THR A 1 767 ? -10.057 -7.221 67.632 1.00 49.56 767 THR A O 1
ATOM 6072 N N . LYS A 1 768 ? -11.745 -6.058 66.722 1.00 55.05 768 LYS A N 1
ATOM 6073 C CA . LYS A 1 768 ? -11.830 -5.173 67.884 1.00 54.98 768 LYS A CA 1
ATOM 6074 C C . LYS A 1 768 ? -12.240 -5.931 69.139 1.00 60.71 768 LYS A C 1
ATOM 6075 O O . LYS A 1 768 ? -11.733 -5.648 70.234 1.00 54.08 768 LYS A O 1
ATOM 6081 N N . ILE A 1 769 ? -13.174 -6.885 69.008 1.00 59.11 769 ILE A N 1
ATOM 6082 C CA . ILE A 1 769 ? -13.614 -7.644 70.179 1.00 51.76 769 ILE A CA 1
ATOM 6083 C C . ILE A 1 769 ? -12.432 -8.373 70.799 1.00 59.51 769 ILE A C 1
ATOM 6084 O O . ILE A 1 769 ? -12.262 -8.398 72.025 1.00 56.15 769 ILE A O 1
ATOM 6089 N N . GLN A 1 770 ? -11.611 -9.013 69.964 1.00 65.28 770 GLN A N 1
ATOM 6090 C CA . GLN A 1 770 ? -10.470 -9.759 70.490 1.00 59.67 770 GLN A CA 1
ATOM 6091 C C . GLN A 1 770 ? -9.478 -8.834 71.191 1.00 58.96 770 GLN A C 1
ATOM 6092 O O . GLN A 1 770 ? -8.953 -9.153 72.264 1.00 57.30 770 GLN A O 1
ATOM 6098 N N . ARG A 1 771 ? -9.172 -7.705 70.569 1.00 53.18 771 ARG A N 1
ATOM 6099 C CA . ARG A 1 771 ? -8.291 -6.726 71.185 1.00 62.82 771 ARG A CA 1
ATOM 6100 C C . ARG A 1 771 ? -8.829 -6.258 72.541 1.00 63.15 771 ARG A C 1
ATOM 6101 O O . ARG A 1 771 ? -8.055 -6.115 73.491 1.00 56.35 771 ARG A O 1
ATOM 6109 N N . GLU A 1 772 ? -10.151 -6.042 72.657 1.00 62.35 772 GLU A N 1
ATOM 6110 C CA . GLU A 1 772 ? -10.731 -5.638 73.941 1.00 61.86 772 GLU A CA 1
ATOM 6111 C C . GLU A 1 772 ? -10.470 -6.688 75.015 1.00 58.85 772 GLU A C 1
ATOM 6112 O O . GLU A 1 772 ? -10.197 -6.352 76.173 1.00 65.30 772 GLU A O 1
ATOM 6118 N N . LYS A 1 773 ? -10.575 -7.965 74.666 1.00 57.77 773 LYS A N 1
ATOM 6119 C CA . LYS A 1 773 ? -10.316 -9.020 75.636 1.00 55.79 773 LYS A CA 1
ATOM 6120 C C . LYS A 1 773 ? -8.850 -9.100 76.026 1.00 64.13 773 LYS A C 1
ATOM 6121 O O . LYS A 1 773 ? -8.519 -9.819 76.970 1.00 71.63 773 LYS A O 1
ATOM 6127 N N . LEU A 1 774 ? -7.963 -8.424 75.300 1.00 63.48 774 LEU A N 1
ATOM 6128 C CA . LEU A 1 774 ? -6.531 -8.497 75.547 1.00 67.53 774 LEU A CA 1
ATOM 6129 C C . LEU A 1 774 ? -5.972 -7.173 76.041 1.00 64.15 774 LEU A C 1
ATOM 6130 O O . LEU A 1 774 ? -4.779 -6.929 75.872 1.00 62.44 774 LEU A O 1
ATOM 6135 N N . VAL A 1 775 ? -6.821 -6.318 76.635 1.00 68.56 775 VAL A N 1
ATOM 6136 C CA . VAL A 1 775 ? -6.457 -4.930 76.938 1.00 65.39 775 VAL A CA 1
ATOM 6137 C C . VAL A 1 775 ? -5.249 -4.834 77.872 1.00 64.39 775 VAL A C 1
ATOM 6138 O O . VAL A 1 775 ? -4.487 -3.855 77.814 1.00 73.94 775 VAL A O 1
ATOM 6142 N N . GLU A 1 776 ? -5.050 -5.824 78.742 1.00 68.72 776 GLU A N 1
ATOM 6143 C CA . GLU A 1 776 ? -3.934 -5.775 79.681 1.00 70.43 776 GLU A CA 1
ATOM 6144 C C . GLU A 1 776 ? -2.587 -6.077 79.037 1.00 63.43 776 GLU A C 1
ATOM 6145 O O . GLU A 1 776 ? -1.561 -5.995 79.726 1.00 56.92 776 GLU A O 1
ATOM 6151 N N . TRP A 1 777 ? -2.564 -6.449 77.756 1.00 59.90 777 TRP A N 1
ATOM 6152 C CA . TRP A 1 777 ? -1.315 -6.562 77.022 1.00 55.56 777 TRP A CA 1
ATOM 6153 C C . TRP A 1 777 ? -1.005 -5.338 76.182 1.00 53.65 777 TRP A C 1
ATOM 6154 O O . TRP A 1 777 ? 0.098 -5.264 75.622 1.00 57.22 777 TRP A O 1
ATOM 6165 N N . GLU A 1 778 ? -1.909 -4.356 76.119 1.00 52.30 778 GLU A N 1
ATOM 6166 C CA . GLU A 1 778 ? -1.722 -3.238 75.199 1.00 50.33 778 GLU A CA 1
ATOM 6167 C C . GLU A 1 778 ? -0.387 -2.536 75.441 1.00 58.93 778 GLU A C 1
ATOM 6168 O O . GLU A 1 778 ? 0.323 -2.157 74.493 1.00 54.81 778 GLU A O 1
ATOM 6174 N N . ASN A 1 779 ? -0.038 -2.316 76.711 1.00 55.93 779 ASN A N 1
ATOM 6175 C CA . ASN A 1 779 ? 1.148 -1.513 77.017 1.00 50.20 779 ASN A CA 1
ATOM 6176 C C . ASN A 1 779 ? 2.410 -2.318 76.790 1.00 50.58 779 ASN A C 1
ATOM 6177 O O . ASN A 1 779 ? 3.391 -1.816 76.226 1.00 46.32 779 ASN A O 1
ATOM 6182 N N . CYS A 1 780 ? 2.393 -3.570 77.244 1.00 51.20 780 CYS A N 1
ATOM 6183 C CA . CYS A 1 780 ? 3.483 -4.497 76.978 1.00 53.42 780 CYS A CA 1
ATOM 6184 C C . CYS A 1 780 ? 3.756 -4.633 75.480 1.00 51.52 780 CYS A C 1
ATOM 6185 O O . CYS A 1 780 ? 4.899 -4.527 75.033 1.00 51.72 780 CYS A O 1
ATOM 6188 N N . VAL A 1 781 ? 2.723 -4.840 74.679 1.00 54.24 781 VAL A N 1
ATOM 6189 C CA . VAL A 1 781 ? 2.952 -5.023 73.251 1.00 47.06 781 VAL A CA 1
ATOM 6190 C C . VAL A 1 781 ? 3.401 -3.725 72.603 1.00 49.05 781 VAL A C 1
ATOM 6191 O O . VAL A 1 781 ? 4.254 -3.730 71.693 1.00 49.61 781 VAL A O 1
ATOM 6195 N N . SER A 1 782 ? 2.827 -2.598 73.033 1.00 46.05 782 SER A N 1
ATOM 6196 C CA . SER A 1 782 ? 3.233 -1.303 72.489 1.00 49.20 782 SER A CA 1
ATOM 6197 C C . SER A 1 782 ? 4.726 -1.071 72.677 1.00 49.43 782 SER A C 1
ATOM 6198 O O . SER A 1 782 ? 5.381 -0.551 71.778 1.00 48.72 782 SER A O 1
ATOM 6201 N N . VAL A 1 783 ? 5.261 -1.373 73.868 1.00 42.94 783 VAL A N 1
ATOM 6202 C CA . VAL A 1 783 ? 6.666 -1.087 74.164 1.00 54.41 783 VAL A CA 1
ATOM 6203 C C . VAL A 1 783 ? 7.582 -2.063 73.431 1.00 50.68 783 VAL A C 1
ATOM 6204 O O . VAL A 1 783 ? 8.589 -1.671 72.838 1.00 41.27 783 VAL A O 1
ATOM 6208 N N . ILE A 1 784 ? 7.219 -3.340 73.421 1.00 42.42 784 ILE A N 1
ATOM 6209 C CA . ILE A 1 784 ? 7.978 -4.313 72.646 1.00 52.64 784 ILE A CA 1
ATOM 6210 C C . ILE A 1 784 ? 8.033 -3.904 71.177 1.00 47.51 784 ILE A C 1
ATOM 6211 O O . ILE A 1 784 ? 9.091 -3.911 70.542 1.00 50.69 784 ILE A O 1
ATOM 6216 N N . GLU A 1 785 ? 6.884 -3.574 70.605 1.00 52.85 785 GLU A N 1
ATOM 6217 C CA . GLU A 1 785 ? 6.853 -3.175 69.202 1.00 51.13 785 GLU A CA 1
ATOM 6218 C C . GLU A 1 785 ? 7.748 -1.959 68.962 1.00 46.57 785 GLU A C 1
ATOM 6219 O O . GLU A 1 785 ? 8.619 -1.972 68.080 1.00 49.88 785 GLU A O 1
ATOM 6225 N N . ALA A 1 786 ? 7.544 -0.894 69.732 1.00 38.88 786 ALA A N 1
ATOM 6226 C CA . ALA A 1 786 ? 8.276 0.336 69.480 1.00 44.72 786 ALA A CA 1
ATOM 6227 C C . ALA A 1 786 ? 9.770 0.115 69.624 1.00 41.14 786 ALA A C 1
ATOM 6228 O O . ALA A 1 786 ? 10.571 0.707 68.887 1.00 42.53 786 ALA A O 1
ATOM 6230 N N . ALA A 1 787 ? 10.175 -0.707 70.579 1.00 42.32 787 ALA A N 1
ATOM 6231 C CA . ALA A 1 787 ? 11.598 -0.918 70.809 1.00 46.61 787 ALA A CA 1
ATOM 6232 C C . ALA A 1 787 ? 12.220 -1.682 69.662 1.00 46.84 787 ALA A C 1
ATOM 6233 O O . ALA A 1 787 ? 13.383 -1.453 69.316 1.00 53.61 787 ALA A O 1
ATOM 6235 N N . ILE A 1 788 ? 11.467 -2.617 69.075 1.00 45.82 788 ILE A N 1
ATOM 6236 C CA . ILE A 1 788 ? 11.979 -3.354 67.932 1.00 49.15 788 ILE A CA 1
ATOM 6237 C C . ILE A 1 788 ? 12.036 -2.455 66.700 1.00 47.92 788 ILE A C 1
ATOM 6238 O O . ILE A 1 788 ? 12.948 -2.562 65.876 1.00 53.20 788 ILE A O 1
ATOM 6243 N N . LEU A 1 789 ? 11.073 -1.553 66.557 1.00 45.51 789 LEU A N 1
ATOM 6244 C CA . LEU A 1 789 ? 11.066 -0.670 65.399 1.00 45.38 789 LEU A CA 1
ATOM 6245 C C . LEU A 1 789 ? 12.238 0.280 65.455 1.00 49.58 789 LEU A C 1
ATOM 6246 O O . LEU A 1 789 ? 12.830 0.603 64.420 1.00 52.03 789 LEU A O 1
ATOM 6251 N N . LYS A 1 790 ? 12.580 0.761 66.651 1.00 43.87 790 LYS A N 1
ATOM 6252 C CA . LYS A 1 790 ? 13.764 1.600 66.788 1.00 42.43 790 LYS A CA 1
ATOM 6253 C C . LYS A 1 790 ? 15.015 0.847 66.349 1.00 52.42 790 LYS A C 1
ATOM 6254 O O . LYS A 1 790 ? 15.884 1.390 65.642 1.00 42.40 790 LYS A O 1
ATOM 6260 N N . HIS A 1 791 ? 15.122 -0.412 66.771 1.00 53.93 791 HIS A N 1
ATOM 6261 C CA . HIS A 1 791 ? 16.213 -1.253 66.309 1.00 51.05 791 HIS A CA 1
ATOM 6262 C C . HIS A 1 791 ? 16.192 -1.407 64.798 1.00 49.26 791 HIS A C 1
ATOM 6263 O O . HIS A 1 791 ? 17.219 -1.255 64.122 1.00 53.10 791 HIS A O 1
ATOM 6270 N N . LYS A 1 792 ? 15.030 -1.716 64.242 1.00 47.75 792 LYS A N 1
ATOM 6271 C CA . LYS A 1 792 ? 14.930 -1.791 62.795 1.00 47.13 792 LYS A CA 1
ATOM 6272 C C . LYS A 1 792 ? 15.387 -0.485 62.134 1.00 56.56 792 LYS A C 1
ATOM 6273 O O . LYS A 1 792 ? 16.110 -0.507 61.125 1.00 49.07 792 LYS A O 1
ATOM 6279 N N . TYR A 1 793 ? 14.939 0.667 62.650 1.00 53.45 793 TYR A N 1
ATOM 6280 C CA . TYR A 1 793 ? 15.246 1.909 61.959 1.00 50.90 793 TYR A CA 1
ATOM 6281 C C . TYR A 1 793 ? 16.738 2.169 62.027 1.00 57.48 793 TYR A C 1
ATOM 6282 O O . TYR A 1 793 ? 17.314 2.765 61.103 1.00 50.08 793 TYR A O 1
ATOM 6291 N N . LYS A 1 794 ? 17.382 1.719 63.114 1.00 47.80 794 LYS A N 1
ATOM 6292 C CA . LYS A 1 794 ? 18.819 1.911 63.272 1.00 42.24 794 LYS A CA 1
ATOM 6293 C C . LYS A 1 794 ? 19.594 0.997 62.346 1.00 54.13 794 LYS A C 1
ATOM 6294 O O . LYS A 1 794 ? 20.619 1.395 61.776 1.00 49.44 794 LYS A O 1
ATOM 6300 N N . GLN A 1 795 ? 19.124 -0.236 62.164 1.00 48.20 795 GLN A N 1
ATOM 6301 C CA . GLN A 1 795 ? 19.836 -1.123 61.242 1.00 52.39 795 GLN A CA 1
ATOM 6302 C C . GLN A 1 795 ? 19.851 -0.566 59.829 1.00 50.39 795 GLN A C 1
ATOM 6303 O O . GLN A 1 795 ? 20.861 -0.691 59.120 1.00 54.36 795 GLN A O 1
ATOM 6309 N N . LYS A 1 796 ? 18.754 0.070 59.410 1.00 53.28 796 LYS A N 1
ATOM 6310 C CA . LYS A 1 796 ? 18.685 0.664 58.079 1.00 48.73 796 LYS A CA 1
ATOM 6311 C C . LYS A 1 796 ? 19.681 1.804 57.947 1.00 52.77 796 LYS A C 1
ATOM 6312 O O . LYS A 1 796 ? 20.260 2.032 56.872 1.00 57.67 796 LYS A O 1
ATOM 6318 N N . VAL A 1 797 ? 19.864 2.561 59.024 1.00 47.97 797 VAL A N 1
ATOM 6319 C CA . VAL A 1 797 ? 20.856 3.617 59.003 1.00 49.92 797 VAL A CA 1
ATOM 6320 C C . VAL A 1 797 ? 22.242 3.014 58.869 1.00 53.46 797 VAL A C 1
ATOM 6321 O O . VAL A 1 797 ? 23.073 3.502 58.100 1.00 54.29 797 VAL A O 1
ATOM 6325 N N . ASN A 1 798 ? 22.523 1.961 59.635 1.00 51.35 798 ASN A N 1
ATOM 6326 C CA . ASN A 1 798 ? 23.872 1.413 59.657 1.00 51.37 798 ASN A CA 1
ATOM 6327 C C . ASN A 1 798 ? 24.329 0.997 58.267 1.00 50.98 798 ASN A C 1
ATOM 6328 O O . ASN A 1 798 ? 25.522 1.064 57.967 1.00 58.96 798 ASN A O 1
ATOM 6333 N N . LYS A 1 799 ? 23.400 0.589 57.407 1.00 56.10 799 LYS A N 1
ATOM 6334 C CA . LYS A 1 799 ? 23.766 0.193 56.053 1.00 57.40 799 LYS A CA 1
ATOM 6335 C C . LYS A 1 799 ? 24.398 1.357 55.310 1.00 57.02 799 LYS A C 1
ATOM 6336 O O . LYS A 1 799 ? 25.346 1.167 54.534 1.00 61.87 799 LYS A O 1
ATOM 6342 N N . ASN A 1 800 ? 23.868 2.571 55.515 1.00 51.80 800 ASN A N 1
ATOM 6343 C CA . ASN A 1 800 ? 24.322 3.719 54.751 1.00 54.27 800 ASN A CA 1
ATOM 6344 C C . ASN A 1 800 ? 25.427 4.495 55.428 1.00 52.32 800 ASN A C 1
ATOM 6345 O O . ASN A 1 800 ? 25.810 5.554 54.934 1.00 54.83 800 ASN A O 1
ATOM 6350 N N . ILE A 1 801 ? 25.948 4.019 56.546 1.00 54.62 801 ILE A N 1
ATOM 6351 C CA . ILE A 1 801 ? 26.982 4.769 57.251 1.00 53.09 801 ILE A CA 1
ATOM 6352 C C . ILE A 1 801 ? 28.272 4.839 56.465 1.00 53.74 801 ILE A C 1
ATOM 6353 O O . ILE A 1 801 ? 28.874 5.934 56.358 1.00 56.74 801 ILE A O 1
ATOM 6358 N N . PRO A 1 802 ? 28.757 3.743 55.842 1.00 53.28 802 PRO A N 1
ATOM 6359 C CA . PRO A 1 802 ? 29.976 3.866 55.008 1.00 53.09 802 PRO A CA 1
ATOM 6360 C C . PRO A 1 802 ? 29.898 5.005 53.993 1.00 59.68 802 PRO A C 1
ATOM 6361 O O . PRO A 1 802 ? 30.859 5.771 53.806 1.00 58.56 802 PRO A O 1
ATOM 6365 N N . SER A 1 803 ? 28.744 5.134 53.336 1.00 49.65 803 SER A N 1
ATOM 6366 C CA . SER A 1 803 ? 28.484 6.250 52.440 1.00 59.68 803 SER A CA 1
ATOM 6367 C C . SER A 1 803 ? 28.605 7.573 53.189 1.00 57.09 803 SER A C 1
ATOM 6368 O O . SER A 1 803 ? 29.225 8.528 52.708 1.00 60.71 803 SER A O 1
ATOM 6371 N N . LEU A 1 804 ? 27.992 7.658 54.365 1.00 50.34 804 LEU A N 1
ATOM 6372 C CA . LEU A 1 804 ? 28.053 8.893 55.134 1.00 54.73 804 LEU A CA 1
ATOM 6373 C C . LEU A 1 804 ? 29.498 9.257 55.446 1.00 51.09 804 LEU A C 1
ATOM 6374 O O . LEU A 1 804 ? 29.887 10.426 55.353 1.00 55.67 804 LEU A O 1
ATOM 6379 N N . LEU A 1 805 ? 30.311 8.269 55.813 1.00 52.93 805 LEU A N 1
ATOM 6380 C CA . LEU A 1 805 ? 31.700 8.580 56.114 1.00 52.59 805 LEU A CA 1
ATOM 6381 C C . LEU A 1 805 ? 32.332 9.312 54.946 1.00 57.29 805 LEU A C 1
ATOM 6382 O O . LEU A 1 805 ? 33.115 10.246 55.140 1.00 61.37 805 LEU A O 1
ATOM 6387 N N . ARG A 1 806 ? 31.978 8.904 53.715 1.00 61.02 806 ARG A N 1
ATOM 6388 C CA . ARG A 1 806 ? 32.548 9.522 52.521 1.00 58.66 806 ARG A CA 1
ATOM 6389 C C . ARG A 1 806 ? 32.098 10.962 52.398 1.00 55.12 806 ARG A C 1
ATOM 6390 O O . ARG A 1 806 ? 32.876 11.827 51.969 1.00 55.60 806 ARG A O 1
ATOM 6398 N N . VAL A 1 807 ? 30.830 11.244 52.739 1.00 54.30 807 VAL A N 1
ATOM 6399 C CA . VAL A 1 807 ? 30.352 12.626 52.706 1.00 52.08 807 VAL A CA 1
ATOM 6400 C C . VAL A 1 807 ? 31.081 13.461 53.763 1.00 60.55 807 VAL A C 1
ATOM 6401 O O . VAL A 1 807 ? 31.574 14.563 53.485 1.00 60.89 807 VAL A O 1
ATOM 6405 N N . GLN A 1 808 ? 31.160 12.945 54.999 1.00 55.08 808 GLN A N 1
ATOM 6406 C CA . GLN A 1 808 ? 31.841 13.677 56.064 1.00 50.31 808 GLN A CA 1
ATOM 6407 C C . GLN A 1 808 ? 33.307 13.893 55.719 1.00 56.16 808 GLN A C 1
ATOM 6408 O O . GLN A 1 808 ? 33.858 14.962 55.995 1.00 52.54 808 GLN A O 1
ATOM 6414 N N . ALA A 1 809 ? 33.945 12.896 55.088 1.00 55.31 809 ALA A N 1
ATOM 6415 C CA . ALA A 1 809 ? 35.359 13.009 54.721 1.00 57.76 809 ALA A CA 1
ATOM 6416 C C . ALA A 1 809 ? 35.579 14.130 53.715 1.00 62.57 809 ALA A C 1
ATOM 6417 O O . ALA A 1 809 ? 36.498 14.946 53.859 1.00 56.23 809 ALA A O 1
ATOM 6419 N N . HIS A 1 810 ? 34.736 14.198 52.681 1.00 58.10 810 HIS A N 1
ATOM 6420 C CA . HIS A 1 810 ? 34.944 15.249 51.689 1.00 61.03 810 HIS A CA 1
ATOM 6421 C C . HIS A 1 810 ? 34.644 16.628 52.267 1.00 63.89 810 HIS A C 1
ATOM 6422 O O . HIS A 1 810 ? 35.243 17.627 51.837 1.00 66.02 810 HIS A O 1
ATOM 6429 N N . ILE A 1 811 ? 33.756 16.714 53.257 1.00 58.06 811 ILE A N 1
ATOM 6430 C CA . ILE A 1 811 ? 33.496 18.018 53.866 1.00 59.33 811 ILE A CA 1
ATOM 6431 C C . ILE A 1 811 ? 34.745 18.521 54.586 1.00 65.86 811 ILE A C 1
ATOM 6432 O O . ILE A 1 811 ? 35.058 19.721 54.559 1.00 60.03 811 ILE A O 1
ATOM 6437 N N . ARG A 1 812 ? 35.467 17.612 55.269 1.00 63.22 812 ARG A N 1
ATOM 6438 C CA . ARG A 1 812 ? 36.666 18.005 56.006 1.00 62.78 812 ARG A CA 1
ATOM 6439 C C . ARG A 1 812 ? 37.820 18.284 55.055 1.00 70.24 812 ARG A C 1
ATOM 6440 O O . ARG A 1 812 ? 38.732 19.045 55.394 1.00 63.45 812 ARG A O 1
ATOM 6448 N N . LYS A 1 813 ? 37.808 17.667 53.875 1.00 64.55 813 LYS A N 1
ATOM 6449 C CA . LYS A 1 813 ? 38.748 18.059 52.832 1.00 65.38 813 LYS A CA 1
ATOM 6450 C C . LYS A 1 813 ? 38.507 19.504 52.415 1.00 69.52 813 LYS A C 1
ATOM 6451 O O . LYS A 1 813 ? 39.431 20.327 52.441 1.00 76.47 813 LYS A O 1
ATOM 6457 N N . LYS A 1 814 ? 37.259 19.848 52.058 1.00 69.45 814 LYS A N 1
ATOM 6458 C CA . LYS A 1 814 ? 36.981 21.208 51.601 1.00 71.38 814 LYS A CA 1
ATOM 6459 C C . LYS A 1 814 ? 37.257 22.225 52.704 1.00 74.38 814 LYS A C 1
ATOM 6460 O O . LYS A 1 814 ? 37.542 23.400 52.420 1.00 85.58 814 LYS A O 1
ATOM 6466 N N . MET A 1 815 ? 37.172 21.799 53.961 1.00 74.99 815 MET A N 1
ATOM 6467 C CA . MET A 1 815 ? 37.518 22.697 55.062 1.00 76.87 815 MET A CA 1
ATOM 6468 C C . MET A 1 815 ? 39.004 23.042 55.046 1.00 79.83 815 MET A C 1
ATOM 6469 O O . MET A 1 815 ? 39.386 24.186 55.312 1.00 79.96 815 MET A O 1
ATOM 6474 N N . VAL A 1 816 ? 39.856 22.057 54.774 1.00 80.16 816 VAL A N 1
ATOM 6475 C CA . VAL A 1 816 ? 41.283 22.314 54.638 1.00 79.62 816 VAL A CA 1
ATOM 6476 C C . VAL A 1 816 ? 41.515 23.275 53.490 1.00 76.55 816 VAL A C 1
ATOM 6477 O O . VAL A 1 816 ? 42.215 24.280 53.631 1.00 82.89 816 VAL A O 1
ATOM 6481 N N . ALA A 1 817 ? 40.877 23.018 52.349 1.00 78.90 817 ALA A N 1
ATOM 6482 C CA . ALA A 1 817 ? 41.012 23.913 51.205 1.00 83.86 817 ALA A CA 1
ATOM 6483 C C . ALA A 1 817 ? 40.293 25.252 51.402 1.00 95.53 817 ALA A C 1
ATOM 6484 O O . ALA A 1 817 ? 39.579 25.718 50.501 1.00 98.78 817 ALA A O 1
ATOM 6486 N N A GLN A 1 818 ? 40.500 25.885 52.558 0.51 95.36 818 GLN A N 1
ATOM 6487 N N B GLN A 1 818 ? 40.472 25.875 52.567 0.49 95.35 818 GLN A N 1
ATOM 6488 C CA A GLN A 1 818 ? 39.857 27.165 52.865 0.51 95.00 818 GLN A CA 1
ATOM 6489 C CA B GLN A 1 818 ? 39.823 27.155 52.872 0.49 94.99 818 GLN A CA 1
ATOM 6490 C C A GLN A 1 818 ? 40.435 27.833 54.116 0.51 86.48 818 GLN A C 1
ATOM 6491 C C B GLN A 1 818 ? 40.576 27.938 53.955 0.49 86.45 818 GLN A C 1
ATOM 6492 O O A GLN A 1 818 ? 41.313 27.289 54.781 0.51 82.59 818 GLN A O 1
ATOM 6493 O O B GLN A 1 818 ? 41.243 27.357 54.812 0.49 82.60 818 GLN A O 1
ATOM 6504 N N . GLU B 2 74 ? 52.838 15.114 42.897 1.00 103.33 28 GLU B N 1
ATOM 6505 C CA . GLU B 2 74 ? 53.875 14.137 43.266 1.00 110.91 28 GLU B CA 1
ATOM 6506 C C . GLU B 2 74 ? 55.025 14.784 44.051 1.00 105.81 28 GLU B C 1
ATOM 6507 O O . GLU B 2 74 ? 55.547 14.216 45.013 1.00 104.37 28 GLU B O 1
ATOM 6513 N N . SER B 2 75 ? 55.449 15.963 43.601 1.00 104.78 29 SER B N 1
ATOM 6514 C CA . SER B 2 75 ? 56.313 16.789 44.432 1.00 94.85 29 SER B CA 1
ATOM 6515 C C . SER B 2 75 ? 55.512 17.442 45.549 1.00 98.57 29 SER B C 1
ATOM 6516 O O . SER B 2 75 ? 56.028 17.625 46.662 1.00 88.34 29 SER B O 1
ATOM 6519 N N . ASP B 2 76 ? 54.250 17.805 45.265 1.00 111.17 30 ASP B N 1
ATOM 6520 C CA . ASP B 2 76 ? 53.355 18.279 46.317 1.00 99.40 30 ASP B CA 1
ATOM 6521 C C . ASP B 2 76 ? 53.297 17.281 47.461 1.00 94.41 30 ASP B C 1
ATOM 6522 O O . ASP B 2 76 ? 53.374 17.661 48.636 1.00 88.43 30 ASP B O 1
ATOM 6527 N N . VAL B 2 77 ? 53.169 15.995 47.130 1.00 88.77 31 VAL B N 1
ATOM 6528 C CA . VAL B 2 77 ? 53.268 14.938 48.133 1.00 82.46 31 VAL B CA 1
ATOM 6529 C C . VAL B 2 77 ? 54.490 15.165 49.019 1.00 94.36 31 VAL B C 1
ATOM 6530 O O . VAL B 2 77 ? 54.379 15.330 50.242 1.00 90.45 31 VAL B O 1
ATOM 6534 N N . ARG B 2 78 ? 55.680 15.170 48.407 1.00 94.37 32 ARG B N 1
ATOM 6535 C CA . ARG B 2 78 ? 56.912 15.279 49.186 1.00 93.31 32 ARG B CA 1
ATOM 6536 C C . ARG B 2 78 ? 56.975 16.609 49.930 1.00 87.26 32 ARG B C 1
ATOM 6537 O O . ARG B 2 78 ? 57.344 16.653 51.110 1.00 77.00 32 ARG B O 1
ATOM 6545 N N . ILE B 2 79 ? 56.623 17.708 49.260 1.00 89.99 33 ILE B N 1
ATOM 6546 C CA . ILE B 2 79 ? 56.701 19.011 49.915 1.00 89.54 33 ILE B CA 1
ATOM 6547 C C . ILE B 2 79 ? 55.844 19.023 51.179 1.00 91.53 33 ILE B C 1
ATOM 6548 O O . ILE B 2 79 ? 56.309 19.402 52.263 1.00 83.80 33 ILE B O 1
ATOM 6553 N N . TYR B 2 80 ? 54.577 18.591 51.061 1.00 96.43 34 TYR B N 1
ATOM 6554 C CA . TYR B 2 80 ? 53.674 18.622 52.211 1.00 87.66 34 TYR B CA 1
ATOM 6555 C C . TYR B 2 80 ? 54.193 17.742 53.349 1.00 87.04 34 TYR B C 1
ATOM 6556 O O . TYR B 2 80 ? 54.117 18.122 54.529 1.00 79.39 34 TYR B O 1
ATOM 6565 N N . PHE B 2 81 ? 54.730 16.561 53.016 1.00 81.91 35 PHE B N 1
ATOM 6566 C CA . PHE B 2 81 ? 55.342 15.711 54.037 1.00 82.57 35 PHE B CA 1
ATOM 6567 C C . PHE B 2 81 ? 56.440 16.454 54.790 1.00 85.30 35 PHE B C 1
ATOM 6568 O O . PHE B 2 81 ? 56.535 16.363 56.022 1.00 70.44 35 PHE B O 1
ATOM 6576 N N . ASN B 2 82 ? 57.296 17.179 54.059 1.00 90.63 36 ASN B N 1
ATOM 6577 C CA . ASN B 2 82 ? 58.439 17.814 54.697 1.00 86.58 36 ASN B CA 1
ATOM 6578 C C . ASN B 2 82 ? 57.999 18.943 55.604 1.00 82.00 36 ASN B C 1
ATOM 6579 O O . ASN B 2 82 ? 58.650 19.186 56.628 1.00 83.97 36 ASN B O 1
ATOM 6584 N N . GLU B 2 83 ? 56.891 19.621 55.270 1.00 78.54 37 GLU B N 1
ATOM 6585 C CA . GLU B 2 83 ? 56.418 20.677 56.166 1.00 90.25 37 GLU B CA 1
ATOM 6586 C C . GLU B 2 83 ? 55.964 20.116 57.512 1.00 87.37 37 GLU B C 1
ATOM 6587 O O . GLU B 2 83 ? 55.964 20.843 58.511 1.00 84.52 37 GLU B O 1
ATOM 6593 N N . LYS B 2 84 ? 55.555 18.845 57.555 1.00 93.22 38 LYS B N 1
ATOM 6594 C CA . LYS B 2 84 ? 54.949 18.229 58.735 1.00 96.84 38 LYS B CA 1
ATOM 6595 C C . LYS B 2 84 ? 55.830 17.141 59.347 1.00 96.01 38 LYS B C 1
ATOM 6596 O O . LYS B 2 84 ? 55.484 16.573 60.400 1.00 85.41 38 LYS B O 1
ATOM 6602 N N . SER B 2 85 ? 56.952 16.828 58.713 1.00 93.30 39 SER B N 1
ATOM 6603 C CA . SER B 2 85 ? 57.808 15.759 59.193 1.00 92.09 39 SER B CA 1
ATOM 6604 C C . SER B 2 85 ? 58.568 16.168 60.453 1.00 98.65 39 SER B C 1
ATOM 6605 O O . SER B 2 85 ? 58.877 17.345 60.684 1.00 92.65 39 SER B O 1
ATOM 6608 N N . SER B 2 86 ? 58.878 15.163 61.264 1.00 97.43 40 SER B N 1
ATOM 6609 C CA . SER B 2 86 ? 59.740 15.326 62.425 1.00 98.53 40 SER B CA 1
ATOM 6610 C C . SER B 2 86 ? 60.466 14.004 62.614 1.00 103.87 40 SER B C 1
ATOM 6611 O O . SER B 2 86 ? 59.812 12.966 62.767 1.00 98.24 40 SER B O 1
ATOM 6614 N N . GLY B 2 87 ? 61.799 14.036 62.571 1.00 104.76 41 GLY B N 1
ATOM 6615 C CA . GLY B 2 87 ? 62.582 12.818 62.701 1.00 87.26 41 GLY B CA 1
ATOM 6616 C C . GLY B 2 87 ? 62.318 11.785 61.634 1.00 90.16 41 GLY B C 1
ATOM 6617 O O . GLY B 2 87 ? 62.420 10.586 61.910 1.00 88.62 41 GLY B O 1
ATOM 6618 N N . GLY B 2 88 ? 61.973 12.216 60.419 1.00 95.42 42 GLY B N 1
ATOM 6619 C CA . GLY B 2 88 ? 61.683 11.310 59.324 1.00 98.26 42 GLY B CA 1
ATOM 6620 C C . GLY B 2 88 ? 60.288 10.712 59.306 1.00 95.92 42 GLY B C 1
ATOM 6621 O O . GLY B 2 88 ? 59.890 10.137 58.277 1.00 91.00 42 GLY B O 1
ATOM 6622 N N . LYS B 2 89 ? 59.537 10.809 60.398 1.00 97.25 43 LYS B N 1
ATOM 6623 C CA . LYS B 2 89 ? 58.206 10.235 60.487 1.00 90.02 43 LYS B CA 1
ATOM 6624 C C . LYS B 2 89 ? 57.174 11.353 60.550 1.00 93.14 43 LYS B C 1
ATOM 6625 O O . LYS B 2 89 ? 57.478 12.498 60.909 1.00 87.92 43 LYS B O 1
ATOM 6631 N N . ILE B 2 90 ? 55.940 11.005 60.183 1.00 93.97 44 ILE B N 1
ATOM 6632 C CA . ILE B 2 90 ? 54.829 11.946 60.153 1.00 87.36 44 ILE B CA 1
ATOM 6633 C C . ILE B 2 90 ? 53.658 11.360 60.932 1.00 83.26 44 ILE B C 1
ATOM 6634 O O . ILE B 2 90 ? 53.332 10.174 60.786 1.00 73.23 44 ILE B O 1
ATOM 6639 N N . SER B 2 91 ? 53.010 12.202 61.739 1.00 78.57 45 SER B N 1
ATOM 6640 C CA . SER B 2 91 ? 51.859 11.750 62.508 1.00 78.96 45 SER B CA 1
ATOM 6641 C C . SER B 2 91 ? 50.677 11.512 61.586 1.00 77.16 45 SER B C 1
ATOM 6642 O O . SER B 2 91 ? 50.538 12.144 60.532 1.00 81.15 45 SER B O 1
ATOM 6645 N N . ILE B 2 92 ? 49.803 10.600 62.001 1.00 75.12 46 ILE B N 1
ATOM 6646 C CA . ILE B 2 92 ? 48.642 10.295 61.176 1.00 75.31 46 ILE B CA 1
ATOM 6647 C C . ILE B 2 92 ? 47.756 11.525 61.009 1.00 67.74 46 ILE B C 1
ATOM 6648 O O . ILE B 2 92 ? 47.171 11.743 59.943 1.00 71.40 46 ILE B 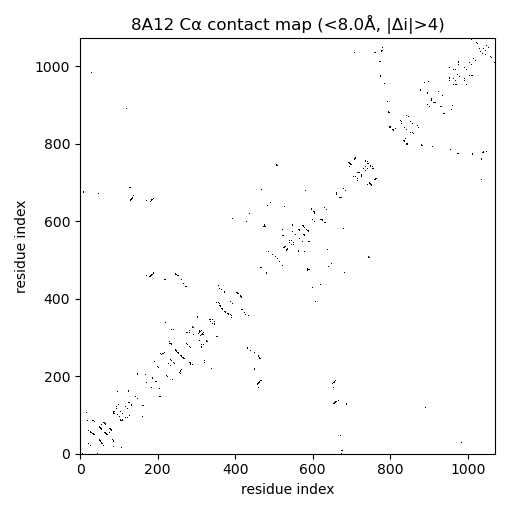O 1
ATOM 6653 N N . ASP B 2 93 ? 47.618 12.335 62.057 1.00 66.38 47 ASP B N 1
ATOM 6654 C CA . ASP B 2 93 ? 46.790 13.530 61.929 1.00 74.46 47 ASP B CA 1
ATOM 6655 C C . ASP B 2 93 ? 47.358 14.480 60.878 1.00 79.98 47 ASP B C 1
ATOM 6656 O O . ASP B 2 93 ? 46.601 15.134 60.150 1.00 71.96 47 ASP B O 1
ATOM 6661 N N . ASN B 2 94 ? 48.686 14.567 60.777 1.00 81.25 48 ASN B N 1
ATOM 6662 C CA . ASN B 2 94 ? 49.301 15.422 59.769 1.00 76.22 48 ASN B CA 1
ATOM 6663 C C . ASN B 2 94 ? 49.229 14.768 58.391 1.00 75.58 48 ASN B C 1
ATOM 6664 O O . ASN B 2 94 ? 49.027 15.459 57.385 1.00 78.13 48 ASN B O 1
ATOM 6669 N N . ALA B 2 95 ? 49.362 13.437 58.329 1.00 71.42 49 ALA B N 1
ATOM 6670 C CA . ALA B 2 95 ? 49.214 12.739 57.055 1.00 70.25 49 ALA B CA 1
ATOM 6671 C C . ALA B 2 95 ? 47.807 12.920 56.482 1.00 74.94 49 ALA B C 1
ATOM 6672 O O . ALA B 2 95 ? 47.617 13.055 55.262 1.00 65.29 49 ALA B O 1
ATOM 6674 N N . SER B 2 96 ? 46.802 12.914 57.347 1.00 74.76 50 SER B N 1
ATOM 6675 C CA . SER B 2 96 ? 45.438 13.129 56.878 1.00 79.06 50 SER B CA 1
ATOM 6676 C C . SER B 2 96 ? 45.255 14.566 56.426 1.00 67.41 50 SER B C 1
ATOM 6677 O O . SER B 2 96 ? 44.525 14.846 55.464 1.00 66.03 50 SER B O 1
ATOM 6680 N N . TYR B 2 97 ? 45.914 15.492 57.116 1.00 69.73 51 TYR B N 1
ATOM 6681 C CA . TYR B 2 97 ? 45.833 16.889 56.731 1.00 71.29 51 TYR B CA 1
ATOM 6682 C C . TYR B 2 97 ? 46.492 17.097 55.388 1.00 75.42 51 TYR B C 1
ATOM 6683 O O . TYR B 2 97 ? 45.953 17.794 54.520 1.00 82.59 51 TYR B O 1
ATOM 6692 N N . ASN B 2 98 ? 47.680 16.522 55.206 1.00 74.50 52 ASN B N 1
ATOM 6693 C CA . ASN B 2 98 ? 48.291 16.550 53.886 1.00 80.14 52 ASN B CA 1
ATOM 6694 C C . ASN B 2 98 ? 47.339 15.961 52.860 1.00 73.12 52 ASN B C 1
ATOM 6695 O O . ASN B 2 98 ? 47.029 16.594 51.845 1.00 75.81 52 ASN B O 1
ATOM 6700 N N . ALA B 2 99 ? 46.847 14.747 53.126 1.00 70.74 53 ALA B N 1
ATOM 6701 C CA . ALA B 2 99 ? 46.075 14.035 52.120 1.00 70.75 53 ALA B CA 1
ATOM 6702 C C . ALA B 2 99 ? 44.904 14.883 51.651 1.00 69.82 53 ALA B C 1
ATOM 6703 O O . ALA B 2 99 ? 44.485 14.775 50.501 1.00 75.52 53 ALA B O 1
ATOM 6705 N N . ARG B 2 100 ? 44.377 15.747 52.516 1.00 71.97 54 ARG B N 1
ATOM 6706 C CA . ARG B 2 100 ? 43.294 16.634 52.098 1.00 77.02 54 ARG B CA 1
ATOM 6707 C C . ARG B 2 100 ? 43.807 17.805 51.267 1.00 76.09 54 ARG B C 1
ATOM 6708 O O . ARG B 2 100 ? 43.132 18.248 50.326 1.00 70.02 54 ARG B O 1
ATOM 6716 N N . LYS B 2 101 ? 44.979 18.338 51.637 1.00 82.08 55 LYS B N 1
ATOM 6717 C CA . LYS B 2 101 ? 45.652 19.353 50.829 1.00 75.29 55 LYS B CA 1
ATOM 6718 C C . LYS B 2 101 ? 45.859 18.855 49.406 1.00 66.60 55 LYS B C 1
ATOM 6719 O O . LYS B 2 101 ? 45.794 19.641 48.451 1.00 77.37 55 LYS B O 1
ATOM 6725 N N . LEU B 2 102 ? 46.109 17.549 49.252 1.00 69.27 56 LEU B N 1
ATOM 6726 C CA . LEU B 2 102 ? 46.238 16.906 47.951 1.00 74.68 56 LEU B CA 1
ATOM 6727 C C . LEU B 2 102 ? 44.885 16.589 47.330 1.00 79.43 56 LEU B C 1
ATOM 6728 O O . LEU B 2 102 ? 44.833 15.945 46.272 1.00 76.31 56 LEU B O 1
ATOM 6733 N N . GLY B 2 103 ? 43.792 16.982 47.982 1.00 77.88 57 GLY B N 1
ATOM 6734 C CA . GLY B 2 103 ? 42.478 16.709 47.437 1.00 78.57 57 GLY B CA 1
ATOM 6735 C C . GLY B 2 103 ? 41.934 15.321 47.695 1.00 74.58 57 GLY B C 1
ATOM 6736 O O . GLY B 2 103 ? 41.030 14.891 46.976 1.00 68.03 57 GLY B O 1
ATOM 6737 N N . LEU B 2 104 ? 42.456 14.601 48.690 1.00 77.40 58 LEU B N 1
ATOM 6738 C CA . LEU B 2 104 ? 41.902 13.316 49.098 1.00 74.84 58 LEU B CA 1
ATOM 6739 C C . LEU B 2 104 ? 41.003 13.501 50.324 1.00 65.59 58 LEU B C 1
ATOM 6740 O O . LEU B 2 104 ? 41.079 14.508 51.031 1.00 68.24 58 LEU B O 1
ATOM 6745 N N . ALA B 2 105 ? 40.117 12.529 50.553 1.00 75.01 59 ALA B N 1
ATOM 6746 C CA . ALA B 2 105 ? 39.117 12.618 51.619 1.00 59.27 59 ALA B CA 1
ATOM 6747 C C . ALA B 2 105 ? 39.248 11.382 52.501 1.00 66.05 59 ALA B C 1
ATOM 6748 O O . ALA B 2 105 ? 38.482 10.411 52.367 1.00 55.97 59 ALA B O 1
ATOM 6750 N N . PRO B 2 106 ? 40.192 11.392 53.437 1.00 65.89 60 PRO B N 1
ATOM 6751 C CA . PRO B 2 106 ? 40.344 10.247 54.336 1.00 65.93 60 PRO B CA 1
ATOM 6752 C C . PRO B 2 106 ? 39.294 10.281 55.428 1.00 58.52 60 PRO B C 1
ATOM 6753 O O . PRO B 2 106 ? 38.808 11.349 55.800 1.00 59.28 60 PRO B O 1
ATOM 6757 N N . SER B 2 107 ? 38.977 9.080 55.940 1.00 58.86 61 SER B N 1
ATOM 6758 C CA . SER B 2 107 ? 38.036 8.889 57.025 1.00 64.54 61 SER B CA 1
ATOM 6759 C C . SER B 2 107 ? 38.680 8.046 58.111 1.00 60.55 61 SER B C 1
ATOM 6760 O O . SER B 2 107 ? 39.729 7.437 57.909 1.00 65.14 61 SER B O 1
ATOM 6763 N N . SER B 2 108 ? 37.990 7.960 59.252 1.00 63.14 62 SER B N 1
ATOM 6764 C CA . SER B 2 108 ? 38.520 7.216 60.391 1.00 60.17 62 SER B CA 1
ATOM 6765 C C . SER B 2 108 ? 38.814 5.767 60.042 1.00 56.35 62 SER B C 1
ATOM 6766 O O . SER B 2 108 ? 39.692 5.149 60.650 1.00 60.83 62 SER B O 1
ATOM 6769 N N . ILE B 2 109 ? 38.080 5.195 59.088 1.00 57.47 63 ILE B N 1
ATOM 6770 C CA . ILE B 2 109 ? 38.386 3.843 58.626 1.00 59.77 63 ILE B CA 1
ATOM 6771 C C . ILE B 2 109 ? 39.787 3.783 58.012 1.00 66.15 63 ILE B C 1
ATOM 6772 O O . ILE B 2 109 ? 40.530 2.810 58.204 1.00 64.32 63 ILE B O 1
ATOM 6777 N N . ASP B 2 110 ? 40.153 4.805 57.242 1.00 61.95 64 ASP B N 1
ATOM 6778 C CA . ASP B 2 110 ? 41.464 4.838 56.614 1.00 65.15 64 ASP B CA 1
ATOM 6779 C C . ASP B 2 110 ? 42.542 5.034 57.653 1.00 66.35 64 ASP B C 1
ATOM 6780 O O . ASP B 2 110 ? 43.570 4.359 57.608 1.00 66.69 64 ASP B O 1
ATOM 6785 N N . GLU B 2 111 ? 42.294 5.914 58.629 1.00 69.66 65 GLU B N 1
ATOM 6786 C CA . GLU B 2 111 ? 43.238 6.122 59.719 1.00 60.67 65 GLU B CA 1
ATOM 6787 C C . GLU B 2 111 ? 43.372 4.891 60.607 1.00 65.00 65 GLU B C 1
ATOM 6788 O O . GLU B 2 111 ? 44.459 4.632 61.129 1.00 63.20 65 GLU B O 1
ATOM 6794 N N . LYS B 2 112 ? 42.297 4.126 60.805 1.00 56.00 66 LYS B N 1
ATOM 6795 C CA . LYS B 2 112 ? 42.431 2.871 61.546 1.00 66.14 66 LYS B CA 1
ATOM 6796 C C . LYS B 2 112 ? 43.277 1.844 60.798 1.00 69.66 66 LYS B C 1
ATOM 6797 O O . LYS B 2 112 ? 43.962 1.037 61.439 1.00 71.03 66 LYS B O 1
ATOM 6803 N N . LYS B 2 113 ? 43.205 1.832 59.454 1.00 69.85 67 LYS B N 1
ATOM 6804 C CA . LYS B 2 113 ? 43.937 0.852 58.656 1.00 76.56 67 LYS B CA 1
ATOM 6805 C C . LYS B 2 113 ? 45.434 1.031 58.845 1.00 74.74 67 LYS B C 1
ATOM 6806 O O . LYS B 2 113 ? 46.150 0.076 59.165 1.00 67.98 67 LYS B O 1
ATOM 6812 N N . ILE B 2 114 ? 45.914 2.267 58.678 1.00 70.40 68 ILE B N 1
ATOM 6813 C CA . ILE B 2 114 ? 47.336 2.559 58.751 1.00 75.32 68 ILE B CA 1
ATOM 6814 C C . ILE B 2 114 ? 47.835 2.537 60.183 1.00 67.79 68 ILE B C 1
ATOM 6815 O O . ILE B 2 114 ? 49.035 2.345 60.413 1.00 77.85 68 ILE B O 1
ATOM 6820 N N . LYS B 2 115 ? 46.947 2.724 61.153 1.00 71.22 69 LYS B N 1
ATOM 6821 C CA . LYS B 2 115 ? 47.335 2.534 62.541 1.00 70.00 69 LYS B CA 1
ATOM 6822 C C . LYS B 2 115 ? 47.573 1.066 62.846 1.00 65.00 69 LYS B C 1
ATOM 6823 O O . LYS B 2 115 ? 48.506 0.724 63.587 1.00 62.11 69 LYS B O 1
ATOM 6829 N N . GLU B 2 116 ? 46.711 0.182 62.327 1.00 63.58 70 GLU B N 1
ATOM 6830 C CA . GLU B 2 116 ? 46.914 -1.242 62.581 1.00 77.19 70 GLU B CA 1
ATOM 6831 C C . GLU B 2 116 ? 48.248 -1.711 62.035 1.00 61.21 70 GLU B C 1
ATOM 6832 O O . GLU B 2 116 ? 48.882 -2.595 62.622 1.00 69.06 70 GLU B O 1
ATOM 6838 N N . LEU B 2 117 ? 48.692 -1.125 60.922 1.00 68.92 71 LEU B N 1
ATOM 6839 C CA . LEU B 2 117 ? 49.916 -1.595 60.277 1.00 75.58 71 LEU B CA 1
ATOM 6840 C C . LEU B 2 117 ? 51.152 -0.996 60.926 1.00 70.70 71 LEU B C 1
ATOM 6841 O O . LEU B 2 117 ? 52.063 -1.735 61.316 1.00 75.05 71 LEU B O 1
ATOM 6846 N N . TYR B 2 118 ? 51.170 0.333 61.120 1.00 63.90 72 TYR B N 1
ATOM 6847 C CA . TYR B 2 118 ? 52.408 1.065 61.347 1.00 70.78 72 TYR B CA 1
ATOM 6848 C C . TYR B 2 118 ? 52.375 1.962 62.581 1.00 68.59 72 TYR B C 1
ATOM 6849 O O . TYR B 2 118 ? 53.337 2.703 62.827 1.00 72.02 72 TYR B O 1
ATOM 6858 N N . GLY B 2 119 ? 51.344 1.870 63.398 1.00 71.79 73 GLY B N 1
ATOM 6859 C CA . GLY B 2 119 ? 51.259 2.735 64.545 1.00 65.91 73 GLY B CA 1
ATOM 6860 C C . GLY B 2 119 ? 50.888 4.160 64.166 1.00 63.68 73 GLY B C 1
ATOM 6861 O O . GLY B 2 119 ? 50.298 4.427 63.129 1.00 73.84 73 GLY B O 1
ATOM 6862 N N . ASP B 2 120 ? 51.245 5.086 65.037 1.00 74.39 74 ASP B N 1
ATOM 6863 C CA . ASP B 2 120 ? 50.790 6.472 64.951 1.00 78.40 74 ASP B CA 1
ATOM 6864 C C . ASP B 2 120 ? 51.745 7.395 64.194 1.00 84.88 74 ASP B C 1
ATOM 6865 O O . ASP B 2 120 ? 51.429 8.583 64.026 1.00 74.50 74 ASP B O 1
ATOM 6870 N N . ASN B 2 121 ? 52.900 6.892 63.752 1.00 83.04 75 ASN B N 1
ATOM 6871 C CA . ASN B 2 121 ? 53.902 7.704 63.079 1.00 81.59 75 ASN B CA 1
ATOM 6872 C C . ASN B 2 121 ? 54.506 6.911 61.939 1.00 69.29 75 ASN B C 1
ATOM 6873 O O . ASN B 2 121 ? 54.959 5.776 62.129 1.00 81.69 75 ASN B O 1
ATOM 6878 N N . LEU B 2 122 ? 54.510 7.511 60.762 1.00 67.38 76 LEU B N 1
ATOM 6879 C CA . LEU B 2 122 ? 54.781 6.792 59.529 1.00 86.15 76 LEU B CA 1
ATOM 6880 C C . LEU B 2 122 ? 56.067 7.266 58.870 1.00 80.52 76 LEU B C 1
ATOM 6881 O O . LEU B 2 122 ? 56.348 8.469 58.828 1.00 80.28 76 LEU B O 1
ATOM 6886 N N . THR B 2 123 ? 56.842 6.309 58.361 1.00 78.38 77 THR B N 1
ATOM 6887 C CA . THR B 2 123 ? 57.945 6.643 57.473 1.00 82.46 77 THR B CA 1
ATOM 6888 C C . THR B 2 123 ? 57.390 7.132 56.145 1.00 85.17 77 THR B C 1
ATOM 6889 O O . THR B 2 123 ? 56.242 6.849 55.789 1.00 91.21 77 THR B O 1
ATOM 6893 N N . TYR B 2 124 ? 58.216 7.867 55.398 1.00 88.35 78 TYR B N 1
ATOM 6894 C CA . TYR B 2 124 ? 57.774 8.324 54.086 1.00 78.73 78 TYR B CA 1
ATOM 6895 C C . TYR B 2 124 ? 57.110 7.194 53.311 1.00 80.28 78 TYR B C 1
ATOM 6896 O O . TYR B 2 124 ? 55.976 7.336 52.850 1.00 78.66 78 TYR B O 1
ATOM 6905 N N . GLU B 2 125 ? 57.763 6.034 53.213 1.00 83.96 79 GLU B N 1
ATOM 6906 C CA . GLU B 2 125 ? 57.185 4.943 52.420 1.00 88.84 79 GLU B CA 1
ATOM 6907 C C . GLU B 2 125 ? 55.761 4.605 52.869 1.00 81.11 79 GLU B C 1
ATOM 6908 O O . GLU B 2 125 ? 54.875 4.353 52.038 1.00 78.41 79 GLU B O 1
ATOM 6914 N N . GLN B 2 126 ? 55.526 4.602 54.184 1.00 82.38 80 GLN B N 1
ATOM 6915 C CA . GLN B 2 126 ? 54.205 4.292 54.728 1.00 78.62 80 GLN B CA 1
ATOM 6916 C C . GLN B 2 126 ? 53.218 5.431 54.496 1.00 79.86 80 GLN B C 1
ATOM 6917 O O . GLN B 2 126 ? 52.031 5.178 54.243 1.00 80.49 80 GLN B O 1
ATOM 6923 N N . TYR B 2 127 ? 53.700 6.677 54.545 1.00 76.97 81 TYR B N 1
ATOM 6924 C CA . TYR B 2 127 ? 52.878 7.833 54.218 1.00 69.78 81 TYR B CA 1
ATOM 6925 C C . TYR B 2 127 ? 52.369 7.780 52.788 1.00 77.06 81 TYR B C 1
ATOM 6926 O O . TYR B 2 127 ? 51.263 8.253 52.506 1.00 78.10 81 TYR B O 1
ATOM 6935 N N . LEU B 2 128 ? 53.178 7.259 51.865 1.00 80.45 82 LEU B N 1
ATOM 6936 C CA . LEU B 2 128 ? 52.690 7.065 50.507 1.00 80.84 82 LEU B CA 1
ATOM 6937 C C . LEU B 2 128 ? 51.656 5.956 50.460 1.00 71.06 82 LEU B C 1
ATOM 6938 O O . LEU B 2 128 ? 50.654 6.056 49.738 1.00 66.94 82 LEU B O 1
ATOM 6943 N N . GLU B 2 129 ? 51.902 4.872 51.197 1.00 74.81 83 GLU B N 1
ATOM 6944 C CA . GLU B 2 129 ? 50.919 3.807 51.256 1.00 76.56 83 GLU B CA 1
ATOM 6945 C C . GLU B 2 129 ? 49.609 4.356 51.786 1.00 76.81 83 GLU B C 1
ATOM 6946 O O . GLU B 2 129 ? 48.534 4.023 51.272 1.00 70.55 83 GLU B O 1
ATOM 6952 N N . TYR B 2 130 ? 49.683 5.234 52.792 1.00 77.61 84 TYR B N 1
ATOM 6953 C CA . TYR B 2 130 ? 48.471 5.816 53.356 1.00 77.54 84 TYR B CA 1
ATOM 6954 C C . TYR B 2 130 ? 47.729 6.630 52.306 1.00 70.66 84 TYR B C 1
ATOM 6955 O O . TYR B 2 130 ? 46.499 6.530 52.173 1.00 75.91 84 TYR B O 1
ATOM 6964 N N . LEU B 2 131 ? 48.465 7.439 51.541 1.00 73.51 85 LEU B N 1
ATOM 6965 C CA . LEU B 2 131 ? 47.829 8.212 50.476 1.00 73.49 85 LEU B CA 1
ATOM 6966 C C . LEU B 2 131 ? 47.141 7.291 49.471 1.00 66.81 85 LEU B C 1
ATOM 6967 O O . LEU B 2 131 ? 46.063 7.613 48.951 1.00 73.80 85 LEU B O 1
ATOM 6972 N N . SER B 2 132 ? 47.722 6.124 49.209 1.00 68.62 86 SER B N 1
ATOM 6973 C CA . SER B 2 132 ? 47.025 5.132 48.393 1.00 77.43 86 SER B CA 1
ATOM 6974 C C . SER B 2 132 ? 45.665 4.768 48.983 1.00 73.78 86 SER B C 1
ATOM 6975 O O . SER B 2 132 ? 44.659 4.718 48.272 1.00 75.28 86 SER B O 1
ATOM 6978 N N . ILE B 2 133 ? 45.613 4.466 50.279 1.00 79.37 87 ILE B N 1
ATOM 6979 C CA . ILE B 2 133 ? 44.339 4.040 50.843 1.00 79.44 87 ILE B CA 1
ATOM 6980 C C . ILE B 2 133 ? 43.278 5.115 50.667 1.00 67.32 87 ILE B C 1
ATOM 6981 O O . ILE B 2 133 ? 42.085 4.813 50.518 1.00 67.67 87 ILE B O 1
ATOM 6986 N N . CYS B 2 134 ? 43.694 6.373 50.642 1.00 71.14 88 CYS B N 1
ATOM 6987 C CA . CYS B 2 134 ? 42.782 7.502 50.665 1.00 78.83 88 CYS B CA 1
ATOM 6988 C C . CYS B 2 134 ? 42.263 7.919 49.300 1.00 76.60 88 CYS B C 1
ATOM 6989 O O . CYS B 2 134 ? 41.578 8.954 49.229 1.00 79.36 88 CYS B O 1
ATOM 6992 N N . VAL B 2 135 ? 42.549 7.158 48.228 1.00 84.34 89 VAL B N 1
ATOM 6993 C CA . VAL B 2 135 ? 42.154 7.603 46.884 1.00 88.39 89 VAL B CA 1
ATOM 6994 C C . VAL B 2 135 ? 40.641 7.541 46.726 1.00 74.81 89 VAL B C 1
ATOM 6995 O O . VAL B 2 135 ? 40.005 8.522 46.324 1.00 79.70 89 VAL B O 1
ATOM 6999 N N . HIS B 2 136 ? 40.044 6.391 47.032 1.00 79.40 90 HIS B N 1
ATOM 7000 C CA . HIS B 2 136 ? 38.596 6.219 46.997 1.00 90.25 90 HIS B CA 1
ATOM 7001 C C . HIS B 2 136 ? 38.032 6.671 45.644 1.00 80.38 90 HIS B C 1
ATOM 7002 O O . HIS B 2 136 ? 37.255 7.615 45.540 1.00 72.29 90 HIS B O 1
ATOM 7009 N N . ASP B 2 137 ? 38.458 5.947 44.605 1.00 90.61 91 ASP B N 1
ATOM 7010 C CA . ASP B 2 137 ? 37.961 6.193 43.252 1.00 90.75 91 ASP B CA 1
ATOM 7011 C C . ASP B 2 137 ? 36.470 5.959 43.148 1.00 75.12 91 ASP B C 1
ATOM 7012 O O . ASP B 2 137 ? 35.791 6.659 42.391 1.00 79.45 91 ASP B O 1
ATOM 7017 N N . LYS B 2 138 ? 35.951 4.961 43.869 1.00 76.86 92 LYS B N 1
ATOM 7018 C CA . LYS B 2 138 ? 34.536 4.618 43.856 1.00 76.37 92 LYS B CA 1
ATOM 7019 C C . LYS B 2 138 ? 33.647 5.740 44.372 1.00 79.33 92 LYS B C 1
ATOM 7020 O O . LYS B 2 138 ? 32.414 5.586 44.324 1.00 87.07 92 LYS B O 1
ATOM 7026 N N . ASP B 2 139 ? 34.238 6.845 44.835 1.00 77.08 93 ASP B N 1
ATOM 7027 C CA . ASP B 2 139 ? 33.461 7.993 45.274 1.00 70.53 93 ASP B CA 1
ATOM 7028 C C . ASP B 2 139 ? 32.790 8.652 44.079 1.00 70.74 93 ASP B C 1
ATOM 7029 O O . ASP B 2 139 ? 33.450 8.958 43.085 1.00 72.36 93 ASP B O 1
ATOM 7034 N N . ASN B 2 140 ? 31.481 8.883 44.189 1.00 71.90 94 ASN B N 1
ATOM 7035 C CA . ASN B 2 140 ? 30.700 9.595 43.181 1.00 68.88 94 ASN B CA 1
ATOM 7036 C C . ASN B 2 140 ? 29.394 10.063 43.834 1.00 70.94 94 ASN B C 1
ATOM 7037 O O . ASN B 2 140 ? 29.021 9.626 44.933 1.00 62.71 94 ASN B O 1
ATOM 7042 N N . VAL B 2 141 ? 28.686 10.952 43.139 1.00 59.70 95 VAL B N 1
ATOM 7043 C CA . VAL B 2 141 ? 27.438 11.476 43.684 1.00 60.20 95 VAL B CA 1
ATOM 7044 C C . VAL B 2 141 ? 26.539 10.338 44.157 1.00 68.47 95 VAL B C 1
ATOM 7045 O O . VAL B 2 141 ? 25.891 10.437 45.205 1.00 64.74 95 VAL B O 1
ATOM 7049 N N . GLU B 2 142 ? 26.511 9.229 43.421 1.00 65.86 96 GLU B N 1
ATOM 7050 C CA . GLU B 2 142 ? 25.564 8.165 43.743 1.00 61.48 96 GLU B CA 1
ATOM 7051 C C . GLU B 2 142 ? 25.933 7.441 45.029 1.00 59.61 96 GLU B C 1
ATOM 7052 O O . GLU B 2 142 ? 25.050 6.947 45.736 1.00 65.23 96 GLU B O 1
ATOM 7058 N N . GLU B 2 143 ? 27.228 7.315 45.319 1.00 68.21 97 GLU B N 1
ATOM 7059 C CA . GLU B 2 143 ? 27.654 6.614 46.519 1.00 69.86 97 GLU B CA 1
ATOM 7060 C C . GLU B 2 143 ? 27.559 7.512 47.750 1.00 58.99 97 GLU B C 1
ATOM 7061 O O . GLU B 2 143 ? 27.314 7.021 48.851 1.00 66.50 97 GLU B O 1
ATOM 7067 N N . LEU B 2 144 ? 27.743 8.814 47.583 1.00 52.82 98 LEU B N 1
ATOM 7068 C CA . LEU B 2 144 ? 27.665 9.735 48.699 1.00 58.87 98 LEU B CA 1
ATOM 7069 C C . LEU B 2 144 ? 26.230 10.030 49.146 1.00 56.60 98 LEU B C 1
ATOM 7070 O O . LEU B 2 144 ? 26.007 10.255 50.340 1.00 69.19 98 LEU B O 1
ATOM 7075 N N . ILE B 2 145 ? 25.246 10.010 48.243 1.00 58.86 99 ILE B N 1
ATOM 7076 C CA . ILE B 2 145 ? 23.919 10.490 48.627 1.00 57.86 99 ILE B CA 1
ATOM 7077 C C . ILE B 2 145 ? 23.098 9.462 49.388 1.00 48.03 99 ILE B C 1
ATOM 7078 O O . ILE B 2 145 ? 21.987 9.794 49.828 1.00 54.95 99 ILE B O 1
ATOM 7083 N N . LYS B 2 146 ? 23.606 8.235 49.542 1.00 45.99 100 LYS B N 1
ATOM 7084 C CA . LYS B 2 146 ? 22.788 7.116 50.022 1.00 49.74 100 LYS B CA 1
ATOM 7085 C C . LYS B 2 146 ? 22.052 7.475 51.298 1.00 52.29 100 LYS B C 1
ATOM 7086 O O . LYS B 2 146 ? 20.833 7.286 51.413 1.00 56.26 100 LYS B O 1
ATOM 7092 N N . MET B 2 147 ? 22.772 8.007 52.273 1.00 53.67 101 MET B N 1
ATOM 7093 C CA . MET B 2 147 ? 22.144 8.284 53.550 1.00 51.68 101 MET B CA 1
ATOM 7094 C C . MET B 2 147 ? 21.144 9.428 53.437 1.00 50.89 101 MET B C 1
ATOM 7095 O O . MET B 2 147 ? 20.117 9.404 54.111 1.00 47.40 101 MET B O 1
ATOM 7100 N N . PHE B 2 148 ? 21.392 10.422 52.586 1.00 46.29 102 PHE B N 1
ATOM 7101 C CA . PHE B 2 148 ? 20.414 11.493 52.465 1.00 45.33 102 PHE B CA 1
ATOM 7102 C C . PHE B 2 148 ? 19.157 10.991 51.772 1.00 52.96 102 PHE B C 1
ATOM 7103 O O . PHE B 2 148 ? 18.037 11.382 52.134 1.00 52.60 102 PHE B O 1
ATOM 7111 N N . ALA B 2 149 ? 19.324 10.121 50.761 1.00 56.98 103 ALA B N 1
ATOM 7112 C CA . ALA B 2 149 ? 18.174 9.568 50.045 1.00 49.90 103 ALA B CA 1
ATOM 7113 C C . ALA B 2 149 ? 17.340 8.706 50.979 1.00 51.79 103 ALA B C 1
ATOM 7114 O O . ALA B 2 149 ? 16.099 8.694 50.903 1.00 44.83 103 ALA B O 1
ATOM 7116 N N . HIS B 2 150 ? 18.020 7.985 51.866 1.00 48.17 104 HIS B N 1
ATOM 7117 C CA . HIS B 2 150 ? 17.325 7.131 52.815 1.00 49.67 104 HIS B CA 1
ATOM 7118 C C . HIS B 2 150 ? 16.275 7.893 53.616 1.00 45.63 104 HIS B C 1
ATOM 7119 O O . HIS B 2 150 ? 15.258 7.314 54.011 1.00 51.03 104 HIS B O 1
ATOM 7126 N N . PHE B 2 151 ? 16.537 9.147 53.958 1.00 46.99 105 PHE B N 1
ATOM 7127 C CA . PHE B 2 151 ? 15.582 9.909 54.750 1.00 50.04 105 PHE B CA 1
ATOM 7128 C C . PHE B 2 151 ? 14.642 10.744 53.897 1.00 39.50 105 PHE B C 1
ATOM 7129 O O . PHE B 2 151 ? 13.837 11.491 54.465 1.00 48.93 105 PHE B O 1
ATOM 7137 N N . ASP B 2 152 ? 14.741 10.653 52.566 1.00 45.37 106 ASP B N 1
ATOM 7138 C CA . ASP B 2 152 ? 13.945 11.466 51.625 1.00 43.36 106 ASP B CA 1
ATOM 7139 C C . ASP B 2 152 ? 12.752 10.623 51.195 1.00 44.89 106 ASP B C 1
ATOM 7140 O O . ASP B 2 152 ? 12.734 10.017 50.127 1.00 51.67 106 ASP B O 1
ATOM 7145 N N . ASN B 2 153 ? 11.759 10.558 52.061 1.00 48.79 107 ASN B N 1
ATOM 7146 C CA . ASN B 2 153 ? 10.727 9.542 51.892 1.00 60.39 107 ASN B CA 1
ATOM 7147 C C . ASN B 2 153 ? 9.867 9.787 50.649 1.00 59.54 107 ASN B C 1
ATOM 7148 O O . ASN B 2 153 ? 9.476 8.825 49.969 1.00 50.42 107 ASN B O 1
ATOM 7153 N N . ASN B 2 154 ? 9.521 11.049 50.370 1.00 45.72 108 ASN B N 1
ATOM 7154 C CA . ASN B 2 154 ? 8.702 11.375 49.210 1.00 52.26 108 ASN B CA 1
ATOM 7155 C C . ASN B 2 154 ? 9.528 11.489 47.933 1.00 51.85 108 ASN B C 1
ATOM 7156 O O . ASN B 2 154 ? 8.983 11.841 46.873 1.00 57.13 108 ASN B O 1
ATOM 7161 N N . CYS B 2 155 ? 10.821 11.202 48.015 1.00 51.20 109 CYS B N 1
ATOM 7162 C CA . CYS B 2 155 ? 11.690 11.219 46.850 1.00 44.74 109 CYS B CA 1
ATOM 7163 C C . CYS B 2 155 ? 11.601 12.543 46.122 1.00 51.38 109 CYS B C 1
ATOM 7164 O O . CYS B 2 155 ? 11.361 12.580 44.921 1.00 61.38 109 CYS B O 1
ATOM 7167 N N . THR B 2 156 ? 11.820 13.643 46.852 1.00 48.70 110 THR B N 1
ATOM 7168 C CA . THR B 2 156 ? 11.862 14.955 46.205 1.00 45.95 110 THR B CA 1
ATOM 7169 C C . THR B 2 156 ? 13.244 15.335 45.707 1.00 52.41 110 THR B C 1
ATOM 7170 O O . THR B 2 156 ? 13.366 16.254 44.891 1.00 59.71 110 THR B O 1
ATOM 7174 N N . GLY B 2 157 ? 14.284 14.644 46.157 1.00 46.97 111 GLY B N 1
ATOM 7175 C CA . GLY B 2 157 ? 15.640 15.093 45.933 1.00 52.11 111 GLY B CA 1
ATOM 7176 C C . GLY B 2 157 ? 16.138 16.162 46.898 1.00 55.17 111 GLY B C 1
ATOM 7177 O O . GLY B 2 157 ? 17.310 16.569 46.800 1.00 56.46 111 GLY B O 1
ATOM 7178 N N . TYR B 2 158 ? 15.288 16.659 47.792 1.00 49.37 112 TYR B N 1
ATOM 7179 C CA . TYR B 2 158 ? 15.657 17.707 48.730 1.00 50.70 112 TYR B CA 1
ATOM 7180 C C . TYR B 2 158 ? 15.572 17.203 50.157 1.00 53.18 112 TYR B C 1
ATOM 7181 O O . TYR B 2 158 ? 14.763 16.335 50.465 1.00 47.14 112 TYR B O 1
ATOM 7190 N N . LEU B 2 159 ? 16.424 17.757 51.025 1.00 52.02 113 LEU B N 1
ATOM 7191 C CA . LEU B 2 159 ? 16.227 17.693 52.471 1.00 57.75 113 LEU B CA 1
ATOM 7192 C C . LEU B 2 159 ? 16.378 19.104 53.034 1.00 56.81 113 LEU B C 1
ATOM 7193 O O . LEU B 2 159 ? 17.017 19.955 52.411 1.00 51.08 113 LEU B O 1
ATOM 7198 N N . THR B 2 160 ? 15.751 19.368 54.184 1.00 51.21 114 THR B N 1
ATOM 7199 C CA . THR B 2 160 ? 15.996 20.639 54.851 1.00 48.69 114 THR B CA 1
ATOM 7200 C C . THR B 2 160 ? 17.417 20.673 55.424 1.00 58.91 114 THR B C 1
ATOM 7201 O O . THR B 2 160 ? 18.080 19.646 55.599 1.00 51.58 114 THR B O 1
ATOM 7205 N N . LYS B 2 161 ? 17.875 21.869 55.772 1.00 54.90 115 LYS B N 1
ATOM 7206 C CA . LYS B 2 161 ? 19.198 21.970 56.382 1.00 55.11 115 LYS B CA 1
ATOM 7207 C C . LYS B 2 161 ? 19.227 21.274 57.739 1.00 49.03 115 LYS B C 1
ATOM 7208 O O . LYS B 2 161 ? 20.254 20.704 58.128 1.00 50.51 115 LYS B O 1
ATOM 7214 N N . SER B 2 162 ? 18.112 21.300 58.471 1.00 45.09 116 SER B N 1
ATOM 7215 C CA . SER B 2 162 ? 18.100 20.668 59.777 1.00 46.50 116 SER B CA 1
ATOM 7216 C C . SER B 2 162 ? 18.262 19.170 59.636 1.00 53.81 116 SER B C 1
ATOM 7217 O O . SER B 2 162 ? 18.992 18.539 60.410 1.00 57.14 116 SER B O 1
ATOM 7220 N N . GLN B 2 163 ? 17.576 18.578 58.663 1.00 53.21 117 GLN B N 1
ATOM 7221 C CA . GLN B 2 163 ? 17.691 17.150 58.441 1.00 46.17 117 GLN B CA 1
ATOM 7222 C C . GLN B 2 163 ? 19.128 16.771 58.149 1.00 46.72 117 GLN B C 1
ATOM 7223 O O . GLN B 2 163 ? 19.656 15.799 58.696 1.00 46.01 117 GLN B O 1
ATOM 7229 N N . MET B 2 164 ? 19.780 17.508 57.270 1.00 45.19 118 MET B N 1
ATOM 7230 C CA . MET B 2 164 ? 21.141 17.141 56.915 1.00 45.42 118 MET B CA 1
ATOM 7231 C C . MET B 2 164 ? 22.108 17.439 58.040 1.00 48.59 118 MET B C 1
ATOM 7232 O O . MET B 2 164 ? 23.108 16.722 58.182 1.00 50.74 118 MET B O 1
ATOM 7237 N N . LYS B 2 165 ? 21.815 18.465 58.852 1.00 49.41 119 LYS B N 1
ATOM 7238 C CA . LYS B 2 165 ? 22.636 18.759 60.019 1.00 50.77 119 LYS B CA 1
ATOM 7239 C C . LYS B 2 165 ? 22.579 17.606 61.017 1.00 50.77 119 LYS B C 1
ATOM 7240 O O . LYS B 2 165 ? 23.622 17.118 61.475 1.00 50.90 119 LYS B O 1
ATOM 7246 N N . ASN B 2 166 ? 21.371 17.130 61.342 1.00 46.01 120 ASN B N 1
ATOM 7247 C CA . ASN B 2 166 ? 21.257 16.041 62.299 1.00 46.62 120 ASN B CA 1
ATOM 7248 C C . ASN B 2 166 ? 21.963 14.802 61.782 1.00 48.19 120 ASN B C 1
ATOM 7249 O O . ASN B 2 166 ? 22.552 14.032 62.556 1.00 51.31 120 ASN B O 1
ATOM 7254 N N . ILE B 2 167 ? 21.878 14.558 60.482 1.00 42.36 121 ILE B N 1
ATOM 7255 C CA . ILE B 2 167 ? 22.515 13.364 59.931 1.00 47.46 121 ILE B CA 1
ATOM 7256 C C . ILE B 2 167 ? 24.034 13.447 60.063 1.00 57.04 121 ILE B C 1
ATOM 7257 O O . ILE B 2 167 ? 24.699 12.459 60.406 1.00 52.38 121 ILE B O 1
ATOM 7262 N N . LEU B 2 168 ? 24.605 14.607 59.709 1.00 47.80 122 LEU B N 1
ATOM 7263 C CA . LEU B 2 168 ? 26.045 14.783 59.672 1.00 55.66 122 LEU B CA 1
ATOM 7264 C C . LEU B 2 168 ? 26.622 14.818 61.057 1.00 52.38 122 LEU B C 1
ATOM 7265 O O . LEU B 2 168 ? 27.802 14.495 61.216 1.00 53.19 122 LEU B O 1
ATOM 7270 N N . THR B 2 169 ? 25.812 15.207 62.053 1.00 50.21 123 THR B N 1
ATOM 7271 C CA . THR B 2 169 ? 26.273 15.411 63.416 1.00 44.94 123 THR B CA 1
ATOM 7272 C C . THR B 2 169 ? 25.923 14.256 64.320 1.00 53.06 123 THR B C 1
ATOM 7273 O O . THR B 2 169 ? 26.266 14.301 65.496 1.00 49.06 123 THR B O 1
ATOM 7277 N N . THR B 2 170 ? 25.244 13.224 63.821 1.00 53.83 124 THR B N 1
ATOM 7278 C CA . THR B 2 170 ? 24.843 12.118 64.683 1.00 54.76 124 THR B CA 1
ATOM 7279 C C . THR B 2 170 ? 25.630 10.832 64.445 1.00 46.71 124 THR B C 1
ATOM 7280 O O . THR B 2 170 ? 26.037 10.174 65.406 1.00 55.10 124 THR B O 1
ATOM 7284 N N . TRP B 2 171 ? 25.826 10.425 63.201 1.00 47.45 125 TRP B N 1
ATOM 7285 C CA . TRP B 2 171 ? 26.368 9.114 62.871 1.00 42.73 125 TRP B CA 1
ATOM 7286 C C . TRP B 2 171 ? 27.714 9.300 62.194 1.00 40.21 125 TRP B C 1
ATOM 7287 O O . TRP B 2 171 ? 28.067 10.396 61.755 1.00 53.05 125 TRP B O 1
ATOM 7298 N N . GLY B 2 172 ? 28.469 8.214 62.131 1.00 46.79 126 GLY B N 1
ATOM 7299 C CA . GLY B 2 172 ? 29.700 8.198 61.352 1.00 49.63 126 GLY B CA 1
ATOM 7300 C C . GLY B 2 172 ? 30.756 9.057 62.007 1.00 54.33 126 GLY B C 1
ATOM 7301 O O . GLY B 2 172 ? 30.826 9.160 63.227 1.00 50.32 126 GLY B O 1
ATOM 7302 N N . ASP B 2 173 ? 31.586 9.698 61.182 1.00 53.50 127 ASP B N 1
ATOM 7303 C CA . ASP B 2 173 ? 32.629 10.593 61.687 1.00 48.29 127 ASP B CA 1
ATOM 7304 C C . ASP B 2 173 ? 31.997 11.948 61.934 1.00 48.02 127 ASP B C 1
ATOM 7305 O O . ASP B 2 173 ? 32.247 12.931 61.234 1.00 50.93 127 ASP B O 1
ATOM 7310 N N . ALA B 2 174 ? 31.144 11.979 62.956 1.00 46.23 128 ALA B N 1
ATOM 7311 C CA . ALA B 2 174 ? 30.217 13.083 63.121 1.00 46.36 128 ALA B CA 1
ATOM 7312 C C . ALA B 2 174 ? 30.963 14.405 63.108 1.00 54.69 128 ALA B C 1
ATOM 7313 O O . ALA B 2 174 ? 32.052 14.529 63.667 1.00 55.04 128 ALA B O 1
ATOM 7315 N N . LEU B 2 175 ? 30.398 15.371 62.402 1.00 54.13 129 LEU B N 1
ATOM 7316 C CA . LEU B 2 175 ? 30.848 16.735 62.478 1.00 57.96 129 LEU B CA 1
ATOM 7317 C C . LEU B 2 175 ? 30.238 17.378 63.708 1.00 54.33 129 LEU B C 1
ATOM 7318 O O . LEU B 2 175 ? 29.247 16.875 64.273 1.00 48.67 129 LEU B O 1
ATOM 7323 N N . THR B 2 176 ? 30.844 18.481 64.146 1.00 45.82 130 THR B N 1
ATOM 7324 C CA . THR B 2 176 ? 30.182 19.286 65.166 1.00 62.54 130 THR B CA 1
ATOM 7325 C C . THR B 2 176 ? 29.015 20.057 64.538 1.00 49.85 130 THR B C 1
ATOM 7326 O O . THR B 2 176 ? 28.958 20.250 63.328 1.00 50.99 130 THR B O 1
ATOM 7330 N N . ASP B 2 177 ? 28.102 20.549 65.377 1.00 57.69 131 ASP B N 1
ATOM 7331 C CA . ASP B 2 177 ? 26.980 21.321 64.854 1.00 53.54 131 ASP B CA 1
ATOM 7332 C C . ASP B 2 177 ? 27.484 22.438 63.959 1.00 63.93 131 ASP B C 1
ATOM 7333 O O . ASP B 2 177 ? 27.057 22.564 62.808 1.00 60.06 131 ASP B O 1
ATOM 7338 N N . GLN B 2 178 ? 28.459 23.214 64.442 1.00 63.22 132 GLN B N 1
ATOM 7339 C CA . GLN B 2 178 ? 28.921 24.378 63.689 1.00 61.68 132 GLN B CA 1
ATOM 7340 C C . GLN B 2 178 ? 29.576 23.977 62.370 1.00 57.52 132 GLN B C 1
ATOM 7341 O O . GLN B 2 178 ? 29.454 24.680 61.358 1.00 62.08 132 GLN B O 1
ATOM 7347 N N . GLU B 2 179 ? 30.300 22.866 62.363 1.00 55.78 133 GLU B N 1
ATOM 7348 C CA . GLU B 2 179 ? 30.872 22.392 61.114 1.00 53.64 133 GLU B CA 1
ATOM 7349 C C . GLU B 2 179 ? 29.773 22.031 60.116 1.00 65.36 133 GLU B C 1
ATOM 7350 O O . GLU B 2 179 ? 29.897 22.296 58.908 1.00 57.58 133 GLU B O 1
ATOM 7356 N N . ALA B 2 180 ? 28.712 21.369 60.591 1.00 57.02 134 ALA B N 1
ATOM 7357 C CA . ALA B 2 180 ? 27.636 20.997 59.678 1.00 50.21 134 ALA B CA 1
ATOM 7358 C C . ALA B 2 180 ? 26.936 22.233 59.146 1.00 60.38 134 ALA B C 1
ATOM 7359 O O . ALA B 2 180 ? 26.651 22.331 57.949 1.00 66.18 134 ALA B O 1
ATOM 7361 N N . ILE B 2 181 ? 26.632 23.183 60.021 1.00 59.02 135 ILE B N 1
ATOM 7362 C CA . ILE B 2 181 ? 25.977 24.403 59.581 1.00 58.72 135 ILE B CA 1
ATOM 7363 C C . ILE B 2 181 ? 26.837 25.105 58.547 1.00 62.18 135 ILE B C 1
ATOM 7364 O O . ILE B 2 181 ? 26.358 25.510 57.484 1.00 64.60 135 ILE B O 1
ATOM 7369 N N . ASP B 2 182 ? 28.118 25.290 58.854 1.00 66.64 136 ASP B N 1
ATOM 7370 C CA . ASP B 2 182 ? 28.970 26.038 57.933 1.00 70.19 136 ASP B CA 1
ATOM 7371 C C . ASP B 2 182 ? 28.976 25.387 56.561 1.00 56.74 136 ASP B C 1
ATOM 7372 O O . ASP B 2 182 ? 28.995 26.072 55.531 1.00 62.67 136 ASP B O 1
ATOM 7377 N N . ALA B 2 183 ? 28.957 24.056 56.517 1.00 59.52 137 ALA B N 1
ATOM 7378 C CA . ALA B 2 183 ? 29.026 23.387 55.225 1.00 63.66 137 ALA B CA 1
ATOM 7379 C C . ALA B 2 183 ? 27.716 23.558 54.450 1.00 68.51 137 ALA B C 1
ATOM 7380 O O . ALA B 2 183 ? 27.722 23.773 53.228 1.00 57.40 137 ALA B O 1
ATOM 7382 N N . LEU B 2 184 ? 26.583 23.508 55.146 1.00 59.73 138 LEU B N 1
ATOM 7383 C CA . LEU B 2 184 ? 25.308 23.651 54.454 1.00 69.52 138 LEU B CA 1
ATOM 7384 C C . LEU B 2 184 ? 25.113 25.103 54.019 1.00 64.05 138 LEU B C 1
ATOM 7385 O O . LEU B 2 184 ? 24.747 25.381 52.872 1.00 64.58 138 LEU B O 1
ATOM 7390 N N . ASN B 2 185 ? 25.393 26.034 54.931 1.00 62.74 139 ASN B N 1
ATOM 7391 C CA . ASN B 2 185 ? 25.214 27.459 54.669 1.00 69.56 139 ASN B CA 1
ATOM 7392 C C . ASN B 2 185 ? 26.139 27.965 53.571 1.00 64.32 139 ASN B C 1
ATOM 7393 O O . ASN B 2 185 ? 25.836 28.973 52.923 1.00 68.09 139 ASN B O 1
ATOM 7398 N N . ALA B 2 186 ? 27.276 27.303 53.374 1.00 63.86 140 ALA B N 1
ATOM 7399 C CA . ALA B 2 186 ? 28.139 27.651 52.252 1.00 61.39 140 ALA B CA 1
ATOM 7400 C C . ALA B 2 186 ? 27.485 27.282 50.935 1.00 75.14 140 ALA B C 1
ATOM 7401 O O . ALA B 2 186 ? 27.437 28.095 49.999 1.00 69.28 140 ALA B O 1
ATOM 7403 N N . PHE B 2 187 ? 26.986 26.045 50.844 1.00 74.54 141 PHE B N 1
ATOM 7404 C CA . PHE B 2 187 ? 26.513 25.535 49.562 1.00 74.66 141 PHE B CA 1
ATOM 7405 C C . PHE B 2 187 ? 25.256 26.251 49.097 1.00 69.20 141 PHE B C 1
ATOM 7406 O O . PHE B 2 187 ? 25.051 26.422 47.889 1.00 75.35 141 PHE B O 1
ATOM 7414 N N . SER B 2 188 ? 24.408 26.664 50.027 1.00 61.62 142 SER B N 1
ATOM 7415 C CA . SER B 2 188 ? 23.138 27.253 49.660 1.00 64.08 142 SER B CA 1
ATOM 7416 C C . SER B 2 188 ? 22.620 28.081 50.817 1.00 70.35 142 SER B C 1
ATOM 7417 O O . SER B 2 188 ? 22.865 27.756 51.983 1.00 71.70 142 SER B O 1
ATOM 7420 N N . SER B 2 189 ? 21.860 29.125 50.481 1.00 69.89 143 SER B N 1
ATOM 7421 C CA . SER B 2 189 ? 21.191 29.972 51.465 1.00 65.47 143 SER B CA 1
ATOM 7422 C C . SER B 2 189 ? 19.716 29.631 51.655 1.00 67.73 143 SER B C 1
ATOM 7423 O O . SER B 2 189 ? 19.034 30.282 52.457 1.00 65.58 143 SER B O 1
ATOM 7426 N N A GLU B 2 190 ? 19.206 28.631 50.945 0.47 69.39 144 GLU B N 1
ATOM 7427 N N B GLU B 2 190 ? 19.221 28.616 50.957 0.53 69.38 144 GLU B N 1
ATOM 7428 C CA A GLU B 2 190 ? 17.821 28.211 51.090 0.47 71.46 144 GLU B CA 1
ATOM 7429 C CA B GLU B 2 190 ? 17.841 28.169 51.061 0.53 71.49 144 GLU B CA 1
ATOM 7430 C C A GLU B 2 190 ? 17.736 27.003 52.023 0.47 69.41 144 GLU B C 1
ATOM 7431 C C B GLU B 2 190 ? 17.744 26.991 52.030 0.53 69.42 144 GLU B C 1
ATOM 7432 O O A GLU B 2 190 ? 18.668 26.201 52.121 0.47 68.22 144 GLU B O 1
ATOM 7433 O O B GLU B 2 190 ? 18.679 26.197 52.164 0.53 68.23 144 GLU B O 1
ATOM 7444 N N . ASP B 2 191 ? 16.597 26.888 52.711 1.00 68.27 145 ASP B N 1
ATOM 7445 C CA . ASP B 2 191 ? 16.412 25.829 53.704 1.00 62.52 145 ASP B CA 1
ATOM 7446 C C . ASP B 2 191 ? 16.413 24.434 53.079 1.00 61.54 145 ASP B C 1
ATOM 7447 O O . ASP B 2 191 ? 16.909 23.479 53.687 1.00 62.39 145 ASP B O 1
ATOM 7452 N N . ASN B 2 192 ? 15.844 24.274 51.890 1.00 55.17 146 ASN B N 1
ATOM 7453 C CA . ASN B 2 192 ? 15.820 22.975 51.239 1.00 63.16 146 ASN B CA 1
ATOM 7454 C C . ASN B 2 192 ? 16.981 22.826 50.274 1.00 56.87 146 ASN B C 1
ATOM 7455 O O . ASN B 2 192 ? 17.250 23.712 49.460 1.00 63.60 146 ASN B O 1
ATOM 7460 N N . ILE B 2 193 ? 17.666 21.701 50.369 1.00 58.27 147 ILE B N 1
ATOM 7461 C CA . ILE B 2 193 ? 18.945 21.520 49.719 1.00 55.17 147 ILE B CA 1
ATOM 7462 C C . ILE B 2 193 ? 18.820 20.324 48.811 1.00 56.37 147 ILE B C 1
ATOM 7463 O O . ILE B 2 193 ? 18.456 19.239 49.262 1.00 60.00 147 ILE B O 1
ATOM 7468 N N . ASP B 2 194 ? 19.108 20.525 47.536 1.00 61.59 148 ASP B N 1
ATOM 7469 C CA . ASP B 2 194 ? 19.285 19.434 46.581 1.00 60.66 148 ASP B CA 1
ATOM 7470 C C . ASP B 2 194 ? 20.517 18.663 47.034 1.00 55.37 148 ASP B C 1
ATOM 7471 O O . ASP B 2 194 ? 21.658 19.072 46.790 1.00 63.35 148 ASP B O 1
ATOM 7476 N N . TYR B 2 195 ? 20.310 17.521 47.684 1.00 55.19 149 TYR B N 1
ATOM 7477 C CA . TYR B 2 195 ? 21.469 16.819 48.240 1.00 56.69 149 TYR B CA 1
ATOM 7478 C C . TYR B 2 195 ? 22.323 16.150 47.177 1.00 49.40 149 TYR B C 1
ATOM 7479 O O . TYR B 2 195 ? 23.504 15.893 47.427 1.00 55.55 149 TYR B O 1
ATOM 7488 N N . LYS B 2 196 ? 21.773 15.854 46.001 1.00 60.38 150 LYS B N 1
ATOM 7489 C CA . LYS B 2 196 ? 22.628 15.353 44.924 1.00 62.97 150 LYS B CA 1
ATOM 7490 C C . LYS B 2 196 ? 23.658 16.406 44.555 1.00 58.06 150 LYS B C 1
ATOM 7491 O O . LYS B 2 196 ? 24.825 16.091 44.310 1.00 53.40 150 LYS B O 1
ATOM 7497 N N . LEU B 2 197 ? 23.253 17.673 44.561 1.00 62.29 151 LEU B N 1
ATOM 7498 C CA . LEU B 2 197 ? 24.161 18.741 44.155 1.00 71.30 151 LEU B CA 1
ATOM 7499 C C . LEU B 2 197 ? 25.129 19.102 45.274 1.00 69.40 151 LEU B C 1
ATOM 7500 O O . LEU B 2 197 ? 26.301 19.407 45.014 1.00 57.62 151 LEU B O 1
ATOM 7505 N N . PHE B 2 198 ? 24.645 19.078 46.518 1.00 65.56 152 PHE B N 1
ATOM 7506 C CA . PHE B 2 198 ? 25.536 19.225 47.660 1.00 64.43 152 PHE B CA 1
ATOM 7507 C C . PHE B 2 198 ? 26.710 18.248 47.585 1.00 62.28 152 PHE B C 1
ATOM 7508 O O . PHE B 2 198 ? 27.868 18.633 47.806 1.00 64.24 152 PHE B O 1
ATOM 7516 N N . CYS B 2 199 ? 26.423 16.968 47.308 1.00 60.67 153 CYS B N 1
ATOM 7517 C CA . CYS B 2 199 ? 27.472 15.954 47.227 1.00 59.55 153 CYS B CA 1
ATOM 7518 C C . CYS B 2 199 ? 28.361 16.163 45.999 1.00 67.33 153 CYS B C 1
ATOM 7519 O O . CYS B 2 199 ? 29.579 15.940 46.047 1.00 69.53 153 CYS B O 1
ATOM 7522 N N . GLU B 2 200 ? 27.777 16.565 44.877 1.00 65.99 154 GLU B N 1
ATOM 7523 C CA . GLU B 2 200 ? 28.605 16.887 43.722 1.00 71.26 154 GLU B CA 1
ATOM 7524 C C . GLU B 2 200 ? 29.523 18.064 44.026 1.00 65.41 154 GLU B C 1
ATOM 7525 O O . GLU B 2 200 ? 30.708 18.043 43.677 1.00 72.11 154 GLU B O 1
ATOM 7531 N N . ASP B 2 201 ? 29.005 19.081 44.712 1.00 61.27 155 ASP B N 1
ATOM 7532 C CA . ASP B 2 201 ? 29.821 20.247 45.042 1.00 67.57 155 ASP B CA 1
ATOM 7533 C C . ASP B 2 201 ? 31.015 19.891 45.937 1.00 77.48 155 ASP B C 1
ATOM 7534 O O . ASP B 2 201 ? 32.136 20.371 45.714 1.00 82.55 155 ASP B O 1
ATOM 7539 N N . ILE B 2 202 ? 30.798 19.073 46.971 1.00 70.20 156 ILE B N 1
ATOM 7540 C CA . ILE B 2 202 ? 31.907 18.725 47.863 1.00 70.04 156 ILE B CA 1
ATOM 7541 C C . ILE B 2 202 ? 32.858 17.692 47.274 1.00 64.30 156 ILE B C 1
ATOM 7542 O O . ILE B 2 202 ? 33.979 17.539 47.774 1.00 71.27 156 ILE B O 1
ATOM 7547 N N . LEU B 2 203 ? 32.439 16.963 46.233 1.00 74.97 157 LEU B N 1
ATOM 7548 C CA . LEU B 2 203 ? 33.305 15.974 45.598 1.00 68.59 157 LEU B CA 1
ATOM 7549 C C . LEU B 2 203 ? 34.396 16.620 44.744 1.00 81.42 157 LEU B C 1
ATOM 7550 O O . LEU B 2 203 ? 35.377 15.949 44.384 1.00 76.42 157 LEU B O 1
ATOM 7555 N N . GLN B 2 204 ? 34.249 17.901 44.419 1.00 76.89 158 GLN B N 1
ATOM 7556 C CA . GLN B 2 204 ? 35.244 18.621 43.632 1.00 83.74 158 GLN B CA 1
ATOM 7557 C C . GLN B 2 204 ? 36.498 18.928 44.441 1.00 78.22 158 GLN B C 1
ATOM 7558 O O . GLN B 2 204 ? 36.550 19.943 45.133 1.00 81.65 158 GLN B O 1
ATOM 7564 N N . ALA C 3 2 ? 24.457 7.522 88.139 1.00 60.82 2 ALA E N 1
ATOM 7565 C CA . ALA C 3 2 ? 24.274 8.695 87.263 1.00 69.18 2 ALA E CA 1
ATOM 7566 C C . ALA C 3 2 ? 24.604 8.432 85.790 1.00 73.41 2 ALA E C 1
ATOM 7567 O O . ALA C 3 2 ? 25.793 8.392 85.436 1.00 66.37 2 ALA E O 1
ATOM 7569 N N . SER C 3 3 ? 23.591 8.292 84.921 1.00 61.65 3 SER E N 1
ATOM 7570 C CA . SER C 3 3 ? 23.831 7.815 83.551 1.00 64.28 3 SER E CA 1
ATOM 7571 C C . SER C 3 3 ? 23.069 8.613 82.495 1.00 50.54 3 SER E C 1
ATOM 7572 O O . SER C 3 3 ? 21.844 8.504 82.411 1.00 59.19 3 SER E O 1
ATOM 7575 N N . ASP C 3 4 ? 23.800 9.342 81.647 1.00 52.53 4 ASP E N 1
ATOM 7576 C CA . ASP C 3 4 ? 23.199 10.308 80.728 1.00 63.64 4 ASP E CA 1
ATOM 7577 C C . ASP C 3 4 ? 22.635 9.607 79.494 1.00 60.81 4 ASP E C 1
ATOM 7578 O O . ASP C 3 4 ? 23.374 8.934 78.767 1.00 61.96 4 ASP E O 1
ATOM 7583 N N . MET C 3 5 ? 21.350 9.825 79.213 1.00 54.64 5 MET E N 1
ATOM 7584 C CA . MET C 3 5 ? 20.700 9.243 78.043 1.00 55.45 5 MET E CA 1
ATOM 7585 C C . MET C 3 5 ? 20.460 10.238 76.917 1.00 52.06 5 MET E C 1
ATOM 7586 O O . MET C 3 5 ? 19.916 9.861 75.872 1.00 54.85 5 MET E O 1
ATOM 7591 N N . GLU C 3 6 ? 20.886 11.484 77.081 1.00 45.47 6 GLU E N 1
ATOM 7592 C CA . GLU C 3 6 ? 20.509 12.518 76.131 1.00 51.48 6 GLU E CA 1
ATOM 7593 C C . GLU C 3 6 ? 20.834 12.085 74.712 1.00 44.71 6 GLU E C 1
ATOM 7594 O O . GLU C 3 6 ? 20.011 12.227 73.796 1.00 51.25 6 GLU E O 1
ATOM 7600 N N . GLU C 3 7 ? 22.050 11.576 74.507 1.00 48.72 7 GLU E N 1
ATOM 7601 C CA . GLU C 3 7 ? 22.478 11.162 73.172 1.00 43.78 7 GLU E CA 1
ATOM 7602 C C . GLU C 3 7 ? 21.562 10.075 72.609 1.00 48.55 7 GLU E C 1
ATOM 7603 O O . GLU C 3 7 ? 21.247 10.062 71.408 1.00 47.12 7 GLU E O 1
ATOM 7609 N N . LYS C 3 8 ? 21.148 9.141 73.451 1.00 42.79 8 LYS E N 1
ATOM 7610 C CA . LYS C 3 8 ? 20.265 8.078 72.968 1.00 49.53 8 LYS E CA 1
ATOM 7611 C C . LYS C 3 8 ? 18.888 8.636 72.619 1.00 45.32 8 LYS E C 1
ATOM 7612 O O . LYS C 3 8 ? 18.265 8.198 71.646 1.00 50.12 8 LYS E O 1
ATOM 7618 N N . PHE C 3 9 ? 18.379 9.548 73.466 1.00 49.75 9 PHE E N 1
ATOM 7619 C CA . PHE C 3 9 ? 17.076 10.168 73.259 1.00 48.23 9 PHE E CA 1
ATOM 7620 C C . PHE C 3 9 ? 17.084 10.965 71.962 1.00 52.77 9 PHE E C 1
ATOM 7621 O O . PHE C 3 9 ? 16.161 10.863 71.163 1.00 42.94 9 PHE E O 1
ATOM 7629 N N . ARG C 3 10 ? 18.155 11.722 71.725 1.00 43.25 10 ARG E N 1
ATOM 7630 C CA . ARG C 3 10 ? 18.295 12.516 70.511 1.00 47.43 10 ARG E CA 1
ATOM 7631 C C . ARG C 3 10 ? 18.315 11.634 69.270 1.00 49.65 10 ARG E C 1
ATOM 7632 O O . ARG C 3 10 ? 17.569 11.864 68.320 1.00 43.78 10 ARG E O 1
ATOM 7640 N N . GLU C 3 11 ? 19.191 10.633 69.245 1.00 44.19 11 GLU E N 1
ATOM 7641 C CA . GLU C 3 11 ? 19.236 9.741 68.100 1.00 44.40 11 GLU E CA 1
ATOM 7642 C C . GLU C 3 11 ? 17.851 9.158 67.809 1.00 52.13 11 GLU E C 1
ATOM 7643 O O . GLU C 3 11 ? 17.390 9.150 66.654 1.00 46.63 11 GLU E O 1
ATOM 7649 N N . ALA C 3 12 ? 17.183 8.643 68.852 1.00 42.36 12 ALA E N 1
ATOM 7650 C CA . ALA C 3 12 ? 15.899 7.974 68.654 1.00 46.71 12 ALA E CA 1
ATOM 7651 C C . ALA C 3 12 ? 14.881 8.927 68.044 1.00 46.77 12 ALA E C 1
ATOM 7652 O O . ALA C 3 12 ? 14.143 8.557 67.133 1.00 39.55 12 ALA E O 1
ATOM 7654 N N . PHE C 3 13 ? 14.834 10.158 68.516 1.00 41.15 13 PHE E N 1
ATOM 7655 C CA . PHE C 3 13 ? 13.914 11.143 67.958 1.00 50.96 13 PHE E CA 1
ATOM 7656 C C . PHE C 3 13 ? 14.074 11.231 66.453 1.00 47.87 13 PHE E C 1
ATOM 7657 O O . PHE C 3 13 ? 13.099 11.155 65.708 1.00 46.31 13 PHE E O 1
ATOM 7665 N N . ILE C 3 14 ? 15.309 11.401 65.982 1.00 43.36 14 ILE E N 1
ATOM 7666 C CA . ILE C 3 14 ? 15.478 11.644 64.566 1.00 47.54 14 ILE E CA 1
ATOM 7667 C C . ILE C 3 14 ? 15.319 10.362 63.786 1.00 45.54 14 ILE E C 1
ATOM 7668 O O . ILE C 3 14 ? 15.120 10.400 62.570 1.00 43.64 14 ILE E O 1
ATOM 7673 N N . LEU C 3 15 ? 15.404 9.219 64.456 1.00 40.65 15 LEU E N 1
ATOM 7674 C CA . LEU C 3 15 ? 15.096 7.975 63.772 1.00 47.43 15 LEU E CA 1
ATOM 7675 C C . LEU C 3 15 ? 13.617 7.898 63.487 1.00 47.21 15 LEU E C 1
ATOM 7676 O O . LEU C 3 15 ? 13.224 7.365 62.454 1.00 45.97 15 LEU E O 1
ATOM 7681 N N . PHE C 3 16 ? 12.784 8.426 64.386 1.00 40.25 16 PHE E N 1
ATOM 7682 C CA . PHE C 3 16 ? 11.341 8.351 64.225 1.00 49.05 16 PHE E CA 1
ATOM 7683 C C . PHE C 3 16 ? 10.771 9.558 63.503 1.00 43.74 16 PHE E C 1
ATOM 7684 O O . PHE C 3 16 ? 9.617 9.507 63.072 1.00 57.73 16 PHE E O 1
ATOM 7692 N N . SER C 3 17 ? 11.543 10.648 63.395 1.00 47.66 17 SER E N 1
ATOM 7693 C CA . SER C 3 17 ? 11.122 11.864 62.715 1.00 44.92 17 SER E CA 1
ATOM 7694 C C . SER C 3 17 ? 11.775 12.044 61.339 1.00 47.71 17 SER E C 1
ATOM 7695 O O . SER C 3 17 ? 11.618 13.108 60.713 1.00 45.59 17 SER E O 1
ATOM 7698 N N . SER C 3 18 ? 12.557 11.082 60.877 1.00 44.00 18 SER E N 1
ATOM 7699 C CA . SER C 3 18 ? 13.309 11.229 59.629 1.00 43.94 18 SER E CA 1
ATOM 7700 C C . SER C 3 18 ? 14.204 12.466 59.644 1.00 42.00 18 SER E C 1
ATOM 7701 O O . SER C 3 18 ? 14.343 13.168 58.644 1.00 47.49 18 SER E O 1
ATOM 7704 N N . CYS C 3 19 ? 14.836 12.711 60.784 1.00 47.03 19 CYS E N 1
ATOM 7705 C CA . CYS C 3 19 ? 15.906 13.682 60.974 1.00 45.02 19 CYS E CA 1
ATOM 7706 C C . CYS C 3 19 ? 15.399 15.098 61.037 1.00 45.88 19 CYS E C 1
ATOM 7707 O O . CYS C 3 19 ? 16.226 16.012 61.089 1.00 48.50 19 CYS E O 1
ATOM 7710 N N . SER C 3 20 ? 14.088 15.306 61.121 1.00 39.73 20 SER E N 1
ATOM 7711 C CA . SER C 3 20 ? 13.541 16.641 61.313 1.00 51.21 20 SER E CA 1
ATOM 7712 C C . SER C 3 20 ? 13.528 16.996 62.804 1.00 48.73 20 SER E C 1
ATOM 7713 O O . SER C 3 20 ? 13.455 16.116 63.666 1.00 51.53 20 SER E O 1
ATOM 7716 N N . ASP C 3 21 ? 13.636 18.302 63.107 1.00 47.24 21 ASP E N 1
ATOM 7717 C CA . ASP C 3 21 ? 13.584 18.770 64.501 1.00 39.54 21 ASP E CA 1
ATOM 7718 C C . ASP C 3 21 ? 12.179 18.724 65.114 1.00 53.14 21 ASP E C 1
ATOM 7719 O O . ASP C 3 21 ? 12.022 19.009 66.320 1.00 47.11 21 ASP E O 1
ATOM 7724 N N . HIS C 3 22 ? 11.161 18.367 64.339 1.00 39.48 22 HIS E N 1
ATOM 7725 C CA . HIS C 3 22 ? 9.805 18.188 64.829 1.00 45.50 22 HIS E CA 1
ATOM 7726 C C . HIS C 3 22 ? 9.323 16.795 64.468 1.00 43.74 22 HIS E C 1
ATOM 7727 O O . HIS C 3 22 ? 9.838 16.148 63.552 1.00 44.67 22 HIS E O 1
ATOM 7734 N N . ILE C 3 23 ? 8.286 16.353 65.165 1.00 45.12 23 ILE E N 1
ATOM 7735 C CA . ILE C 3 23 ? 7.833 14.978 65.048 1.00 37.80 23 ILE E CA 1
ATOM 7736 C C . ILE C 3 23 ? 6.320 14.978 65.126 1.00 44.41 23 ILE E C 1
ATOM 7737 O O . ILE C 3 23 ? 5.713 15.756 65.875 1.00 45.06 23 ILE E O 1
ATOM 7742 N N . GLU C 3 24 ? 5.710 14.101 64.336 1.00 46.26 24 GLU E N 1
ATOM 7743 C CA . GLU C 3 24 ? 4.267 13.997 64.348 1.00 47.37 24 GLU E CA 1
ATOM 7744 C C . GLU C 3 24 ? 3.864 13.229 65.589 1.00 51.10 24 GLU E C 1
ATOM 7745 O O . GLU C 3 24 ? 4.627 12.404 66.101 1.00 44.81 24 GLU E O 1
ATOM 7751 N N . MET C 3 25 ? 2.664 13.555 66.089 1.00 56.54 25 MET E N 1
ATOM 7752 C CA . MET C 3 25 ? 2.144 12.976 67.323 1.00 48.38 25 MET E CA 1
ATOM 7753 C C . MET C 3 25 ? 2.186 11.456 67.311 1.00 53.28 25 MET E C 1
ATOM 7754 O O . MET C 3 25 ? 2.561 10.848 68.313 1.00 49.50 25 MET E O 1
ATOM 7759 N N . TYR C 3 26 ? 1.764 10.818 66.207 1.00 51.71 26 TYR E N 1
ATOM 7760 C CA . TYR C 3 26 ? 1.767 9.353 66.145 1.00 45.70 26 TYR E CA 1
ATOM 7761 C C . TYR C 3 26 ? 3.184 8.804 66.263 1.00 44.03 26 TYR E C 1
ATOM 7762 O O . TYR C 3 26 ? 3.427 7.794 66.928 1.00 43.42 26 TYR E O 1
ATOM 7771 N N . LYS C 3 27 ? 4.140 9.454 65.620 1.00 45.67 27 LYS E N 1
ATOM 7772 C CA . LYS C 3 27 ? 5.511 8.991 65.697 1.00 41.96 27 LYS E CA 1
ATOM 7773 C C . LYS C 3 27 ? 6.099 9.267 67.068 1.00 53.09 27 LYS E C 1
ATOM 7774 O O . LYS C 3 27 ? 7.011 8.556 67.475 1.00 38.65 27 LYS E O 1
ATOM 7780 N N . PHE C 3 28 ? 5.597 10.292 67.784 1.00 47.50 28 PHE E N 1
ATOM 7781 C CA . PHE C 3 28 ? 6.064 10.591 69.132 1.00 46.95 28 PHE E CA 1
ATOM 7782 C C . PHE C 3 28 ? 5.646 9.504 70.103 1.00 47.86 28 PHE E C 1
ATOM 7783 O O . PHE C 3 28 ? 6.415 9.128 71.001 1.00 43.53 28 PHE E O 1
ATOM 7791 N N . PHE C 3 29 ? 4.415 9.004 69.957 1.00 40.74 29 PHE E N 1
ATOM 7792 C CA . PHE C 3 29 ? 3.967 7.901 70.794 1.00 39.72 29 PHE E CA 1
ATOM 7793 C C . PHE C 3 29 ? 4.870 6.690 70.630 1.00 44.17 29 PHE E C 1
ATOM 7794 O O . PHE C 3 29 ? 5.218 6.038 71.619 1.00 44.72 29 PHE E O 1
ATOM 7802 N N . GLU C 3 30 ? 5.221 6.343 69.394 1.00 43.99 30 GLU E N 1
ATOM 7803 C CA . GLU C 3 30 ? 6.153 5.237 69.178 1.00 46.39 30 GLU E CA 1
ATOM 7804 C C . GLU C 3 30 ? 7.512 5.516 69.822 1.00 46.03 30 GLU E C 1
ATOM 7805 O O . GLU C 3 30 ? 8.098 4.643 70.467 1.00 39.15 30 GLU E O 1
ATOM 7811 N N . LEU C 3 31 ? 8.051 6.711 69.598 1.00 45.94 31 LEU E N 1
ATOM 7812 C CA . LEU C 3 31 ? 9.331 7.090 70.195 1.00 47.77 31 LEU E CA 1
ATOM 7813 C C . LEU C 3 31 ? 9.317 6.892 71.697 1.00 45.82 31 LEU E C 1
ATOM 7814 O O . LEU C 3 31 ? 10.190 6.224 72.254 1.00 42.26 31 LEU E O 1
ATOM 7819 N N . MET C 3 32 ? 8.339 7.485 72.380 1.00 40.98 32 MET E N 1
ATOM 7820 C CA . MET C 3 32 ? 8.325 7.363 73.827 1.00 38.68 32 MET E CA 1
ATOM 7821 C C . MET C 3 32 ? 8.124 5.903 74.233 1.00 46.84 32 MET E C 1
ATOM 7822 O O . MET C 3 32 ? 8.771 5.408 75.167 1.00 48.23 32 MET E O 1
ATOM 7827 N N . ASN C 3 33 ? 7.316 5.173 73.460 1.00 43.62 33 ASN E N 1
ATOM 7828 C CA . ASN C 3 33 ? 7.084 3.772 73.750 1.00 37.12 33 ASN E CA 1
ATOM 7829 C C . ASN C 3 33 ? 8.357 2.961 73.583 1.00 44.21 33 ASN E C 1
ATOM 7830 O O . ASN C 3 33 ? 8.489 1.922 74.216 1.00 42.22 33 ASN E O 1
ATOM 7835 N N . SER C 3 34 ? 9.278 3.387 72.704 1.00 38.80 34 SER E N 1
ATOM 7836 C CA . SER C 3 34 ? 10.526 2.659 72.459 1.00 44.45 34 SER E CA 1
ATOM 7837 C C . SER C 3 34 ? 11.483 2.775 73.631 1.00 51.32 34 SER E C 1
ATOM 7838 O O . SER C 3 34 ? 12.460 2.031 73.697 1.00 45.68 34 SER E O 1
ATOM 7841 N N . PHE C 3 35 ? 11.201 3.669 74.572 1.00 44.34 35 PHE E N 1
ATOM 7842 C CA . PHE C 3 35 ? 11.960 3.777 75.799 1.00 39.94 35 PHE E CA 1
ATOM 7843 C C . PHE C 3 35 ? 11.107 3.404 76.999 1.00 38.06 35 PHE E C 1
ATOM 7844 O O . PHE C 3 35 ? 11.361 3.859 78.123 1.00 43.92 35 PHE E O 1
ATOM 7852 N N . GLY C 3 36 ? 10.057 2.633 76.770 1.00 39.12 36 GLY E N 1
ATOM 7853 C CA . GLY C 3 36 ? 9.261 2.114 77.862 1.00 43.63 36 GLY E CA 1
ATOM 7854 C C . GLY C 3 36 ? 8.280 3.098 78.446 1.00 46.89 36 GLY E C 1
ATOM 7855 O O . GLY C 3 36 ? 7.638 2.775 79.447 1.00 45.39 36 GLY E O 1
ATOM 7856 N N . ILE C 3 37 ? 8.136 4.267 77.862 1.00 43.48 37 ILE E N 1
ATOM 7857 C CA . ILE C 3 37 ? 7.295 5.319 78.435 1.00 47.54 37 ILE E CA 1
ATOM 7858 C C . ILE C 3 37 ? 5.861 5.161 77.961 1.00 44.28 37 ILE E C 1
ATOM 7859 O O . ILE C 3 37 ? 5.581 5.034 76.760 1.00 47.98 37 ILE E O 1
ATOM 7864 N N . ILE C 3 38 ? 4.956 5.220 78.903 1.00 52.91 38 ILE E N 1
ATOM 7865 C CA . ILE C 3 38 ? 3.534 5.036 78.689 1.00 52.09 38 ILE E CA 1
ATOM 7866 C C . ILE C 3 38 ? 2.822 6.243 79.264 1.00 52.60 38 ILE E C 1
ATOM 7867 O O . ILE C 3 38 ? 3.079 6.618 80.413 1.00 55.35 38 ILE E O 1
ATOM 7872 N N . LEU C 3 39 ? 1.921 6.838 78.480 1.00 63.22 39 LEU E N 1
ATOM 7873 C CA . LEU C 3 39 ? 1.129 7.983 78.909 1.00 59.31 39 LEU E CA 1
ATOM 7874 C C . LEU C 3 39 ? -0.351 7.631 78.987 1.00 61.61 39 LEU E C 1
ATOM 7875 O O . LEU C 3 39 ? -0.869 6.852 78.172 1.00 62.94 39 LEU E O 1
ATOM 7880 N N . THR C 3 40 ? -1.029 8.216 79.971 1.00 65.44 40 THR E N 1
ATOM 7881 C CA . THR C 3 40 ? -2.477 8.123 80.014 1.00 74.22 40 THR E CA 1
ATOM 7882 C C . THR C 3 40 ? -3.065 8.949 78.881 1.00 77.48 40 THR E C 1
ATOM 7883 O O . THR C 3 40 ? -2.403 9.835 78.318 1.00 73.66 40 THR E O 1
ATOM 7887 N N . ASN C 3 41 ? -4.335 8.670 78.559 1.00 82.06 41 ASN E N 1
ATOM 7888 C CA . ASN C 3 41 ? -5.010 9.473 77.539 1.00 82.24 41 ASN E CA 1
ATOM 7889 C C . ASN C 3 41 ? -5.120 10.927 77.969 1.00 75.68 41 ASN E C 1
ATOM 7890 O O . ASN C 3 41 ? -5.161 11.826 77.122 1.00 72.66 41 ASN E O 1
ATOM 7895 N N . ASP C 3 42 ? -5.138 11.170 79.278 1.00 75.22 42 ASP E N 1
ATOM 7896 C CA . ASP C 3 42 ? -5.114 12.532 79.786 1.00 71.42 42 ASP E CA 1
ATOM 7897 C C . ASP C 3 42 ? -3.769 13.168 79.506 1.00 71.14 42 ASP E C 1
ATOM 7898 O O . ASP C 3 42 ? -3.691 14.230 78.871 1.00 75.68 42 ASP E O 1
ATOM 7903 N N . GLU C 3 43 ? -2.689 12.527 79.969 1.00 77.03 43 GLU E N 1
ATOM 7904 C CA . GLU C 3 43 ? -1.354 13.077 79.736 1.00 71.31 43 GLU E CA 1
ATOM 7905 C C . GLU C 3 43 ? -1.111 13.293 78.257 1.00 56.32 43 GLU E C 1
ATOM 7906 O O . GLU C 3 43 ? -0.443 14.257 77.863 1.00 54.87 43 GLU E O 1
ATOM 7912 N N . LYS C 3 44 ? -1.649 12.396 77.431 1.00 62.17 44 LYS E N 1
ATOM 7913 C CA . LYS C 3 44 ? -1.568 12.547 75.985 1.00 65.88 44 LYS E CA 1
ATOM 7914 C C . LYS C 3 44 ? -2.198 13.861 75.551 1.00 66.99 44 LYS E C 1
ATOM 7915 O O . LYS C 3 44 ? -1.583 14.655 74.828 1.00 64.27 44 LYS E O 1
ATOM 7921 N N . ALA C 3 45 ? -3.432 14.112 75.990 1.00 70.12 45 ALA E N 1
ATOM 7922 C CA . ALA C 3 45 ? -4.129 15.315 75.549 1.00 72.34 45 ALA E CA 1
ATOM 7923 C C . ALA C 3 45 ? -3.421 16.572 76.029 1.00 63.17 45 ALA E C 1
ATOM 7924 O O . ALA C 3 45 ? -3.496 17.623 75.380 1.00 70.21 45 ALA E O 1
ATOM 7926 N N . ALA C 3 46 ? -2.709 16.482 77.141 1.00 60.29 46 ALA E N 1
ATOM 7927 C CA . ALA C 3 46 ? -1.946 17.633 77.613 1.00 56.35 46 ALA E CA 1
ATOM 7928 C C . ALA C 3 46 ? -0.727 17.966 76.754 1.00 62.88 46 ALA E C 1
ATOM 7929 O O . ALA C 3 46 ? -0.099 19.016 76.970 1.00 58.19 46 ALA E O 1
ATOM 7931 N N . LEU C 3 47 ? -0.360 17.116 75.799 1.00 53.38 47 LEU E N 1
ATOM 7932 C CA . LEU C 3 47 ? 0.900 17.334 75.104 1.00 52.75 47 LEU E CA 1
ATOM 7933 C C . LEU C 3 47 ? 0.756 18.479 74.128 1.00 51.00 47 LEU E C 1
ATOM 7934 O O . LEU C 3 47 ? -0.358 18.808 73.718 1.00 55.64 47 LEU E O 1
ATOM 7939 N N . PRO C 3 48 ? 1.866 19.091 73.711 1.00 49.93 48 PRO E N 1
ATOM 7940 C CA . PRO C 3 48 ? 1.799 20.072 72.621 1.00 45.11 48 PRO E CA 1
ATOM 7941 C C . PRO C 3 48 ? 1.415 19.415 71.318 1.00 57.51 48 PRO E C 1
ATOM 7942 O O . PRO C 3 48 ? 1.685 18.240 71.093 1.00 54.59 48 PRO E O 1
ATOM 7946 N N . ASN C 3 49 ? 0.783 20.200 70.442 1.00 52.61 49 ASN E N 1
ATOM 7947 C CA . ASN C 3 49 ? 0.393 19.676 69.148 1.00 44.98 49 ASN E CA 1
ATOM 7948 C C . ASN C 3 49 ? 1.566 19.556 68.198 1.00 47.96 49 ASN E C 1
ATOM 7949 O O . ASN C 3 49 ? 1.541 18.686 67.318 1.00 50.64 49 ASN E O 1
ATOM 7954 N N . ASP C 3 50 ? 2.621 20.342 68.407 1.00 44.37 50 ASP E N 1
ATOM 7955 C CA . ASP C 3 50 ? 3.823 20.320 67.574 1.00 51.28 50 ASP E CA 1
ATOM 7956 C C . ASP C 3 50 ? 5.029 20.065 68.480 1.00 52.66 50 ASP E C 1
ATOM 7957 O O . ASP C 3 50 ? 5.598 20.995 69.045 1.00 56.85 50 ASP E O 1
ATOM 7962 N N . ILE C 3 51 ? 5.428 18.804 68.607 1.00 51.45 51 ILE E N 1
ATOM 7963 C CA . ILE C 3 51 ? 6.499 18.411 69.527 1.00 45.16 51 ILE E CA 1
ATOM 7964 C C . ILE C 3 51 ? 7.835 18.560 68.823 1.00 38.42 51 ILE E C 1
ATOM 7965 O O . ILE C 3 51 ? 8.056 17.956 67.773 1.00 54.58 51 ILE E O 1
ATOM 7970 N N . ASN C 3 52 ? 8.753 19.330 69.404 1.00 46.17 52 ASN E N 1
ATOM 7971 C CA . ASN C 3 52 ? 10.095 19.412 68.834 1.00 50.09 52 ASN E CA 1
ATOM 7972 C C . ASN C 3 52 ? 11.120 18.668 69.707 1.00 50.26 52 ASN E C 1
ATOM 7973 O O . ASN C 3 52 ? 10.795 18.091 70.754 1.00 46.51 52 ASN E O 1
ATOM 7978 N N . MET C 3 53 ? 12.362 18.629 69.213 1.00 47.12 53 MET E N 1
ATOM 7979 C CA . MET C 3 53 ? 13.422 17.879 69.880 1.00 45.68 53 MET E CA 1
ATOM 7980 C C . MET C 3 53 ? 13.545 18.309 71.335 1.00 46.00 53 MET E C 1
ATOM 7981 O O . MET C 3 53 ? 13.391 17.500 72.247 1.00 47.80 53 MET E O 1
ATOM 7986 N N . ASP C 3 54 ? 13.762 19.603 71.584 1.00 54.69 54 ASP E N 1
ATOM 7987 C CA . ASP C 3 54 ? 13.948 20.035 72.975 1.00 48.74 54 ASP E CA 1
ATOM 7988 C C . ASP C 3 54 ? 12.796 19.599 73.863 1.00 48.93 54 ASP E C 1
ATOM 7989 O O . ASP C 3 54 ? 13.007 19.233 75.027 1.00 49.20 54 ASP E O 1
ATOM 7994 N N . TYR C 3 55 ? 11.558 19.638 73.344 1.00 50.70 55 TYR E N 1
ATOM 7995 C CA . TYR C 3 55 ? 10.433 19.205 74.163 1.00 43.76 55 TYR E CA 1
ATOM 7996 C C . TYR C 3 55 ? 10.608 17.744 74.547 1.00 48.47 55 TYR E C 1
ATOM 7997 O O . TYR C 3 55 ? 10.339 17.329 75.688 1.00 51.76 55 TYR E O 1
ATOM 8006 N N . TRP C 3 56 ? 10.971 16.923 73.573 1.00 48.58 56 TRP E N 1
ATOM 8007 C CA . TRP C 3 56 ? 11.093 15.490 73.815 1.00 48.83 56 TRP E CA 1
ATOM 8008 C C . TRP C 3 56 ? 12.224 15.187 74.786 1.00 44.65 56 TRP E C 1
ATOM 8009 O O . TRP C 3 56 ? 12.096 14.309 75.635 1.00 39.95 56 TRP E O 1
ATOM 8020 N N . LEU C 3 57 ? 13.364 15.874 74.638 1.00 44.30 57 LEU E N 1
ATOM 8021 C CA . LEU C 3 57 ? 14.507 15.600 75.503 1.00 47.09 57 LEU E CA 1
ATOM 8022 C C . LEU C 3 57 ? 14.151 15.871 76.954 1.00 50.17 57 LEU E C 1
ATOM 8023 O O . LEU C 3 57 ? 14.577 15.138 77.855 1.00 49.51 57 LEU E O 1
ATOM 8028 N N . ASN C 3 58 ? 13.312 16.879 77.193 1.00 46.97 58 ASN E N 1
ATOM 8029 C CA . ASN C 3 58 ? 12.919 17.204 78.558 1.00 49.22 58 ASN E CA 1
ATOM 8030 C C . ASN C 3 58 ? 11.860 16.242 79.074 1.00 55.65 58 ASN E C 1
ATOM 8031 O O . ASN C 3 58 ? 11.884 15.843 80.249 1.00 54.72 58 ASN E O 1
ATOM 8036 N N . PHE C 3 59 ? 10.922 15.869 78.214 1.00 52.49 59 PHE E N 1
ATOM 8037 C CA . PHE C 3 59 ? 9.910 14.913 78.610 1.00 46.50 59 PHE E CA 1
ATOM 8038 C C . PHE C 3 59 ? 10.546 13.584 78.957 1.00 44.61 59 PHE E C 1
ATOM 8039 O O . PHE C 3 59 ? 10.098 12.903 79.881 1.00 50.15 59 PHE E O 1
ATOM 8047 N N . ALA C 3 60 ? 11.556 13.179 78.179 1.00 42.09 60 ALA E N 1
ATOM 8048 C CA . ALA C 3 60 ? 12.179 11.870 78.337 1.00 49.04 60 ALA E CA 1
ATOM 8049 C C . ALA C 3 60 ? 12.920 11.774 79.651 1.00 44.22 60 ALA E C 1
ATOM 8050 O O . ALA C 3 60 ? 12.802 10.769 80.364 1.00 49.49 60 ALA E O 1
ATOM 8052 N N . LYS C 3 61 ? 13.734 12.789 79.956 1.00 47.55 61 LYS E N 1
ATOM 8053 C CA . LYS C 3 61 ? 14.378 12.866 81.271 1.00 61.30 61 LYS E CA 1
ATOM 8054 C C . LYS C 3 61 ? 13.374 12.685 82.398 1.00 49.11 61 LYS E C 1
ATOM 8055 O O . LYS C 3 61 ? 13.664 12.024 83.405 1.00 54.73 61 LYS E O 1
ATOM 8061 N N . LYS C 3 62 ? 12.186 13.283 82.246 1.00 55.01 62 LYS E N 1
ATOM 8062 C CA . LYS C 3 62 ? 11.190 13.256 83.310 1.00 48.17 62 LYS E CA 1
ATOM 8063 C C . LYS C 3 62 ? 10.464 11.927 83.376 1.00 46.11 62 LYS E C 1
ATOM 8064 O O . LYS C 3 62 ? 10.013 11.525 84.456 1.00 56.20 62 LYS E O 1
ATOM 8070 N N . HIS C 3 63 ? 10.309 11.234 82.244 1.00 43.88 63 HIS E N 1
ATOM 8071 C CA . HIS C 3 63 ? 9.438 10.061 82.220 1.00 45.56 63 HIS E CA 1
ATOM 8072 C C . HIS C 3 63 ? 10.188 8.724 82.121 1.00 41.83 63 HIS E C 1
ATOM 8073 O O . HIS C 3 63 ? 9.614 7.678 82.473 1.00 44.12 63 HIS E O 1
ATOM 8080 N N . TYR C 3 64 ? 11.398 8.714 81.561 1.00 40.74 64 TYR E N 1
ATOM 8081 C CA . TYR C 3 64 ? 12.164 7.479 81.422 1.00 44.97 64 TYR E CA 1
ATOM 8082 C C . TYR C 3 64 ? 12.395 6.862 82.789 1.00 47.62 64 TYR E C 1
ATOM 8083 O O . TYR C 3 64 ? 12.684 7.570 83.752 1.00 46.30 64 TYR E O 1
ATOM 8092 N N . ASN C 3 65 ? 12.241 5.545 82.880 1.00 49.56 65 ASN E N 1
ATOM 8093 C CA . ASN C 3 65 ? 12.506 4.816 84.115 1.00 47.47 65 ASN E CA 1
ATOM 8094 C C . ASN C 3 65 ? 13.955 4.336 84.084 1.00 42.30 65 ASN E C 1
ATOM 8095 O O . ASN C 3 65 ? 14.263 3.261 83.581 1.00 41.79 65 ASN E O 1
ATOM 8100 N N . TYR C 3 66 ? 14.865 5.137 84.631 1.00 49.52 66 TYR E N 1
ATOM 8101 C CA . TYR C 3 66 ? 16.283 4.797 84.502 1.00 57.06 66 TYR E CA 1
ATOM 8102 C C . TYR C 3 66 ? 16.604 3.489 85.203 1.00 48.72 66 TYR E C 1
ATOM 8103 O O . TYR C 3 66 ? 17.498 2.754 84.765 1.00 46.39 66 TYR E O 1
ATOM 8112 N N . GLU C 3 67 ? 15.872 3.176 86.268 1.00 47.22 67 GLU E N 1
ATOM 8113 C CA . GLU C 3 67 ? 16.115 1.973 87.063 1.00 56.59 67 GLU E CA 1
ATOM 8114 C C . GLU C 3 67 ? 15.500 0.734 86.435 1.00 52.02 67 GLU E C 1
ATOM 8115 O O . GLU C 3 67 ? 16.003 -0.375 86.636 1.00 50.17 67 GLU E O 1
ATOM 8121 N N . GLN C 3 68 ? 14.424 0.896 85.660 1.00 56.24 68 GLN E N 1
ATOM 8122 C CA . GLN C 3 68 ? 13.665 -0.237 85.137 1.00 49.89 68 GLN E CA 1
ATOM 8123 C C . GLN C 3 68 ? 13.025 0.171 83.814 1.00 54.68 68 GLN E C 1
ATOM 8124 O O . GLN C 3 68 ? 11.799 0.309 83.705 1.00 53.23 68 GLN E O 1
ATOM 8130 N N . PRO C 3 69 ? 13.843 0.358 82.771 1.00 45.56 69 PRO E N 1
ATOM 8131 C CA . PRO C 3 69 ? 13.326 0.984 81.545 1.00 51.86 69 PRO E CA 1
ATOM 8132 C C . PRO C 3 69 ? 12.124 0.256 80.958 1.00 54.19 69 PRO E C 1
ATOM 8133 O O . PRO C 3 69 ? 11.199 0.900 80.438 1.00 51.72 69 PRO E O 1
ATOM 8137 N N . PHE C 3 70 ? 12.092 -1.063 81.055 1.00 50.08 70 PHE E N 1
ATOM 8138 C CA . PHE C 3 70 ? 10.962 -1.812 80.534 1.00 45.30 70 PHE E CA 1
ATOM 8139 C C . PHE C 3 70 ? 10.093 -2.397 81.638 1.00 44.02 70 PHE E C 1
ATOM 8140 O O . PHE C 3 70 ? 9.629 -3.535 81.535 1.00 48.75 70 PHE E O 1
ATOM 8148 N N . LYS C 3 71 ? 9.781 -1.568 82.634 1.00 49.58 71 LYS E N 1
ATOM 8149 C CA . LYS C 3 71 ? 8.860 -1.966 83.688 1.00 47.79 71 LYS E CA 1
ATOM 8150 C C . LYS C 3 71 ? 7.560 -2.501 83.115 1.00 48.46 71 LYS E C 1
ATOM 8151 O O . LYS C 3 71 ? 6.998 -3.459 83.640 1.00 51.94 71 LYS E O 1
ATOM 8157 N N . HIS C 3 72 ? 7.053 -1.897 82.045 1.00 55.14 72 HIS E N 1
ATOM 8158 C CA . HIS C 3 72 ? 5.731 -2.285 81.535 1.00 54.68 72 HIS E CA 1
ATOM 8159 C C . HIS C 3 72 ? 5.757 -3.602 80.763 1.00 55.29 72 HIS E C 1
ATOM 8160 O O . HIS C 3 72 ? 4.712 -4.040 80.288 1.00 64.85 72 HIS E O 1
ATOM 8167 N N . ILE C 3 73 ? 6.914 -4.242 80.624 1.00 59.12 73 ILE E N 1
ATOM 8168 C CA . ILE C 3 73 ? 6.972 -5.620 80.144 1.00 52.58 73 ILE E CA 1
ATOM 8169 C C . ILE C 3 73 ? 7.049 -6.587 81.309 1.00 62.54 73 ILE E C 1
ATOM 8170 O O . ILE C 3 73 ? 6.412 -7.646 81.286 1.00 69.64 73 ILE E O 1
ATOM 8175 N N . ASN C 3 74 ? 7.842 -6.237 82.314 1.00 63.88 74 ASN E N 1
ATOM 8176 C CA . ASN C 3 74 ? 8.020 -7.049 83.511 1.00 69.14 74 ASN E CA 1
ATOM 8177 C C . ASN C 3 74 ? 8.528 -6.126 84.605 1.00 69.00 74 ASN E C 1
ATOM 8178 O O . ASN C 3 74 ? 9.513 -5.411 84.384 1.00 63.07 74 ASN E O 1
ATOM 8183 N N . ASN C 3 75 ? 7.841 -6.128 85.756 1.00 65.31 75 ASN E N 1
ATOM 8184 C CA . ASN C 3 75 ? 8.200 -5.343 86.934 1.00 69.51 75 ASN E CA 1
ATOM 8185 C C . ASN C 3 75 ? 8.829 -6.269 87.979 1.00 80.91 75 ASN E C 1
ATOM 8186 O O . ASN C 3 75 ? 8.219 -7.274 88.375 1.00 78.10 75 ASN E O 1
ATOM 8191 N N . VAL C 3 76 ? 10.038 -5.917 88.433 1.00 85.64 76 VAL E N 1
ATOM 8192 C CA . VAL C 3 76 ? 10.721 -6.702 89.467 1.00 85.45 76 VAL E CA 1
ATOM 8193 C C . VAL C 3 76 ? 10.154 -6.415 90.855 1.00 80.79 76 VAL E C 1
ATOM 8194 O O . VAL C 3 76 ? 10.256 -7.264 91.744 1.00 92.28 76 VAL E O 1
ATOM 8198 N N . ASN C 3 77 ? 9.596 -5.221 91.081 1.00 83.62 77 ASN E N 1
ATOM 8199 C CA . ASN C 3 77 ? 8.935 -4.936 92.353 1.00 88.93 77 ASN E CA 1
ATOM 8200 C C . ASN C 3 77 ? 7.791 -5.916 92.616 1.00 98.61 77 ASN E C 1
ATOM 8201 O O . ASN C 3 77 ? 7.625 -6.392 93.745 1.00 102.72 77 ASN E O 1
ATOM 8206 N N . GLU C 3 78 ? 6.994 -6.234 91.588 1.00 98.69 78 GLU E N 1
ATOM 8207 C CA . GLU C 3 78 ? 5.939 -7.242 91.723 1.00 97.01 78 GLU E CA 1
ATOM 8208 C C . GLU C 3 78 ? 6.519 -8.657 91.639 1.00 106.10 78 GLU E C 1
ATOM 8209 O O . GLU C 3 78 ? 7.430 -8.925 90.848 1.00 102.61 78 GLU E O 1
ATOM 8215 N N . GLN C 3 79 ? 5.995 -9.570 92.470 1.00 127.77 79 GLN E N 1
ATOM 8216 C CA . GLN C 3 79 ? 6.437 -10.970 92.455 1.00 125.66 79 GLN E CA 1
ATOM 8217 C C . GLN C 3 79 ? 5.613 -11.723 91.406 1.00 112.40 79 GLN E C 1
ATOM 8218 O O . GLN C 3 79 ? 4.622 -12.398 91.705 1.00 104.98 79 GLN E O 1
ATOM 8224 N N . ASN C 3 80 ? 6.040 -11.584 90.138 1.00 115.10 80 ASN E N 1
ATOM 8225 C CA . ASN C 3 80 ? 5.428 -12.265 89.000 1.00 111.37 80 ASN E CA 1
ATOM 8226 C C . ASN C 3 80 ? 5.945 -13.691 88.833 1.00 114.64 80 ASN E C 1
ATOM 8227 O O . ASN C 3 80 ? 5.604 -14.336 87.827 1.00 110.67 80 ASN E O 1
ATOM 8232 N N . THR C 3 81 ? 6.758 -14.175 89.786 1.00 114.63 81 THR E N 1
ATOM 8233 C CA . THR C 3 81 ? 7.324 -15.541 89.780 1.00 114.61 81 THR E CA 1
ATOM 8234 C C . THR C 3 81 ? 7.898 -15.896 88.410 1.00 109.31 81 THR E C 1
ATOM 8235 O O . THR C 3 81 ? 8.692 -15.129 87.850 1.00 111.80 81 THR E O 1
ATOM 8239 N N . VAL C 3 83 ? 4.385 -14.305 84.154 1.00 95.87 83 VAL E N 1
ATOM 8240 C CA . VAL C 3 83 ? 5.685 -13.975 83.590 1.00 97.54 83 VAL E CA 1
ATOM 8241 C C . VAL C 3 83 ? 6.108 -14.930 82.458 1.00 108.00 83 VAL E C 1
ATOM 8242 O O . VAL C 3 83 ? 6.910 -14.543 81.597 1.00 96.70 83 VAL E O 1
ATOM 8246 N N . GLN C 3 84 ? 5.600 -16.166 82.449 1.00 117.88 84 GLN E N 1
ATOM 8247 C CA . GLN C 3 84 ? 5.959 -17.147 81.427 1.00 105.89 84 GLN E CA 1
ATOM 8248 C C . GLN C 3 84 ? 4.709 -17.637 80.709 1.00 101.63 84 GLN E C 1
ATOM 8249 O O . GLN C 3 84 ? 3.848 -18.283 81.324 1.00 98.96 84 GLN E O 1
ATOM 8255 N N . ILE C 3 85 ? 4.620 -17.331 79.404 1.00 108.14 85 ILE E N 1
ATOM 8256 C CA . ILE C 3 85 ? 3.476 -17.670 78.564 1.00 112.07 85 ILE E CA 1
ATOM 8257 C C . ILE C 3 85 ? 3.980 -18.373 77.304 1.00 105.00 85 ILE E C 1
ATOM 8258 O O . ILE C 3 85 ? 5.165 -18.313 76.957 1.00 94.20 85 ILE E O 1
ATOM 8263 N N . LYS C 3 86 ? 3.044 -19.016 76.602 1.00 98.56 86 LYS E N 1
ATOM 8264 C CA . LYS C 3 86 ? 3.397 -19.829 75.444 1.00 105.79 86 LYS E CA 1
ATOM 8265 C C . LYS C 3 86 ? 3.857 -18.952 74.280 1.00 98.30 86 LYS E C 1
ATOM 8266 O O . LYS C 3 86 ? 3.338 -17.850 74.067 1.00 95.84 86 LYS E O 1
ATOM 8272 N N . ILE C 3 87 ? 4.819 -19.469 73.508 1.00 96.11 87 ILE E N 1
ATOM 8273 C CA . ILE C 3 87 ? 5.407 -18.692 72.422 1.00 93.00 87 ILE E CA 1
ATOM 8274 C C . ILE C 3 87 ? 4.391 -18.431 71.313 1.00 91.66 87 ILE E C 1
ATOM 8275 O O . ILE C 3 87 ? 4.367 -17.349 70.723 1.00 91.99 87 ILE E O 1
ATOM 8280 N N . ASP C 3 88 ? 3.559 -19.408 70.979 1.00 89.98 88 ASP E N 1
ATOM 8281 C CA . ASP C 3 88 ? 2.617 -19.148 69.898 1.00 97.57 88 ASP E CA 1
ATOM 8282 C C . ASP C 3 88 ? 1.466 -18.277 70.374 1.00 89.22 88 ASP E C 1
ATOM 8283 O O . ASP C 3 88 ? 0.901 -17.522 69.575 1.00 92.18 88 ASP E O 1
ATOM 8288 N N . ASN C 3 89 ? 1.093 -18.371 71.653 1.00 88.00 89 ASN E N 1
ATOM 8289 C CA . ASN C 3 89 ? 0.123 -17.422 72.200 1.00 97.23 89 ASN E CA 1
ATOM 8290 C C . ASN C 3 89 ? 0.680 -15.995 72.190 1.00 92.78 89 ASN E C 1
ATOM 8291 O O . ASN C 3 89 ? 0.007 -15.052 71.746 1.00 86.42 89 ASN E O 1
ATOM 8296 N N . PHE C 3 90 ? 1.909 -15.821 72.696 1.00 88.44 90 PHE E N 1
ATOM 8297 C CA . PHE C 3 90 ? 2.607 -14.545 72.582 1.00 86.96 90 PHE E CA 1
ATOM 8298 C C . PHE C 3 90 ? 2.457 -13.981 71.177 1.00 69.39 90 PHE E C 1
ATOM 8299 O O . PHE C 3 90 ? 1.929 -12.881 70.977 1.00 61.56 90 PHE E O 1
ATOM 8307 N N . LEU C 3 91 ? 2.886 -14.753 70.182 1.00 70.23 91 LEU E N 1
ATOM 8308 C CA . LEU C 3 91 ? 2.732 -14.307 68.816 1.00 77.12 91 LEU E CA 1
ATOM 8309 C C . LEU C 3 91 ? 1.285 -14.037 68.495 1.00 69.02 91 LEU E C 1
ATOM 8310 O O . LEU C 3 91 ? 1.018 -13.074 67.805 1.00 64.94 91 LEU E O 1
ATOM 8315 N N . GLY C 3 92 ? 0.331 -14.809 69.024 1.00 69.14 92 GLY E N 1
ATOM 8316 C CA . GLY C 3 92 ? -1.076 -14.502 68.773 1.00 72.63 92 GLY E CA 1
ATOM 8317 C C . GLY C 3 92 ? -1.481 -13.147 69.319 1.00 74.97 92 GLY E C 1
ATOM 8318 O O . GLY C 3 92 ? -2.097 -12.325 68.616 1.00 73.81 92 GLY E O 1
ATOM 8319 N N . ILE C 3 93 ? -1.122 -12.883 70.573 1.00 71.83 93 ILE E N 1
ATOM 8320 C CA . ILE C 3 93 ? -1.448 -11.596 71.178 1.00 72.83 93 ILE E CA 1
ATOM 8321 C C . ILE C 3 93 ? -0.826 -10.452 70.380 1.00 74.36 93 ILE E C 1
ATOM 8322 O O . ILE C 3 93 ? -1.458 -9.407 70.157 1.00 66.50 93 ILE E O 1
ATOM 8327 N N . MET C 3 94 ? 0.428 -10.609 69.954 1.00 68.07 94 MET E N 1
ATOM 8328 C CA . MET C 3 94 ? 1.039 -9.535 69.182 1.00 62.49 94 MET E CA 1
ATOM 8329 C C . MET C 3 94 ? 0.227 -9.258 67.923 1.00 66.52 94 MET E C 1
ATOM 8330 O O . MET C 3 94 ? 0.031 -8.094 67.532 1.00 66.22 94 MET E O 1
ATOM 8335 N N . LYS C 3 95 ? -0.249 -10.323 67.271 1.00 67.35 95 LYS E N 1
ATOM 8336 C CA . LYS C 3 95 ? -0.986 -10.186 66.023 1.00 72.82 95 LYS E CA 1
ATOM 8337 C C . LYS C 3 95 ? -2.407 -9.690 66.250 1.00 63.63 95 LYS E C 1
ATOM 8338 O O . LYS C 3 95 ? -2.927 -8.946 65.405 1.00 57.36 95 LYS E O 1
ATOM 8344 N N . ALA C 3 96 ? -3.027 -10.104 67.368 1.00 64.53 96 ALA E N 1
ATOM 8345 C CA . ALA C 3 96 ? -4.335 -9.586 67.768 1.00 67.70 96 ALA E CA 1
ATOM 8346 C C . ALA C 3 96 ? -4.318 -8.069 67.877 1.00 64.97 96 ALA E C 1
ATOM 8347 O O . ALA C 3 96 ? -5.257 -7.394 67.443 1.00 70.17 96 ALA E O 1
ATOM 8349 N N . LEU C 3 97 ? -3.263 -7.515 68.461 1.00 62.51 97 LEU E N 1
ATOM 8350 C CA . LEU C 3 97 ? -3.152 -6.094 68.710 1.00 65.48 97 LEU E CA 1
ATOM 8351 C C . LEU C 3 97 ? -2.561 -5.344 67.526 1.00 62.92 97 LEU E C 1
ATOM 8352 O O . LEU C 3 97 ? -2.126 -4.206 67.681 1.00 65.08 97 LEU E O 1
ATOM 8357 N N . ASP C 3 98 ? -2.586 -5.939 66.336 1.00 58.67 98 ASP E N 1
ATOM 8358 C CA . ASP C 3 98 ? -2.215 -5.244 65.088 1.00 75.69 98 ASP E CA 1
ATOM 8359 C C . ASP C 3 98 ? -0.759 -4.748 65.110 1.00 66.83 98 ASP E C 1
ATOM 8360 O O . ASP C 3 98 ? -0.443 -3.610 64.765 1.00 63.70 98 ASP E O 1
ATOM 8365 N N . THR C 3 99 ? 0.148 -5.628 65.472 1.00 55.59 99 THR E N 1
ATOM 8366 C CA . THR C 3 99 ? 1.532 -5.222 65.554 1.00 71.03 99 THR E CA 1
ATOM 8367 C C . THR C 3 99 ? 2.071 -4.984 64.138 1.00 72.13 99 THR E C 1
ATOM 8368 O O . THR C 3 99 ? 1.814 -5.767 63.218 1.00 75.77 99 THR E O 1
ATOM 8372 N N . ARG C 3 100 ? 2.765 -3.864 63.957 1.00 71.33 100 ARG E N 1
ATOM 8373 C CA . ARG C 3 100 ? 3.492 -3.551 62.737 1.00 66.03 100 ARG E CA 1
ATOM 8374 C C . ARG C 3 100 ? 4.748 -4.387 62.576 1.00 71.29 100 ARG E C 1
ATOM 8375 O O . ARG C 3 100 ? 5.470 -4.226 61.588 1.00 83.74 100 ARG E O 1
ATOM 8383 N N . LEU C 3 101 ? 5.059 -5.255 63.524 1.00 71.51 101 LEU E N 1
ATOM 8384 C CA . LEU C 3 101 ? 6.187 -6.147 63.342 1.00 79.94 101 LEU E CA 1
ATOM 8385 C C . LEU C 3 101 ? 5.848 -7.135 62.226 1.00 86.55 101 LEU E C 1
ATOM 8386 O O . LEU C 3 101 ? 4.791 -7.780 62.250 1.00 77.98 101 LEU E O 1
ATOM 8391 N N . THR C 3 102 ? 6.703 -7.176 61.206 1.00 89.09 102 THR E N 1
ATOM 8392 C CA . THR C 3 102 ? 6.645 -8.212 60.190 1.00 93.52 102 THR E CA 1
ATOM 8393 C C . THR C 3 102 ? 7.129 -9.533 60.786 1.00 92.45 102 THR E C 1
ATOM 8394 O O . THR C 3 102 ? 7.711 -9.574 61.877 1.00 90.14 102 THR E O 1
ATOM 8398 N N . GLU C 3 103 ? 6.874 -10.632 60.071 1.00 88.35 103 GLU E N 1
ATOM 8399 C CA . GLU C 3 103 ? 7.353 -11.919 60.559 1.00 92.63 103 GLU E CA 1
ATOM 8400 C C . GLU C 3 103 ? 8.876 -11.912 60.699 1.00 95.44 103 GLU E C 1
ATOM 8401 O O . GLU C 3 103 ? 9.437 -12.586 61.577 1.00 88.43 103 GLU E O 1
ATOM 8407 N N . SER C 3 104 ? 9.570 -11.165 59.837 1.00 95.91 104 SER E N 1
ATOM 8408 C CA . SER C 3 104 ? 11.009 -11.005 60.023 1.00 99.25 104 SER E CA 1
ATOM 8409 C C . SER C 3 104 ? 11.296 -10.287 61.339 1.00 101.51 104 SER E C 1
ATOM 8410 O O . SER C 3 104 ? 12.170 -10.705 62.114 1.00 100.95 104 SER E O 1
ATOM 8413 N N . ASP C 3 105 ? 10.561 -9.205 61.611 1.00 98.58 105 ASP E N 1
ATOM 8414 C CA . ASP C 3 105 ? 10.720 -8.495 62.875 1.00 88.30 105 ASP E CA 1
ATOM 8415 C C . ASP C 3 105 ? 10.409 -9.408 64.049 1.00 88.14 105 ASP E C 1
ATOM 8416 O O . ASP C 3 105 ? 11.194 -9.497 65.004 1.00 91.93 105 ASP E O 1
ATOM 8421 N N . LEU C 3 106 ? 9.269 -10.109 63.997 1.00 87.03 106 LEU E N 1
ATOM 8422 C CA . LEU C 3 106 ? 8.965 -11.041 65.077 1.00 83.03 106 LEU E CA 1
ATOM 8423 C C . LEU C 3 106 ? 10.096 -12.044 65.223 1.00 89.43 106 LEU E C 1
ATOM 8424 O O . LEU C 3 106 ? 10.335 -12.548 66.327 1.00 91.94 106 LEU E O 1
ATOM 8429 N N . ASN C 3 107 ? 10.818 -12.336 64.126 1.00 96.49 107 ASN E N 1
ATOM 8430 C CA . ASN C 3 107 ? 12.020 -13.163 64.234 1.00 98.15 107 ASN E CA 1
ATOM 8431 C C . ASN C 3 107 ? 13.163 -12.366 64.852 1.00 95.00 107 ASN E C 1
ATOM 8432 O O . ASN C 3 107 ? 13.939 -12.901 65.659 1.00 82.09 107 ASN E O 1
ATOM 8437 N N . ILE C 3 108 ? 13.264 -11.075 64.491 1.00 101.96 108 ILE E N 1
ATOM 8438 C CA . ILE C 3 108 ? 14.165 -10.152 65.191 1.00 99.78 108 ILE E CA 1
ATOM 8439 C C . ILE C 3 108 ? 13.875 -10.174 66.689 1.00 90.75 108 ILE E C 1
ATOM 8440 O O . ILE C 3 108 ? 14.780 -10.351 67.518 1.00 95.96 108 ILE E O 1
ATOM 8445 N N . LEU C 3 109 ? 12.600 -9.993 67.053 1.00 90.28 109 LEU E N 1
ATOM 8446 C CA . LEU C 3 109 ? 12.206 -10.062 68.456 1.00 88.73 109 LEU E CA 1
ATOM 8447 C C . LEU C 3 109 ? 12.621 -11.377 69.079 1.00 72.31 109 LEU E C 1
ATOM 8448 O O . LEU C 3 109 ? 13.070 -11.416 70.230 1.00 82.62 109 LEU E O 1
ATOM 8453 N N . LEU C 3 110 ? 12.437 -12.471 68.353 1.00 75.58 110 LEU E N 1
ATOM 8454 C CA . LEU C 3 110 ? 12.783 -13.767 68.913 1.00 89.08 110 LEU E CA 1
ATOM 8455 C C . LEU C 3 110 ? 14.282 -13.976 68.886 1.00 95.66 110 LEU E C 1
ATOM 8456 O O . LEU C 3 110 ? 14.817 -14.728 69.719 1.00 100.26 110 LEU E O 1
ATOM 8461 N N . GLN C 3 111 ? 14.969 -13.320 67.939 1.00 81.61 111 GLN E N 1
ATOM 8462 C CA . GLN C 3 111 ? 16.425 -13.349 67.942 1.00 90.13 111 GLN E CA 1
ATOM 8463 C C . GLN C 3 111 ? 16.962 -12.671 69.197 1.00 90.11 111 GLN E C 1
ATOM 8464 O O . GLN C 3 111 ? 17.753 -13.257 69.947 1.00 98.98 111 GLN E O 1
ATOM 8470 N N . ILE C 3 112 ? 16.485 -11.463 69.489 1.00 82.53 112 ILE E N 1
ATOM 8471 C CA . ILE C 3 112 ? 16.969 -10.764 70.675 1.00 80.10 112 ILE E CA 1
ATOM 8472 C C . ILE C 3 112 ? 16.594 -11.527 71.945 1.00 88.94 112 ILE E C 1
ATOM 8473 O O . ILE C 3 112 ? 17.451 -11.782 72.800 1.00 92.22 112 ILE E O 1
ATOM 8478 N N . THR C 3 113 ? 15.325 -11.941 72.081 1.00 100.18 113 THR E N 1
ATOM 8479 C CA . THR C 3 113 ? 14.830 -12.417 73.381 1.00 94.66 113 THR E CA 1
ATOM 8480 C C . THR C 3 113 ? 14.742 -13.927 73.515 1.00 93.22 113 THR E C 1
ATOM 8481 O O . THR C 3 113 ? 14.442 -14.410 74.620 1.00 92.45 113 THR E O 1
ATOM 8485 N N . ASN C 3 114 ? 14.854 -14.687 72.429 1.00 101.65 114 ASN E N 1
ATOM 8486 C CA . ASN C 3 114 ? 14.784 -16.145 72.610 1.00 119.20 114 ASN E CA 1
ATOM 8487 C C . ASN C 3 114 ? 16.120 -16.836 72.284 1.00 118.15 114 ASN E C 1
ATOM 8488 O O . ASN C 3 114 ? 16.710 -16.487 71.261 1.00 94.46 114 ASN E O 1
ATOM 8493 N N . PRO C 3 115 ? 16.652 -17.793 73.019 1.00 122.46 115 PRO E N 1
ATOM 8494 C CA . PRO C 3 115 ? 17.925 -18.530 72.747 1.00 117.37 115 PRO E CA 1
ATOM 8495 C C . PRO C 3 115 ? 17.523 -19.770 71.974 1.00 110.34 115 PRO E C 1
ATOM 8496 O O . PRO C 3 115 ? 17.962 -20.052 70.877 1.00 93.42 115 PRO E O 1
ATOM 8500 N N . GLU C 3 116 ? 16.558 -20.445 72.606 1.00 112.17 116 GLU E N 1
ATOM 8501 C CA . GLU C 3 116 ? 16.088 -21.799 72.351 1.00 112.45 116 GLU E CA 1
ATOM 8502 C C . GLU C 3 116 ? 14.563 -21.754 72.264 1.00 114.25 116 GLU E C 1
ATOM 8503 O O . GLU C 3 116 ? 13.883 -20.942 72.920 1.00 117.91 116 GLU E O 1
ATOM 8509 N N . ASN C 3 117 ? 14.031 -22.644 71.439 1.00 114.14 117 ASN E N 1
ATOM 8510 C CA . ASN C 3 117 ? 12.596 -22.754 71.240 1.00 110.22 117 ASN E CA 1
ATOM 8511 C C . ASN C 3 117 ? 11.912 -23.374 72.458 1.00 111.38 117 ASN E C 1
ATOM 8512 O O . ASN C 3 117 ? 11.463 -24.523 72.407 1.00 107.69 117 ASN E O 1
ATOM 8517 N N . LYS C 3 118 ? 11.786 -22.608 73.540 1.00 105.24 118 LYS E N 1
ATOM 8518 C CA . LYS C 3 118 ? 11.193 -23.100 74.773 1.00 102.93 118 LYS E CA 1
ATOM 8519 C C . LYS C 3 118 ? 9.676 -23.126 74.709 1.00 99.29 118 LYS E C 1
ATOM 8520 O O . LYS C 3 118 ? 9.051 -22.099 74.474 1.00 101.66 118 LYS E O 1
ATOM 8526 N N . THR C 3 120 ? 6.631 -21.192 75.759 1.00 103.78 120 THR E N 1
ATOM 8527 C CA . THR C 3 120 ? 7.253 -20.770 77.015 1.00 99.68 120 THR E CA 1
ATOM 8528 C C . THR C 3 120 ? 8.362 -19.729 76.787 1.00 98.87 120 THR E C 1
ATOM 8529 O O . THR C 3 120 ? 9.517 -20.076 76.491 1.00 91.05 120 THR E O 1
ATOM 8533 N N . LEU C 3 121 ? 7.983 -18.454 76.925 1.00 99.43 121 LEU E N 1
ATOM 8534 C CA . LEU C 3 121 ? 8.890 -17.313 76.883 1.00 82.56 121 LEU E CA 1
ATOM 8535 C C . LEU C 3 121 ? 8.740 -16.509 78.170 1.00 81.77 121 LEU E C 1
ATOM 8536 O O . LEU C 3 121 ? 7.624 -16.265 78.640 1.00 94.26 121 LEU E O 1
ATOM 8541 N N . ASN C 3 122 ? 9.855 -16.093 78.746 1.00 77.04 122 ASN E N 1
ATOM 8542 C CA . ASN C 3 122 ? 9.822 -15.333 79.979 1.00 79.67 122 ASN E CA 1
ATOM 8543 C C . ASN C 3 122 ? 9.884 -13.837 79.665 1.00 80.97 122 ASN E C 1
ATOM 8544 O O . ASN C 3 122 ? 10.787 -13.379 78.953 1.00 74.99 122 ASN E O 1
ATOM 8549 N N . LEU C 3 123 ? 8.906 -13.085 80.184 1.00 74.22 123 LEU E N 1
ATOM 8550 C CA . LEU C 3 123 ? 8.845 -11.645 79.941 1.00 81.56 123 LEU E CA 1
ATOM 8551 C C . LEU C 3 123 ? 10.003 -10.896 80.602 1.00 77.67 123 LEU E C 1
ATOM 8552 O O . LEU C 3 123 ? 10.463 -9.867 80.076 1.00 67.87 123 LEU E O 1
ATOM 8557 N N . LYS C 3 124 ? 10.454 -11.362 81.771 1.00 67.12 124 LYS E N 1
ATOM 8558 C CA . LYS C 3 124 ? 11.657 -10.801 82.369 1.00 72.67 124 LYS E CA 1
ATOM 8559 C C . LYS C 3 124 ? 12.846 -10.942 81.425 1.00 72.87 124 LYS E C 1
ATOM 8560 O O . LYS C 3 124 ? 13.690 -10.042 81.347 1.00 71.29 124 LYS E O 1
ATOM 8566 N N . THR C 3 125 ? 12.915 -12.044 80.674 1.00 66.91 125 THR E N 1
ATOM 8567 C CA . THR C 3 125 ? 13.972 -12.167 79.680 1.00 76.41 125 THR E CA 1
ATOM 8568 C C . THR C 3 125 ? 13.796 -11.117 78.589 1.00 72.69 125 THR E C 1
ATOM 8569 O O . THR C 3 125 ? 14.739 -10.374 78.270 1.00 68.66 125 THR E O 1
ATOM 8573 N N . VAL C 3 126 ? 12.581 -11.032 78.021 1.00 74.13 126 VAL E N 1
ATOM 8574 C CA . VAL C 3 126 ? 12.253 -9.967 77.069 1.00 68.78 126 VAL E CA 1
ATOM 8575 C C . VAL C 3 126 ? 12.715 -8.620 77.610 1.00 56.58 126 VAL E C 1
ATOM 8576 O O . VAL C 3 126 ? 13.560 -7.936 77.013 1.00 56.63 126 VAL E O 1
ATOM 8580 N N . SER C 3 127 ? 12.198 -8.231 78.775 1.00 54.35 127 SER E N 1
ATOM 8581 C CA . SER C 3 127 ? 12.576 -6.936 79.321 1.00 62.79 127 SER E CA 1
ATOM 8582 C C . SER C 3 127 ? 14.096 -6.804 79.481 1.00 62.56 127 SER E C 1
ATOM 8583 O O . SER C 3 127 ? 14.668 -5.747 79.188 1.00 61.01 127 SER E O 1
ATOM 8586 N N . GLN C 3 128 ? 14.773 -7.849 79.954 1.00 69.11 128 GLN E N 1
ATOM 8587 C CA . GLN C 3 128 ? 16.223 -7.735 80.154 1.00 68.74 128 GLN E CA 1
ATOM 8588 C C . GLN C 3 128 ? 16.932 -7.545 78.819 1.00 65.62 128 GLN E C 1
ATOM 8589 O O . GLN C 3 128 ? 17.808 -6.685 78.671 1.00 60.63 128 GLN E O 1
ATOM 8595 N N . LYS C 3 129 ? 16.565 -8.369 77.842 1.00 57.06 129 LYS E N 1
ATOM 8596 C CA . LYS C 3 129 ? 17.221 -8.353 76.546 1.00 60.46 129 LYS E CA 1
ATOM 8597 C C . LYS C 3 129 ? 17.042 -7.002 75.853 1.00 74.81 129 LYS E C 1
ATOM 8598 O O . LYS C 3 129 ? 18.008 -6.416 75.335 1.00 63.57 129 LYS E O 1
ATOM 8604 N N . LEU C 3 130 ? 15.811 -6.480 75.842 1.00 62.79 130 LEU E N 1
ATOM 8605 C CA . LEU C 3 130 ? 15.611 -5.157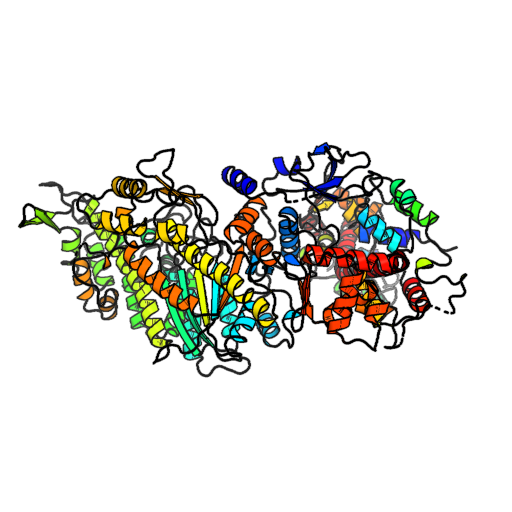 75.253 1.00 63.45 130 LEU E CA 1
ATOM 8606 C C . LEU C 3 130 ? 16.390 -4.098 76.032 1.00 67.17 130 LEU E C 1
ATOM 8607 O O . LEU C 3 130 ? 16.941 -3.159 75.436 1.00 63.12 130 LEU E O 1
ATOM 8612 N N . THR C 3 131 ? 16.455 -4.229 77.368 1.00 65.29 131 THR E N 1
ATOM 8613 C CA . THR C 3 131 ? 17.215 -3.250 78.147 1.00 63.43 131 THR E CA 1
ATOM 8614 C C . THR C 3 131 ? 18.676 -3.232 77.712 1.00 63.63 131 THR E C 1
ATOM 8615 O O . THR C 3 131 ? 19.274 -2.159 77.571 1.00 58.26 131 THR E O 1
ATOM 8619 N N . GLU C 3 132 ? 19.244 -4.406 77.416 1.00 66.90 132 GLU E N 1
ATOM 8620 C CA . GLU C 3 132 ? 20.637 -4.467 76.964 1.00 70.11 132 GLU E CA 1
ATOM 8621 C C . GLU C 3 132 ? 20.838 -3.792 75.616 1.00 62.39 132 GLU E C 1
ATOM 8622 O O . GLU C 3 132 ? 21.938 -3.314 75.338 1.00 65.27 132 GLU E O 1
ATOM 8628 N N . SER C 3 133 ? 19.801 -3.729 74.781 1.00 66.18 133 SER E N 1
ATOM 8629 C CA . SER C 3 133 ? 19.922 -3.231 73.414 1.00 66.47 133 SER E CA 1
ATOM 8630 C C . SER C 3 133 ? 19.616 -1.740 73.279 1.00 65.12 133 SER E C 1
ATOM 8631 O O . SER C 3 133 ? 19.559 -1.239 72.154 1.00 63.60 133 SER E O 1
ATOM 8634 N N . ILE C 3 134 ? 19.409 -1.025 74.378 1.00 67.92 134 ILE E N 1
ATOM 8635 C CA . ILE C 3 134 ? 18.926 0.357 74.301 1.00 68.04 134 ILE E CA 1
ATOM 8636 C C . ILE C 3 134 ? 19.875 1.277 73.525 1.00 65.90 134 ILE E C 1
ATOM 8637 O O . ILE C 3 134 ? 21.027 0.911 73.278 1.00 63.36 134 ILE E O 1
#

InterPro domains:
  IPR001609 Myosin head, motor domain-like [PF00063] (101-759)
  IPR001609 Myosin head, motor domain-like [PR00193] (127-146)
  IPR001609 Myosin head, motor domain-like [PR00193] (184-209)
  IPR001609 Myosin head, motor domain-like [PR00193] (229-256)
  IPR001609 Myosin head, motor domain-like [PR00193] (464-492)
  IPR001609 Myosin head, motor domain-like [PS51456] (97-771)
  IPR001609 Myosin head, motor domain-like [SM00242] (91-772)
  IPR027417 P-loop containing nucleoside triphosphate hydrolase [SSF52540] (73-816)
  IPR036044 Class XIV myosin, motor domain [cd14876] (111-759)
  IPR036961 Kinesin motor domain superfamily [G3DSA:3.40.850.10] (100-701)

B-factor: mean 58.18, std 18.34, range [25.83, 137.62]

Sequence (1072 aa):
AVTNEEIKTASKIVRRVNVEAFDKSGSVFKGYQIWTDISPTIENDPNIMFVKCVVQQGSKKEKLTVVQIDPPGTGTPYDIDPTHAWNCNSQVDPMSFGDIGLLNNHTNIPCVLDFLKHRYLKNQIYTTAVPLIVAINPYKDLGNTTNEWIRRYRDTADHTKLPPHVFTCAREALSNNLHGVNKSQTIIVSGESGAGKTEATKQIMRYFASSKSGNMDLRIQTAIMAANPVLEAFGNAKTIRNNNSSRFGRFMQLVISHEGGIRYGSVVAFLLEKSRIITQDDNNERSYHIFYQFLKGANSSTMKSKFGLKGVTEYKLLNPNSTEVSGVDDVKDFEEVIESLKNMELSESDIEVIFSIVAGILTLGNVRLIEEKQESDAAAIMDEDMGVFNKACELMYLDPEELIKREILIKVTVAGGTKIEGRWNKNDAEVLKSSLCKAMYEKLFLWIIRHLNSRIEPEGGFKTFMGMLDIFGFEVFKNNSLEQLFINITNEMLQKNFVDIVFERESSKLYKDEGISTAELKYTSNKEVINVLCEKGKSVLSYLEDQCLAPGGTDEKFVSSCATNLKENNKFTPAKVASNKNFIIQHTIGPIQYCAESFLLKNKDVLRGDLVEVIKDSPNPIVQQLFEGQVIEIAKGSLIGSQFLNQLTSLMNLINSTEPHFIRCIKPNENKKPLEWCEPKILIQLHALSILEALVLRQLGYSYRRTFEEFLYQYKFVDIAAAEDSSVENQNKCVNILKLSGLSESMYKIGKSMVFLKQEGAKILTKIQREKLVEWENCVSVIEAAILKHKYKQKVNKNIPSLLRVQAHIRKKMVAQQESDVRIYFNEKSSGGKISIDNASYNARKLGLAPSSIDEKKIKELYGDNLTYEQYLEYLSICVHDKDNVEELIKMFAHFDNNCTGYLTKSQMKNILTTWGDALTDQEAIDALNAFSSEEDNIDYKLFCEDILQASDMEEKFREAFILFSSCSDHIEMYKFFELMNSFGIILTNDEKAALPNDINMDYWLNFAKKHYNYEQPFKHINNVNEQNTVQIKIDNFLGIMKALDTRLTESDLNILLQITNPENKTLNLKTVSQKLTESI

Nearest PDB structures (foldseek):
  8a12-assembly1_B  TM=1.008E+00  e=3.434E-23  Plasmodium falciparum 3D7
  6zn3-assembly2_E  TM=9.951E-01  e=5.996E-22  Plasmodium falciparum 3D7
  4r1e-assembly1_A  TM=9.760E-01  e=2.823E-21  Plasmodium falciparum 3D7
  4ggn-assembly2_B  TM=9.515E-01  e=2.570E-17  Plasmodium knowlesi strain H
  6tj5-assembly1_B  TM=9.447E-01  e=8.352E-12  Toxoplasma gondii

GO terms:
  GO:0005524 ATP binding (F, IDA)
  GO:0070258 inner membrane pellicle complex (C, IDA)
  GO:0005886 plasma membrane (C, IDA)
  GO:0003779 actin binding (F, IDA)
  GO:0020039 pellicle (C, IDA)
  GO:0016459 myosin complex (C, IDA)
  GO:0005515 protein binding (F, IPI)
  GO:0051015 actin filament binding (F, IDA)
  GO:0003774 cytoskeletal motor activity (F, IDA)
  GO:0160055 glideosome (C, IDA)

CATH classification: 1.20.58.530